Protein 1DS5 (pdb70)

Foldseek 3Di:
DDWDPPLACPCVPDDVCLAVQVPDDADADDDVQKDFDAWDAQDPFWTKTWIAGVPVGAIKIKIWGHDDPPSLVSFVVSLQVLCAVQQQAWHFDGKDFDDPVGTIITITHDADADQCVPPLVVDALVLLLQQLLSVLSRLLRSQNSQKAQQADARVQKGANVVVRGIHGHDSSQMHGRHTPDFAALPTYDLLQAALCSLLVVRNDGNLRNLSSSLQRLLCSLLVDPRQQDAPDSLRSVLSLCQAQWVVQVVVQCVVVVGDHPVVSVVSNDGHGHHQSVVSCDVVSVRNDDPQSRVLSVLSRHNDSNRHARSVRSSVGPSCPVVVVVVVD/DDWDPPLQCLPVPDDVCLAVQVPDDADADDPVQKAFDAWDDADPFWTKTWIAGPVVGAIKIKIWGHDDPPSLVSNLVSLQVLCAVQQQAWHFDGWHADPPPRTIITITHDADADQCVVVLVVDALVLLLLVLLSVLSRLLRSLNNQKAQFADARVQKGANPVVRGIHGHDSSQMHGRHTPDFAALPTHDLLQFALCSLLVVRNDGNLSVLSSSLQRLLCRLLVNPRQQDAPDSLSSVLSLCQAQWCVQVVVQCVVSVGDHPVVSVVSNDGHGHHQSVVSCDPSRVRNDDPQSRVLSVLSRHNDSNRHARSVRSSVGPSCPVVVVVVVD/DDWDPPLQCLVVPDDVCLAVQVPDDADADDDVQKAFDAWDAADPFWTKTWIAGPVPGAIKIKTQGHDDDPSLVSFQVSLQVLCAVQQQAWHFDGKHFDPPPRRIITITHDADADQCVPVLVVDALVLLLLQLLRVLSRLLSSLNNQKAQQAAARVQKGANVVVRGIHGHDSSQMHGRHTPDFAALPTYDLLQAAVCSLLVVRNDGNLSVLSSSLQRLLCSLLVDPRVQDAPDSLSSVLSLCQAQWCVQVVVLCVVSVTDHPVVSVVSNDGHGHHQSCVSCDVVSVRNDDPQSRVQSVLSRHNDSNRHARSVRSSVGPSCPVVVVVVPD/DDWDPPLACLQVPDDVCLAVQVPDDADADDPVQKAFDAWDDADPFWTWTWIAGVPVGAIKIKTFGHDDDPSLVSFLVSLLVLCAVQQQAWHFDGWHADPPVRRTITITHDADADQCVPCLVVDALVLVLLVLLSVLSRLLRSQNNQKAQQADARVQKGANVVVRGIHGHDSSQMHGQHTPDFAALPTYDLLQAAVCSLLVVGNDGSLSVLSSSLQRLLCSLLVDPRQQDAPDSLSSVLSLCQAQWVVQVVVQCVVVVTDHPVVSVVSNDGHGHHQSVVSCDPSSVRNDDPQSRVQSVQSRHNDSNRHDRSVRSSPGPSCPVVVVVVVD/DQDDDPHHRDDDDDDD/DPDDQADPHHRDDDPPDD/DQCADPHGRDDDDDDD/DQDADVHHGDDDDDPD

Organism: Zea mays (NCBI:txid4577)

Radius of gyration: 34.02 Å; Cα contacts (8 Å, |Δi|>4): 2673; chains: 8; bounding box: 99×66×101 Å

Secondary structure (DSSP, 8-state):
----SSSTTHHHHS-GGGT-GGG-------GGGEEEEEEEE--SSEEEEEEEETTT--EEEEEEE-S--HHHHHHHHHHHHHHTT-TTB--EEEEE--SSS---EEEEEP-----HHHHHHH--HHHHHHHHHHHHHHHHHHHHTTEE----SGGGEEEETTTTEEEE---SS-EE--TT----SS-S-GGG--HHHHTT--S--THHHHHHHHHHHHHHHHT-SSSS--SSHHHHHHHHHHHH-HHHHHHHHHHTT----TTHHHHH-------GGGG--TTGGGT--HHHHHHHHTT--S-GGGSPPHHHHTTSTTTHHHHHHHH-/----SSSSSTTTSS-HHHH-GGG-------GGGEEEEEEEE--SSEEEEEEEETTT--EEEEEEE-S--HHHHHHHHHHHHHHTTSTTB--EEEEE--TTT---EEEEE------HHHHHHH--HHHHHHHHHHHHHHHHHHHHTTEE----SGGGEEEEGGGTEEEE--TTS-EE--TT----SS-S-GGG--HHHHTT--S--THHHHHHHHHHHHHHHHT-SSSS--SSHHHHHHHHHHHH-HHHHHHHHHHTT--PPTTHHHHH-------GGGG--TTTTTT--HHHHHHHHHH--S-GGGSPPHHHHTTSTTTHHHHHHHH-/----SSSSSHHHHS-GGGT-GGG-----B-GGGEEEEEEEE--TTEEEEEEEETTT--EEEEEEE-S--HHHHHHHHHHHHHHTT-TTB--EEEEEE-TTT--EEEEEEP-----HHHHHHH--HHHHHHHHHHHHHHHHHHHHTTEE----SGGGEEEEGGGTEEEE---SS-EE--TT----SS-S-GGG--HHHHTT--S--THHHHHHHHHHHHHHHHT-SSSS--SSHHHHHHHHHHHH-HHHHHHHHHHTT----TTHHHHH-------GGGG--TTGGGT--HHHHHHHHHH--S-GGGSPPHHHHTTSTTTHHHHHHTT-/----SSSSSTTTTS-HHHH-GGG-------GGGEEEEEEEE--SSEEEEEEEETTT--EEEEEEE-S--HHHHHHHHHHHHHHTTSTTB--EEEEEE-TTT--EEEEEEP-----HHHHHHH--HHHHHHHHHHHHHHHHHHHHTTEE----SGGGEEEETTTTEEEE--TTS-EE--TT----SS-S-GGG--HHHHTT--S--THHHHHHHHHHHHHHHHT-SSSS--SSHHHHHHHHHHHH-HHHHHHHHHHTT----TTHHHHH---PPPPGGGG--TTTTTT--HHHHHHHHHH--S-GGGSPPHHHHTTSTTTHHHHHHHH-/---EETTEEE------/-----EETTEEE------/---EETTEEE------/---EETTEEE------

Sequence (1378 aa):
MSKARVYADVNVLRPKEYWDYEALTVQWGEQDDYEVVRKVGRGKYSEVFEGINVNNNEKCIIKILKPVKKKKIKREIKILQNLCGGPNIVKLLDIVRDQHSKTPSLIFEYVNNTDFKVLYPTLTDYDIRYYIYELLKALDYCHSQGIMHRDVKPHNVMIDHELRKLRLIDWGLAEFYHPGKEYNVRVASRYFKGPELLVDLQDYDYSLDMWSLGCMFAGMIFRKEPFFYGHDNHDQLVKIAKVLGTDGLNVYLNKYRIELDPQLEALVGRHSRKPWLKFMNADNQHLVSPEAIDFLDKLLRYDHQERLTALEAMTHPYFQQVRAAENSMSKARVYADVNVLRPKEYWDYEALTVQWGEQDDYEVVRKVGRGKYSEVFEGINVNNNEKCIIKILKPVKKKKIKREIKILQNLCGGPNIVKLLDIVRDQHSKTPSLIFEYVNNTDFKVLYPTLTDYDIRYYIYELLKALDYCHSQGIMHRDVKPHNVMIDHELRKLRLIDWGLAEFYHPGKEYNVRVASRYFKGPELLVDLQDYDYSLDMWSLGCMFAGMIFRKEPFFYGHDNHDQLVKIAKVLGTDGLNVYLNKYRIELDPQLEALVGRHSRKPWLKFMNADNQHLVSPEAIDFLDKLLRYDHQERLTALEAMTHPYFQQVRAAENSMSKARVYADVNVLRPKEYWDYEALTVQWGEQDDYEVVRKVGRGKYSEVFEGINVNNNEKCIIKILKPVKKKKIKREIKILQNLCGGPNIVKLLDIVRDQHSKTPSLIFEYVNNTDFKVLYPTLTDYDIRYYIYELLKALDYCHSQGIMHRDVKPHNVMIDHELRKLRLIDWGLAEFYHPGKEYNVRVASRYFKGPELLVDLQDYDYSLDMWSLGCMFAGMIFRKEPFFYGHDNHDQLVKIAKVLGTDGLNVYLNKYRIELDPQLEALVGRHSRKPWLKFMNADNQHLVSPEAIDFLDKLLRYDHQERLTALEAMTHPYFQQVRAAENSMSKARVYADVNVLRPKEYWDYEALTVQWGEQDDYEVVRKVGRGKYSEVFEGINVNNNEKCIIKILKPVKKKKIKREIKILQNLCGGPNIVKLLDIVRDQHSKTPSLIFEYVNNTDFKVLYPTLTDYDIRYYIYELLKALDYCHSQGIMHRDVKPHNVMIDHELRKLRLIDWGLAEFYHPGKEYNVRVASRYFKGPELLVDLQDYDYSLDMWSLGCMFAGMIFRKEPFFYGHDNHDQLVKIAKVLGTDGLNVYLNKYRIELDPQLEALVGRHSRKPWLKFMNADNQHLVSPEAIDFLDKLLRYDHQERLTALEAMTHPYFQQVRAAENSYGFKIHPMAYQLQLQARLYGFKIHPMAYQLQLQAYGFKIHPMAYQLQLQAYGFKIHPMAYQLQLQA

Solvent-accessible surface area: 58743 Å² total; per-residue (Å²): 146,13,135,2,110,44,57,10,77,20,1,87,144,69,76,127,108,23,61,28,36,70,64,29,105,23,165,70,33,100,15,95,36,9,52,0,11,71,20,103,24,130,34,169,90,8,10,32,0,12,1,45,26,66,113,79,112,114,104,5,28,0,15,3,10,83,93,26,42,133,46,42,14,52,30,6,1,27,0,0,88,23,0,55,63,8,58,20,5,7,61,18,87,35,12,0,111,12,121,144,69,108,29,22,0,0,1,12,28,56,10,76,51,43,25,20,38,15,9,11,26,36,4,69,34,66,12,3,26,42,2,0,8,15,0,0,62,0,0,19,46,0,5,24,35,0,0,0,0,12,10,1,37,5,64,3,7,42,4,10,39,113,112,81,48,2,42,0,30,56,0,6,38,0,14,0,2,39,52,46,93,98,14,57,22,188,5,12,36,82,59,11,22,0,0,0,8,18,10,73,2,67,20,1,6,12,9,1,0,3,0,1,0,0,4,7,0,0,2,8,0,4,76,91,70,38,8,3,119,1,60,52,60,60,11,0,0,6,56,0,0,89,13,20,1,8,117,26,2,79,106,5,14,114,102,3,134,19,27,26,70,42,80,5,107,62,52,5,36,222,58,87,112,77,60,7,92,146,41,84,63,94,82,0,103,86,1,17,20,112,62,0,17,57,0,0,25,62,0,4,76,15,10,4,45,101,3,25,16,1,80,72,0,30,82,11,77,0,0,114,100,5,73,54,62,72,133,110,113,16,119,7,108,48,59,11,57,22,1,90,149,69,80,127,108,21,66,27,36,73,60,29,107,24,164,80,35,97,29,96,27,13,36,0,44,97,43,81,20,135,34,171,93,11,28,35,2,8,0,30,17,58,113,81,113,108,98,4,29,0,18,6,12,85,94,27,46,122,44,38,18,51,31,6,0,28,0,0,86,24,0,54,62,8,59,20,5,8,65,16,80,34,11,0,98,10,196,163,55,152,18,27,0,0,0,14,28,54,12,34,40,16,18,14,43,3,2,10,29,30,4,67,36,67,14,3,29,43,2,1,8,14,0,0,64,0,0,20,47,0,4,20,32,0,0,0,0,12,4,0,38,3,89,13,4,46,3,11,25,138,111,84,49,1,45,0,34,44,1,4,35,0,13,0,4,37,44,47,97,89,13,56,21,186,5,11,26,82,59,12,24,0,0,0,8,17,7,73,2,67,30,1,6,12,9,1,1,3,0,0,0,0,5,8,0,0,2,7,0,5,80,88,68,38,8,3,130,1,71,51,63,62,12,0,0,7,68,0,0,93,15,21,1,7,112,26,2,79,104,6,14,114,78,0,146,24,29,20,62,34,82,4,103,64,64,7,36,222,56,87,114,74,59,7,92,145,42,85,60,98,76,0,103,93,3,17,18,116,62,0,19,53,0,0,24,62,0,4,73,16,10,5,40,104,3,24,16,1,76,75,0,31,82,11,79,1,0,115,97,2,74,48,63,92,123,125,104,16,124,8,110,44,58,15,71,23,1,89,144,66,75,125,109,22,64,29,38,70,62,30,104,24,164,82,31,98,16,94,34,10,50,0,12,45,28,76,25,111,29,168,90,5,10,28,0,22,0,40,23,58,110,81,114,109,95,5,28,0,12,4,8,79,97,24,40,122,42,39,19,50,30,6,1,27,0,1,86,24,0,58,60,8,57,20,6,8,65,17,86,36,11,0,94,15,163,149,84,116,29,25,0,0,0,11,28,55,11,86,57,46,30,15,54,10,6,12,23,66,4,69,37,67,13,4,26,44,3,1,11,12,0,0,61,0,0,18,48,0,3,21,32,0,0,0,0,12,13,0,42,5,83,13,7,41,3,10,46,93,110,83,50,1,43,0,26,47,0,9,39,0,13,0,3,39,40,45,93,94,13,58,21,189,6,13,26,80,59,11,22,0,0,0,8,18,9,74,2,68,23,1,5,12,10,1,0,3,0,0,0,0,4,6,0,0,2,8,0,4,76,90,66,34,8,2,125,0,59,53,61,62,12,0,0,6,57,0,0,93,13,20,2,6,111,26,1,81,104,6,15,114,89,0,132,21,26,25,71,39,79,4,109,61,54,7,33,218,56,86,113,82,60,6,90,144,41,84,62,94,72,0,101,45,2,18,19,114,60,0,19,54,0,0,22,63,0,4,77,14,9,5,38,103,3,25,15,0,79,74,0,33,80,12,76,1,0,116,99,3,72,58,59,83,121,142,145,16,132,2,107,46,59,12,74,33,0,87,146,65,78,124,109,21,63,31,37,77,60,29,104,22,164,102,24,124,25,125,37,13,39,0,49,85,44,85,28,122,34,168,89,8,14,31,0,14,0,30,23,59,114,82,108,109,106,5,30,0,16,4,7,83,92,28,50,131,49,35,18,51,29,5,1,29,0,1,86,23,0,55,64,8,58,20,5,6,63,17,84,30,12,0,99,5,160,137,44,118,25,24,0,1,0,11,28,47,10,55,36,8,23,16,41,8,8,10,24,42,6,67,37,66,13,4,26,42,3,0,8,14,0,0,56,0,0,18,46,0,4,18,33,0,0,0,0,12,5,0,36,4,64,6,7,44,5,11,28,101,106,79,52,2,44,0,33,42,0,6,37,0,14,0,3,41,44,50,95,94,14,56,23,190,5,12,30,82,60,13,23,0,0,0,8,19,8,71,3,68,24,0,7,12,9,1,0,4,0,1,0,0,4,7,0,0,2,6,0,5,59,91,63,38,9,3,118,1,80,52,63,63,11,0,0,7,65,0,0,93,13,19,1,6,113,26,1,80,103,6,14,113,103,3,130,18,22,23,68,34,88,4,109,66,62,6,36,219,58,87,114,78,58,8,90,144,43,85,67,93,70,0,100,33,3,19,19,117,62,0,17,55,0,0,24,65,0,4,76,15,8,5,45,100,3,24,15,1,80,73,0,33,81,11,79,0,0,113,99,3,72,59,55,88,139,116,218,34,59,105,8,99,7,1,21,9,55,119,105,136,160,148,245,191,153,46,80,65,13,83,2,0,30,4,45,109,46,74,42,124,166,54,89,95,7,73,4,0,31,15,55,120,79,96,27,93,232,47,92,131,7,66,6,2,22,9,59,125,119,142,156,132

Structure (mmCIF, N/CA/C/O backbone):
data_1DS5
#
_entry.id   1DS5
#
_cell.length_a   87.681
_cell.length_b   119.846
_cell.length_c   145.560
_cell.angle_alpha   90.00
_cell.angle_beta   90.00
_cell.angle_gamma   90.00
#
_symmetry.space_group_name_H-M   'P 21 21 21'
#
loop_
_entity.id
_entity.type
_entity.pdbx_description
1 polymer 'CASEIN KINASE, ALPHA CHAIN'
2 polymer 'CASEIN KINASE, BETA CHAIN'
3 non-polymer 'ADENOSINE MONOPHOSPHATE'
4 non-polymer 'MAGNESIUM ION'
5 water water
#
loop_
_atom_site.group_PDB
_atom_site.id
_atom_site.type_symbol
_atom_site.label_atom_id
_atom_site.label_alt_id
_atom_site.label_comp_id
_atom_site.label_asym_id
_atom_site.label_entity_id
_atom_site.label_seq_id
_atom_site.pdbx_PDB_ins_code
_atom_site.Cartn_x
_atom_site.Cartn_y
_atom_site.Cartn_z
_atom_site.occupancy
_atom_site.B_iso_or_equiv
_atom_site.auth_seq_id
_atom_site.auth_comp_id
_atom_site.auth_asym_id
_atom_site.auth_atom_id
_atom_site.pdbx_PDB_model_num
ATOM 1 N N . MET A 1 1 ? 22.858 105.922 -64.895 1.00 59.53 6 MET A N 1
ATOM 2 C CA . MET A 1 1 ? 21.967 105.690 -63.694 1.00 60.15 6 MET A CA 1
ATOM 3 C C . MET A 1 1 ? 22.711 105.066 -62.474 1.00 58.09 6 MET A C 1
ATOM 4 O O . MET A 1 1 ? 22.680 103.839 -62.292 1.00 59.11 6 MET A O 1
ATOM 9 N N . SER A 1 2 ? 23.373 105.900 -61.658 1.00 54.73 7 SER A N 1
ATOM 10 C CA . SER A 1 2 ? 24.081 105.455 -60.449 1.00 50.85 7 SER A CA 1
ATOM 11 C C . SER A 1 2 ? 23.973 106.406 -59.250 1.00 48.43 7 SER A C 1
ATOM 12 O O . SER A 1 2 ? 23.674 107.589 -59.363 1.00 50.40 7 SER A O 1
ATOM 15 N N . LYS A 1 3 ? 24.232 105.882 -58.083 1.00 44.15 8 LYS A N 1
ATOM 16 C CA . LYS A 1 3 ? 24.246 106.730 -56.950 1.00 40.77 8 LYS A CA 1
ATOM 17 C C . LYS A 1 3 ? 25.272 105.969 -56.132 1.00 38.84 8 LYS A C 1
ATOM 18 O O . LYS A 1 3 ? 25.496 104.801 -56.360 1.00 38.57 8 LYS A O 1
ATOM 24 N N . ALA A 1 4 ? 25.942 106.667 -55.236 1.00 37.41 9 ALA A N 1
ATOM 25 C CA . ALA A 1 4 ? 26.960 106.131 -54.325 1.00 34.96 9 ALA A CA 1
ATOM 26 C C . ALA A 1 4 ? 26.396 105.073 -53.387 1.00 33.58 9 ALA A C 1
ATOM 27 O O . ALA A 1 4 ? 25.230 105.108 -53.076 1.00 33.34 9 ALA A O 1
ATOM 29 N N . ARG A 1 5 ? 27.182 104.136 -52.902 1.00 31.36 10 ARG A N 1
ATOM 30 C CA . ARG A 1 5 ? 26.535 103.234 -52.003 1.00 29.17 10 ARG A CA 1
ATOM 31 C C . ARG A 1 5 ? 27.120 103.342 -50.672 1.00 27.56 10 ARG A C 1
ATOM 32 O O . ARG A 1 5 ? 27.035 102.419 -49.897 1.00 26.98 10 ARG A O 1
ATOM 40 N N . VAL A 1 6 ? 27.723 104.479 -50.397 1.00 25.68 11 VAL A N 1
ATOM 41 C CA . VAL A 1 6 ? 28.295 104.709 -49.103 1.00 24.09 11 VAL A CA 1
ATOM 42 C C . VAL A 1 6 ? 28.538 106.181 -49.103 1.00 23.90 11 VAL A C 1
ATOM 43 O O . VAL A 1 6 ? 28.912 106.734 -50.119 1.00 23.27 11 VAL A O 1
ATOM 47 N N . TYR A 1 7 ? 28.266 106.846 -47.998 1.00 22.73 12 TYR A N 1
ATOM 48 C CA . TYR A 1 7 ? 28.558 108.258 -47.983 1.00 21.89 12 TYR A CA 1
ATOM 49 C C . TYR A 1 7 ? 27.924 109.096 -49.089 1.00 22.60 12 TYR A C 1
ATOM 50 O O . TYR A 1 7 ? 28.559 109.993 -49.609 1.00 21.14 12 TYR A O 1
ATOM 59 N N . ALA A 1 8 ? 26.692 108.812 -49.456 1.00 24.09 13 ALA A N 1
ATOM 60 C CA . ALA A 1 8 ? 26.075 109.544 -50.545 1.00 25.44 13 ALA A CA 1
ATOM 61 C C . ALA A 1 8 ? 25.503 110.864 -50.140 1.00 26.06 13 ALA A C 1
ATOM 62 O O . ALA A 1 8 ? 25.639 111.856 -50.852 1.00 28.02 13 ALA A O 1
ATOM 64 N N . ASP A 1 9 ? 24.830 110.872 -49.007 1.00 22.98 14 ASP A N 1
ATOM 65 C CA . ASP A 1 9 ? 24.164 112.049 -48.589 1.00 19.22 14 ASP A CA 1
ATOM 66 C C . ASP A 1 9 ? 24.984 112.628 -47.541 1.00 17.34 14 ASP A C 1
ATOM 67 O O . ASP A 1 9 ? 24.447 112.949 -46.543 1.00 15.84 14 ASP A O 1
ATOM 72 N N . VAL A 1 10 ? 26.283 112.736 -47.683 1.00 16.50 15 VAL A N 1
ATOM 73 C CA . VAL A 1 10 ? 26.871 113.391 -46.574 1.00 18.75 15 VAL A CA 1
ATOM 74 C C . VAL A 1 10 ? 26.788 114.874 -46.910 1.00 21.28 15 VAL A C 1
ATOM 75 O O . VAL A 1 10 ? 26.279 115.669 -46.097 1.00 23.20 15 VAL A O 1
ATOM 79 N N . ASN A 1 11 ? 27.195 115.257 -48.121 1.00 21.39 16 ASN A N 1
ATOM 80 C CA . ASN A 1 11 ? 27.170 116.681 -48.473 1.00 20.91 16 ASN A CA 1
ATOM 81 C C . ASN A 1 11 ? 25.827 117.196 -48.503 1.00 22.63 16 ASN A C 1
ATOM 82 O O . ASN A 1 11 ? 25.643 118.346 -48.690 1.00 25.44 16 ASN A O 1
ATOM 87 N N . VAL A 1 12 ? 24.872 116.329 -48.366 1.00 24.53 17 VAL A N 1
ATOM 88 C CA . VAL A 1 12 ? 23.508 116.763 -48.314 1.00 27.92 17 VAL A CA 1
ATOM 89 C C . VAL A 1 12 ? 23.275 117.313 -46.904 1.00 30.68 17 VAL A C 1
ATOM 90 O O . VAL A 1 12 ? 22.771 118.414 -46.712 1.00 32.70 17 VAL A O 1
ATOM 94 N N . LEU A 1 13 ? 23.659 116.530 -45.913 1.00 32.12 18 LEU A N 1
ATOM 95 C CA . LEU A 1 13 ? 23.431 116.929 -44.558 1.00 34.87 18 LEU A CA 1
ATOM 96 C C . LEU A 1 13 ? 24.262 118.110 -44.150 1.00 37.45 18 LEU A C 1
ATOM 97 O O . LEU A 1 13 ? 23.773 118.928 -43.341 1.00 39.70 18 LEU A O 1
ATOM 102 N N . ARG A 1 14 ? 25.479 118.254 -44.686 1.00 38.06 19 ARG A N 1
ATOM 103 C CA . ARG A 1 14 ? 26.313 119.409 -44.285 1.00 38.08 19 ARG A CA 1
ATOM 104 C C . ARG A 1 14 ? 25.917 120.818 -44.781 1.00 37.39 19 ARG A C 1
ATOM 105 O O . ARG A 1 14 ? 25.288 121.004 -45.851 1.00 37.32 19 ARG A O 1
ATOM 113 N N . PRO A 1 15 ? 26.271 121.824 -43.982 1.00 35.98 20 PRO A N 1
ATOM 114 C CA . PRO A 1 15 ? 25.976 123.205 -44.270 1.00 34.85 20 PRO A CA 1
ATOM 115 C C . PRO A 1 15 ? 26.423 123.452 -45.679 1.00 34.55 20 PRO A C 1
ATOM 116 O O . PRO A 1 15 ? 27.464 122.963 -46.066 1.00 34.59 20 PRO A O 1
ATOM 120 N N . LYS A 1 16 ? 25.632 124.196 -46.446 1.00 33.44 21 LYS A N 1
ATOM 121 C CA . LYS A 1 16 ? 25.957 124.489 -47.816 1.00 32.39 21 LYS A CA 1
ATOM 122 C C . LYS A 1 16 ? 27.386 124.997 -47.985 1.00 33.07 21 LYS A C 1
ATOM 123 O O . LYS A 1 16 ? 28.034 124.555 -48.924 1.00 34.07 21 LYS A O 1
ATOM 129 N N . GLU A 1 17 ? 27.919 125.877 -47.118 1.00 33.18 22 GLU A N 1
ATOM 130 C CA . GLU A 1 17 ? 29.261 126.407 -47.366 1.00 33.43 22 GLU A CA 1
ATOM 131 C C . GLU A 1 17 ? 30.308 125.367 -47.314 1.00 32.69 22 GLU A C 1
ATOM 132 O O . GLU A 1 17 ? 31.382 125.576 -47.854 1.00 32.63 22 GLU A O 1
ATOM 138 N N . TYR A 1 18 ? 29.982 124.231 -46.698 1.00 31.93 23 TYR A N 1
ATOM 139 C CA . TYR A 1 18 ? 30.913 123.087 -46.621 1.00 30.16 23 TYR A CA 1
ATOM 140 C C . TYR A 1 18 ? 31.358 122.568 -48.003 1.00 28.47 23 TYR A C 1
ATOM 141 O O . TYR A 1 18 ? 32.496 122.171 -48.171 1.00 28.48 23 TYR A O 1
ATOM 150 N N . TRP A 1 19 ? 30.461 122.562 -48.986 1.00 25.55 24 TRP A N 1
ATOM 151 C CA . TRP A 1 19 ? 30.749 122.071 -50.307 1.00 22.22 24 TRP A CA 1
ATOM 152 C C . TRP A 1 19 ? 30.544 123.086 -51.367 1.00 23.64 24 TRP A C 1
ATOM 153 O O . TRP A 1 19 ? 30.853 122.838 -52.500 1.00 23.58 24 TRP A O 1
ATOM 164 N N . ASP A 1 20 ? 29.984 124.220 -51.005 1.00 24.76 25 ASP A N 1
ATOM 165 C CA . ASP A 1 20 ? 29.739 125.291 -51.946 1.00 25.12 25 ASP A CA 1
ATOM 166 C C . ASP A 1 20 ? 30.992 126.149 -51.965 1.00 24.93 25 ASP A C 1
ATOM 167 O O . ASP A 1 20 ? 31.081 127.257 -51.450 1.00 22.35 25 ASP A O 1
ATOM 172 N N . TYR A 1 21 ? 31.989 125.571 -52.611 1.00 25.80 26 TYR A N 1
ATOM 173 C CA . TYR A 1 21 ? 33.301 126.171 -52.707 1.00 24.45 26 TYR A CA 1
ATOM 174 C C . TYR A 1 21 ? 33.486 127.388 -53.540 1.00 24.18 26 TYR A C 1
ATOM 175 O O . TYR A 1 21 ? 34.453 128.027 -53.353 1.00 23.37 26 TYR A O 1
ATOM 184 N N . GLU A 1 22 ? 32.607 127.716 -54.470 1.00 24.54 27 GLU A N 1
ATOM 185 C CA . GLU A 1 22 ? 32.869 128.927 -55.213 1.00 25.75 27 GLU A CA 1
ATOM 186 C C . GLU A 1 22 ? 32.649 130.076 -54.250 1.00 26.15 27 GLU A C 1
ATOM 187 O O . GLU A 1 22 ? 33.196 131.185 -54.417 1.00 26.92 27 GLU A O 1
ATOM 193 N N . ALA A 1 23 ? 31.867 129.767 -53.218 1.00 25.01 28 ALA A N 1
ATOM 194 C CA . ALA A 1 23 ? 31.475 130.711 -52.179 1.00 24.48 28 ALA A CA 1
ATOM 195 C C . ALA A 1 23 ? 32.586 131.012 -51.177 1.00 24.99 28 ALA A C 1
ATOM 196 O O . ALA A 1 23 ? 32.422 131.847 -50.228 1.00 26.84 28 ALA A O 1
ATOM 198 N N . LEU A 1 24 ? 33.706 130.325 -51.379 1.00 24.14 29 LEU A N 1
ATOM 199 C CA . LEU A 1 24 ? 34.862 130.447 -50.517 1.00 23.66 29 LEU A CA 1
ATOM 200 C C . LEU A 1 24 ? 35.495 131.779 -50.730 1.00 22.87 29 LEU A C 1
ATOM 201 O O . LEU A 1 24 ? 35.383 132.372 -51.770 1.00 22.44 29 LEU A O 1
ATOM 206 N N . THR A 1 25 ? 36.145 132.266 -49.715 1.00 22.95 30 THR A N 1
ATOM 207 C CA . THR A 1 25 ? 36.829 133.507 -49.887 1.00 24.13 30 THR A CA 1
ATOM 208 C C . THR A 1 25 ? 38.174 133.307 -49.250 1.00 22.55 30 THR A C 1
ATOM 209 O O . THR A 1 25 ? 38.310 133.306 -47.999 1.00 21.04 30 THR A O 1
ATOM 213 N N . VAL A 1 26 ? 39.163 133.116 -50.129 1.00 21.74 31 VAL A N 1
ATOM 214 C CA . VAL A 1 26 ? 40.540 132.880 -49.677 1.00 22.63 31 VAL A CA 1
ATOM 215 C C . VAL A 1 26 ? 41.081 133.952 -48.755 1.00 21.97 31 VAL A C 1
ATOM 216 O O . VAL A 1 26 ? 41.104 135.133 -49.119 1.00 22.74 31 VAL A O 1
ATOM 220 N N . GLN A 1 27 ? 41.502 133.492 -47.571 1.00 21.01 32 GLN A N 1
ATOM 221 C CA . GLN A 1 27 ? 42.101 134.309 -46.541 1.00 21.03 32 GLN A CA 1
ATOM 222 C C . GLN A 1 27 ? 43.614 134.170 -46.546 1.00 20.70 32 GLN A C 1
ATOM 223 O O . GLN A 1 27 ? 44.178 133.525 -45.635 1.00 22.12 32 GLN A O 1
ATOM 229 N N . TRP A 1 28 ? 44.257 134.783 -47.547 1.00 18.42 33 TRP A N 1
ATOM 230 C CA . TRP A 1 28 ? 45.677 134.716 -47.739 1.00 18.22 33 TRP A CA 1
ATOM 231 C C . TRP A 1 28 ? 46.558 135.082 -46.557 1.00 19.62 33 TRP A C 1
ATOM 232 O O . TRP A 1 28 ? 46.333 136.089 -45.858 1.00 20.47 33 TRP A O 1
ATOM 243 N N . GLY A 1 29 ? 47.586 134.251 -46.382 1.00 20.00 34 GLY A N 1
ATOM 244 C CA . GLY A 1 29 ? 48.541 134.404 -45.308 1.00 19.66 34 GLY A CA 1
ATOM 245 C C . GLY A 1 29 ? 49.684 135.182 -45.852 1.00 19.05 34 GLY A C 1
ATOM 246 O O . GLY A 1 29 ? 49.600 135.692 -46.961 1.00 17.37 34 GLY A O 1
ATOM 247 N N . GLU A 1 30 ? 50.786 135.213 -45.120 1.00 20.29 35 GLU A N 1
ATOM 248 C CA . GLU A 1 30 ? 51.880 136.050 -45.620 1.00 23.09 35 GLU A CA 1
ATOM 249 C C . GLU A 1 30 ? 52.996 135.413 -46.449 1.00 22.29 35 GLU A C 1
ATOM 250 O O . GLU A 1 30 ? 53.731 134.578 -45.971 1.00 24.24 35 GLU A O 1
ATOM 256 N N . GLN A 1 31 ? 53.122 135.798 -47.700 1.00 20.61 36 GLN A N 1
ATOM 257 C CA . GLN A 1 31 ? 54.183 135.234 -48.488 1.00 22.56 36 GLN A CA 1
ATOM 258 C C . GLN A 1 31 ? 55.601 135.218 -47.808 1.00 24.70 36 GLN A C 1
ATOM 259 O O . GLN A 1 31 ? 56.234 134.157 -47.524 1.00 24.74 36 GLN A O 1
ATOM 265 N N . ASP A 1 32 ? 56.081 136.418 -47.525 1.00 27.84 37 ASP A N 1
ATOM 266 C CA . ASP A 1 32 ? 57.406 136.620 -46.988 1.00 29.75 37 ASP A CA 1
ATOM 267 C C . ASP A 1 32 ? 57.725 135.764 -45.810 1.00 29.21 37 ASP A C 1
ATOM 268 O O . ASP A 1 32 ? 58.834 135.747 -45.344 1.00 30.07 37 ASP A O 1
ATOM 273 N N . ASP A 1 33 ? 56.724 134.993 -45.419 1.00 27.82 38 ASP A N 1
ATOM 274 C CA . ASP A 1 33 ? 56.779 133.993 -44.382 1.00 26.40 38 ASP A CA 1
ATOM 275 C C . ASP A 1 33 ? 57.620 132.807 -45.005 1.00 25.97 38 ASP A C 1
ATOM 276 O O . ASP A 1 33 ? 58.134 131.923 -44.267 1.00 28.29 38 ASP A O 1
ATOM 281 N N . TYR A 1 34 ? 57.758 132.783 -46.343 1.00 21.95 39 TYR A N 1
ATOM 282 C CA . TYR A 1 34 ? 58.509 131.706 -46.986 1.00 18.67 39 TYR A CA 1
ATOM 283 C C . TYR A 1 34 ? 59.528 132.104 -48.018 1.00 19.00 39 TYR A C 1
ATOM 284 O O . TYR A 1 34 ? 59.453 133.141 -48.684 1.00 19.31 39 TYR A O 1
ATOM 293 N N . GLU A 1 35 ? 60.476 131.216 -48.213 1.00 17.88 40 GLU A N 1
ATOM 294 C CA . GLU A 1 35 ? 61.455 131.507 -49.188 1.00 15.84 40 GLU A CA 1
ATOM 295 C C . GLU A 1 35 ? 61.470 130.213 -50.007 1.00 14.08 40 GLU A C 1
ATOM 296 O O . GLU A 1 35 ? 61.250 129.086 -49.479 1.00 15.57 40 GLU A O 1
ATOM 302 N N . VAL A 1 36 ? 61.739 130.381 -51.292 1.00 9.60 41 VAL A N 1
ATOM 303 C CA . VAL A 1 36 ? 61.832 129.269 -52.225 1.00 8.24 41 VAL A CA 1
ATOM 304 C C . VAL A 1 36 ? 63.290 128.701 -52.268 1.00 9.60 41 VAL A C 1
ATOM 305 O O . VAL A 1 36 ? 64.204 129.486 -52.198 1.00 9.39 41 VAL A O 1
ATOM 309 N N . VAL A 1 37 ? 63.490 127.364 -52.335 1.00 11.96 42 VAL A N 1
ATOM 310 C CA . VAL A 1 37 ? 64.853 126.770 -52.443 1.00 12.11 42 VAL A CA 1
ATOM 311 C C . VAL A 1 37 ? 65.267 125.914 -53.643 1.00 13.47 42 VAL A C 1
ATOM 312 O O . VAL A 1 37 ? 66.355 126.037 -54.134 1.00 11.83 42 VAL A O 1
ATOM 316 N N . ARG A 1 38 ? 64.394 125.045 -54.118 1.00 17.02 43 ARG A N 1
ATOM 317 C CA . ARG A 1 38 ? 64.711 124.167 -55.252 1.00 19.11 43 ARG A CA 1
ATOM 318 C C . ARG A 1 38 ? 63.432 123.747 -55.969 1.00 18.50 43 ARG A C 1
ATOM 319 O O . ARG A 1 38 ? 62.428 123.518 -55.337 1.00 16.97 43 ARG A O 1
ATOM 327 N N . LYS A 1 39 ? 63.422 123.670 -57.282 1.00 17.49 44 LYS A N 1
ATOM 328 C CA . LYS A 1 39 ? 62.166 123.185 -57.827 1.00 18.83 44 LYS A CA 1
ATOM 329 C C . LYS A 1 39 ? 62.199 121.711 -57.586 1.00 21.74 44 LYS A C 1
ATOM 330 O O . LYS A 1 39 ? 63.256 121.106 -57.344 1.00 22.85 44 LYS A O 1
ATOM 336 N N . VAL A 1 40 ? 61.054 121.086 -57.672 1.00 23.40 45 VAL A N 1
ATOM 337 C CA . VAL A 1 40 ? 61.137 119.670 -57.499 1.00 25.35 45 VAL A CA 1
ATOM 338 C C . VAL A 1 40 ? 60.039 118.841 -58.220 1.00 28.01 45 VAL A C 1
ATOM 339 O O . VAL A 1 40 ? 60.079 117.587 -58.335 1.00 28.17 45 VAL A O 1
ATOM 343 N N . GLY A 1 41 ? 59.122 119.565 -58.844 1.00 30.67 46 GLY A N 1
ATOM 344 C CA . GLY A 1 41 ? 58.095 118.879 -59.605 1.00 33.99 46 GLY A CA 1
ATOM 345 C C . GLY A 1 41 ? 57.411 119.908 -60.456 1.00 36.54 46 GLY A C 1
ATOM 346 O O . GLY A 1 41 ? 57.493 121.082 -60.128 1.00 38.12 46 GLY A O 1
ATOM 347 N N . ARG A 1 42 ? 56.748 119.493 -61.526 1.00 38.58 47 ARG A N 1
ATOM 348 C CA . ARG A 1 42 ? 56.084 120.445 -62.438 1.00 41.51 47 ARG A CA 1
ATOM 349 C C . ARG A 1 42 ? 54.903 119.744 -63.075 1.00 43.29 47 ARG A C 1
ATOM 350 O O . ARG A 1 42 ? 55.066 119.159 -64.147 1.00 42.95 47 ARG A O 1
ATOM 358 N N . GLY A 1 43 ? 53.726 119.809 -62.446 1.00 45.79 48 GLY A N 1
ATOM 359 C CA . GLY A 1 43 ? 52.500 119.203 -62.976 1.00 46.89 48 GLY A CA 1
ATOM 360 C C . GLY A 1 43 ? 51.746 120.044 -64.028 1.00 48.20 48 GLY A C 1
ATOM 361 O O . GLY A 1 43 ? 52.066 121.232 -64.282 1.00 48.81 48 GLY A O 1
ATOM 362 N N . LYS A 1 44 ? 50.728 119.434 -64.647 1.00 48.55 49 LYS A N 1
ATOM 363 C CA . LYS A 1 44 ? 49.926 120.097 -65.700 1.00 48.26 49 LYS A CA 1
ATOM 364 C C . LYS A 1 44 ? 49.482 121.486 -65.299 1.00 47.86 49 LYS A C 1
ATOM 365 O O . LYS A 1 44 ? 49.725 122.448 -66.036 1.00 48.07 49 LYS A O 1
ATOM 371 N N . TYR A 1 45 ? 48.884 121.568 -64.101 1.00 46.94 50 TYR A N 1
ATOM 372 C CA . TYR A 1 45 ? 48.343 122.799 -63.542 1.00 44.75 50 TYR A CA 1
ATOM 373 C C . TYR A 1 45 ? 49.149 123.501 -62.481 1.00 41.77 50 TYR A C 1
ATOM 374 O O . TYR A 1 45 ? 48.749 124.543 -62.013 1.00 42.02 50 TYR A O 1
ATOM 383 N N . SER A 1 46 ? 50.286 122.939 -62.108 1.00 38.60 51 SER A N 1
ATOM 384 C CA . SER A 1 46 ? 51.100 123.550 -61.072 1.00 36.96 51 SER A CA 1
ATOM 385 C C . SER A 1 46 ? 52.611 123.336 -61.238 1.00 34.26 51 SER A C 1
ATOM 386 O O . SER A 1 46 ? 53.036 122.623 -62.114 1.00 35.83 51 SER A O 1
ATOM 389 N N . GLU A 1 47 ? 53.407 123.955 -60.378 1.00 30.22 52 GLU A N 1
ATOM 390 C CA . GLU A 1 47 ? 54.839 123.851 -60.420 1.00 26.77 52 GLU A CA 1
ATOM 391 C C . GLU A 1 47 ? 55.202 123.650 -58.960 1.00 24.74 52 GLU A C 1
ATOM 392 O O . GLU A 1 47 ? 54.779 124.419 -58.114 1.00 26.49 52 GLU A O 1
ATOM 398 N N . VAL A 1 48 ? 55.984 122.639 -58.633 1.00 19.86 53 VAL A N 1
ATOM 399 C CA . VAL A 1 48 ? 56.287 122.432 -57.255 1.00 15.54 53 VAL A CA 1
ATOM 400 C C . VAL A 1 48 ? 57.693 122.740 -56.824 1.00 16.06 53 VAL A C 1
ATOM 401 O O . VAL A 1 48 ? 58.664 122.300 -57.468 1.00 15.37 53 VAL A O 1
ATOM 405 N N . PHE A 1 49 ? 57.816 123.518 -55.743 1.00 15.36 54 PHE A N 1
ATOM 406 C CA . PHE A 1 49 ? 59.132 123.873 -55.214 1.00 14.06 54 PHE A CA 1
ATOM 407 C C . PHE A 1 49 ? 59.198 123.461 -53.739 1.00 14.35 54 PHE A C 1
ATOM 408 O O . PHE A 1 49 ? 58.177 123.419 -53.063 1.00 13.75 54 PHE A O 1
ATOM 416 N N . GLU A 1 50 ? 60.393 123.192 -53.240 1.00 14.91 55 GLU A N 1
ATOM 417 C CA . GLU A 1 50 ? 60.553 122.896 -51.856 1.00 18.29 55 GLU A CA 1
ATOM 418 C C . GLU A 1 50 ? 60.932 124.289 -51.382 1.00 19.58 55 GLU A C 1
ATOM 419 O O . GLU A 1 50 ? 61.731 124.927 -52.000 1.00 21.28 55 GLU A O 1
ATOM 425 N N . GLY A 1 51 ? 60.338 124.782 -50.308 1.00 20.82 56 GLY A N 1
ATOM 426 C CA . GLY A 1 51 ? 60.682 126.099 -49.823 1.00 22.09 56 GLY A CA 1
ATOM 427 C C . GLY A 1 51 ? 60.906 125.972 -48.362 1.00 23.76 56 GLY A C 1
ATOM 428 O O . GLY A 1 51 ? 61.156 124.868 -47.874 1.00 23.99 56 GLY A O 1
ATOM 429 N N . ILE A 1 52 ? 60.804 127.093 -47.664 1.00 24.96 57 ILE A N 1
ATOM 430 C CA . ILE A 1 52 ? 61.019 127.095 -46.218 1.00 26.15 57 ILE A CA 1
ATOM 431 C C . ILE A 1 52 ? 60.245 128.168 -45.466 1.00 26.64 57 ILE A C 1
ATOM 432 O O . ILE A 1 52 ? 59.893 129.211 -46.006 1.00 27.62 57 ILE A O 1
ATOM 437 N N . ASN A 1 53 ? 59.970 127.891 -44.212 1.00 27.21 58 ASN A N 1
ATOM 438 C CA . ASN A 1 53 ? 59.249 128.821 -43.385 1.00 28.65 58 ASN A CA 1
ATOM 439 C C . ASN A 1 53 ? 60.319 129.516 -42.586 1.00 30.56 58 ASN A C 1
ATOM 440 O O . ASN A 1 53 ? 61.042 128.847 -41.795 1.00 33.14 58 ASN A O 1
ATOM 445 N N . VAL A 1 54 ? 60.426 130.830 -42.752 1.00 30.31 59 VAL A N 1
ATOM 446 C CA . VAL A 1 54 ? 61.476 131.552 -42.080 1.00 30.28 59 VAL A CA 1
ATOM 447 C C . VAL A 1 54 ? 61.208 131.739 -40.639 1.00 31.69 59 VAL A C 1
ATOM 448 O O . VAL A 1 54 ? 62.167 131.929 -39.849 1.00 33.55 59 VAL A O 1
ATOM 452 N N . ASN A 1 55 ? 59.937 131.696 -40.255 1.00 31.33 60 ASN A N 1
ATOM 453 C CA . ASN A 1 55 ? 59.633 131.815 -38.840 1.00 32.27 60 ASN A CA 1
ATOM 454 C C . ASN A 1 55 ? 60.010 130.592 -38.048 1.00 33.53 60 ASN A C 1
ATOM 455 O O . ASN A 1 55 ? 60.863 130.676 -37.186 1.00 34.27 60 ASN A O 1
ATOM 460 N N . ASN A 1 56 ? 59.429 129.445 -38.382 1.00 34.24 61 ASN A N 1
ATOM 461 C CA . ASN A 1 56 ? 59.727 128.226 -37.654 1.00 33.51 61 ASN A CA 1
ATOM 462 C C . ASN A 1 56 ? 60.872 127.400 -38.149 1.00 32.36 61 ASN A C 1
ATOM 463 O O . ASN A 1 56 ? 61.280 126.483 -37.428 1.00 32.14 61 ASN A O 1
ATOM 468 N N . ASN A 1 57 ? 61.368 127.718 -39.349 1.00 30.58 62 ASN A N 1
ATOM 469 C CA . ASN A 1 57 ? 62.448 126.996 -39.994 1.00 31.49 62 ASN A CA 1
ATOM 470 C C . ASN A 1 57 ? 62.111 125.550 -40.390 1.00 32.37 62 ASN A C 1
ATOM 471 O O . ASN A 1 57 ? 62.898 124.611 -40.190 1.00 32.24 62 ASN A O 1
ATOM 476 N N . GLU A 1 58 ? 60.940 125.351 -40.942 1.00 31.93 63 GLU A N 1
ATOM 477 C CA . GLU A 1 58 ? 60.571 124.012 -41.299 1.00 32.02 63 GLU A CA 1
ATOM 478 C C . GLU A 1 58 ? 60.490 123.978 -42.805 1.00 30.70 63 GLU A C 1
ATOM 479 O O . GLU A 1 58 ? 60.093 124.960 -43.442 1.00 30.18 63 GLU A O 1
ATOM 485 N N . LYS A 1 59 ? 60.892 122.842 -43.370 1.00 29.73 64 LYS A N 1
ATOM 486 C CA . LYS A 1 59 ? 60.875 122.650 -44.816 1.00 27.20 64 LYS A CA 1
ATOM 487 C C . LYS A 1 59 ? 59.398 122.598 -45.194 1.00 24.50 64 LYS A C 1
ATOM 488 O O . LYS A 1 59 ? 58.570 122.227 -44.336 1.00 24.90 64 LYS A O 1
ATOM 494 N N . CYS A 1 60 ? 59.045 122.974 -46.428 1.00 20.40 65 CYS A N 1
ATOM 495 C CA . CYS A 1 60 ? 57.627 122.945 -46.814 1.00 18.45 65 CYS A CA 1
ATOM 496 C C . CYS A 1 60 ? 57.493 122.808 -48.300 1.00 15.25 65 CYS A C 1
ATOM 497 O O . CYS A 1 60 ? 58.430 123.040 -48.982 1.00 15.44 65 CYS A O 1
ATOM 500 N N . ILE A 1 61 ? 56.337 122.445 -48.812 1.00 12.62 66 ILE A N 1
ATOM 501 C CA . ILE A 1 61 ? 56.214 122.377 -50.233 1.00 12.50 66 ILE A CA 1
ATOM 502 C C . ILE A 1 61 ? 55.418 123.569 -50.739 1.00 11.57 66 ILE A C 1
ATOM 503 O O . ILE A 1 61 ? 54.414 123.915 -50.197 1.00 10.60 66 ILE A O 1
ATOM 508 N N . ILE A 1 62 ? 55.894 124.214 -51.771 1.00 10.89 67 ILE A N 1
ATOM 509 C CA . ILE A 1 62 ? 55.188 125.341 -52.341 1.00 12.81 67 ILE A CA 1
ATOM 510 C C . ILE A 1 62 ? 54.775 124.849 -53.696 1.00 10.94 67 ILE A C 1
ATOM 511 O O . ILE A 1 62 ? 55.634 124.493 -54.547 1.00 9.83 67 ILE A O 1
ATOM 516 N N . LYS A 1 63 ? 53.464 124.845 -53.875 1.00 10.07 68 LYS A N 1
ATOM 517 C CA . LYS A 1 63 ? 52.814 124.456 -55.114 1.00 10.97 68 LYS A CA 1
ATOM 518 C C . LYS A 1 63 ? 52.401 125.789 -55.627 1.00 10.53 68 LYS A C 1
ATOM 519 O O . LYS A 1 63 ? 51.828 126.569 -54.882 1.00 12.39 68 LYS A O 1
ATOM 525 N N . ILE A 1 64 ? 52.795 126.080 -56.849 1.00 10.29 69 ILE A N 1
ATOM 526 C CA . ILE A 1 64 ? 52.424 127.302 -57.480 1.00 13.40 69 ILE A CA 1
ATOM 527 C C . ILE A 1 64 ? 51.405 126.988 -58.611 1.00 13.61 69 ILE A C 1
ATOM 528 O O . ILE A 1 64 ? 51.753 126.555 -59.668 1.00 12.25 69 ILE A O 1
ATOM 533 N N . LEU A 1 65 ? 50.119 127.223 -58.368 1.00 16.22 70 LEU A N 1
ATOM 534 C CA . LEU A 1 65 ? 49.033 126.999 -59.333 1.00 17.23 70 LEU A CA 1
ATOM 535 C C . LEU A 1 65 ? 49.121 127.827 -60.577 1.00 19.41 70 LEU A C 1
ATOM 536 O O . LEU A 1 65 ? 49.028 129.066 -60.582 1.00 20.57 70 LEU A O 1
ATOM 541 N N . LYS A 1 66 ? 49.322 127.100 -61.654 1.00 22.38 71 LYS A N 1
ATOM 542 C CA . LYS A 1 66 ? 49.392 127.657 -62.993 1.00 25.05 71 LYS A CA 1
ATOM 543 C C . LYS A 1 66 ? 47.979 128.189 -63.327 1.00 25.30 71 LYS A C 1
ATOM 544 O O . LYS A 1 66 ? 46.998 127.857 -62.646 1.00 24.38 71 LYS A O 1
ATOM 550 N N . PRO A 1 67 ? 47.878 129.036 -64.381 1.00 25.97 72 PRO A N 1
ATOM 551 C CA . PRO A 1 67 ? 46.655 129.655 -64.889 1.00 26.28 72 PRO A CA 1
ATOM 552 C C . PRO A 1 67 ? 45.472 128.680 -64.950 1.00 25.63 72 PRO A C 1
ATOM 553 O O . PRO A 1 67 ? 45.506 127.703 -65.707 1.00 25.60 72 PRO A O 1
ATOM 557 N N . VAL A 1 68 ? 44.439 128.953 -64.146 1.00 25.41 73 VAL A N 1
ATOM 558 C CA . VAL A 1 68 ? 43.210 128.158 -64.121 1.00 25.47 73 VAL A CA 1
ATOM 559 C C . VAL A 1 68 ? 42.044 128.900 -63.452 1.00 26.35 73 VAL A C 1
ATOM 560 O O . VAL A 1 68 ? 42.216 129.797 -62.622 1.00 27.71 73 VAL A O 1
ATOM 564 N N . LYS A 1 69 ? 40.831 128.546 -63.820 1.00 25.99 74 LYS A N 1
ATOM 565 C CA . LYS A 1 69 ? 39.702 129.226 -63.234 1.00 26.60 74 LYS A CA 1
ATOM 566 C C . LYS A 1 69 ? 39.781 129.403 -61.740 1.00 27.25 74 LYS A C 1
ATOM 567 O O . LYS A 1 69 ? 39.980 128.477 -61.004 1.00 28.17 74 LYS A O 1
ATOM 573 N N . LYS A 1 70 ? 39.635 130.616 -61.274 1.00 29.08 75 LYS A N 1
ATOM 574 C CA . LYS A 1 70 ? 39.646 130.807 -59.840 1.00 30.94 75 LYS A CA 1
ATOM 575 C C . LYS A 1 70 ? 38.775 129.752 -59.112 1.00 30.70 75 LYS A C 1
ATOM 576 O O . LYS A 1 70 ? 39.144 129.208 -58.083 1.00 30.01 75 LYS A O 1
ATOM 582 N N . LYS A 1 71 ? 37.630 129.423 -59.676 1.00 30.26 76 LYS A N 1
ATOM 583 C CA . LYS A 1 71 ? 36.765 128.463 -59.022 1.00 29.45 76 LYS A CA 1
ATOM 584 C C . LYS A 1 71 ? 37.393 127.088 -58.958 1.00 27.59 76 LYS A C 1
ATOM 585 O O . LYS A 1 71 ? 37.001 126.277 -58.173 1.00 27.00 76 LYS A O 1
ATOM 591 N N . LYS A 1 72 ? 38.383 126.816 -59.773 1.00 26.14 77 LYS A N 1
ATOM 592 C CA . LYS A 1 72 ? 38.954 125.503 -59.746 1.00 24.97 77 LYS A CA 1
ATOM 593 C C . LYS A 1 72 ? 40.042 125.537 -58.715 1.00 23.69 77 LYS A C 1
ATOM 594 O O . LYS A 1 72 ? 40.715 124.557 -58.459 1.00 26.02 77 LYS A O 1
ATOM 600 N N . ILE A 1 73 ? 40.234 126.679 -58.092 1.00 20.35 78 ILE A N 1
ATOM 601 C CA . ILE A 1 73 ? 41.258 126.769 -57.073 1.00 15.06 78 ILE A CA 1
ATOM 602 C C . ILE A 1 73 ? 40.555 126.796 -55.715 1.00 14.65 78 ILE A C 1
ATOM 603 O O . ILE A 1 73 ? 40.988 126.226 -54.710 1.00 11.01 78 ILE A O 1
ATOM 608 N N . LYS A 1 74 ? 39.436 127.499 -55.695 1.00 16.83 79 LYS A N 1
ATOM 609 C CA . LYS A 1 74 ? 38.699 127.603 -54.479 1.00 19.18 79 LYS A CA 1
ATOM 610 C C . LYS A 1 74 ? 38.320 126.167 -54.193 1.00 20.46 79 LYS A C 1
ATOM 611 O O . LYS A 1 74 ? 38.141 125.777 -53.069 1.00 22.20 79 LYS A O 1
ATOM 617 N N . ARG A 1 75 ? 38.253 125.333 -55.215 1.00 20.83 80 ARG A N 1
ATOM 618 C CA . ARG A 1 75 ? 37.858 123.933 -54.985 1.00 18.47 80 ARG A CA 1
ATOM 619 C C . ARG A 1 75 ? 38.849 123.175 -54.173 1.00 15.67 80 ARG A C 1
ATOM 620 O O . ARG A 1 75 ? 38.557 122.719 -53.088 1.00 14.22 80 ARG A O 1
ATOM 628 N N . GLU A 1 76 ? 40.023 122.998 -54.748 1.00 12.08 81 GLU A N 1
ATOM 629 C CA . GLU A 1 76 ? 41.027 122.307 -54.049 1.00 12.77 81 GLU A CA 1
ATOM 630 C C . GLU A 1 76 ? 41.194 123.004 -52.686 1.00 14.22 81 GLU A C 1
ATOM 631 O O . GLU A 1 76 ? 41.088 122.374 -51.619 1.00 15.30 81 GLU A O 1
ATOM 637 N N . ILE A 1 77 ? 41.399 124.318 -52.669 1.00 16.71 82 ILE A N 1
ATOM 638 C CA . ILE A 1 77 ? 41.556 124.989 -51.365 1.00 15.80 82 ILE A CA 1
ATOM 639 C C . ILE A 1 77 ? 40.556 124.477 -50.345 1.00 15.12 82 ILE A C 1
ATOM 640 O O . ILE A 1 77 ? 40.880 123.923 -49.320 1.00 13.74 82 ILE A O 1
ATOM 645 N N . LYS A 1 78 ? 39.303 124.661 -50.666 1.00 14.77 83 LYS A N 1
ATOM 646 C CA . LYS A 1 78 ? 38.228 124.168 -49.812 1.00 14.68 83 LYS A CA 1
ATOM 647 C C . LYS A 1 78 ? 38.389 122.682 -49.493 1.00 14.46 83 LYS A C 1
ATOM 648 O O . LYS A 1 78 ? 38.422 122.345 -48.327 1.00 14.31 83 LYS A O 1
ATOM 654 N N . ILE A 1 79 ? 38.453 121.821 -50.513 1.00 13.08 84 ILE A N 1
ATOM 655 C CA . ILE A 1 79 ? 38.601 120.395 -50.311 1.00 11.10 84 ILE A CA 1
ATOM 656 C C . ILE A 1 79 ? 39.721 120.128 -49.287 1.00 12.58 84 ILE A C 1
ATOM 657 O O . ILE A 1 79 ? 39.580 119.341 -48.355 1.00 12.37 84 ILE A O 1
ATOM 662 N N . LEU A 1 80 ? 40.848 120.799 -49.484 1.00 13.34 85 LEU A N 1
ATOM 663 C CA . LEU A 1 80 ? 42.007 120.617 -48.607 1.00 13.93 85 LEU A CA 1
ATOM 664 C C . LEU A 1 80 ? 41.676 121.076 -47.222 1.00 14.76 85 LEU A C 1
ATOM 665 O O . LEU A 1 80 ? 41.965 120.359 -46.281 1.00 14.16 85 LEU A O 1
ATOM 670 N N . GLN A 1 81 ? 41.078 122.270 -47.078 1.00 16.16 86 GLN A N 1
ATOM 671 C CA . GLN A 1 81 ? 40.727 122.741 -45.749 1.00 16.25 86 GLN A CA 1
ATOM 672 C C . GLN A 1 81 ? 39.775 121.697 -45.107 1.00 15.65 86 GLN A C 1
ATOM 673 O O . GLN A 1 81 ? 39.900 121.333 -43.948 1.00 13.73 86 GLN A O 1
ATOM 679 N N . ASN A 1 82 ? 38.807 121.230 -45.880 1.00 14.98 87 ASN A N 1
ATOM 680 C CA . ASN A 1 82 ? 37.875 120.222 -45.422 1.00 14.90 87 ASN A CA 1
ATOM 681 C C . ASN A 1 82 ? 38.552 118.924 -44.935 1.00 15.69 87 ASN A C 1
ATOM 682 O O . ASN A 1 82 ? 38.150 118.314 -43.959 1.00 15.50 87 ASN A O 1
ATOM 687 N N . LEU A 1 83 ? 39.554 118.459 -45.662 1.00 14.71 88 LEU A N 1
ATOM 688 C CA . LEU A 1 83 ? 40.252 117.252 -45.273 1.00 12.92 88 LEU A CA 1
ATOM 689 C C . LEU A 1 83 ? 41.301 117.438 -44.134 1.00 14.78 88 LEU A C 1
ATOM 690 O O . LEU A 1 83 ? 41.389 116.594 -43.248 1.00 14.58 88 LEU A O 1
ATOM 695 N N . CYS A 1 84 ? 42.046 118.550 -44.168 1.00 17.99 89 CYS A N 1
ATOM 696 C CA . CYS A 1 84 ? 43.093 118.870 -43.187 1.00 21.00 89 CYS A CA 1
ATOM 697 C C . CYS A 1 84 ? 42.857 118.150 -41.885 1.00 22.34 89 CYS A C 1
ATOM 698 O O . CYS A 1 84 ? 41.795 118.250 -41.275 1.00 22.37 89 CYS A O 1
ATOM 701 N N . GLY A 1 85 ? 43.871 117.419 -41.451 1.00 23.27 90 GLY A N 1
ATOM 702 C CA . GLY A 1 85 ? 43.702 116.664 -40.238 1.00 24.41 90 GLY A CA 1
ATOM 703 C C . GLY A 1 85 ? 43.353 115.246 -40.614 1.00 24.59 90 GLY A C 1
ATOM 704 O O . GLY A 1 85 ? 43.619 114.346 -39.852 1.00 24.93 90 GLY A O 1
ATOM 705 N N . GLY A 1 86 ? 42.730 115.035 -41.773 1.00 24.81 91 GLY A N 1
ATOM 706 C CA . GLY A 1 86 ? 42.420 113.676 -42.169 1.00 22.75 91 GLY A CA 1
ATOM 707 C C . GLY A 1 86 ? 43.667 112.762 -42.210 1.00 22.37 91 GLY A C 1
ATOM 708 O O . GLY A 1 86 ? 44.809 113.161 -42.603 1.00 22.72 91 GLY A O 1
ATOM 709 N N . PRO A 1 87 ? 43.482 111.516 -41.785 1.00 19.20 92 PRO A N 1
ATOM 710 C CA . PRO A 1 87 ? 44.538 110.523 -41.774 1.00 17.13 92 PRO A CA 1
ATOM 711 C C . PRO A 1 87 ? 45.206 110.401 -43.114 1.00 17.03 92 PRO A C 1
ATOM 712 O O . PRO A 1 87 ? 44.570 110.189 -44.116 1.00 16.57 92 PRO A O 1
ATOM 716 N N . ASN A 1 88 ? 46.503 110.524 -43.139 1.00 17.30 93 ASN A N 1
ATOM 717 C CA . ASN A 1 88 ? 47.242 110.423 -44.393 1.00 17.74 93 ASN A CA 1
ATOM 718 C C . ASN A 1 88 ? 46.843 111.417 -45.478 1.00 16.97 93 ASN A C 1
ATOM 719 O O . ASN A 1 88 ? 47.142 111.239 -46.657 1.00 15.91 93 ASN A O 1
ATOM 724 N N . ILE A 1 89 ? 46.214 112.509 -45.068 1.00 16.38 94 ILE A N 1
ATOM 725 C CA . ILE A 1 89 ? 45.826 113.519 -46.031 1.00 14.10 94 ILE A CA 1
ATOM 726 C C . ILE A 1 89 ? 46.894 114.575 -46.124 1.00 12.73 94 ILE A C 1
ATOM 727 O O . ILE A 1 89 ? 47.342 115.009 -45.095 1.00 11.68 94 ILE A O 1
ATOM 732 N N . VAL A 1 90 ? 47.305 114.997 -47.317 1.00 11.72 95 VAL A N 1
ATOM 733 C CA . VAL A 1 90 ? 48.373 115.990 -47.360 1.00 10.71 95 VAL A CA 1
ATOM 734 C C . VAL A 1 90 ? 47.761 117.112 -46.689 1.00 12.69 95 VAL A C 1
ATOM 735 O O . VAL A 1 90 ? 46.562 117.270 -46.786 1.00 13.02 95 VAL A O 1
ATOM 739 N N . LYS A 1 91 ? 48.578 117.890 -46.003 1.00 14.06 96 LYS A N 1
ATOM 740 C CA . LYS A 1 91 ? 48.084 118.987 -45.230 1.00 14.35 96 LYS A CA 1
ATOM 741 C C . LYS A 1 91 ? 48.438 120.362 -45.709 1.00 15.27 96 LYS A C 1
ATOM 742 O O . LYS A 1 91 ? 49.580 120.742 -45.707 1.00 16.99 96 LYS A O 1
ATOM 748 N N . LEU A 1 92 ? 47.440 121.124 -46.111 1.00 15.33 97 LEU A N 1
ATOM 749 C CA . LEU A 1 92 ? 47.629 122.502 -46.548 1.00 14.44 97 LEU A CA 1
ATOM 750 C C . LEU A 1 92 ? 48.069 123.368 -45.399 1.00 13.90 97 LEU A C 1
ATOM 751 O O . LEU A 1 92 ? 47.454 123.444 -44.380 1.00 12.73 97 LEU A O 1
ATOM 756 N N . LEU A 1 93 ? 49.140 124.068 -45.542 1.00 15.39 98 LEU A N 1
ATOM 757 C CA . LEU A 1 93 ? 49.566 124.835 -44.393 1.00 19.84 98 LEU A CA 1
ATOM 758 C C . LEU A 1 93 ? 49.248 126.306 -44.468 1.00 21.89 98 LEU A C 1
ATOM 759 O O . LEU A 1 93 ? 49.274 127.027 -43.469 1.00 22.18 98 LEU A O 1
ATOM 764 N N . ASP A 1 94 ? 48.973 126.790 -45.650 1.00 22.06 99 ASP A N 1
ATOM 765 C CA . ASP A 1 94 ? 48.729 128.179 -45.730 1.00 21.24 99 ASP A CA 1
ATOM 766 C C . ASP A 1 94 ? 48.489 128.416 -47.167 1.00 20.21 99 ASP A C 1
ATOM 767 O O . ASP A 1 94 ? 49.018 127.711 -47.933 1.00 21.36 99 ASP A O 1
ATOM 772 N N . ILE A 1 95 ? 47.664 129.351 -47.570 1.00 18.51 100 ILE A N 1
ATOM 773 C CA . ILE A 1 95 ? 47.577 129.551 -48.979 1.00 17.27 100 ILE A CA 1
ATOM 774 C C . ILE A 1 95 ? 48.084 131.045 -49.287 1.00 17.78 100 ILE A C 1
ATOM 775 O O . ILE A 1 95 ? 48.039 131.904 -48.393 1.00 17.08 100 ILE A O 1
ATOM 780 N N . VAL A 1 96 ? 48.538 131.318 -50.548 1.00 16.62 101 VAL A N 1
ATOM 781 C CA . VAL A 1 96 ? 49.085 132.628 -51.077 1.00 13.93 101 VAL A CA 1
ATOM 782 C C . VAL A 1 96 ? 49.062 133.155 -52.568 1.00 16.54 101 VAL A C 1
ATOM 783 O O . VAL A 1 96 ? 49.350 132.485 -53.585 1.00 15.53 101 VAL A O 1
ATOM 787 N N . ARG A 1 97 ? 48.771 134.442 -52.622 1.00 19.51 102 ARG A N 1
ATOM 788 C CA . ARG A 1 97 ? 48.667 135.211 -53.825 1.00 21.75 102 ARG A CA 1
ATOM 789 C C . ARG A 1 97 ? 50.003 135.762 -53.838 1.00 23.17 102 ARG A C 1
ATOM 790 O O . ARG A 1 97 ? 50.763 135.622 -52.896 1.00 22.00 102 ARG A O 1
ATOM 798 N N . ASP A 1 98 ? 50.239 136.475 -54.907 1.00 26.85 103 ASP A N 1
ATOM 799 C CA . ASP A 1 98 ? 51.477 137.162 -55.153 1.00 30.47 103 ASP A CA 1
ATOM 800 C C . ASP A 1 98 ? 51.225 138.663 -55.363 1.00 33.33 103 ASP A C 1
ATOM 801 O O . ASP A 1 98 ? 50.229 139.044 -55.982 1.00 34.17 103 ASP A O 1
ATOM 806 N N . GLN A 1 99 ? 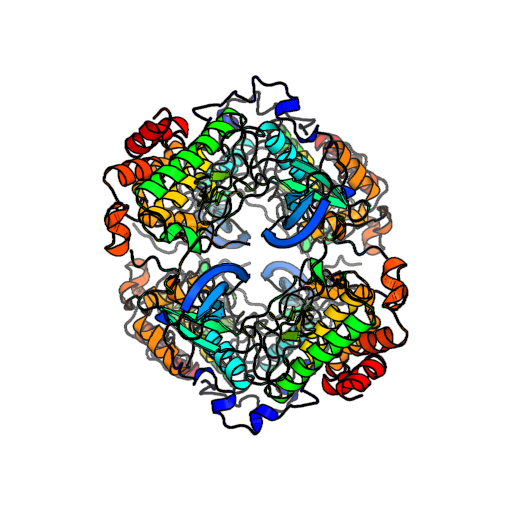52.146 139.506 -54.907 1.00 35.24 104 GLN A N 1
ATOM 807 C CA . GLN A 1 99 ? 51.983 140.956 -55.032 1.00 36.30 104 GLN A CA 1
ATOM 808 C C . GLN A 1 99 ? 51.417 141.421 -56.375 1.00 35.68 104 GLN A C 1
ATOM 809 O O . GLN A 1 99 ? 50.294 141.924 -56.375 1.00 35.96 104 GLN A O 1
ATOM 815 N N . HIS A 1 100 ? 52.142 141.273 -57.501 1.00 34.93 105 HIS A N 1
ATOM 816 C CA . HIS A 1 100 ? 51.589 141.698 -58.810 1.00 35.28 105 HIS A CA 1
ATOM 817 C C . HIS A 1 100 ? 50.915 140.630 -59.661 1.00 33.33 105 HIS A C 1
ATOM 818 O O . HIS A 1 100 ? 49.711 140.614 -59.731 1.00 34.30 105 HIS A O 1
ATOM 825 N N . SER A 1 101 ? 51.683 139.767 -60.313 1.00 30.97 106 SER A N 1
ATOM 826 C CA . SER A 1 101 ? 51.172 138.731 -61.197 1.00 28.62 106 SER A CA 1
ATOM 827 C C . SER A 1 101 ? 49.781 138.353 -60.749 1.00 27.77 106 SER A C 1
ATOM 828 O O . SER A 1 101 ? 48.800 138.295 -61.520 1.00 26.25 106 SER A O 1
ATOM 831 N N . LYS A 1 102 ? 49.739 138.050 -59.459 1.00 27.42 107 LYS A N 1
ATOM 832 C CA . LYS A 1 102 ? 48.523 137.663 -58.725 1.00 27.47 107 LYS A CA 1
ATOM 833 C C . LYS A 1 102 ? 48.130 136.157 -58.738 1.00 26.69 107 LYS A C 1
ATOM 834 O O . LYS A 1 102 ? 46.976 135.789 -58.463 1.00 25.29 107 LYS A O 1
ATOM 840 N N . THR A 1 103 ? 49.180 135.346 -58.971 1.00 24.85 108 THR A N 1
ATOM 841 C CA . THR A 1 103 ? 49.212 133.898 -58.989 1.00 21.63 108 THR A CA 1
ATOM 842 C C . THR A 1 103 ? 49.195 133.310 -57.544 1.00 20.09 108 THR A C 1
ATOM 843 O O . THR A 1 103 ? 50.060 133.656 -56.678 1.00 19.08 108 THR A O 1
ATOM 847 N N . PRO A 1 104 ? 48.273 132.340 -57.295 1.00 17.56 109 PRO A N 1
ATOM 848 C CA . PRO A 1 104 ? 48.116 131.683 -55.990 1.00 16.01 109 PRO A CA 1
ATOM 849 C C . PRO A 1 104 ? 49.158 130.475 -55.741 1.00 16.42 109 PRO A C 1
ATOM 850 O O . PRO A 1 104 ? 49.575 129.791 -56.687 1.00 16.03 109 PRO A O 1
ATOM 854 N N . SER A 1 105 ? 49.605 130.206 -54.518 1.00 14.74 110 SER A N 1
ATOM 855 C CA . SER A 1 105 ? 50.505 129.081 -54.360 1.00 12.76 110 SER A CA 1
ATOM 856 C C . SER A 1 105 ? 50.026 128.426 -53.120 1.00 13.23 110 SER A C 1
ATOM 857 O O . SER A 1 105 ? 49.601 129.108 -52.243 1.00 12.59 110 SER A O 1
ATOM 860 N N . LEU A 1 106 ? 50.013 127.102 -53.061 1.00 15.29 111 LEU A N 1
ATOM 861 C CA . LEU A 1 106 ? 49.555 126.369 -51.863 1.00 16.35 111 LEU A CA 1
ATOM 862 C C . LEU A 1 106 ? 50.816 125.914 -51.229 1.00 17.52 111 LEU A C 1
ATOM 863 O O . LEU A 1 106 ? 51.644 125.388 -51.907 1.00 20.11 111 LEU A O 1
ATOM 868 N N . ILE A 1 107 ? 50.994 126.168 -49.941 1.00 17.60 112 ILE A N 1
ATOM 869 C CA . ILE A 1 107 ? 52.208 125.812 -49.205 1.00 18.78 112 ILE A CA 1
ATOM 870 C C . ILE A 1 107 ? 51.889 124.637 -48.335 1.00 19.25 112 ILE A C 1
ATOM 871 O O . ILE A 1 107 ? 51.344 124.835 -47.233 1.00 20.56 112 ILE A O 1
ATOM 876 N N . PHE A 1 108 ? 52.242 123.424 -48.770 1.00 17.48 113 PHE A N 1
ATOM 877 C CA . PHE A 1 108 ? 51.927 122.214 -47.984 1.00 13.08 113 PHE A CA 1
ATOM 878 C C . PHE A 1 108 ? 53.007 121.820 -47.028 1.00 13.52 113 PHE A C 1
ATOM 879 O O . PHE A 1 108 ? 54.118 122.321 -47.059 1.00 13.17 113 PHE A O 1
ATOM 887 N N . GLU A 1 109 ? 52.655 120.861 -46.193 1.00 14.51 114 GLU A N 1
ATOM 888 C CA . GLU A 1 109 ? 53.580 120.233 -45.245 1.00 15.88 114 GLU A CA 1
ATOM 889 C C . GLU A 1 109 ? 54.629 119.501 -46.108 1.00 15.47 114 GLU A C 1
ATOM 890 O O . GLU A 1 109 ? 54.382 119.111 -47.218 1.00 16.43 114 GLU A O 1
ATOM 896 N N . TYR A 1 110 ? 55.807 119.280 -45.623 1.00 15.15 115 TYR A N 1
ATOM 897 C CA . TYR A 1 110 ? 56.752 118.594 -46.479 1.00 16.78 115 TYR A CA 1
ATOM 898 C C . TYR A 1 110 ? 56.764 117.045 -46.299 1.00 19.97 115 TYR A C 1
ATOM 899 O O . TYR A 1 110 ? 56.484 116.500 -45.193 1.00 20.44 115 TYR A O 1
ATOM 908 N N . VAL A 1 111 ? 56.981 116.300 -47.388 1.00 20.11 116 VAL A N 1
ATOM 909 C CA . VAL A 1 111 ? 57.135 114.878 -47.160 1.00 19.26 116 VAL A CA 1
ATOM 910 C C . VAL A 1 111 ? 58.406 114.544 -47.817 1.00 19.14 116 VAL A C 1
ATOM 911 O O . VAL A 1 111 ? 58.684 115.021 -48.940 1.00 16.32 116 VAL A O 1
ATOM 915 N N . ASN A 1 112 ? 59.241 113.782 -47.108 1.00 20.17 117 ASN A N 1
ATOM 916 C CA . ASN A 1 112 ? 60.432 113.396 -47.821 1.00 21.19 117 ASN A CA 1
ATOM 917 C C . ASN A 1 112 ? 59.843 112.204 -48.597 1.00 22.64 117 ASN A C 1
ATOM 918 O O . ASN A 1 112 ? 59.053 111.390 -48.001 1.00 23.84 117 ASN A O 1
ATOM 923 N N . ASN A 1 113 ? 60.142 112.135 -49.906 1.00 21.26 118 ASN A N 1
ATOM 924 C CA . ASN A 1 113 ? 59.544 111.064 -50.699 1.00 21.48 118 ASN A CA 1
ATOM 925 C C . ASN A 1 113 ? 60.494 110.419 -51.715 1.00 23.19 118 ASN A C 1
ATOM 926 O O . ASN A 1 113 ? 61.511 111.034 -52.098 1.00 25.98 118 ASN A O 1
ATOM 931 N N . THR A 1 114 ? 60.202 109.183 -52.132 1.00 21.27 119 THR A N 1
ATOM 932 C CA . THR A 1 114 ? 61.050 108.554 -53.098 1.00 17.64 119 THR A CA 1
ATOM 933 C C . THR A 1 114 ? 60.137 108.124 -54.214 1.00 15.33 119 THR A C 1
ATOM 934 O O . THR A 1 114 ? 59.165 107.432 -53.962 1.00 12.11 119 THR A O 1
ATOM 938 N N . ASP A 1 115 ? 60.450 108.582 -55.432 1.00 13.96 120 ASP A N 1
ATOM 939 C CA . ASP A 1 115 ? 59.617 108.314 -56.569 1.00 14.82 120 ASP A CA 1
ATOM 940 C C . ASP A 1 115 ? 59.267 106.847 -56.534 1.00 18.42 120 ASP A C 1
ATOM 941 O O . ASP A 1 115 ? 60.140 106.016 -56.262 1.00 19.73 120 ASP A O 1
ATOM 946 N N . PHE A 1 116 ? 57.989 106.486 -56.762 1.00 19.75 121 PHE A N 1
ATOM 947 C CA . PHE A 1 116 ? 57.674 105.037 -56.723 1.00 18.57 121 PHE A CA 1
ATOM 948 C C . PHE A 1 116 ? 58.616 104.280 -57.642 1.00 17.18 121 PHE A C 1
ATOM 949 O O . PHE A 1 116 ? 59.194 103.289 -57.270 1.00 15.97 121 PHE A O 1
ATOM 957 N N . LYS A 1 117 ? 58.824 104.763 -58.846 1.00 16.47 122 LYS A N 1
ATOM 958 C CA . LYS A 1 117 ? 59.660 103.958 -59.693 1.00 16.10 122 LYS A CA 1
ATOM 959 C C . LYS A 1 117 ? 60.898 103.564 -58.923 1.00 14.80 122 LYS A C 1
ATOM 960 O O . LYS A 1 117 ? 61.405 102.478 -59.140 1.00 17.18 122 LYS A O 1
ATOM 966 N N . VAL A 1 118 ? 61.395 104.380 -58.010 1.00 10.35 123 VAL A N 1
ATOM 967 C CA . VAL A 1 118 ? 62.618 103.948 -57.339 1.00 7.74 123 VAL A CA 1
ATOM 968 C C . VAL A 1 118 ? 62.258 103.253 -56.089 1.00 10.11 123 VAL A C 1
ATOM 969 O O . VAL A 1 118 ? 62.872 102.322 -55.710 1.00 11.32 123 VAL A O 1
ATOM 973 N N . LEU A 1 119 ? 61.249 103.721 -55.402 1.00 10.58 124 LEU A N 1
ATOM 974 C CA . LEU A 1 119 ? 60.940 103.090 -54.134 1.00 9.16 124 LEU A CA 1
ATOM 975 C C . LEU A 1 119 ? 60.267 101.743 -54.155 1.00 10.25 124 LEU A C 1
ATOM 976 O O . LEU A 1 119 ? 60.757 100.799 -53.570 1.00 11.75 124 LEU A O 1
ATOM 981 N N . TYR A 1 120 ? 59.117 101.671 -54.807 1.00 10.99 125 TYR A N 1
ATOM 982 C CA . TYR A 1 120 ? 58.312 100.448 -54.845 1.00 11.33 125 TYR A CA 1
ATOM 983 C C . TYR A 1 120 ? 59.114 99.152 -55.033 1.00 11.74 125 TYR A C 1
ATOM 984 O O . TYR A 1 120 ? 58.978 98.163 -54.226 1.00 12.31 125 TYR A O 1
ATOM 993 N N . PRO A 1 121 ? 59.944 99.127 -56.086 1.00 11.10 126 PRO A N 1
ATOM 994 C CA . PRO A 1 121 ? 60.676 97.893 -56.238 1.00 12.05 126 PRO A CA 1
ATOM 995 C C . PRO A 1 121 ? 61.085 97.440 -54.815 1.00 10.81 126 PRO A C 1
ATOM 996 O O . PRO A 1 121 ? 60.634 96.383 -54.318 1.00 14.08 126 PRO A O 1
ATOM 1000 N N . THR A 1 122 ? 61.857 98.309 -54.154 1.00 9.00 127 THR A N 1
ATOM 1001 C CA . THR A 1 122 ? 62.365 98.112 -52.811 1.00 7.04 127 THR A CA 1
ATOM 1002 C C . THR A 1 122 ? 61.470 97.556 -51.772 1.00 7.88 127 THR A C 1
ATOM 1003 O O . THR A 1 122 ? 61.982 96.930 -50.887 1.00 8.62 127 THR A O 1
ATOM 1007 N N . LEU A 1 123 ? 60.143 97.779 -51.832 1.00 9.77 128 LEU A N 1
ATOM 1008 C CA . LEU A 1 123 ? 59.222 97.202 -50.793 1.00 13.02 128 LEU A CA 1
ATOM 1009 C C . LEU A 1 123 ? 58.983 95.675 -50.737 1.00 12.60 128 LEU A C 1
ATOM 1010 O O . LEU A 1 123 ? 59.066 94.925 -51.747 1.00 14.82 128 LEU A O 1
ATOM 1015 N N . THR A 1 124 ? 58.599 95.241 -49.551 1.00 11.00 129 THR A N 1
ATOM 1016 C CA . THR A 1 124 ? 58.347 93.824 -49.277 1.00 10.70 129 THR A CA 1
ATOM 1017 C C . THR A 1 124 ? 56.872 93.547 -49.255 1.00 11.73 129 THR A C 1
ATOM 1018 O O . THR A 1 124 ? 56.080 94.450 -48.936 1.00 11.18 129 THR A O 1
ATOM 1022 N N . ASP A 1 125 ? 56.504 92.299 -49.521 1.00 13.03 130 ASP A N 1
ATOM 1023 C CA . ASP A 1 125 ? 55.089 91.968 -49.442 1.00 14.55 130 ASP A CA 1
ATOM 1024 C C . ASP A 1 125 ? 54.356 92.741 -48.301 1.00 14.62 130 ASP A C 1
ATOM 1025 O O . ASP A 1 125 ? 53.299 93.371 -48.510 1.00 13.41 130 ASP A O 1
ATOM 1030 N N . TYR A 1 126 ? 54.892 92.687 -47.090 1.00 13.99 131 TYR A N 1
ATOM 1031 C CA . TYR A 1 126 ? 54.249 93.429 -46.029 1.00 13.81 131 TYR A CA 1
ATOM 1032 C C . TYR A 1 126 ? 54.343 94.920 -46.341 1.00 14.52 131 TYR A C 1
ATOM 1033 O O . TYR A 1 126 ? 53.353 95.602 -46.282 1.00 15.10 131 TYR A O 1
ATOM 1042 N N . ASP A 1 127 ? 55.521 95.440 -46.684 1.00 13.56 132 ASP A N 1
ATOM 1043 C CA . ASP A 1 127 ? 55.638 96.869 -46.965 1.00 11.69 132 ASP A CA 1
ATOM 1044 C C . ASP A 1 127 ? 54.416 97.291 -47.729 1.00 11.94 132 ASP A C 1
ATOM 1045 O O . ASP A 1 127 ? 53.693 98.187 -47.282 1.00 12.73 132 ASP A O 1
ATOM 1050 N N . ILE A 1 128 ? 54.130 96.613 -48.848 1.00 10.05 133 ILE A N 1
ATOM 1051 C CA . ILE A 1 128 ? 52.979 96.962 -49.682 1.00 7.75 133 ILE A CA 1
ATOM 1052 C C . ILE A 1 128 ? 51.670 96.925 -48.970 1.00 10.65 133 ILE A C 1
ATOM 1053 O O . ILE A 1 128 ? 50.947 97.875 -48.914 1.00 9.07 133 ILE A O 1
ATOM 1058 N N . ARG A 1 129 ? 51.345 95.780 -48.442 1.00 16.82 134 ARG A N 1
ATOM 1059 C CA . ARG A 1 129 ? 50.105 95.683 -47.683 1.00 21.20 134 ARG A CA 1
ATOM 1060 C C . ARG A 1 129 ? 49.959 96.900 -46.718 1.00 21.17 134 ARG A C 1
ATOM 1061 O O . ARG A 1 129 ? 48.903 97.512 -46.625 1.00 21.05 134 ARG A O 1
ATOM 1069 N N . TYR A 1 130 ? 51.020 97.255 -46.009 1.00 19.82 135 TYR A N 1
ATOM 1070 C CA . TYR A 1 130 ? 50.940 98.372 -45.108 1.00 18.12 135 TYR A CA 1
ATOM 1071 C C . TYR A 1 130 ? 50.564 99.656 -45.829 1.00 17.24 135 TYR A C 1
ATOM 1072 O O . TYR A 1 130 ? 49.498 100.212 -45.567 1.00 15.60 135 TYR A O 1
ATOM 1081 N N . TYR A 1 131 ? 51.438 100.092 -46.753 1.00 14.32 136 TYR A N 1
ATOM 1082 C CA . TYR A 1 131 ? 51.222 101.302 -47.518 1.00 10.94 136 TYR A CA 1
ATOM 1083 C C . TYR A 1 131 ? 49.851 101.416 -48.148 1.00 12.12 136 TYR A C 1
ATOM 1084 O O . TYR A 1 131 ? 49.248 102.507 -48.218 1.00 13.98 136 TYR A O 1
ATOM 1093 N N . ILE A 1 132 ? 49.323 100.293 -48.585 1.00 11.35 137 ILE A N 1
ATOM 1094 C CA . ILE A 1 132 ? 47.993 100.327 -49.158 1.00 11.71 137 ILE A CA 1
ATOM 1095 C C . ILE A 1 132 ? 46.963 100.528 -48.071 1.00 12.87 137 ILE A C 1
ATOM 1096 O O . ILE A 1 132 ? 45.990 101.285 -48.236 1.00 12.56 137 ILE A O 1
ATOM 1101 N N . TYR A 1 133 ? 47.180 99.833 -46.961 1.00 14.53 138 TYR A N 1
ATOM 1102 C CA . TYR A 1 133 ? 46.260 99.994 -45.835 1.00 16.63 138 TYR A CA 1
ATOM 1103 C C . TYR A 1 133 ? 46.318 101.542 -45.433 1.00 18.54 138 TYR A C 1
ATOM 1104 O O . TYR A 1 133 ? 45.332 102.175 -45.065 1.00 17.28 138 TYR A O 1
ATOM 1113 N N . GLU A 1 134 ? 47.496 102.138 -45.563 1.00 19.29 139 GLU A N 1
ATOM 1114 C CA . GLU A 1 134 ? 47.651 103.506 -45.183 1.00 17.90 139 GLU A CA 1
ATOM 1115 C C . GLU A 1 134 ? 46.953 104.309 -46.179 1.00 17.78 139 GLU A C 1
ATOM 1116 O O . GLU A 1 134 ? 46.196 105.172 -45.807 1.00 18.05 139 GLU A O 1
ATOM 1122 N N . LEU A 1 135 ? 47.182 103.983 -47.454 1.00 15.96 140 LEU A N 1
ATOM 1123 C CA . LEU A 1 135 ? 46.538 104.712 -48.549 1.00 15.30 140 LEU A CA 1
ATOM 1124 C C . LEU A 1 135 ? 45.031 104.617 -48.459 1.00 15.57 140 LEU A C 1
ATOM 1125 O O . LEU A 1 135 ? 44.343 105.517 -48.901 1.00 17.50 140 LEU A O 1
ATOM 1130 N N . LEU A 1 136 ? 44.546 103.524 -47.880 1.00 15.06 141 LEU A N 1
ATOM 1131 C CA . LEU A 1 136 ? 43.124 103.293 -47.711 1.00 15.20 141 LEU A CA 1
ATOM 1132 C C . LEU A 1 136 ? 42.516 104.200 -46.660 1.00 16.39 141 LEU A C 1
ATOM 1133 O O . LEU A 1 136 ? 41.422 104.709 -46.851 1.00 17.04 141 LEU A O 1
ATOM 1138 N N . LYS A 1 137 ? 43.188 104.396 -45.522 1.00 16.70 142 LYS A N 1
ATOM 1139 C CA . LYS A 1 137 ? 42.661 105.294 -44.471 1.00 15.76 142 LYS A CA 1
ATOM 1140 C C . LYS A 1 137 ? 42.437 106.656 -45.125 1.00 15.51 142 LYS A C 1
ATOM 1141 O O . LYS A 1 137 ? 41.455 107.335 -44.804 1.00 15.64 142 LYS A O 1
ATOM 1147 N N . ALA A 1 138 ? 43.341 107.050 -46.033 1.00 13.13 143 ALA A N 1
ATOM 1148 C CA . ALA A 1 138 ? 43.215 108.306 -46.681 1.00 10.47 143 ALA A CA 1
ATOM 1149 C C . ALA A 1 138 ? 41.929 108.227 -47.424 1.00 11.14 143 ALA A C 1
ATOM 1150 O O . ALA A 1 138 ? 40.975 108.875 -47.060 1.00 13.93 143 ALA A O 1
ATOM 1152 N N . LEU A 1 139 ? 41.842 107.417 -48.452 1.00 11.10 144 LEU A N 1
ATOM 1153 C CA . LEU A 1 139 ? 40.608 107.365 -49.199 1.00 12.31 144 LEU A CA 1
ATOM 1154 C C . LEU A 1 139 ? 39.313 107.187 -48.377 1.00 14.31 144 LEU A C 1
ATOM 1155 O O . LEU A 1 139 ? 38.313 107.894 -48.651 1.00 13.61 144 LEU A O 1
ATOM 1160 N N . ASP A 1 140 ? 39.267 106.274 -47.390 1.00 16.85 145 ASP A N 1
ATOM 1161 C CA . ASP A 1 140 ? 38.005 106.159 -46.642 1.00 18.90 145 ASP A CA 1
ATOM 1162 C C . ASP A 1 140 ? 37.649 107.414 -45.890 1.00 20.52 145 ASP A C 1
ATOM 1163 O O . ASP A 1 140 ? 36.466 107.723 -45.741 1.00 20.21 145 ASP A O 1
ATOM 1168 N N . TYR A 1 141 ? 38.679 108.084 -45.357 1.00 21.42 146 TYR A N 1
ATOM 1169 C CA . TYR A 1 141 ? 38.457 109.279 -44.643 1.00 20.46 146 TYR A CA 1
ATOM 1170 C C . TYR A 1 141 ? 37.803 110.169 -45.663 1.00 20.02 146 TYR A C 1
ATOM 1171 O O . TYR A 1 141 ? 36.577 110.283 -45.708 1.00 20.74 146 TYR A O 1
ATOM 1180 N N . CYS A 1 142 ? 38.599 110.749 -46.550 1.00 17.64 147 CYS A N 1
ATOM 1181 C CA . CYS A 1 142 ? 38.076 111.708 -47.515 1.00 15.31 147 CYS A CA 1
ATOM 1182 C C . CYS A 1 142 ? 36.749 111.411 -48.219 1.00 13.97 147 CYS A C 1
ATOM 1183 O O . CYS A 1 142 ? 35.979 112.337 -48.509 1.00 14.86 147 CYS A O 1
ATOM 1186 N N . HIS A 1 143 ? 36.465 110.143 -48.498 1.00 14.07 148 HIS A N 1
ATOM 1187 C CA . HIS A 1 143 ? 35.164 109.783 -49.108 1.00 14.47 148 HIS A CA 1
ATOM 1188 C C . HIS A 1 143 ? 34.052 110.154 -48.099 1.00 13.55 148 HIS A C 1
ATOM 1189 O O . HIS A 1 143 ? 33.051 110.772 -48.419 1.00 12.67 148 HIS A O 1
ATOM 1196 N N . SER A 1 144 ? 34.280 109.743 -46.866 1.00 11.80 149 SER A N 1
ATOM 1197 C CA . SER A 1 144 ? 33.385 109.932 -45.784 1.00 12.69 149 SER A CA 1
ATOM 1198 C C . SER A 1 144 ? 33.123 111.363 -45.586 1.00 14.64 149 SER A C 1
ATOM 1199 O O . SER A 1 144 ? 32.221 111.733 -44.815 1.00 14.07 149 SER A O 1
ATOM 1202 N N . GLN A 1 145 ? 33.923 112.188 -46.252 1.00 15.62 150 GLN A N 1
ATOM 1203 C CA . GLN A 1 145 ? 33.755 113.595 -46.053 1.00 14.79 150 GLN A CA 1
ATOM 1204 C C . GLN A 1 145 ? 33.201 114.159 -47.276 1.00 14.78 150 GLN A C 1
ATOM 1205 O O . GLN A 1 145 ? 33.331 115.331 -47.512 1.00 21.46 150 GLN A O 1
ATOM 1211 N N . GLY A 1 146 ? 32.606 113.328 -48.092 1.00 11.94 151 GLY A N 1
ATOM 1212 C CA . GLY A 1 146 ? 31.912 113.858 -49.242 1.00 8.23 151 GLY A CA 1
ATOM 1213 C C . GLY A 1 146 ? 32.774 114.089 -50.453 1.00 8.04 151 GLY A C 1
ATOM 1214 O O . GLY A 1 146 ? 32.293 114.489 -51.552 1.00 5.85 151 GLY A O 1
ATOM 1215 N N . ILE A 1 147 ? 34.052 113.786 -50.291 1.00 6.15 152 ILE A N 1
ATOM 1216 C CA . ILE A 1 147 ? 34.926 114.008 -51.398 1.00 7.31 152 ILE A CA 1
ATOM 1217 C C . ILE A 1 147 ? 35.489 112.791 -52.115 1.00 6.34 152 ILE A C 1
ATOM 1218 O O . ILE A 1 147 ? 35.687 111.762 -51.523 1.00 8.16 152 ILE A O 1
ATOM 1223 N N . MET A 1 148 ? 35.726 112.952 -53.416 1.00 4.12 153 MET A N 1
ATOM 1224 C CA . MET A 1 148 ? 36.270 111.948 -54.363 1.00 2.48 153 MET A CA 1
ATOM 1225 C C . MET A 1 148 ? 37.597 112.451 -54.718 1.00 3.03 153 MET A C 1
ATOM 1226 O O . MET A 1 148 ? 37.718 113.571 -55.232 1.00 8.73 153 MET A O 1
ATOM 1231 N N . HIS A 1 149 ? 38.627 111.685 -54.545 1.00 0.58 154 HIS A N 1
ATOM 1232 C CA . HIS A 1 149 ? 39.900 112.259 -54.948 1.00 0.80 154 HIS A CA 1
ATOM 1233 C C . HIS A 1 149 ? 40.141 112.299 -56.426 1.00 1.04 154 HIS A C 1
ATOM 1234 O O . HIS A 1 149 ? 41.155 112.800 -56.844 1.00 2.93 154 HIS A O 1
ATOM 1241 N N . ARG A 1 150 ? 39.241 111.747 -57.231 1.00 1.08 155 ARG A N 1
ATOM 1242 C CA . ARG A 1 150 ? 39.405 111.660 -58.696 1.00 0.58 155 ARG A CA 1
ATOM 1243 C C . ARG A 1 150 ? 40.815 111.713 -59.396 1.00 0.58 155 ARG A C 1
ATOM 1244 O O . ARG A 1 150 ? 40.868 112.013 -60.569 1.00 0.58 155 ARG A O 1
ATOM 1252 N N . ASP A 1 151 ? 41.946 111.462 -58.692 1.00 1.02 156 ASP A N 1
ATOM 1253 C CA . ASP A 1 151 ? 43.285 111.395 -59.293 1.00 3.16 156 ASP A CA 1
ATOM 1254 C C . ASP A 1 151 ? 44.190 110.349 -58.686 1.00 3.64 156 ASP A C 1
ATOM 1255 O O . ASP A 1 151 ? 45.381 110.515 -58.725 1.00 1.93 156 ASP A O 1
ATOM 1260 N N . VAL A 1 152 ? 43.669 109.251 -58.165 1.00 4.86 157 VAL A N 1
ATOM 1261 C CA . VAL A 1 152 ? 44.571 108.319 -57.484 1.00 5.33 157 VAL A CA 1
ATOM 1262 C C . VAL A 1 152 ? 45.491 107.558 -58.374 1.00 5.69 157 VAL A C 1
ATOM 1263 O O . VAL A 1 152 ? 45.003 106.952 -59.313 1.00 4.09 157 VAL A O 1
ATOM 1267 N N . LYS A 1 153 ? 46.796 107.565 -58.050 1.00 6.91 158 LYS A N 1
ATOM 1268 C CA . LYS A 1 153 ? 47.867 106.886 -58.820 1.00 11.06 158 LYS A CA 1
ATOM 1269 C C . LYS A 1 153 ? 49.139 107.049 -57.988 1.00 12.81 158 LYS A C 1
ATOM 1270 O O . LYS A 1 153 ? 49.139 107.830 -57.064 1.00 11.06 158 LYS A O 1
ATOM 1276 N N . PRO A 1 154 ? 50.242 106.329 -58.284 1.00 16.05 159 PRO A N 1
ATOM 1277 C CA . PRO A 1 154 ? 51.471 106.484 -57.470 1.00 18.54 159 PRO A CA 1
ATOM 1278 C C . PRO A 1 154 ? 51.999 107.888 -57.259 1.00 20.04 159 PRO A C 1
ATOM 1279 O O . PRO A 1 154 ? 52.160 108.351 -56.149 1.00 19.60 159 PRO A O 1
ATOM 1283 N N . HIS A 1 155 ? 52.258 108.573 -58.349 1.00 21.14 160 HIS A N 1
ATOM 1284 C CA . HIS A 1 155 ? 52.810 109.899 -58.276 1.00 22.17 160 HIS A CA 1
ATOM 1285 C C . HIS A 1 155 ? 52.063 110.866 -57.322 1.00 21.57 160 HIS A C 1
ATOM 1286 O O . HIS A 1 155 ? 52.635 111.897 -56.878 1.00 24.62 160 HIS A O 1
ATOM 1293 N N . ASN A 1 156 ? 50.824 110.559 -56.939 1.00 18.38 161 ASN A N 1
ATOM 1294 C CA . ASN A 1 156 ? 50.134 111.484 -56.058 1.00 14.83 161 ASN A CA 1
ATOM 1295 C C . ASN A 1 156 ? 50.097 110.935 -54.635 1.00 13.69 161 ASN A C 1
ATOM 1296 O O . ASN A 1 156 ? 49.344 111.376 -53.755 1.00 14.26 161 ASN A O 1
ATOM 1301 N N . VAL A 1 157 ? 50.907 109.928 -54.398 1.00 11.52 162 VAL A N 1
ATOM 1302 C CA . VAL A 1 157 ? 51.026 109.477 -53.026 1.00 10.47 162 VAL A CA 1
ATOM 1303 C C . VAL A 1 157 ? 52.546 109.478 -52.594 1.00 11.13 162 VAL A C 1
ATOM 1304 O O . VAL A 1 157 ? 53.421 108.783 -53.157 1.00 12.06 162 VAL A O 1
ATOM 1308 N N . MET A 1 158 ? 52.834 110.365 -51.637 1.00 10.70 163 MET A N 1
ATOM 1309 C CA . MET A 1 158 ? 54.155 110.593 -51.092 1.00 11.63 163 MET A CA 1
ATOM 1310 C C . MET A 1 158 ? 54.475 109.538 -50.032 1.00 13.62 163 MET A C 1
ATOM 1311 O O . MET A 1 158 ? 53.699 109.377 -49.100 1.00 13.25 163 MET A O 1
ATOM 1316 N N . ILE A 1 159 ? 55.601 108.841 -50.114 1.00 14.93 164 ILE A N 1
ATOM 1317 C CA . ILE A 1 159 ? 55.879 107.897 -49.031 1.00 17.49 164 ILE A CA 1
ATOM 1318 C C . ILE A 1 159 ? 57.258 108.252 -48.463 1.00 20.01 164 ILE A C 1
ATOM 1319 O O . ILE A 1 159 ? 58.196 108.498 -49.221 1.00 19.52 164 ILE A O 1
ATOM 1324 N N . ASP A 1 160 ? 57.361 108.360 -47.143 1.00 22.08 165 ASP A N 1
ATOM 1325 C CA . ASP A 1 160 ? 58.651 108.631 -46.505 1.00 25.66 165 ASP A CA 1
ATOM 1326 C C . ASP A 1 160 ? 58.903 107.221 -45.925 1.00 28.06 165 ASP A C 1
ATOM 1327 O O . ASP A 1 160 ? 58.586 106.982 -44.759 1.00 30.66 165 ASP A O 1
ATOM 1332 N N . HIS A 1 161 ? 59.465 106.286 -46.706 1.00 26.76 166 HIS A N 1
ATOM 1333 C CA . HIS A 1 161 ? 59.640 104.916 -46.252 1.00 24.26 166 HIS A CA 1
ATOM 1334 C C . HIS A 1 161 ? 60.482 104.835 -45.043 1.00 22.81 166 HIS A C 1
ATOM 1335 O O . HIS A 1 161 ? 60.537 103.820 -44.405 1.00 22.52 166 HIS A O 1
ATOM 1342 N N . GLU A 1 162 ? 61.142 105.935 -44.727 1.00 22.16 167 GLU A N 1
ATOM 1343 C CA . GLU A 1 162 ? 62.045 106.021 -43.574 1.00 22.23 167 GLU A CA 1
ATOM 1344 C C . GLU A 1 162 ? 61.231 106.041 -42.324 1.00 19.89 167 GLU A C 1
ATOM 1345 O O . GLU A 1 162 ? 61.578 105.451 -41.339 1.00 18.79 167 GLU A O 1
ATOM 1351 N N . LEU A 1 163 ? 60.128 106.735 -42.389 1.00 19.95 168 LEU A N 1
ATOM 1352 C CA . LEU A 1 163 ? 59.254 106.808 -41.236 1.00 21.59 168 LEU A CA 1
ATOM 1353 C C . LEU A 1 163 ? 57.923 106.074 -41.497 1.00 21.62 168 LEU A C 1
ATOM 1354 O O . LEU A 1 163 ? 56.936 106.281 -40.781 1.00 19.89 168 LEU A O 1
ATOM 1359 N N . ARG A 1 164 ? 57.904 105.201 -42.494 1.00 21.97 169 ARG A N 1
ATOM 1360 C CA . ARG A 1 164 ? 56.678 104.543 -42.904 1.00 21.98 169 ARG A CA 1
ATOM 1361 C C . ARG A 1 164 ? 55.465 105.516 -42.863 1.00 21.47 169 ARG A C 1
ATOM 1362 O O . ARG A 1 164 ? 54.375 105.133 -42.473 1.00 22.23 169 ARG A O 1
ATOM 1370 N N . LYS A 1 165 ? 55.651 106.757 -43.304 1.00 20.36 170 LYS A N 1
ATOM 1371 C CA . LYS A 1 165 ? 54.587 107.771 -43.336 1.00 20.23 170 LYS A CA 1
ATOM 1372 C C . LYS A 1 165 ? 53.995 107.937 -44.713 1.00 18.43 170 LYS A C 1
ATOM 1373 O O . LYS A 1 165 ? 54.738 107.879 -45.709 1.00 18.99 170 LYS A O 1
ATOM 1379 N N . LEU A 1 166 ? 52.690 108.201 -44.817 1.00 15.21 171 LEU A N 1
ATOM 1380 C CA . LEU A 1 166 ? 52.130 108.321 -46.174 1.00 14.22 171 LEU A CA 1
ATOM 1381 C C . LEU A 1 166 ? 51.148 109.422 -46.351 1.00 12.81 171 LEU A C 1
ATOM 1382 O O . LEU A 1 166 ? 50.339 109.601 -45.499 1.00 11.08 171 LEU A O 1
ATOM 1387 N N . ARG A 1 167 ? 51.222 110.147 -47.463 1.00 11.83 172 ARG A N 1
ATOM 1388 C CA . ARG A 1 167 ? 50.298 111.231 -47.717 1.00 11.41 172 ARG A CA 1
ATOM 1389 C C . ARG A 1 167 ? 49.724 111.158 -49.092 1.00 10.13 172 ARG A C 1
ATOM 1390 O O . ARG A 1 167 ? 50.472 110.848 -50.048 1.00 9.11 172 ARG A O 1
ATOM 1398 N N . LEU A 1 168 ? 48.411 111.438 -49.201 1.00 7.97 173 LEU A N 1
ATOM 1399 C CA . LEU A 1 168 ? 47.741 111.425 -50.512 1.00 8.29 173 LEU A CA 1
ATOM 1400 C C . LEU A 1 168 ? 47.751 112.897 -50.880 1.00 10.42 173 LEU A C 1
ATOM 1401 O O . LEU A 1 168 ? 47.416 113.710 -50.036 1.00 12.90 173 LEU A O 1
ATOM 1406 N N . ILE A 1 169 ? 48.119 113.246 -52.116 1.00 9.64 174 ILE A N 1
ATOM 1407 C CA . ILE A 1 169 ? 48.287 114.639 -52.491 1.00 6.76 174 ILE A CA 1
ATOM 1408 C C . ILE A 1 169 ? 47.602 115.056 -53.765 1.00 10.00 174 ILE A C 1
ATOM 1409 O O . ILE A 1 169 ? 46.913 114.267 -54.388 1.00 10.27 174 ILE A O 1
ATOM 1414 N N . ASP A 1 170 ? 47.791 116.318 -54.135 1.00 13.62 175 ASP A N 1
ATOM 1415 C CA . ASP A 1 170 ? 47.191 116.850 -55.388 1.00 15.84 175 ASP A CA 1
ATOM 1416 C C . ASP A 1 170 ? 45.666 116.674 -55.232 1.00 15.22 175 ASP A C 1
ATOM 1417 O O . ASP A 1 170 ? 45.142 115.586 -55.450 1.00 17.44 175 ASP A O 1
ATOM 1422 N N . TRP A 1 171 ? 44.936 117.667 -54.781 1.00 13.30 176 TRP A N 1
ATOM 1423 C CA . TRP A 1 171 ? 43.517 117.425 -54.746 1.00 11.86 176 TRP A CA 1
ATOM 1424 C C . TRP A 1 171 ? 42.917 118.299 -55.814 1.00 10.85 176 TRP A C 1
ATOM 1425 O O . TRP A 1 171 ? 41.732 118.661 -55.798 1.00 9.26 176 TRP A O 1
ATOM 1436 N N . GLY A 1 172 ? 43.766 118.633 -56.768 1.00 9.92 177 GLY A N 1
ATOM 1437 C CA . GLY A 1 172 ? 43.292 119.453 -57.867 1.00 12.29 177 GLY A CA 1
ATOM 1438 C C . GLY A 1 172 ? 42.236 118.782 -58.752 1.00 12.42 177 GLY A C 1
ATOM 1439 O O . GLY A 1 172 ? 41.615 119.444 -59.624 1.00 11.39 177 GLY A O 1
ATOM 1440 N N . LEU A 1 173 ? 42.086 117.465 -58.560 1.00 13.05 178 LEU A N 1
ATOM 1441 C CA . LEU A 1 173 ? 41.088 116.780 -59.304 1.00 10.91 178 LEU A CA 1
ATOM 1442 C C . LEU A 1 173 ? 39.984 116.262 -58.414 1.00 10.39 178 LEU A C 1
ATOM 1443 O O . LEU A 1 173 ? 38.908 115.883 -58.910 1.00 10.31 178 LEU A O 1
ATOM 1448 N N . ALA A 1 174 ? 40.229 116.251 -57.096 1.00 9.48 179 ALA A N 1
ATOM 1449 C CA . ALA A 1 174 ? 39.202 115.827 -56.114 1.00 9.42 179 ALA A CA 1
ATOM 1450 C C . ALA A 1 174 ? 38.036 116.815 -56.279 1.00 11.99 179 ALA A C 1
ATOM 1451 O O . ALA A 1 174 ? 38.251 118.047 -56.605 1.00 16.75 179 ALA A O 1
ATOM 1453 N N . GLU A 1 175 ? 36.832 116.282 -56.047 1.00 11.47 180 GLU A N 1
ATOM 1454 C CA . GLU A 1 175 ? 35.575 117.003 -56.209 1.00 12.13 180 GLU A CA 1
ATOM 1455 C C . GLU A 1 175 ? 34.572 116.510 -55.156 1.00 11.97 180 GLU A C 1
ATOM 1456 O O . GLU A 1 175 ? 34.773 115.438 -54.632 1.00 13.91 180 GLU A O 1
ATOM 1462 N N . PHE A 1 176 ? 33.523 117.266 -54.827 1.00 12.28 181 PHE A N 1
ATOM 1463 C CA . PHE A 1 176 ? 32.569 116.896 -53.780 1.00 12.51 181 PHE A CA 1
ATOM 1464 C C . PHE A 1 176 ? 31.599 115.954 -54.367 1.00 13.59 181 PHE A C 1
ATOM 1465 O O . PHE A 1 176 ? 31.225 116.190 -55.487 1.00 15.55 181 PHE A O 1
ATOM 1473 N N . TYR A 1 177 ? 31.178 114.891 -53.657 1.00 12.71 182 TYR A N 1
ATOM 1474 C CA . TYR A 1 177 ? 30.202 113.946 -54.222 1.00 10.73 182 TYR A CA 1
ATOM 1475 C C . TYR A 1 177 ? 28.792 114.360 -53.828 1.00 10.72 182 TYR A C 1
ATOM 1476 O O . TYR A 1 177 ? 28.541 114.637 -52.680 1.00 11.24 182 TYR A O 1
ATOM 1485 N N . HIS A 1 178 ? 27.880 114.447 -54.792 1.00 10.39 183 HIS A N 1
ATOM 1486 C CA . HIS A 1 178 ? 26.451 114.786 -54.553 1.00 13.61 183 HIS A CA 1
ATOM 1487 C C . HIS A 1 178 ? 25.680 113.692 -55.298 1.00 14.32 183 HIS A C 1
ATOM 1488 O O . HIS A 1 178 ? 25.855 113.440 -56.469 1.00 14.14 183 HIS A O 1
ATOM 1495 N N . PRO A 1 179 ? 24.767 113.054 -54.624 1.00 14.48 184 PRO A N 1
ATOM 1496 C CA . PRO A 1 179 ? 24.043 111.996 -55.265 1.00 14.24 184 PRO A CA 1
ATOM 1497 C C . PRO A 1 179 ? 23.426 112.407 -56.536 1.00 15.04 184 PRO A C 1
ATOM 1498 O O . PRO A 1 179 ? 22.883 113.492 -56.650 1.00 15.27 184 PRO A O 1
ATOM 1502 N N . GL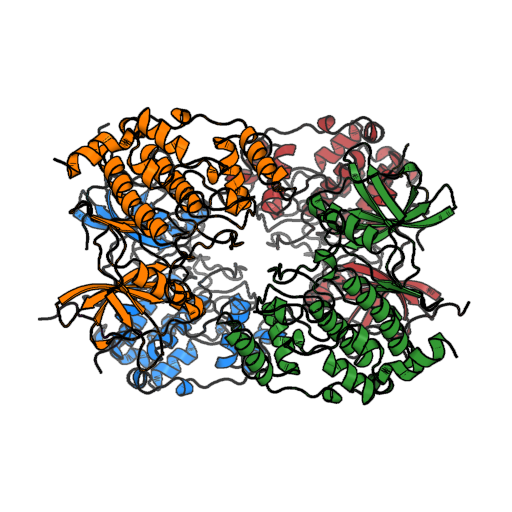Y A 1 180 ? 23.515 111.490 -57.480 1.00 17.09 185 GLY A N 1
ATOM 1503 C CA . GLY A 1 180 ? 22.965 111.671 -58.804 1.00 18.20 185 GLY A CA 1
ATOM 1504 C C . GLY A 1 180 ? 23.619 112.711 -59.686 1.00 18.40 185 GLY A C 1
ATOM 1505 O O . GLY A 1 180 ? 23.223 112.876 -60.811 1.00 17.88 185 GLY A O 1
ATOM 1506 N N . LYS A 1 181 ? 24.627 113.407 -59.216 1.00 19.68 186 LYS A N 1
ATOM 1507 C CA . LYS A 1 181 ? 25.209 114.421 -60.075 1.00 22.77 186 LYS A CA 1
ATOM 1508 C C . LYS A 1 181 ? 25.947 113.737 -61.207 1.00 22.06 186 LYS A C 1
ATOM 1509 O O . LYS A 1 181 ? 26.548 112.674 -61.020 1.00 21.38 186 LYS A O 1
ATOM 1515 N N . GLU A 1 182 ? 25.847 114.361 -62.380 1.00 21.50 187 GLU A N 1
ATOM 1516 C CA . GLU A 1 182 ? 26.510 113.922 -63.603 1.00 22.18 187 GLU A CA 1
ATOM 1517 C C . GLU A 1 182 ? 27.827 114.718 -63.617 1.00 20.48 187 GLU A C 1
ATOM 1518 O O . GLU A 1 182 ? 27.811 115.914 -63.764 1.00 21.49 187 GLU A O 1
ATOM 1524 N N . TYR A 1 183 ? 28.950 114.036 -63.441 1.00 19.14 188 TYR A N 1
ATOM 1525 C CA . TYR A 1 183 ? 30.252 114.666 -63.381 1.00 17.00 188 TYR A CA 1
ATOM 1526 C C . TYR A 1 183 ? 30.926 114.591 -64.689 1.00 17.70 188 TYR A C 1
ATOM 1527 O O . TYR A 1 183 ? 30.349 114.179 -65.677 1.00 17.02 188 TYR A O 1
ATOM 1536 N N . ASN A 1 184 ? 32.186 114.986 -64.678 1.00 19.64 189 ASN A N 1
ATOM 1537 C CA . ASN A 1 184 ? 33.021 114.998 -65.900 1.00 21.50 189 ASN A CA 1
ATOM 1538 C C . ASN A 1 184 ? 33.997 113.810 -66.024 1.00 22.30 189 ASN A C 1
ATOM 1539 O O . ASN A 1 184 ? 34.779 113.575 -65.096 1.00 22.50 189 ASN A O 1
ATOM 1544 N N . VAL A 1 185 ? 34.006 113.100 -67.154 1.00 22.11 190 VAL A N 1
ATOM 1545 C CA . VAL A 1 185 ? 34.911 111.984 -67.219 1.00 21.30 190 VAL A CA 1
ATOM 1546 C C . VAL A 1 185 ? 36.318 112.230 -67.655 1.00 24.26 190 VAL A C 1
ATOM 1547 O O . VAL A 1 185 ? 37.073 111.262 -67.848 1.00 24.48 190 VAL A O 1
ATOM 1551 N N . ARG A 1 186 ? 36.678 113.502 -67.832 1.00 27.00 191 ARG A N 1
ATOM 1552 C CA . ARG A 1 186 ? 38.032 113.866 -68.221 1.00 29.44 191 ARG A CA 1
ATOM 1553 C C . ARG A 1 186 ? 38.756 114.085 -66.902 1.00 29.89 191 ARG A C 1
ATOM 1554 O O . ARG A 1 186 ? 39.112 115.195 -66.547 1.00 30.05 191 ARG A O 1
ATOM 1562 N N . VAL A 1 187 ? 38.988 113.008 -66.171 1.00 30.03 192 VAL A N 1
ATOM 1563 C CA . VAL A 1 187 ? 39.635 113.068 -64.858 1.00 27.94 192 VAL A CA 1
ATOM 1564 C C . VAL A 1 187 ? 40.658 111.943 -64.731 1.00 26.82 192 VAL A C 1
ATOM 1565 O O . VAL A 1 187 ? 40.966 111.244 -65.685 1.00 23.79 192 VAL A O 1
ATOM 1569 N N . ALA A 1 188 ? 41.151 111.783 -63.515 1.00 25.73 193 ALA A N 1
ATOM 1570 C CA . ALA A 1 188 ? 42.157 110.796 -63.192 1.00 26.25 193 ALA A CA 1
ATOM 1571 C C . ALA A 1 188 ? 43.240 110.919 -64.222 1.00 26.36 193 ALA A C 1
ATOM 1572 O O . ALA A 1 188 ? 43.317 111.926 -64.926 1.00 26.59 193 ALA A O 1
ATOM 1574 N N . SER A 1 189 ? 44.088 109.903 -64.315 1.00 25.51 194 SER A N 1
ATOM 1575 C CA . SER A 1 189 ? 45.135 109.920 -65.316 1.00 25.60 194 SER A CA 1
ATOM 1576 C C . SER A 1 189 ? 44.910 108.707 -66.179 1.00 25.63 194 SER A C 1
ATOM 1577 O O . SER A 1 189 ? 44.579 107.667 -65.657 1.00 27.79 194 SER A O 1
ATOM 1580 N N . ARG A 1 190 ? 45.008 108.839 -67.507 1.00 25.39 195 ARG A N 1
ATOM 1581 C CA . ARG A 1 190 ? 44.715 107.690 -68.429 1.00 24.36 195 ARG A CA 1
ATOM 1582 C C . ARG A 1 190 ? 44.746 106.340 -67.737 1.00 22.56 195 ARG A C 1
ATOM 1583 O O . ARG A 1 190 ? 43.725 105.831 -67.312 1.00 22.20 195 ARG A O 1
ATOM 1591 N N . TYR A 1 191 ? 45.966 105.803 -67.617 1.00 19.02 196 TYR A N 1
ATOM 1592 C CA . TYR A 1 191 ? 46.252 104.537 -66.985 1.00 13.81 196 TYR A CA 1
ATOM 1593 C C . TYR A 1 191 ? 45.330 104.185 -65.841 1.00 12.65 196 TYR A C 1
ATOM 1594 O O . TYR A 1 191 ? 44.969 102.992 -65.684 1.00 16.83 196 TYR A O 1
ATOM 1603 N N . PHE A 1 192 ? 44.917 105.156 -65.056 1.00 6.71 197 PHE A N 1
ATOM 1604 C CA . PHE A 1 192 ? 44.057 104.793 -63.931 1.00 3.79 197 PHE A CA 1
ATOM 1605 C C . PHE A 1 192 ? 42.576 105.233 -63.956 1.00 4.21 197 PHE A C 1
ATOM 1606 O O . PHE A 1 192 ? 41.921 105.281 -62.911 1.00 2.95 197 PHE A O 1
ATOM 1614 N N . LYS A 1 193 ? 42.049 105.549 -65.130 1.00 4.81 198 LYS A N 1
ATOM 1615 C CA . LYS A 1 193 ? 40.687 105.978 -65.221 1.00 7.56 198 LYS A CA 1
ATOM 1616 C C . LYS A 1 193 ? 40.000 104.716 -65.169 1.00 7.68 198 LYS A C 1
ATOM 1617 O O . LYS A 1 193 ? 40.476 103.745 -65.704 1.00 9.66 198 LYS A O 1
ATOM 1623 N N . GLY A 1 194 ? 38.879 104.708 -64.507 1.00 8.98 199 GLY A N 1
ATOM 1624 C CA . GLY A 1 194 ? 38.107 103.477 -64.414 1.00 13.47 199 GLY A CA 1
ATOM 1625 C C . GLY A 1 194 ? 37.167 103.297 -65.610 1.00 16.87 199 GLY A C 1
ATOM 1626 O O . GLY A 1 194 ? 36.961 104.230 -66.423 1.00 18.90 199 GLY A O 1
ATOM 1627 N N . PRO A 1 195 ? 36.546 102.129 -65.747 1.00 16.98 200 PRO A N 1
ATOM 1628 C CA . PRO A 1 195 ? 35.673 101.965 -66.879 1.00 16.01 200 PRO A CA 1
ATOM 1629 C C . PRO A 1 195 ? 34.652 103.061 -67.079 1.00 15.66 200 PRO A C 1
ATOM 1630 O O . PRO A 1 195 ? 34.462 103.582 -68.165 1.00 15.41 200 PRO A O 1
ATOM 1634 N N . GLU A 1 196 ? 34.001 103.434 -65.998 1.00 15.21 201 GLU A N 1
ATOM 1635 C CA . GLU A 1 196 ? 32.965 104.432 -66.056 1.00 14.18 201 GLU A CA 1
ATOM 1636 C C . GLU A 1 196 ? 33.447 105.698 -66.782 1.00 14.90 201 GLU A C 1
ATOM 1637 O O . GLU A 1 196 ? 32.719 106.346 -67.547 1.00 14.95 201 GLU A O 1
ATOM 1643 N N . LEU A 1 197 ? 34.690 106.078 -66.618 1.00 13.80 202 LEU A N 1
ATOM 1644 C CA . LEU A 1 197 ? 35.058 107.288 -67.311 1.00 12.22 202 LEU A CA 1
ATOM 1645 C C . LEU A 1 197 ? 35.311 106.931 -68.737 1.00 14.06 202 LEU A C 1
ATOM 1646 O O . LEU A 1 197 ? 35.246 107.774 -69.594 1.00 15.82 202 LEU A O 1
ATOM 1651 N N . LEU A 1 198 ? 35.655 105.684 -68.993 1.00 15.89 203 LEU A N 1
ATOM 1652 C CA . LEU A 1 198 ? 35.946 105.303 -70.344 1.00 16.95 203 LEU A CA 1
ATOM 1653 C C . LEU A 1 198 ? 34.786 104.946 -71.205 1.00 18.49 203 LEU A C 1
ATOM 1654 O O . LEU A 1 198 ? 34.996 104.717 -72.382 1.00 18.26 203 LEU A O 1
ATOM 1659 N N . VAL A 1 199 ? 33.578 104.877 -70.644 1.00 19.48 204 VAL A N 1
ATOM 1660 C CA . VAL A 1 199 ? 32.348 104.558 -71.401 1.00 20.57 204 VAL A CA 1
ATOM 1661 C C . VAL A 1 199 ? 31.276 105.625 -71.146 1.00 21.70 204 VAL A C 1
ATOM 1662 O O . VAL A 1 199 ? 30.063 105.416 -71.324 1.00 20.55 204 VAL A O 1
ATOM 1666 N N . ASP A 1 200 ? 31.768 106.762 -70.670 1.00 22.41 205 ASP A N 1
ATOM 1667 C CA . ASP A 1 200 ? 30.962 107.913 -70.320 1.00 21.43 205 ASP A CA 1
ATOM 1668 C C . ASP A 1 200 ? 29.855 107.743 -69.383 1.00 18.81 205 ASP A C 1
ATOM 1669 O O . ASP A 1 200 ? 28.785 108.118 -69.718 1.00 17.92 205 ASP A O 1
ATOM 1674 N N . LEU A 1 201 ? 30.095 107.211 -68.202 1.00 17.32 206 LEU A N 1
ATOM 1675 C CA . LEU A 1 201 ? 29.005 107.033 -67.273 1.00 19.08 206 LEU A CA 1
ATOM 1676 C C . LEU A 1 201 ? 29.248 108.140 -66.302 1.00 19.93 206 LEU A C 1
ATOM 1677 O O . LEU A 1 201 ? 29.809 107.977 -65.289 1.00 20.82 206 LEU A O 1
ATOM 1682 N N . GLN A 1 202 ? 28.789 109.310 -66.634 1.00 20.23 207 GLN A N 1
ATOM 1683 C CA . GLN A 1 202 ? 28.994 110.470 -65.818 1.00 18.27 207 GLN A CA 1
ATOM 1684 C C . GLN A 1 202 ? 28.534 110.586 -64.366 1.00 15.70 207 GLN A C 1
ATOM 1685 O O . GLN A 1 202 ? 29.126 111.308 -63.606 1.00 15.50 207 GLN A O 1
ATOM 1691 N N . ASP A 1 203 ? 27.464 109.941 -63.959 1.00 13.35 208 ASP A N 1
ATOM 1692 C CA . ASP A 1 203 ? 27.110 110.043 -62.572 1.00 13.42 208 ASP A CA 1
ATOM 1693 C C . ASP A 1 203 ? 27.920 109.044 -61.799 1.00 11.87 208 ASP A C 1
ATOM 1694 O O . ASP A 1 203 ? 27.399 108.119 -61.263 1.00 11.00 208 ASP A O 1
ATOM 1699 N N . TYR A 1 204 ? 29.215 109.248 -61.731 1.00 10.83 209 TYR A N 1
ATOM 1700 C CA . TYR A 1 204 ? 30.049 108.325 -61.006 1.00 10.10 209 TYR A CA 1
ATOM 1701 C C . TYR A 1 204 ? 30.148 108.689 -59.517 1.00 8.50 209 TYR A C 1
ATOM 1702 O O . TYR A 1 204 ? 29.504 109.617 -59.047 1.00 10.91 209 TYR A O 1
ATOM 1711 N N . ASP A 1 205 ? 30.913 107.950 -58.742 1.00 5.79 210 ASP A N 1
ATOM 1712 C CA . ASP A 1 205 ? 31.010 108.263 -57.311 1.00 4.72 210 ASP A CA 1
ATOM 1713 C C . ASP A 1 205 ? 32.399 108.011 -56.742 1.00 2.27 210 ASP A C 1
ATOM 1714 O O . ASP A 1 205 ? 33.368 108.116 -57.451 1.00 0.58 210 ASP A O 1
ATOM 1719 N N . TYR A 1 206 ? 32.508 107.731 -55.457 1.00 2.06 211 TYR A N 1
ATOM 1720 C CA . TYR A 1 206 ? 33.820 107.417 -54.848 1.00 6.62 211 TYR A CA 1
ATOM 1721 C C . TYR A 1 206 ? 34.395 106.164 -55.549 1.00 6.70 211 TYR A C 1
ATOM 1722 O O . TYR A 1 206 ? 35.571 106.040 -55.813 1.00 6.30 211 TYR A O 1
ATOM 1731 N N . SER A 1 207 ? 33.531 105.236 -55.861 1.00 6.15 212 SER A N 1
ATOM 1732 C CA . SER A 1 207 ? 33.948 104.034 -56.519 1.00 7.20 212 SER A CA 1
ATOM 1733 C C . SER A 1 207 ? 35.167 104.245 -57.473 1.00 9.26 212 SER A C 1
ATOM 1734 O O . SER A 1 207 ? 36.045 103.366 -57.627 1.00 12.25 212 SER A O 1
ATOM 1737 N N . LEU A 1 208 ? 35.226 105.421 -58.103 1.00 8.98 213 LEU A N 1
ATOM 1738 C CA . LEU A 1 208 ? 36.278 105.745 -59.091 1.00 6.56 213 LEU A CA 1
ATOM 1739 C C . LEU A 1 208 ? 37.577 105.587 -58.457 1.00 4.04 213 LEU A C 1
ATOM 1740 O O . LEU A 1 208 ? 38.465 105.019 -59.027 1.00 0.95 213 LEU A O 1
ATOM 1745 N N . ASP A 1 209 ? 37.689 106.078 -57.245 1.00 4.01 214 ASP A N 1
ATOM 1746 C CA . ASP A 1 209 ? 38.994 105.987 -56.679 1.00 6.31 214 ASP A CA 1
ATOM 1747 C C . ASP A 1 209 ? 39.346 104.597 -56.456 1.00 7.22 214 ASP A C 1
ATOM 1748 O O . ASP A 1 209 ? 40.513 104.266 -56.559 1.00 8.46 214 ASP A O 1
ATOM 1753 N N . MET A 1 210 ? 38.358 103.742 -56.235 1.00 8.34 215 MET A N 1
ATOM 1754 C CA . MET A 1 210 ? 38.660 102.348 -55.971 1.00 6.67 215 MET A CA 1
ATOM 1755 C C . MET A 1 210 ? 39.307 101.724 -57.135 1.00 6.87 215 MET A C 1
ATOM 1756 O O . MET A 1 210 ? 40.257 101.002 -56.963 1.00 8.47 215 MET A O 1
ATOM 1761 N N . TRP A 1 211 ? 38.825 101.988 -58.331 1.00 6.30 216 TRP A N 1
ATOM 1762 C CA . TRP A 1 211 ? 39.498 101.414 -59.486 1.00 8.35 216 TRP A CA 1
ATOM 1763 C C . TRP A 1 211 ? 40.968 101.933 -59.596 1.00 10.41 216 TRP A C 1
ATOM 1764 O O . TRP A 1 211 ? 41.889 101.158 -59.915 1.00 13.10 216 TRP A O 1
ATOM 1775 N N . SER A 1 212 ? 41.227 103.202 -59.315 1.00 11.41 217 SER A N 1
ATOM 1776 C CA . SER A 1 212 ? 42.593 103.654 -59.432 1.00 11.32 217 SER A CA 1
ATOM 1777 C C . SER A 1 212 ? 43.342 102.906 -58.379 1.00 9.18 217 SER A C 1
ATOM 1778 O O . SER A 1 212 ? 44.364 102.363 -58.691 1.00 8.49 217 SER A O 1
ATOM 1781 N N . LEU A 1 213 ? 42.854 102.830 -57.154 1.00 6.54 218 LEU A N 1
ATOM 1782 C CA . LEU A 1 213 ? 43.570 102.044 -56.182 1.00 7.05 218 LEU A CA 1
ATOM 1783 C C . LEU A 1 213 ? 43.799 100.657 -56.803 1.00 8.69 218 LEU A C 1
ATOM 1784 O O . LEU A 1 213 ? 44.888 100.044 -56.676 1.00 9.97 218 LEU A O 1
ATOM 1789 N N . GLY A 1 214 ? 42.759 100.155 -57.459 1.00 6.95 219 GLY A N 1
ATOM 1790 C CA . GLY A 1 214 ? 42.884 98.902 -58.171 1.00 6.01 219 GLY A CA 1
ATOM 1791 C C . GLY A 1 214 ? 44.152 98.879 -59.062 1.00 6.13 219 GLY A C 1
ATOM 1792 O O . GLY A 1 214 ? 45.107 98.195 -58.742 1.00 6.11 219 GLY A O 1
ATOM 1793 N N . CYS A 1 215 ? 44.187 99.619 -60.167 1.00 6.55 220 CYS A N 1
ATOM 1794 C CA . CYS A 1 215 ? 45.380 99.632 -61.003 1.00 10.09 220 CYS A CA 1
ATOM 1795 C C . CYS A 1 215 ? 46.698 99.794 -60.210 1.00 11.39 220 CYS A C 1
ATOM 1796 O O . CYS A 1 215 ? 47.622 98.987 -60.315 1.00 11.17 220 CYS A O 1
ATOM 1799 N N . MET A 1 216 ? 46.788 100.871 -59.449 1.00 13.80 221 MET A N 1
ATOM 1800 C CA . MET A 1 216 ? 47.957 101.146 -58.643 1.00 15.27 221 MET A CA 1
ATOM 1801 C C . MET A 1 216 ? 48.447 99.853 -57.949 1.00 16.03 221 MET A C 1
ATOM 1802 O O . MET A 1 216 ? 49.599 99.427 -58.135 1.00 16.10 221 MET A O 1
ATOM 1807 N N . PHE A 1 217 ? 47.559 99.229 -57.167 1.00 15.93 222 PHE A N 1
ATOM 1808 C CA . PHE A 1 217 ? 47.874 97.968 -56.442 1.00 15.70 222 PHE A CA 1
ATOM 1809 C C . PHE A 1 217 ? 48.285 96.815 -57.388 1.00 12.31 222 PHE A C 1
ATOM 1810 O O . PHE A 1 217 ? 49.346 96.205 -57.284 1.00 10.04 222 PHE A O 1
ATOM 1818 N N . ALA A 1 218 ? 47.414 96.553 -58.329 1.00 9.46 223 ALA A N 1
ATOM 1819 C CA . ALA A 1 218 ? 47.650 95.529 -59.282 1.00 6.95 223 ALA A CA 1
ATOM 1820 C C . ALA A 1 218 ? 49.031 95.708 -59.780 1.00 6.26 223 ALA A C 1
ATOM 1821 O O . ALA A 1 218 ? 49.800 94.777 -59.807 1.00 8.54 223 ALA A O 1
ATOM 1823 N N . GLY A 1 219 ? 49.393 96.916 -60.142 1.00 3.51 224 GLY A N 1
ATOM 1824 C CA . GLY A 1 219 ? 50.713 97.043 -60.675 1.00 2.04 224 GLY A CA 1
ATOM 1825 C C . GLY A 1 219 ? 51.843 96.874 -59.686 1.00 2.18 224 GLY A C 1
ATOM 1826 O O . GLY A 1 219 ? 53.053 96.606 -60.021 1.00 0.58 224 GLY A O 1
ATOM 1827 N N . MET A 1 220 ? 51.491 97.047 -58.433 1.00 3.39 225 MET A N 1
ATOM 1828 C CA . MET A 1 220 ? 52.565 96.939 -57.505 1.00 7.27 225 MET A CA 1
ATOM 1829 C C . MET A 1 220 ? 52.918 95.518 -57.271 1.00 8.11 225 MET A C 1
ATOM 1830 O O . MET A 1 220 ? 54.110 95.187 -57.253 1.00 9.02 225 MET A O 1
ATOM 1835 N N . ILE A 1 221 ? 51.899 94.683 -57.096 1.00 8.10 226 ILE A N 1
ATOM 1836 C CA . ILE A 1 221 ? 52.157 93.293 -56.790 1.00 6.90 226 ILE A CA 1
ATOM 1837 C C . ILE A 1 221 ? 52.643 92.555 -58.024 1.00 9.07 226 ILE A C 1
ATOM 1838 O O . ILE A 1 221 ? 53.390 91.617 -57.971 1.00 9.54 226 ILE A O 1
ATOM 1843 N N . PHE A 1 222 ? 52.210 92.970 -59.179 1.00 10.31 227 PHE A N 1
ATOM 1844 C CA . PHE A 1 222 ? 52.660 92.261 -60.346 1.00 12.11 227 PHE A CA 1
ATOM 1845 C C . PHE A 1 222 ? 53.934 92.806 -60.963 1.00 13.83 227 PHE A C 1
ATOM 1846 O O . PHE A 1 222 ? 54.604 92.162 -61.734 1.00 15.96 227 PHE A O 1
ATOM 1854 N N . ARG A 1 223 ? 54.292 94.003 -60.576 1.00 16.70 228 ARG A N 1
ATOM 1855 C CA . ARG A 1 223 ? 55.476 94.633 -61.099 1.00 19.71 228 ARG A CA 1
ATOM 1856 C C . ARG A 1 223 ? 55.263 94.794 -62.556 1.00 21.36 228 ARG A C 1
ATOM 1857 O O . ARG A 1 223 ? 55.920 94.119 -63.355 1.00 20.68 228 ARG A O 1
ATOM 1865 N N . LYS A 1 224 ? 54.357 95.712 -62.885 1.00 23.84 229 LYS A N 1
ATOM 1866 C CA . LYS A 1 224 ? 54.011 95.966 -64.252 1.00 26.50 229 LYS A CA 1
ATOM 1867 C C . LYS A 1 224 ? 53.303 97.317 -64.436 1.00 28.48 229 LYS A C 1
ATOM 1868 O O . LYS A 1 224 ? 52.238 97.367 -65.005 1.00 29.56 229 LYS A O 1
ATOM 1874 N N . GLU A 1 225 ? 53.879 98.407 -63.944 1.00 30.12 230 GLU A N 1
ATOM 1875 C CA . GLU A 1 225 ? 53.258 99.731 -64.103 1.00 30.26 230 GLU A CA 1
ATOM 1876 C C . GLU A 1 225 ? 53.578 100.318 -65.450 1.00 29.47 230 GLU A C 1
ATOM 1877 O O . GLU A 1 225 ? 54.656 100.180 -65.986 1.00 30.34 230 GLU A O 1
ATOM 1883 N N . PRO A 1 226 ? 52.592 100.867 -66.078 1.00 28.91 231 PRO A N 1
ATOM 1884 C CA . PRO A 1 226 ? 51.207 100.952 -65.662 1.00 30.13 231 PRO A CA 1
ATOM 1885 C C . PRO A 1 226 ? 50.625 99.559 -65.939 1.00 31.66 231 PRO A C 1
ATOM 1886 O O . PRO A 1 226 ? 51.105 98.841 -66.845 1.00 33.40 231 PRO A O 1
ATOM 1890 N N . PHE A 1 227 ? 49.608 99.135 -65.200 1.00 30.50 232 PHE A N 1
ATOM 1891 C CA . PHE A 1 227 ? 49.062 97.811 -65.445 1.00 29.36 232 PHE A CA 1
ATOM 1892 C C . PHE A 1 227 ? 48.348 97.855 -66.761 1.00 28.83 232 PHE A C 1
ATOM 1893 O O . PHE A 1 227 ? 48.668 97.131 -67.669 1.00 30.07 232 PHE A O 1
ATOM 1901 N N . PHE A 1 228 ? 47.367 98.715 -66.867 1.00 28.41 233 PHE A N 1
ATOM 1902 C CA . PHE A 1 228 ? 46.669 98.882 -68.100 1.00 29.54 233 PHE A CA 1
ATOM 1903 C C . PHE A 1 228 ? 47.333 100.079 -68.704 1.00 31.13 233 PHE A C 1
ATOM 1904 O O . PHE A 1 228 ? 47.269 101.160 -68.157 1.00 32.63 233 PHE A O 1
ATOM 1912 N N . TYR A 1 229 ? 47.983 99.861 -69.840 1.00 32.46 234 TYR A N 1
ATOM 1913 C CA . TYR A 1 229 ? 48.773 100.857 -70.611 1.00 32.31 234 TYR A CA 1
ATOM 1914 C C . TYR A 1 229 ? 48.103 101.334 -71.920 1.00 32.27 234 TYR A C 1
ATOM 1915 O O . TYR A 1 229 ? 48.452 100.897 -73.013 1.00 31.15 234 TYR A O 1
ATOM 1924 N N . GLY A 1 230 ? 47.137 102.228 -71.800 1.00 33.26 235 GLY A N 1
ATOM 1925 C CA . GLY A 1 230 ? 46.479 102.726 -72.974 1.00 34.24 235 GLY A CA 1
ATOM 1926 C C . GLY A 1 230 ? 47.326 103.816 -73.580 1.00 34.92 235 GLY A C 1
ATOM 1927 O O . GLY A 1 230 ? 48.041 104.498 -72.896 1.00 34.40 235 GLY A O 1
ATOM 1928 N N . HIS A 1 231 ? 47.291 103.965 -74.887 1.00 36.41 236 HIS A N 1
ATOM 1929 C CA . HIS A 1 231 ? 48.013 105.058 -75.479 1.00 37.80 236 HIS A CA 1
ATOM 1930 C C . HIS A 1 231 ? 46.983 106.176 -75.575 1.00 37.06 236 HIS A C 1
ATOM 1931 O O . HIS A 1 231 ? 47.331 107.348 -75.690 1.00 37.00 236 HIS A O 1
ATOM 1938 N N . ASP A 1 232 ? 45.719 105.787 -75.436 1.00 35.02 237 ASP A N 1
ATOM 1939 C CA . ASP A 1 232 ? 44.619 106.683 -75.562 1.00 34.02 237 ASP A CA 1
ATOM 1940 C C . ASP A 1 232 ? 43.370 106.158 -74.843 1.00 32.80 237 ASP A C 1
ATOM 1941 O O . ASP A 1 232 ? 43.147 104.960 -74.714 1.00 33.28 237 ASP A O 1
ATOM 1946 N N . ASN A 1 233 ? 42.545 107.076 -74.369 1.00 31.88 238 ASN A N 1
ATOM 1947 C CA . ASN A 1 233 ? 41.359 106.733 -73.638 1.00 29.92 238 ASN A CA 1
ATOM 1948 C C . ASN A 1 233 ? 40.643 105.569 -74.224 1.00 28.97 238 ASN A C 1
ATOM 1949 O O . ASN A 1 233 ? 40.360 104.662 -73.494 1.00 29.16 238 ASN A O 1
ATOM 1954 N N . HIS A 1 234 ? 40.358 105.570 -75.526 1.00 27.49 239 HIS A N 1
ATOM 1955 C CA . HIS A 1 234 ? 39.719 104.421 -76.181 1.00 25.30 239 HIS A CA 1
ATOM 1956 C C . HIS A 1 234 ? 40.584 103.182 -75.878 1.00 24.21 239 HIS A C 1
ATOM 1957 O O . HIS A 1 234 ? 40.153 102.185 -75.269 1.00 24.25 239 HIS A O 1
ATOM 1964 N N . ASP A 1 235 ? 41.835 103.265 -76.284 1.00 22.41 240 ASP A N 1
ATOM 1965 C CA . ASP A 1 235 ? 42.745 102.162 -76.038 1.00 21.86 240 ASP A CA 1
ATOM 1966 C C . ASP A 1 235 ? 42.766 101.680 -74.608 1.00 21.56 240 ASP A C 1
ATOM 1967 O O . ASP A 1 235 ? 42.936 100.521 -74.331 1.00 23.33 240 ASP A O 1
ATOM 1972 N N . GLN A 1 236 ? 42.614 102.589 -73.685 1.00 20.85 241 GLN A N 1
ATOM 1973 C CA . GLN A 1 236 ? 42.633 102.184 -72.305 1.00 18.91 241 GLN A CA 1
ATOM 1974 C C . GLN A 1 236 ? 41.530 101.135 -72.032 1.00 17.68 241 GLN A C 1
ATOM 1975 O O . GLN A 1 236 ? 41.778 100.083 -71.480 1.00 18.56 241 GLN A O 1
ATOM 1981 N N . LEU A 1 237 ? 40.314 101.423 -72.426 1.00 15.81 242 LEU A N 1
ATOM 1982 C CA . LEU A 1 237 ? 39.240 100.509 -72.161 1.00 14.29 242 LEU A CA 1
ATOM 1983 C C . LEU A 1 237 ? 39.608 99.211 -72.783 1.00 14.43 242 LEU A C 1
ATOM 1984 O O . LEU A 1 237 ? 39.449 98.139 -72.196 1.00 13.96 242 LEU A O 1
ATOM 1989 N N . VAL A 1 238 ? 40.104 99.317 -74.002 1.00 12.58 243 VAL A N 1
ATOM 1990 C CA . VAL A 1 238 ? 40.510 98.118 -74.713 1.00 10.45 243 VAL A CA 1
ATOM 1991 C C . VAL A 1 238 ? 41.463 97.298 -73.892 1.00 9.98 243 VAL A C 1
ATOM 1992 O O . VAL A 1 238 ? 41.235 96.166 -73.635 1.00 12.08 243 VAL A O 1
ATOM 1996 N N . LYS A 1 239 ? 42.553 97.906 -73.514 1.00 10.17 244 LYS A N 1
ATOM 1997 C CA . LYS A 1 239 ? 43.530 97.245 -72.751 1.00 11.07 244 LYS A CA 1
ATOM 1998 C C . LYS A 1 239 ? 42.883 96.695 -71.498 1.00 12.91 244 LYS A C 1
ATOM 1999 O O . LYS A 1 239 ? 43.408 95.708 -70.984 1.00 13.46 244 LYS A O 1
ATOM 2005 N N . ILE A 1 240 ? 41.785 97.287 -70.993 1.00 14.32 245 ILE A N 1
ATOM 2006 C CA . ILE A 1 240 ? 41.174 96.759 -69.785 1.00 16.66 245 ILE A CA 1
ATOM 2007 C C . ILE A 1 240 ? 40.476 95.488 -70.148 1.00 17.92 245 ILE A C 1
ATOM 2008 O O . ILE A 1 240 ? 40.557 94.468 -69.474 1.00 19.15 245 ILE A O 1
ATOM 2013 N N . ALA A 1 241 ? 39.824 95.545 -71.284 1.00 19.27 246 ALA A N 1
ATOM 2014 C CA . ALA A 1 241 ? 39.045 94.415 -71.794 1.00 19.95 246 ALA A CA 1
ATOM 2015 C C . ALA A 1 241 ? 39.835 93.195 -71.929 1.00 19.69 246 ALA A C 1
ATOM 2016 O O . ALA A 1 241 ? 39.415 92.113 -71.577 1.00 22.86 246 ALA A O 1
ATOM 2018 N N . LYS A 1 242 ? 40.999 93.358 -72.476 1.00 17.83 247 LYS A N 1
ATOM 2019 C CA . LYS A 1 242 ? 41.820 92.206 -72.694 1.00 17.83 247 LYS A CA 1
ATOM 2020 C C . LYS A 1 242 ? 42.303 91.569 -71.379 1.00 17.20 247 LYS A C 1
ATOM 2021 O O . LYS A 1 242 ? 43.070 90.617 -71.377 1.00 17.25 247 LYS A O 1
ATOM 2027 N N . VAL A 1 243 ? 41.863 92.107 -70.261 1.00 15.40 248 VAL A N 1
ATOM 2028 C CA . VAL A 1 243 ? 42.278 91.496 -69.022 1.00 15.62 248 VAL A CA 1
ATOM 2029 C C . VAL A 1 243 ? 41.016 91.094 -68.252 1.00 16.53 248 VAL A C 1
ATOM 2030 O O . VAL A 1 243 ? 40.920 89.985 -67.784 1.00 18.87 248 VAL A O 1
ATOM 2034 N N . LEU A 1 244 ? 40.034 91.971 -68.129 1.00 16.51 249 LEU A N 1
ATOM 2035 C CA . LEU A 1 244 ? 38.830 91.565 -67.444 1.00 15.54 249 LEU A CA 1
ATOM 2036 C C . LEU A 1 244 ? 37.908 90.854 -68.421 1.00 15.25 249 LEU A C 1
ATOM 2037 O O . LEU A 1 244 ? 36.901 90.322 -68.031 1.00 15.21 249 LEU A O 1
ATOM 2042 N N . GLY A 1 245 ? 38.245 90.860 -69.696 1.00 14.90 250 GLY A N 1
ATOM 2043 C CA . GLY A 1 245 ? 37.411 90.201 -70.681 1.00 18.81 250 GLY A CA 1
ATOM 2044 C C . GLY A 1 245 ? 36.091 90.882 -70.977 1.00 20.43 250 GLY A C 1
ATOM 2045 O O . GLY A 1 245 ? 35.426 91.323 -70.082 1.00 20.20 250 GLY A O 1
ATOM 2046 N N . THR A 1 246 ? 35.697 90.904 -72.247 1.00 23.28 251 THR A N 1
ATOM 2047 C CA . THR A 1 246 ? 34.496 91.606 -72.720 1.00 25.12 251 THR A CA 1
ATOM 2048 C C . THR A 1 246 ? 33.122 91.124 -72.229 1.00 27.07 251 THR A C 1
ATOM 2049 O O . THR A 1 246 ? 32.197 91.899 -72.125 1.00 27.48 251 THR A O 1
ATOM 2053 N N . ASP A 1 247 ? 33.003 89.850 -71.905 1.00 30.53 252 ASP A N 1
ATOM 2054 C CA . ASP A 1 247 ? 31.749 89.268 -71.387 1.00 33.62 252 ASP A CA 1
ATOM 2055 C C . ASP A 1 247 ? 31.298 89.951 -70.102 1.00 33.63 252 ASP A C 1
ATOM 2056 O O . ASP A 1 247 ? 30.205 89.771 -69.631 1.00 33.39 252 ASP A O 1
ATOM 2061 N N . GLY A 1 248 ? 32.174 90.712 -69.510 1.00 34.31 253 GLY A N 1
ATOM 2062 C CA . GLY A 1 248 ? 31.785 91.415 -68.330 1.00 35.40 253 GLY A CA 1
ATOM 2063 C C . GLY A 1 248 ? 31.515 92.864 -68.756 1.00 36.64 253 GLY A C 1
ATOM 2064 O O . GLY A 1 248 ? 30.580 93.514 -68.256 1.00 36.25 253 GLY A O 1
ATOM 2065 N N . LEU A 1 249 ? 32.339 93.392 -69.675 1.00 36.84 254 LEU A N 1
ATOM 2066 C CA . LEU A 1 249 ? 32.177 94.771 -70.160 1.00 35.69 254 LEU A CA 1
ATOM 2067 C C . LEU A 1 249 ? 30.769 94.935 -70.649 1.00 35.57 254 LEU A C 1
ATOM 2068 O O . LEU A 1 249 ? 30.186 95.988 -70.537 1.00 35.75 254 LEU A O 1
ATOM 2073 N N . ASN A 1 250 ? 30.218 93.858 -71.172 1.00 36.02 255 ASN A N 1
ATOM 2074 C CA . ASN A 1 250 ? 28.866 93.904 -71.688 1.00 37.58 255 ASN A CA 1
ATOM 2075 C C . ASN A 1 250 ? 27.774 93.813 -70.653 1.00 37.68 255 ASN A C 1
ATOM 2076 O O . ASN A 1 250 ? 26.800 94.560 -70.705 1.00 38.73 255 ASN A O 1
ATOM 2081 N N . VAL A 1 251 ? 27.900 92.880 -69.737 1.00 37.76 256 VAL A N 1
ATOM 2082 C CA . VAL A 1 251 ? 26.914 92.777 -68.694 1.00 37.80 256 VAL A CA 1
ATOM 2083 C C . VAL A 1 251 ? 26.790 94.173 -68.007 1.00 36.75 256 VAL A C 1
ATOM 2084 O O . VAL A 1 251 ? 25.701 94.643 -67.691 1.00 36.59 256 VAL A O 1
ATOM 2088 N N . TYR A 1 252 ? 27.941 94.807 -67.798 1.00 35.84 257 TYR A N 1
ATOM 2089 C CA . TYR A 1 252 ? 28.088 96.142 -67.199 1.00 33.98 257 TYR A CA 1
ATOM 2090 C C . TYR A 1 252 ? 27.285 97.166 -67.965 1.00 32.54 257 TYR A C 1
ATOM 2091 O O . TYR A 1 252 ? 26.420 97.840 -67.422 1.00 30.41 257 TYR A O 1
ATOM 2100 N N . LEU A 1 253 ? 27.609 97.261 -69.252 1.00 31.31 258 LEU A N 1
ATOM 2101 C CA . LEU A 1 253 ? 26.949 98.178 -70.173 1.00 30.43 258 LEU A CA 1
ATOM 2102 C C . LEU A 1 253 ? 25.448 98.050 -70.148 1.00 30.49 258 LEU A C 1
ATOM 2103 O O . LEU A 1 253 ? 24.720 99.026 -70.056 1.00 31.37 258 LEU A O 1
ATOM 2108 N N . ASN A 1 254 ? 24.959 96.845 -70.215 1.00 30.51 259 ASN A N 1
ATOM 2109 C CA . ASN A 1 254 ? 23.558 96.741 -70.183 1.00 31.28 259 ASN A CA 1
ATOM 2110 C C . ASN A 1 254 ? 23.033 97.201 -68.836 1.00 29.74 259 ASN A C 1
ATOM 2111 O O . ASN A 1 254 ? 22.164 98.028 -68.762 1.00 28.83 259 ASN A O 1
ATOM 2116 N N . LYS A 1 255 ? 23.603 96.742 -67.760 1.00 29.50 260 LYS A N 1
ATOM 2117 C CA . LYS A 1 255 ? 23.099 97.171 -66.477 1.00 30.43 260 LYS A CA 1
ATOM 2118 C C . LYS A 1 255 ? 22.915 98.641 -66.408 1.00 32.13 260 LYS A C 1
ATOM 2119 O O . LYS A 1 255 ? 21.966 99.116 -65.871 1.00 32.85 260 LYS A O 1
ATOM 2125 N N . TYR A 1 256 ? 23.829 99.408 -66.945 1.00 34.12 261 TYR A N 1
ATOM 2126 C CA . TYR A 1 256 ? 23.642 100.851 -66.842 1.00 34.55 261 TYR A CA 1
ATOM 2127 C C . TYR A 1 256 ? 23.133 101.500 -68.108 1.00 36.49 261 TYR A C 1
ATOM 2128 O O . TYR A 1 256 ? 23.261 102.692 -68.302 1.00 37.04 261 TYR A O 1
ATOM 2137 N N . ARG A 1 257 ? 22.539 100.687 -68.965 1.00 39.49 262 ARG A N 1
ATOM 2138 C CA . ARG A 1 257 ? 22.006 101.140 -70.239 1.00 41.27 262 ARG A CA 1
ATOM 2139 C C . ARG A 1 257 ? 23.006 102.005 -71.031 1.00 39.80 262 ARG A C 1
ATOM 2140 O O . ARG A 1 257 ? 22.604 102.864 -71.809 1.00 38.91 262 ARG A O 1
ATOM 2148 N N . ILE A 1 258 ? 24.301 101.765 -70.857 1.00 39.47 263 ILE A N 1
ATOM 2149 C CA . ILE A 1 258 ? 25.323 102.544 -71.573 1.00 38.89 263 ILE A CA 1
ATOM 2150 C C . ILE A 1 258 ? 25.611 101.959 -72.952 1.00 38.46 263 ILE A C 1
ATOM 2151 O O . ILE A 1 258 ? 25.538 100.744 -73.162 1.00 37.87 263 ILE A O 1
ATOM 2156 N N . GLU A 1 259 ? 25.920 102.827 -73.910 1.00 38.44 264 GLU A N 1
ATOM 2157 C CA . GLU A 1 259 ? 26.147 102.377 -75.305 1.00 38.68 264 GLU A CA 1
ATOM 2158 C C . GLU A 1 259 ? 27.477 102.739 -75.882 1.00 37.89 264 GLU A C 1
ATOM 2159 O O . GLU A 1 259 ? 27.779 103.884 -76.070 1.00 39.29 264 GLU A O 1
ATOM 2165 N N . LEU A 1 260 ? 28.262 101.764 -76.254 1.00 37.92 265 LEU A N 1
ATOM 2166 C CA . LEU A 1 260 ? 29.585 102.112 -76.748 1.00 37.19 265 LEU A CA 1
ATOM 2167 C C . LEU A 1 260 ? 29.518 102.809 -78.109 1.00 37.03 265 LEU A C 1
ATOM 2168 O O . LEU A 1 260 ? 28.748 102.438 -78.929 1.00 35.13 265 LEU A O 1
ATOM 2173 N N . ASP A 1 261 ? 30.301 103.851 -78.322 1.00 39.07 266 ASP A N 1
ATOM 2174 C CA . ASP A 1 261 ? 30.264 104.501 -79.596 1.00 41.22 266 ASP A CA 1
ATOM 2175 C C . ASP A 1 261 ? 30.632 103.347 -80.376 1.00 40.83 266 ASP A C 1
ATOM 2176 O O . ASP A 1 261 ? 31.467 102.583 -79.944 1.00 40.41 266 ASP A O 1
ATOM 2181 N N . PRO A 1 262 ? 30.038 103.177 -81.537 1.00 41.24 267 PRO A N 1
ATOM 2182 C CA . PRO A 1 262 ? 30.483 102.014 -82.286 1.00 43.07 267 PRO A CA 1
ATOM 2183 C C . PRO A 1 262 ? 31.921 102.439 -82.424 1.00 44.19 267 PRO A C 1
ATOM 2184 O O . PRO A 1 262 ? 32.272 103.549 -82.017 1.00 46.38 267 PRO A O 1
ATOM 2188 N N . GLN A 1 263 ? 32.755 101.616 -83.018 1.00 44.94 268 GLN A N 1
ATOM 2189 C CA . GLN A 1 263 ? 34.168 101.989 -83.182 1.00 45.63 268 GLN A CA 1
ATOM 2190 C C . GLN A 1 263 ? 34.859 101.666 -81.913 1.00 45.17 268 GLN A C 1
ATOM 2191 O O . GLN A 1 263 ? 35.809 100.847 -81.928 1.00 47.30 268 GLN A O 1
ATOM 2197 N N . LEU A 1 264 ? 34.418 102.270 -80.805 1.00 42.47 269 LEU A N 1
ATOM 2198 C CA . LEU A 1 264 ? 35.058 101.882 -79.567 1.00 40.71 269 LEU A CA 1
ATOM 2199 C C . LEU A 1 264 ? 34.682 100.403 -79.426 1.00 41.31 269 LEU A C 1
ATOM 2200 O O . LEU A 1 264 ? 35.488 99.545 -79.039 1.00 41.43 269 LEU A O 1
ATOM 2205 N N . GLU A 1 265 ? 33.443 100.113 -79.803 1.00 40.33 270 GLU A N 1
ATOM 2206 C CA . GLU A 1 265 ? 32.940 98.766 -79.770 1.00 37.74 270 GLU A CA 1
ATOM 2207 C C . GLU A 1 265 ? 33.921 98.002 -80.546 1.00 36.36 270 GLU A C 1
ATOM 2208 O O . GLU A 1 265 ? 34.465 97.028 -80.066 1.00 37.60 270 GLU A O 1
ATOM 2214 N N . ALA A 1 266 ? 34.141 98.464 -81.764 1.00 34.63 271 ALA A N 1
ATOM 2215 C CA . ALA A 1 266 ? 35.074 97.828 -82.679 1.00 34.43 271 ALA A CA 1
ATOM 2216 C C . ALA A 1 266 ? 36.391 97.561 -82.008 1.00 34.42 271 ALA A C 1
ATOM 2217 O O . ALA A 1 266 ? 36.716 96.402 -81.659 1.00 35.90 271 ALA A O 1
ATOM 2219 N N . LEU A 1 267 ? 37.160 98.626 -81.831 1.00 32.92 272 LEU A N 1
ATOM 2220 C CA . LEU A 1 267 ? 38.459 98.497 -81.221 1.00 31.84 272 LEU A CA 1
ATOM 2221 C C . LEU A 1 267 ? 38.552 97.503 -80.072 1.00 31.84 272 LEU A C 1
ATOM 2222 O O . LEU A 1 267 ? 39.542 96.783 -79.972 1.00 32.00 272 LEU A O 1
ATOM 2227 N N . VAL A 1 268 ? 37.548 97.504 -79.190 1.00 31.50 273 VAL A N 1
ATOM 2228 C CA . VAL A 1 268 ? 37.480 96.620 -78.045 1.00 31.13 273 VAL A CA 1
ATOM 2229 C C . VAL A 1 268 ? 37.376 95.216 -78.600 1.00 32.63 273 VAL A C 1
ATOM 2230 O O . VAL A 1 268 ? 38.294 94.452 -78.512 1.00 31.47 273 VAL A O 1
ATOM 2234 N N . GLY A 1 269 ? 36.261 94.854 -79.189 1.00 35.46 274 GLY A N 1
ATOM 2235 C CA . GLY A 1 269 ? 36.212 93.526 -79.763 1.00 39.21 274 GLY A CA 1
ATOM 2236 C C . GLY A 1 269 ? 35.861 92.461 -78.768 1.00 41.93 274 GLY A C 1
ATOM 2237 O O . GLY A 1 269 ? 35.481 92.769 -77.652 1.00 42.88 274 GLY A O 1
ATOM 2238 N N . ARG A 1 270 ? 35.955 91.200 -79.167 1.00 43.23 275 ARG A N 1
ATOM 2239 C CA . ARG A 1 270 ? 35.625 90.110 -78.261 1.00 43.73 275 ARG A CA 1
ATOM 2240 C C . ARG A 1 270 ? 36.956 89.675 -77.613 1.00 43.47 275 ARG A C 1
ATOM 2241 O O . ARG A 1 270 ? 37.999 89.584 -78.301 1.00 43.53 275 ARG A O 1
ATOM 2249 N N . HIS A 1 271 ? 36.926 89.438 -76.301 1.00 42.05 276 HIS A N 1
ATOM 2250 C CA . HIS A 1 271 ? 38.102 89.038 -75.550 1.00 41.24 276 HIS A CA 1
ATOM 2251 C C . HIS A 1 271 ? 37.698 88.289 -74.310 1.00 40.72 276 HIS A C 1
ATOM 2252 O O . HIS A 1 271 ? 36.725 88.662 -73.661 1.00 40.15 276 HIS A O 1
ATOM 2259 N N . SER A 1 272 ? 38.453 87.259 -73.941 1.00 39.90 277 SER A N 1
ATOM 2260 C CA . SER A 1 272 ? 38.094 86.477 -72.758 1.00 38.20 277 SER A CA 1
ATOM 2261 C C . SER A 1 272 ? 38.854 87.084 -71.656 1.00 35.60 277 SER A C 1
ATOM 2262 O O . SER A 1 272 ? 39.801 87.791 -71.902 1.00 34.48 277 SER A O 1
ATOM 2265 N N . ARG A 1 273 ? 38.434 86.817 -70.431 1.00 34.28 278 ARG A N 1
ATOM 2266 C CA . ARG A 1 273 ? 39.089 87.394 -69.274 1.00 33.55 278 ARG A CA 1
ATOM 2267 C C . ARG A 1 273 ? 40.322 86.617 -68.990 1.00 33.85 278 ARG A C 1
ATOM 2268 O O . ARG A 1 273 ? 40.343 85.422 -69.172 1.00 35.76 278 ARG A O 1
ATOM 2276 N N . LYS A 1 274 ? 41.369 87.313 -68.592 1.00 34.35 279 LYS A N 1
ATOM 2277 C CA . LYS A 1 274 ? 42.647 86.725 -68.258 1.00 35.51 279 LYS A CA 1
ATOM 2278 C C . LYS A 1 274 ? 42.727 86.650 -66.736 1.00 35.93 279 LYS A C 1
ATOM 2279 O O . LYS A 1 274 ? 42.779 87.677 -66.113 1.00 37.64 279 LYS A O 1
ATOM 2285 N N . PRO A 1 275 ? 42.751 85.451 -66.114 1.00 35.59 280 PRO A N 1
ATOM 2286 C CA . PRO A 1 275 ? 42.811 85.321 -64.650 1.00 34.76 280 PRO A CA 1
ATOM 2287 C C . PRO A 1 275 ? 44.095 85.847 -63.993 1.00 33.19 280 PRO A C 1
ATOM 2288 O O . PRO A 1 275 ? 45.182 85.613 -64.470 1.00 31.83 280 PRO A O 1
ATOM 2292 N N . TRP A 1 276 ? 43.940 86.561 -62.886 1.00 32.16 281 TRP A N 1
ATOM 2293 C CA . TRP A 1 276 ? 45.046 87.199 -62.252 1.00 31.47 281 TRP A CA 1
ATOM 2294 C C . TRP A 1 276 ? 46.304 86.393 -62.144 1.00 33.20 281 TRP A C 1
ATOM 2295 O O . TRP A 1 276 ? 47.395 86.964 -62.252 1.00 36.56 281 TRP A O 1
ATOM 2306 N N . LEU A 1 277 ? 46.211 85.081 -61.979 1.00 32.32 282 LEU A N 1
ATOM 2307 C CA . LEU A 1 277 ? 47.441 84.310 -61.849 1.00 30.36 282 LEU A CA 1
ATOM 2308 C C . LEU A 1 277 ? 48.376 84.372 -63.019 1.00 28.72 282 LEU A C 1
ATOM 2309 O O . LEU A 1 277 ? 49.537 84.041 -62.894 1.00 27.21 282 LEU A O 1
ATOM 2314 N N . LYS A 1 278 ? 47.851 84.786 -64.169 1.00 28.44 283 LYS A N 1
ATOM 2315 C CA . LYS A 1 278 ? 48.630 84.865 -65.411 1.00 29.06 283 LYS A CA 1
ATOM 2316 C C . LYS A 1 278 ? 49.503 86.056 -65.483 1.00 27.36 283 LYS A C 1
ATOM 2317 O O . LYS A 1 278 ? 49.944 86.424 -66.529 1.00 24.92 283 LYS A O 1
ATOM 2323 N N . PHE A 1 279 ? 49.722 86.649 -64.330 1.00 27.20 284 PHE A N 1
ATOM 2324 C CA . PHE A 1 279 ? 50.579 87.798 -64.186 1.00 26.60 284 PHE A CA 1
ATOM 2325 C C . PHE A 1 279 ? 51.599 87.518 -63.112 1.00 29.26 284 PHE A C 1
ATOM 2326 O O . PHE A 1 279 ? 52.441 88.380 -62.838 1.00 31.23 284 PHE A O 1
ATOM 2334 N N . MET A 1 280 ? 51.517 86.338 -62.499 1.00 30.50 285 MET A N 1
ATOM 2335 C CA . MET A 1 280 ? 52.450 85.976 -61.448 1.00 31.65 285 MET A CA 1
ATOM 2336 C C . MET A 1 280 ? 53.604 85.458 -62.190 1.00 32.20 285 MET A C 1
ATOM 2337 O O . MET A 1 280 ? 53.516 84.445 -62.825 1.00 32.55 285 MET A O 1
ATOM 2342 N N . ASN A 1 281 ? 54.680 86.219 -62.130 1.00 34.13 286 ASN A N 1
ATOM 2343 C CA . ASN A 1 281 ? 55.917 85.875 -62.787 1.00 35.86 286 ASN A CA 1
ATOM 2344 C C . ASN A 1 281 ? 56.843 85.473 -61.659 1.00 36.03 286 ASN A C 1
ATOM 2345 O O . ASN A 1 281 ? 56.464 85.527 -60.500 1.00 33.76 286 ASN A O 1
ATOM 2350 N N . ALA A 1 282 ? 58.069 85.106 -62.002 1.00 37.72 287 ALA A N 1
ATOM 2351 C CA . ALA A 1 282 ? 59.015 84.683 -60.987 1.00 39.97 287 ALA A CA 1
ATOM 2352 C C . ALA A 1 282 ? 59.477 85.787 -60.072 1.00 41.23 287 ALA A C 1
ATOM 2353 O O . ALA A 1 282 ? 59.457 85.585 -58.853 1.00 43.03 287 ALA A O 1
ATOM 2355 N N . ASP A 1 283 ? 59.888 86.954 -60.601 1.00 40.78 288 ASP A N 1
ATOM 2356 C CA . ASP A 1 283 ? 60.366 87.958 -59.663 1.00 38.81 288 ASP A CA 1
ATOM 2357 C C . ASP A 1 283 ? 59.192 88.385 -58.800 1.00 37.51 288 ASP A C 1
ATOM 2358 O O . ASP A 1 283 ? 59.278 88.370 -57.575 1.00 36.57 288 ASP A O 1
ATOM 2363 N N . ASN A 1 284 ? 58.042 88.622 -59.390 1.00 35.69 289 ASN A N 1
ATOM 2364 C CA . ASN A 1 284 ? 56.994 89.142 -58.563 1.00 35.26 289 ASN A CA 1
ATOM 2365 C C . ASN A 1 284 ? 56.308 88.221 -57.605 1.00 35.68 289 ASN A C 1
ATOM 2366 O O . ASN A 1 284 ? 55.630 88.665 -56.711 1.00 35.29 289 ASN A O 1
ATOM 2371 N N . GLN A 1 285 ? 56.486 86.927 -57.803 1.00 37.24 290 GLN A N 1
ATOM 2372 C CA . GLN A 1 285 ? 55.866 85.880 -56.960 1.00 37.54 290 GLN A CA 1
ATOM 2373 C C . GLN A 1 285 ? 55.855 86.115 -55.406 1.00 37.33 290 GLN A C 1
ATOM 2374 O O . GLN A 1 285 ? 54.941 85.669 -54.678 1.00 37.07 290 GLN A O 1
ATOM 2380 N N . HIS A 1 286 ? 56.836 86.834 -54.876 1.00 35.64 291 HIS A N 1
ATOM 2381 C CA . HIS A 1 286 ? 56.804 87.010 -53.445 1.00 34.14 291 HIS A CA 1
ATOM 2382 C C . HIS A 1 286 ? 55.712 87.896 -52.913 1.00 33.14 291 HIS A C 1
ATOM 2383 O O . HIS A 1 286 ? 55.439 87.847 -51.721 1.00 32.60 291 HIS A O 1
ATOM 2390 N N . LEU A 1 287 ? 55.094 88.714 -53.769 1.00 32.07 292 LEU A N 1
ATOM 2391 C CA . LEU A 1 287 ? 54.052 89.662 -53.331 1.00 28.62 292 LEU A CA 1
ATOM 2392 C C . LEU A 1 287 ? 52.592 89.181 -53.619 1.00 28.92 292 LEU A C 1
ATOM 2393 O O . LEU A 1 287 ? 51.610 89.616 -52.958 1.00 28.35 292 LEU A O 1
ATOM 2398 N N . VAL A 1 288 ? 52.473 88.276 -54.601 1.00 28.80 293 VAL A N 1
ATOM 2399 C CA . VAL A 1 288 ? 51.205 87.676 -55.066 1.00 27.73 293 VAL A CA 1
ATOM 2400 C C . VAL A 1 288 ? 50.756 86.565 -54.107 1.00 27.18 293 VAL A C 1
ATOM 2401 O O . VAL A 1 288 ? 51.497 85.639 -53.822 1.00 28.00 293 VAL A O 1
ATOM 2405 N N . SER A 1 289 ? 49.541 86.683 -53.613 1.00 25.78 294 SER A N 1
ATOM 2406 C CA . SER A 1 289 ? 49.039 85.769 -52.645 1.00 26.64 294 SER A CA 1
ATOM 2407 C C . SER A 1 289 ? 47.578 85.594 -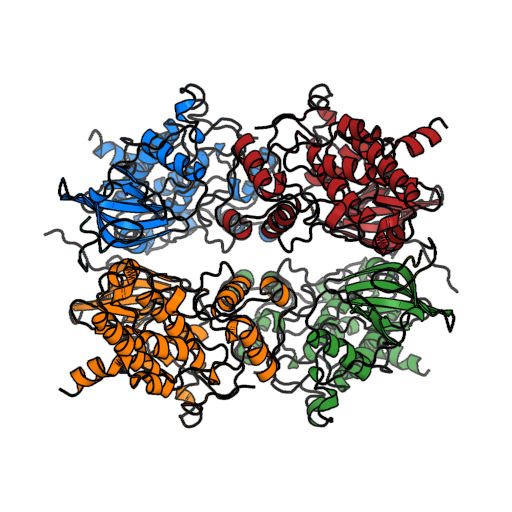52.842 1.00 27.76 294 SER A C 1
ATOM 2408 O O . SER A 1 289 ? 46.872 86.517 -53.165 1.00 28.58 294 SER A O 1
ATOM 2411 N N . PRO A 1 290 ? 47.076 84.408 -52.543 1.00 29.27 295 PRO A N 1
ATOM 2412 C CA . PRO A 1 290 ? 45.667 84.219 -52.749 1.00 29.32 295 PRO A CA 1
ATOM 2413 C C . PRO A 1 290 ? 44.881 85.447 -52.321 1.00 29.55 295 PRO A C 1
ATOM 2414 O O . PRO A 1 290 ? 43.910 85.802 -52.992 1.00 29.56 295 PRO A O 1
ATOM 2418 N N . GLU A 1 291 ? 45.292 86.098 -51.225 1.00 29.31 296 GLU A N 1
ATOM 2419 C CA . GLU A 1 291 ? 44.555 87.251 -50.739 1.00 28.31 296 GLU A CA 1
ATOM 2420 C C . GLU A 1 291 ? 44.802 88.425 -51.630 1.00 27.42 296 GLU A C 1
ATOM 2421 O O . GLU A 1 291 ? 43.842 89.055 -52.118 1.00 27.28 296 GLU A O 1
ATOM 2427 N N . ALA A 1 292 ? 46.073 88.746 -51.848 1.00 24.55 297 ALA A N 1
ATOM 2428 C CA . ALA A 1 292 ? 46.358 89.880 -52.675 1.00 22.36 297 ALA A CA 1
ATOM 2429 C C . ALA A 1 292 ? 45.430 89.759 -53.899 1.00 21.94 297 ALA A C 1
ATOM 2430 O O . ALA A 1 292 ? 44.794 90.688 -54.319 1.00 22.74 297 ALA A O 1
ATOM 2432 N N . ILE A 1 293 ? 45.276 88.580 -54.435 1.00 21.52 298 ILE A N 1
ATOM 2433 C CA . ILE A 1 293 ? 44.418 88.449 -55.580 1.00 20.67 298 ILE A CA 1
ATOM 2434 C C . ILE A 1 293 ? 42.945 88.701 -55.290 1.00 20.46 298 ILE A C 1
ATOM 2435 O O . ILE A 1 293 ? 42.252 89.327 -56.077 1.00 18.70 298 ILE A O 1
ATOM 2440 N N . ASP A 1 294 ? 42.439 88.177 -54.186 1.00 22.32 299 ASP A N 1
ATOM 2441 C CA . ASP A 1 294 ? 41.028 88.364 -53.916 1.00 25.07 299 ASP A CA 1
ATOM 2442 C C . ASP A 1 294 ? 40.786 89.850 -53.853 1.00 27.06 299 ASP A C 1
ATOM 2443 O O . ASP A 1 294 ? 39.897 90.386 -54.543 1.00 27.92 299 ASP A O 1
ATOM 2448 N N . PHE A 1 295 ? 41.607 90.513 -53.023 1.00 27.44 300 PHE A N 1
ATOM 2449 C CA . PHE A 1 295 ? 41.524 91.958 -52.811 1.00 23.98 300 PHE A CA 1
ATOM 2450 C C . PHE A 1 295 ? 41.583 92.644 -54.145 1.00 21.39 300 PHE A C 1
ATOM 2451 O O . PHE A 1 295 ? 40.635 93.287 -54.495 1.00 21.40 300 PHE A O 1
ATOM 2459 N N . LEU A 1 296 ? 42.659 92.486 -54.917 1.00 18.93 301 LEU A N 1
ATOM 2460 C CA . LEU A 1 296 ? 42.724 93.132 -56.235 1.00 17.18 301 LEU A CA 1
ATOM 2461 C C . LEU A 1 296 ? 41.459 92.891 -56.946 1.00 17.23 301 LEU A C 1
ATOM 2462 O O . LEU A 1 296 ? 40.775 93.827 -57.269 1.00 19.62 301 LEU A O 1
ATOM 2467 N N . ASP A 1 297 ? 41.139 91.628 -57.145 1.00 17.67 302 ASP A N 1
ATOM 2468 C CA . ASP A 1 297 ? 39.938 91.268 -57.834 1.00 17.33 302 ASP A CA 1
ATOM 2469 C C . ASP A 1 297 ? 38.715 92.000 -57.419 1.00 16.72 302 ASP A C 1
ATOM 2470 O O . ASP A 1 297 ? 37.902 92.267 -58.271 1.00 16.67 302 ASP A O 1
ATOM 2475 N N . LYS A 1 298 ? 38.557 92.291 -56.134 1.00 16.00 303 LYS A N 1
ATOM 2476 C CA . LYS A 1 298 ? 37.395 93.030 -55.643 1.00 17.43 303 LYS A CA 1
ATOM 2477 C C . LYS A 1 298 ? 37.495 94.560 -55.778 1.00 17.11 303 LYS A C 1
ATOM 2478 O O . LYS A 1 298 ? 36.597 95.252 -55.349 1.00 18.66 303 LYS A O 1
ATOM 2484 N N . LEU A 1 299 ? 38.595 95.061 -56.345 1.00 15.17 304 LEU A N 1
ATOM 2485 C CA . LEU A 1 299 ? 38.844 96.459 -56.593 1.00 12.11 304 LEU A CA 1
ATOM 2486 C C . LEU A 1 299 ? 38.567 96.713 -58.053 1.00 13.07 304 LEU A C 1
ATOM 2487 O O . LEU A 1 299 ? 37.937 97.683 -58.430 1.00 15.19 304 LEU A O 1
ATOM 2492 N N . LEU A 1 300 ? 39.062 95.826 -58.888 1.00 13.04 305 LEU A N 1
ATOM 2493 C CA . LEU A 1 300 ? 38.917 95.998 -60.295 1.00 13.99 305 LEU A CA 1
ATOM 2494 C C . LEU A 1 300 ? 37.711 95.427 -60.926 1.00 16.73 305 LEU A C 1
ATOM 2495 O O . LEU A 1 300 ? 37.839 94.453 -61.658 1.00 20.18 305 LEU A O 1
ATOM 2500 N N . ARG A 1 301 ? 36.533 95.990 -60.696 1.00 18.36 306 ARG A N 1
ATOM 2501 C CA . ARG A 1 301 ? 35.351 95.462 -61.390 1.00 21.61 306 ARG A CA 1
ATOM 2502 C C . ARG A 1 301 ? 34.816 96.503 -62.330 1.00 22.50 306 ARG A C 1
ATOM 2503 O O . ARG A 1 301 ? 34.906 97.684 -62.062 1.00 24.39 306 ARG A O 1
ATOM 2511 N N . TYR A 1 302 ? 34.245 96.087 -63.437 1.00 22.84 307 TYR A N 1
ATOM 2512 C CA . TYR A 1 302 ? 33.720 97.089 -64.347 1.00 23.21 307 TYR A CA 1
ATOM 2513 C C . TYR A 1 302 ? 32.665 97.929 -63.620 1.00 24.11 307 TYR A C 1
ATOM 2514 O O . TYR A 1 302 ? 32.615 99.152 -63.745 1.00 26.16 307 TYR A O 1
ATOM 2523 N N . ASP A 1 303 ? 31.844 97.259 -62.819 1.00 22.92 308 ASP A N 1
ATOM 2524 C CA . ASP A 1 303 ? 30.779 97.887 -62.075 1.00 21.33 308 ASP A CA 1
ATOM 2525 C C . ASP A 1 303 ? 31.227 98.508 -60.806 1.00 22.90 308 ASP A C 1
ATOM 2526 O O . ASP A 1 303 ? 31.433 97.811 -59.845 1.00 22.92 308 ASP A O 1
ATOM 2531 N N . HIS A 1 304 ? 31.317 99.831 -60.815 1.00 24.25 309 HIS A N 1
ATOM 2532 C CA . HIS A 1 304 ? 31.750 100.595 -59.673 1.00 24.03 309 HIS A CA 1
ATOM 2533 C C . HIS A 1 304 ? 30.974 100.276 -58.431 1.00 24.26 309 HIS A C 1
ATOM 2534 O O . HIS A 1 304 ? 31.461 100.443 -57.305 1.00 22.64 309 HIS A O 1
ATOM 2541 N N . GLN A 1 305 ? 29.746 99.828 -58.659 1.00 25.52 310 GLN A N 1
ATOM 2542 C CA . GLN A 1 305 ? 28.829 99.502 -57.588 1.00 26.70 310 GLN A CA 1
ATOM 2543 C C . GLN A 1 305 ? 29.448 98.332 -56.884 1.00 27.97 310 GLN A C 1
ATOM 2544 O O . GLN A 1 305 ? 29.556 98.339 -55.658 1.00 28.58 310 GLN A O 1
ATOM 2550 N N . GLU A 1 306 ? 29.930 97.357 -57.651 1.00 28.69 311 GLU A N 1
ATOM 2551 C CA . GLU A 1 306 ? 30.523 96.160 -57.049 1.00 27.85 311 GLU A CA 1
ATOM 2552 C C . GLU A 1 306 ? 31.923 96.204 -56.516 1.00 25.79 311 GLU A C 1
ATOM 2553 O O . GLU A 1 306 ? 32.420 95.190 -56.099 1.00 26.31 311 GLU A O 1
ATOM 2559 N N . ARG A 1 307 ? 32.555 97.373 -56.498 1.00 23.40 312 ARG A N 1
ATOM 2560 C CA . ARG A 1 307 ? 33.913 97.472 -56.029 1.00 20.07 312 ARG A CA 1
ATOM 2561 C C . ARG A 1 307 ? 33.888 97.572 -54.534 1.00 18.93 312 ARG A C 1
ATOM 2562 O O . ARG A 1 307 ? 32.849 97.850 -54.010 1.00 18.54 312 ARG A O 1
ATOM 2570 N N . LEU A 1 308 ? 35.003 97.344 -53.839 1.00 19.41 313 LEU A N 1
ATOM 2571 C CA . LEU A 1 308 ? 34.980 97.447 -52.398 1.00 20.82 313 LEU A CA 1
ATOM 2572 C C . LEU A 1 308 ? 34.936 98.886 -52.052 1.00 20.69 313 LEU A C 1
ATOM 2573 O O . LEU A 1 308 ? 35.280 99.738 -52.842 1.00 20.68 313 LEU A O 1
ATOM 2578 N N . THR A 1 309 ? 34.422 99.125 -50.868 1.00 20.64 314 THR A N 1
ATOM 2579 C CA . THR A 1 309 ? 34.328 100.414 -50.321 1.00 21.35 314 THR A CA 1
ATOM 2580 C C . THR A 1 309 ? 35.717 100.543 -49.835 1.00 23.92 314 THR A C 1
ATOM 2581 O O . THR A 1 309 ? 36.483 99.604 -49.904 1.00 24.01 314 THR A O 1
ATOM 2585 N N . ALA A 1 310 ? 36.075 101.724 -49.361 1.00 26.54 315 ALA A N 1
ATOM 2586 C CA . ALA A 1 310 ? 37.410 101.890 -48.799 1.00 27.01 315 ALA A CA 1
ATOM 2587 C C . ALA A 1 310 ? 37.383 101.031 -47.538 1.00 25.74 315 ALA A C 1
ATOM 2588 O O . ALA A 1 310 ? 38.158 100.106 -47.355 1.00 26.16 315 ALA A O 1
ATOM 2590 N N . LEU A 1 311 ? 36.425 101.366 -46.699 1.00 24.18 316 LEU A N 1
ATOM 2591 C CA . LEU A 1 311 ? 36.210 100.705 -45.427 1.00 23.19 316 LEU A CA 1
ATOM 2592 C C . LEU A 1 311 ? 36.222 99.177 -45.557 1.00 23.36 316 LEU A C 1
ATOM 2593 O O . LEU A 1 311 ? 36.899 98.480 -44.809 1.00 23.59 316 LEU A O 1
ATOM 2598 N N . GLU A 1 312 ? 35.425 98.674 -46.486 1.00 21.52 317 GLU A N 1
ATOM 2599 C CA . GLU A 1 312 ? 35.331 97.276 -46.676 1.00 19.22 317 GLU A CA 1
ATOM 2600 C C . GLU A 1 312 ? 36.668 96.712 -46.984 1.00 20.23 317 GLU A C 1
ATOM 2601 O O . GLU A 1 312 ? 36.962 95.630 -46.536 1.00 22.92 317 GLU A O 1
ATOM 2607 N N . ALA A 1 313 ? 37.486 97.430 -47.740 1.00 19.30 318 ALA A N 1
ATOM 2608 C CA . ALA A 1 313 ? 38.791 96.925 -48.119 1.00 19.91 318 ALA A CA 1
ATOM 2609 C C . ALA A 1 313 ? 39.767 96.950 -46.972 1.00 21.62 318 ALA A C 1
ATOM 2610 O O . ALA A 1 313 ? 40.754 96.224 -46.939 1.00 21.53 318 ALA A O 1
ATOM 2612 N N . MET A 1 314 ? 39.486 97.803 -46.003 1.00 24.60 319 MET A N 1
ATOM 2613 C CA . MET A 1 314 ? 40.378 97.910 -44.862 1.00 26.35 319 MET A CA 1
ATOM 2614 C C . MET A 1 314 ? 40.073 96.768 -43.955 1.00 27.17 319 MET A C 1
ATOM 2615 O O . MET A 1 314 ? 40.359 96.892 -42.794 1.00 29.25 319 MET A O 1
ATOM 2620 N N . THR A 1 315 ? 39.460 95.685 -44.418 1.00 27.20 320 THR A N 1
ATOM 2621 C CA . THR A 1 315 ? 39.127 94.575 -43.514 1.00 27.06 320 THR A CA 1
ATOM 2622 C C . THR A 1 315 ? 39.434 93.293 -44.211 1.00 27.96 320 THR A C 1
ATOM 2623 O O . THR A 1 315 ? 39.259 92.205 -43.683 1.00 28.02 320 THR A O 1
ATOM 2627 N N . HIS A 1 316 ? 39.894 93.428 -45.436 1.00 29.48 321 HIS A N 1
ATOM 2628 C CA . HIS A 1 316 ? 40.162 92.286 -46.242 1.00 29.35 321 HIS A CA 1
ATOM 2629 C C . HIS A 1 316 ? 41.306 91.506 -45.727 1.00 30.16 321 HIS A C 1
ATOM 2630 O O . HIS A 1 316 ? 42.286 92.054 -45.284 1.00 30.21 321 HIS A O 1
ATOM 2637 N N . PRO A 1 317 ? 41.197 90.196 -45.769 1.00 31.19 322 PRO A N 1
ATOM 2638 C CA . PRO A 1 317 ? 42.237 89.286 -45.298 1.00 32.64 322 PRO A CA 1
ATOM 2639 C C . PRO A 1 317 ? 43.680 89.672 -45.629 1.00 33.70 322 PRO A C 1
ATOM 2640 O O . PRO A 1 317 ? 44.598 89.222 -44.970 1.00 35.96 322 PRO A O 1
ATOM 2644 N N . TYR A 1 318 ? 43.886 90.512 -46.632 1.00 33.05 323 TYR A N 1
ATOM 2645 C CA . TYR A 1 318 ? 45.209 90.938 -47.003 1.00 31.87 323 TYR A CA 1
ATOM 2646 C C . TYR A 1 318 ? 45.783 91.746 -45.860 1.00 31.97 323 TYR A C 1
ATOM 2647 O O . TYR A 1 318 ? 46.932 91.580 -45.471 1.00 31.70 323 TYR A O 1
ATOM 2656 N N . PHE A 1 319 ? 44.953 92.603 -45.296 1.00 33.16 324 PHE A N 1
ATOM 2657 C CA . PHE A 1 319 ? 45.389 93.519 -44.264 1.00 34.17 324 PHE A CA 1
ATOM 2658 C C . PHE A 1 319 ? 45.378 93.029 -42.867 1.00 37.48 324 PHE A C 1
ATOM 2659 O O . PHE A 1 319 ? 45.842 93.730 -41.961 1.00 39.39 324 PHE A O 1
ATOM 2667 N N . GLN A 1 320 ? 44.878 91.826 -42.663 1.00 40.59 325 GLN A N 1
ATOM 2668 C CA . GLN A 1 320 ? 44.816 91.330 -41.303 1.00 43.95 325 GLN A CA 1
ATOM 2669 C C . GLN A 1 320 ? 46.108 91.561 -40.547 1.00 43.78 325 GLN A C 1
ATOM 2670 O O . GLN A 1 320 ? 46.132 92.098 -39.468 1.00 42.50 325 GLN A O 1
ATOM 2676 N N . GLN A 1 321 ? 47.209 91.179 -41.140 1.00 45.35 326 GLN A N 1
ATOM 2677 C CA . GLN A 1 321 ? 48.437 91.348 -40.436 1.00 46.95 326 GLN A CA 1
ATOM 2678 C C . GLN A 1 321 ? 48.608 92.773 -40.041 1.00 46.28 326 GLN A C 1
ATOM 2679 O O . GLN A 1 321 ? 48.721 93.051 -38.864 1.00 46.88 326 GLN A O 1
ATOM 2685 N N . VAL A 1 322 ? 48.598 93.681 -41.007 1.00 45.63 327 VAL A N 1
ATOM 2686 C CA . VAL A 1 322 ? 48.786 95.096 -40.708 1.00 44.72 327 VAL A CA 1
ATOM 2687 C C . VAL A 1 322 ? 47.865 95.609 -39.666 1.00 45.18 327 VAL A C 1
ATOM 2688 O O . VAL A 1 322 ? 48.288 96.202 -38.648 1.00 44.28 327 VAL A O 1
ATOM 2692 N N . ARG A 1 323 ? 46.586 95.385 -39.934 1.00 45.95 328 ARG A N 1
ATOM 2693 C CA . ARG A 1 323 ? 45.546 95.830 -39.027 1.00 47.75 328 ARG A CA 1
ATOM 2694 C C . ARG A 1 323 ? 45.889 95.416 -37.586 1.00 49.30 328 ARG A C 1
ATOM 2695 O O . ARG A 1 323 ? 45.567 96.133 -36.642 1.00 50.01 328 ARG A O 1
ATOM 2703 N N . ALA A 1 324 ? 46.580 94.277 -37.429 1.00 51.40 329 ALA A N 1
ATOM 2704 C CA . ALA A 1 324 ? 46.984 93.730 -36.116 1.00 51.68 329 ALA A CA 1
ATOM 2705 C C . ALA A 1 324 ? 47.932 94.718 -35.519 1.00 52.17 329 ALA A C 1
ATOM 2706 O O . ALA A 1 324 ? 47.642 95.340 -34.494 1.00 52.39 329 ALA A O 1
ATOM 2708 N N . ALA A 1 325 ? 49.052 94.865 -36.213 1.00 52.58 330 ALA A N 1
ATOM 2709 C CA . ALA A 1 325 ? 50.120 95.746 -35.822 1.00 53.39 330 ALA A CA 1
ATOM 2710 C C . ALA A 1 325 ? 49.625 97.098 -35.358 1.00 53.66 330 ALA A C 1
ATOM 2711 O O . ALA A 1 325 ? 50.340 97.796 -34.601 1.00 52.85 330 ALA A O 1
ATOM 2713 N N . GLU A 1 326 ? 48.391 97.417 -35.795 1.00 53.90 331 GLU A N 1
ATOM 2714 C CA . GLU A 1 326 ? 47.742 98.705 -35.498 1.00 54.13 331 GLU A CA 1
ATOM 2715 C C . GLU A 1 326 ? 47.336 98.873 -34.058 1.00 56.24 331 GLU A C 1
ATOM 2716 O O . GLU A 1 326 ? 48.169 99.239 -33.242 1.00 57.34 331 GLU A O 1
ATOM 2722 N N . ASN A 1 327 ? 46.090 98.627 -33.692 1.00 58.71 332 ASN A N 1
ATOM 2723 C CA . ASN A 1 327 ? 45.779 98.817 -32.292 1.00 61.14 332 ASN A CA 1
ATOM 2724 C C . ASN A 1 327 ? 46.772 97.861 -31.614 1.00 63.16 332 ASN A C 1
ATOM 2725 O O . ASN A 1 327 ? 46.811 97.774 -30.390 1.00 63.69 332 ASN A O 1
ATOM 2730 N N . SER A 1 328 ? 47.531 97.121 -32.432 1.00 65.42 333 SER A N 1
ATOM 2731 C CA . SER A 1 328 ? 48.546 96.144 -31.974 1.00 67.84 333 SER A CA 1
ATOM 2732 C C . SER A 1 328 ? 47.920 95.004 -31.115 1.00 68.36 333 SER A C 1
ATOM 2733 O O . SER A 1 328 ? 47.342 94.025 -31.687 1.00 67.99 333 SER A O 1
ATOM 2736 N N . MET B 1 1 ? 65.710 128.345 -99.924 1.00 66.10 6 MET B N 1
ATOM 2737 C CA . MET B 1 1 ? 66.741 129.143 -100.696 1.00 65.56 6 MET B CA 1
ATOM 2738 C C . MET B 1 1 ? 67.877 129.320 -99.671 1.00 63.30 6 MET B C 1
ATOM 2739 O O . MET B 1 1 ? 68.465 130.410 -99.478 1.00 62.24 6 MET B O 1
ATOM 2744 N N . SER B 1 2 ? 68.160 128.196 -99.018 1.00 60.56 7 SER B N 1
ATOM 2745 C CA . SER B 1 2 ? 69.170 128.166 -97.997 1.00 58.31 7 SER B CA 1
ATOM 2746 C C . SER B 1 2 ? 70.130 127.030 -98.089 1.00 55.84 7 SER B C 1
ATOM 2747 O O . SER B 1 2 ? 69.851 125.978 -98.656 1.00 56.27 7 SER B O 1
ATOM 2750 N N . LYS B 1 3 ? 71.284 127.330 -97.515 1.00 53.03 8 LYS B N 1
ATOM 2751 C CA . LYS B 1 3 ? 72.440 126.480 -97.362 1.00 50.19 8 LYS B CA 1
ATOM 2752 C C . LYS B 1 3 ? 73.142 127.217 -96.159 1.00 49.23 8 LYS B C 1
ATOM 2753 O O . LYS B 1 3 ? 72.985 128.486 -95.994 1.00 50.14 8 LYS B O 1
ATOM 2759 N N . ALA B 1 4 ? 73.848 126.426 -95.310 1.00 45.29 9 ALA B N 1
ATOM 2760 C CA . ALA B 1 4 ? 74.602 126.879 -94.122 1.00 40.27 9 ALA B CA 1
ATOM 2761 C C . ALA B 1 4 ? 75.684 127.845 -94.525 1.00 38.53 9 ALA B C 1
ATOM 2762 O O . ALA B 1 4 ? 76.265 127.713 -95.586 1.00 37.13 9 ALA B O 1
ATOM 2764 N N . ARG B 1 5 ? 76.002 128.822 -93.703 1.00 37.08 10 ARG B N 1
ATOM 2765 C CA . ARG B 1 5 ? 77.055 129.709 -94.152 1.00 34.48 10 ARG B CA 1
ATOM 2766 C C . ARG B 1 5 ? 78.293 129.515 -93.336 1.00 33.22 10 ARG B C 1
ATOM 2767 O O . ARG B 1 5 ? 79.116 130.403 -93.276 1.00 34.44 10 ARG B O 1
ATOM 2775 N N . VAL B 1 6 ? 78.430 128.363 -92.698 1.00 31.34 11 VAL B N 1
ATOM 2776 C CA . VAL B 1 6 ? 79.577 128.084 -91.853 1.00 28.88 11 VAL B CA 1
ATOM 2777 C C . VAL B 1 6 ? 79.460 126.592 -91.579 1.00 27.78 11 VAL B C 1
ATOM 2778 O O . VAL B 1 6 ? 78.382 126.083 -91.260 1.00 24.76 11 VAL B O 1
ATOM 2782 N N . TYR B 1 7 ? 80.562 125.872 -91.730 1.00 26.50 12 TYR B N 1
ATOM 2783 C CA . TYR B 1 7 ? 80.534 124.456 -91.425 1.00 24.21 12 TYR B CA 1
ATOM 2784 C C . TYR B 1 7 ? 79.535 123.738 -92.261 1.00 25.23 12 TYR B C 1
ATOM 2785 O O . TYR B 1 7 ? 78.869 122.898 -91.760 1.00 25.04 12 TYR B O 1
ATOM 2794 N N . ALA B 1 8 ? 79.397 124.051 -93.535 1.00 27.87 13 ALA B N 1
ATOM 2795 C CA . ALA B 1 8 ? 78.369 123.380 -94.337 1.00 30.67 13 ALA B CA 1
ATOM 2796 C C . ALA B 1 8 ? 78.814 121.998 -94.728 1.00 33.22 13 ALA B C 1
ATOM 2797 O O . ALA B 1 8 ? 78.034 121.073 -94.947 1.00 33.84 13 ALA B O 1
ATOM 2799 N N . ASP B 1 9 ? 80.105 121.814 -94.683 1.00 36.23 14 ASP B N 1
ATOM 2800 C CA . ASP B 1 9 ? 80.575 120.567 -95.132 1.00 38.50 14 ASP B CA 1
ATOM 2801 C C . ASP B 1 9 ? 81.009 119.665 -94.033 1.00 39.24 14 ASP B C 1
ATOM 2802 O O . ASP B 1 9 ? 81.251 118.462 -94.248 1.00 40.81 14 ASP B O 1
ATOM 2807 N N . VAL B 1 10 ? 80.963 120.197 -92.830 1.00 37.99 15 VAL B N 1
ATOM 2808 C CA . VAL B 1 10 ? 81.463 119.406 -91.762 1.00 38.10 15 VAL B CA 1
ATOM 2809 C C . VAL B 1 10 ? 81.146 117.894 -91.858 1.00 38.44 15 VAL B C 1
ATOM 2810 O O . VAL B 1 10 ? 81.833 117.116 -91.201 1.00 38.66 15 VAL B O 1
ATOM 2814 N N . ASN B 1 11 ? 80.175 117.452 -92.674 1.00 38.24 16 ASN B N 1
ATOM 2815 C CA . ASN B 1 11 ? 79.923 115.999 -92.776 1.00 37.48 16 ASN B CA 1
ATOM 2816 C C . ASN B 1 11 ? 80.307 115.464 -94.091 1.00 37.58 16 ASN B C 1
ATOM 2817 O O . ASN B 1 11 ? 80.579 114.269 -94.196 1.00 37.91 16 ASN B O 1
ATOM 2822 N N . VAL B 1 12 ? 80.302 116.345 -95.098 1.00 36.42 17 VAL B N 1
ATOM 2823 C CA . VAL B 1 12 ? 80.668 115.974 -96.457 1.00 36.46 17 VAL B CA 1
ATOM 2824 C C . VAL B 1 12 ? 82.061 115.345 -96.469 1.00 37.38 17 VAL B C 1
ATOM 2825 O O . VAL B 1 12 ? 82.258 114.220 -96.957 1.00 37.58 17 VAL B O 1
ATOM 2829 N N . LEU B 1 13 ? 83.021 116.080 -95.907 1.00 38.15 18 LEU B N 1
ATOM 2830 C CA . LEU B 1 13 ? 84.419 115.632 -95.866 1.00 39.15 18 LEU B CA 1
ATOM 2831 C C . LEU B 1 13 ? 84.650 114.446 -95.013 1.00 38.72 18 LEU B C 1
ATOM 2832 O O . LEU B 1 13 ? 85.489 113.652 -95.332 1.00 38.86 18 LEU B O 1
ATOM 2837 N N . ARG B 1 14 ? 83.888 114.305 -93.941 1.00 39.43 19 ARG B N 1
ATOM 2838 C CA . ARG B 1 14 ? 84.091 113.193 -93.036 1.00 40.14 19 ARG B CA 1
ATOM 2839 C C . ARG B 1 14 ? 83.622 111.832 -93.532 1.00 40.55 19 ARG B C 1
ATOM 2840 O O . ARG B 1 14 ? 82.681 111.703 -94.364 1.00 40.57 19 ARG B O 1
ATOM 2848 N N . PRO B 1 15 ? 84.319 110.782 -93.032 1.00 39.50 20 PRO B N 1
ATOM 2849 C CA . PRO B 1 15 ? 84.009 109.397 -93.382 1.00 38.16 20 PRO B CA 1
ATOM 2850 C C . PRO B 1 15 ? 82.502 109.230 -93.189 1.00 37.68 20 PRO B C 1
ATOM 2851 O O . PRO B 1 15 ? 81.889 109.798 -92.254 1.00 37.88 20 PRO B O 1
ATOM 2855 N N . LYS B 1 16 ? 81.880 108.467 -94.056 1.00 36.34 21 LYS B N 1
ATOM 2856 C CA . LYS B 1 16 ? 80.446 108.284 -93.931 1.00 35.86 21 LYS B CA 1
ATOM 2857 C C . LYS B 1 16 ? 79.998 107.784 -92.537 1.00 36.27 21 LYS B C 1
ATOM 2858 O O . LYS B 1 16 ? 79.022 108.289 -91.976 1.00 36.53 21 LYS B O 1
ATOM 2864 N N . GLU B 1 17 ? 80.688 106.826 -91.939 1.00 36.99 22 GLU B N 1
ATOM 2865 C CA . GLU B 1 17 ? 80.190 106.360 -90.652 1.00 38.58 22 GLU B CA 1
ATOM 2866 C C . GLU B 1 17 ? 80.089 107.459 -89.603 1.00 37.68 22 GLU B C 1
ATOM 2867 O O . GLU B 1 17 ? 79.299 107.288 -88.639 1.00 38.30 22 GLU B O 1
ATOM 2873 N N . TYR B 1 18 ? 80.847 108.562 -89.788 1.00 35.49 23 TYR B N 1
ATOM 2874 C CA . TYR B 1 18 ? 80.826 109.684 -88.859 1.00 32.87 23 TYR B CA 1
ATOM 2875 C C . TYR B 1 18 ? 79.428 110.233 -88.714 1.00 30.46 23 TYR B C 1
ATOM 2876 O O . TYR B 1 18 ? 79.055 110.611 -87.628 1.00 29.39 23 TYR B O 1
ATOM 2885 N N . TRP B 1 19 ? 78.671 110.309 -89.802 1.00 27.50 24 TRP B N 1
ATOM 2886 C CA . TRP B 1 19 ? 77.321 110.835 -89.725 1.00 27.03 24 TRP B CA 1
ATOM 2887 C C . TRP B 1 19 ? 76.231 109.858 -90.091 1.00 27.20 24 TRP B C 1
ATOM 2888 O O . TRP B 1 19 ? 75.058 110.152 -89.911 1.00 26.50 24 TRP B O 1
ATOM 2899 N N . ASP B 1 20 ? 76.613 108.717 -90.632 1.00 27.38 25 ASP B N 1
ATOM 2900 C CA . ASP B 1 20 ? 75.657 107.664 -90.979 1.00 27.01 25 ASP B CA 1
ATOM 2901 C C . ASP B 1 20 ? 75.342 106.805 -89.723 1.00 25.93 25 ASP B C 1
ATOM 2902 O O . ASP B 1 20 ? 75.734 105.655 -89.585 1.00 22.88 25 ASP B O 1
ATOM 2907 N N . TYR B 1 21 ? 74.578 107.411 -88.831 1.00 26.33 26 TYR B N 1
ATOM 2908 C CA . TYR B 1 21 ? 74.256 106.831 -87.568 1.00 25.85 26 TYR B CA 1
ATOM 2909 C C . TYR B 1 21 ? 73.345 105.669 -87.554 1.00 26.48 26 TYR B C 1
ATOM 2910 O O . TYR B 1 21 ? 73.249 105.017 -86.547 1.00 26.88 26 TYR B O 1
ATOM 2919 N N . GLU B 1 22 ? 72.632 105.358 -88.609 1.00 26.90 27 GLU B N 1
ATOM 2920 C CA . GLU B 1 22 ? 71.810 104.148 -88.435 1.00 27.49 27 GLU B CA 1
ATOM 2921 C C . GLU B 1 22 ? 72.750 102.975 -88.530 1.00 26.32 27 GLU B C 1
ATOM 2922 O O . GLU B 1 22 ? 72.512 101.883 -88.061 1.00 27.48 27 GLU B O 1
ATOM 2928 N N . ALA B 1 23 ? 73.865 103.242 -89.136 1.00 24.60 28 ALA B N 1
ATOM 2929 C CA . ALA B 1 23 ? 74.870 102.249 -89.308 1.00 24.02 28 ALA B CA 1
ATOM 2930 C C . ALA B 1 23 ? 75.616 101.935 -88.003 1.00 23.95 28 ALA B C 1
ATOM 2931 O O . ALA B 1 23 ? 76.462 101.030 -87.963 1.00 25.67 28 ALA B O 1
ATOM 2933 N N . LEU B 1 24 ? 75.337 102.707 -86.954 1.00 22.63 29 LEU B N 1
ATOM 2934 C CA . LEU B 1 24 ? 75.979 102.552 -85.640 1.00 20.81 29 LEU B CA 1
ATOM 2935 C C . LEU B 1 24 ? 75.626 101.208 -85.071 1.00 22.14 29 LEU B C 1
ATOM 2936 O O . LEU B 1 24 ? 74.555 100.631 -85.406 1.00 22.65 29 LEU B O 1
ATOM 2941 N N . THR B 1 25 ? 76.527 100.675 -84.253 1.00 22.00 30 THR B N 1
ATOM 2942 C CA . THR B 1 25 ? 76.203 99.411 -83.599 1.00 21.52 30 THR B CA 1
ATOM 2943 C C . THR B 1 25 ? 76.572 99.636 -82.122 1.00 21.49 30 THR B C 1
ATOM 2944 O O . THR B 1 25 ? 77.790 99.653 -81.741 1.00 20.31 30 THR B O 1
ATOM 2948 N N . VAL B 1 26 ? 75.522 99.868 -81.308 1.00 20.69 31 VAL B N 1
ATOM 2949 C CA . VAL B 1 26 ? 75.765 100.130 -79.893 1.00 22.17 31 VAL B CA 1
ATOM 2950 C C . VAL B 1 26 ? 76.566 99.004 -79.196 1.00 23.84 31 VAL B C 1
ATOM 2951 O O . VAL B 1 26 ? 76.204 97.802 -79.242 1.00 25.31 31 VAL B O 1
ATOM 2955 N N . GLN B 1 27 ? 77.662 99.415 -78.562 1.00 23.24 32 GLN B N 1
ATOM 2956 C CA . GLN B 1 27 ? 78.543 98.525 -77.821 1.00 22.94 32 GLN B CA 1
ATOM 2957 C C . GLN B 1 27 ? 78.287 98.655 -76.338 1.00 22.41 32 GLN B C 1
ATOM 2958 O O . GLN B 1 27 ? 79.064 99.363 -75.611 1.00 20.63 32 GLN B O 1
ATOM 2964 N N . TRP B 1 28 ? 77.243 97.925 -75.887 1.00 21.39 33 TRP B N 1
ATOM 2965 C CA . TRP B 1 28 ? 76.774 98.019 -74.491 1.00 21.51 33 TRP B CA 1
ATOM 2966 C C . TRP B 1 28 ? 77.744 97.691 -73.418 1.00 20.65 33 TRP B C 1
ATOM 2967 O O . TRP B 1 28 ? 78.451 96.702 -73.474 1.00 21.56 33 TRP B O 1
ATOM 2978 N N . GLY B 1 29 ? 77.762 98.576 -72.435 1.00 20.50 34 GLY B N 1
ATOM 2979 C CA . GLY B 1 29 ? 78.605 98.408 -71.277 1.00 19.38 34 GLY B CA 1
ATOM 2980 C C . GLY B 1 29 ? 77.841 97.647 -70.218 1.00 19.18 34 GLY B C 1
ATOM 2981 O O . GLY B 1 29 ? 76.779 97.039 -70.484 1.00 18.04 34 GLY B O 1
ATOM 2982 N N . GLU B 1 30 ? 78.357 97.730 -69.002 1.00 19.00 35 GLU B N 1
ATOM 2983 C CA . GLU B 1 30 ? 77.796 97.007 -67.885 1.00 21.03 35 GLU B CA 1
ATOM 2984 C C . GLU B 1 30 ? 76.677 97.644 -67.049 1.00 21.46 35 GLU B C 1
ATOM 2985 O O . GLU B 1 30 ? 76.967 98.479 -66.241 1.00 20.85 35 GLU B O 1
ATOM 2991 N N . GLN B 1 31 ? 75.425 97.276 -67.189 1.00 22.64 36 GLN B N 1
ATOM 2992 C CA . GLN B 1 31 ? 74.455 97.833 -66.265 1.00 25.08 36 GLN B CA 1
ATOM 2993 C C . GLN B 1 31 ? 75.031 97.776 -64.804 1.00 26.52 36 GLN B C 1
ATOM 2994 O O . GLN B 1 31 ? 75.329 98.805 -64.196 1.00 26.72 36 GLN B O 1
ATOM 3000 N N . ASP B 1 32 ? 75.131 96.553 -64.254 1.00 28.74 37 ASP B N 1
ATOM 3001 C CA . ASP B 1 32 ? 75.597 96.210 -62.881 1.00 29.31 37 ASP B CA 1
ATOM 3002 C C . ASP B 1 32 ? 76.566 97.226 -62.287 1.00 29.05 37 ASP B C 1
ATOM 3003 O O . ASP B 1 32 ? 76.839 97.306 -61.069 1.00 26.97 37 ASP B O 1
ATOM 3008 N N . ASP B 1 33 ? 77.137 97.943 -63.231 1.00 28.74 38 ASP B N 1
ATOM 3009 C CA . ASP B 1 33 ? 78.086 98.999 -62.973 1.00 28.83 38 ASP B CA 1
ATOM 3010 C C . ASP B 1 33 ? 77.470 100.168 -62.297 1.00 27.40 38 ASP B C 1
ATOM 3011 O O . ASP B 1 33 ? 78.201 100.998 -61.759 1.00 26.77 38 ASP B O 1
ATOM 3016 N N . TYR B 1 34 ? 76.148 100.281 -62.390 1.00 25.04 39 TYR B N 1
ATOM 3017 C CA . TYR B 1 34 ? 75.482 101.401 -61.747 1.00 22.78 39 TYR B CA 1
ATOM 3018 C C . TYR B 1 34 ? 74.245 101.042 -60.941 1.00 23.09 39 TYR B C 1
ATOM 3019 O O . TYR B 1 34 ? 73.624 99.972 -61.110 1.00 25.74 39 TYR B O 1
ATOM 3028 N N . GLU B 1 35 ? 73.920 101.935 -60.025 1.00 20.81 40 GLU B N 1
ATOM 3029 C CA . GLU B 1 35 ? 72.761 101.712 -59.211 1.00 20.14 40 GLU B CA 1
ATOM 3030 C C . GLU B 1 35 ? 71.887 102.996 -59.305 1.00 18.87 40 GLU B C 1
ATOM 3031 O O . GLU B 1 35 ? 72.413 104.085 -59.502 1.00 19.77 40 GLU B O 1
ATOM 3037 N N . VAL B 1 36 ? 70.569 102.896 -59.256 1.00 15.76 41 VAL B N 1
ATOM 3038 C CA . VAL B 1 36 ? 69.870 104.138 -59.284 1.00 14.61 41 VAL B CA 1
ATOM 3039 C C . VAL B 1 36 ? 69.661 104.676 -57.885 1.00 15.00 41 VAL B C 1
ATOM 3040 O O . VAL B 1 36 ? 69.637 103.875 -56.932 1.00 15.37 41 VAL B O 1
ATOM 3044 N N . VAL B 1 37 ? 69.543 106.015 -57.740 1.00 14.43 42 VAL B N 1
ATOM 3045 C CA . VAL B 1 37 ? 69.289 106.643 -56.389 1.00 11.89 42 VAL B CA 1
ATOM 3046 C C . VAL B 1 37 ? 68.033 107.487 -56.230 1.00 14.64 42 VAL B C 1
ATOM 3047 O O . VAL B 1 37 ? 67.347 107.362 -55.209 1.00 14.17 42 VAL B O 1
ATOM 3051 N N . ARG B 1 38 ? 67.730 108.357 -57.198 1.00 18.02 43 ARG B N 1
ATOM 3052 C CA . ARG B 1 38 ? 66.508 109.150 -57.075 1.00 21.61 43 ARG B CA 1
ATOM 3053 C C . ARG B 1 38 ? 65.957 109.595 -58.456 1.00 22.06 43 ARG B C 1
ATOM 3054 O O . ARG B 1 38 ? 66.726 109.797 -59.371 1.00 21.48 43 ARG B O 1
ATOM 3062 N N . LYS B 1 39 ? 64.655 109.707 -58.654 1.00 22.50 44 LYS B N 1
ATOM 3063 C CA . LYS B 1 39 ? 64.314 110.204 -59.945 1.00 24.61 44 LYS B CA 1
ATOM 3064 C C . LYS B 1 39 ? 64.657 111.715 -59.869 1.00 25.41 44 LYS B C 1
ATOM 3065 O O . LYS B 1 39 ? 64.645 112.333 -58.812 1.00 23.27 44 LYS B O 1
ATOM 3071 N N . VAL B 1 40 ? 64.966 112.302 -61.014 1.00 28.00 45 VAL B N 1
ATOM 3072 C CA . VAL B 1 40 ? 65.306 113.714 -61.066 1.00 30.00 45 VAL B CA 1
ATOM 3073 C C . VAL B 1 40 ? 64.587 114.503 -62.199 1.00 31.91 45 VAL B C 1
ATOM 3074 O O . VAL B 1 40 ? 64.543 115.756 -62.159 1.00 33.31 45 VAL B O 1
ATOM 3078 N N . GLY B 1 41 ? 64.050 113.809 -63.196 1.00 32.82 46 GLY B N 1
ATOM 3079 C CA . GLY B 1 41 ? 63.398 114.539 -64.255 1.00 36.95 46 GLY B CA 1
ATOM 3080 C C . GLY B 1 41 ? 62.689 113.555 -65.144 1.00 39.84 46 GLY B C 1
ATOM 3081 O O . GLY B 1 41 ? 62.880 112.362 -65.008 1.00 41.08 46 GLY B O 1
ATOM 3082 N N . ARG B 1 42 ? 61.844 114.025 -66.041 1.00 41.88 47 ARG B N 1
ATOM 3083 C CA . ARG B 1 42 ? 61.205 113.075 -66.908 1.00 44.01 47 ARG B CA 1
ATOM 3084 C C . ARG B 1 42 ? 60.705 113.817 -68.108 1.00 45.35 47 ARG B C 1
ATOM 3085 O O . ARG B 1 42 ? 59.666 114.530 -68.042 1.00 46.50 47 ARG B O 1
ATOM 3093 N N . GLY B 1 43 ? 61.514 113.683 -69.174 1.00 46.17 48 GLY B N 1
ATOM 3094 C CA . GLY B 1 43 ? 61.229 114.277 -70.481 1.00 47.55 48 GLY B CA 1
ATOM 3095 C C . GLY B 1 43 ? 60.261 113.476 -71.408 1.00 48.27 48 GLY B C 1
ATOM 3096 O O . GLY B 1 43 ? 59.921 112.284 -71.137 1.00 47.06 48 GLY B O 1
ATOM 3097 N N . LYS B 1 44 ? 59.815 114.135 -72.505 1.00 49.06 49 LYS B N 1
ATOM 3098 C CA . LYS B 1 44 ? 58.867 113.546 -73.468 1.00 48.87 49 LYS B CA 1
ATOM 3099 C C . LYS B 1 44 ? 59.293 112.123 -73.812 1.00 48.71 49 LYS B C 1
ATOM 3100 O O . LYS B 1 44 ? 58.490 111.162 -73.625 1.00 49.03 49 LYS B O 1
ATOM 3106 N N . TYR B 1 45 ? 60.558 111.998 -74.259 1.00 47.86 50 TYR B N 1
ATOM 3107 C CA . TYR B 1 45 ? 61.139 110.712 -74.687 1.00 47.08 50 TYR B CA 1
ATOM 3108 C C . TYR B 1 45 ? 61.998 109.953 -73.697 1.00 44.44 50 TYR B C 1
ATOM 3109 O O . TYR B 1 45 ? 62.484 108.882 -74.046 1.00 43.80 50 TYR B O 1
ATOM 3118 N N . SER B 1 46 ? 62.173 110.501 -72.490 1.00 41.58 51 SER B N 1
ATOM 3119 C CA . SER B 1 46 ? 63.013 109.872 -71.480 1.00 39.25 51 SER B CA 1
ATOM 3120 C C . SER B 1 46 ? 62.579 110.107 -70.033 1.00 37.29 51 SER B C 1
ATOM 3121 O O . SER B 1 46 ? 61.694 110.935 -69.745 1.00 38.62 51 SER B O 1
ATOM 3124 N N . GLU B 1 47 ? 63.267 109.391 -69.138 1.00 34.17 52 GLU B N 1
ATOM 3125 C CA . GLU B 1 47 ? 63.072 109.454 -67.698 1.00 31.60 52 GLU B CA 1
ATOM 3126 C C . GLU B 1 47 ? 64.454 109.582 -67.022 1.00 28.70 52 GLU B C 1
ATOM 3127 O O . GLU B 1 47 ? 65.263 108.698 -67.126 1.00 28.96 52 GLU B O 1
ATOM 3133 N N . VAL B 1 48 ? 64.723 110.652 -66.302 1.00 23.89 53 VAL B N 1
ATOM 3134 C CA . VAL B 1 48 ? 66.043 110.804 -65.730 1.00 17.87 53 VAL B CA 1
ATOM 3135 C C . VAL B 1 48 ? 66.207 110.548 -64.249 1.00 15.65 53 VAL B C 1
ATOM 3136 O O . VAL B 1 48 ? 65.508 111.080 -63.405 1.00 15.14 53 VAL B O 1
ATOM 3140 N N . PHE B 1 49 ? 67.169 109.717 -63.936 1.00 12.40 54 PHE B N 1
ATOM 3141 C CA . PHE B 1 49 ? 67.454 109.405 -62.549 1.00 11.37 54 PHE B CA 1
ATOM 3142 C C . PHE B 1 49 ? 68.926 109.709 -62.322 1.00 12.60 54 PHE B C 1
ATOM 3143 O O . PHE B 1 49 ? 69.738 109.651 -63.237 1.00 10.75 54 PHE B O 1
ATOM 3151 N N . GLU B 1 50 ? 69.242 110.053 -61.091 1.00 15.43 55 GLU B N 1
ATOM 3152 C CA . GLU B 1 50 ? 70.573 110.290 -60.667 1.00 18.63 55 GLU B CA 1
ATOM 3153 C C . GLU B 1 50 ? 70.870 108.892 -60.219 1.00 22.20 55 GLU B C 1
ATOM 3154 O O . GLU B 1 50 ? 70.020 108.201 -59.559 1.00 24.39 55 GLU B O 1
ATOM 3160 N N . GLY B 1 51 ? 72.067 108.447 -60.582 1.00 23.69 56 GLY B N 1
ATOM 3161 C CA . GLY B 1 51 ? 72.501 107.106 -60.218 1.00 25.00 56 GLY B CA 1
ATOM 3162 C C . GLY B 1 51 ? 73.918 107.187 -59.654 1.00 24.88 56 GLY B C 1
ATOM 3163 O O . GLY B 1 51 ? 74.405 108.218 -59.219 1.00 24.36 56 GLY B O 1
ATOM 3164 N N . ILE B 1 52 ? 74.595 106.068 -59.674 1.00 26.16 57 ILE B N 1
ATOM 3165 C CA . ILE B 1 52 ? 75.917 106.029 -59.145 1.00 25.96 57 ILE B CA 1
ATOM 3166 C C . ILE B 1 52 ? 76.681 104.862 -59.726 1.00 27.46 57 ILE B C 1
ATOM 3167 O O . ILE B 1 52 ? 76.130 103.799 -60.143 1.00 27.26 57 ILE B O 1
ATOM 3172 N N . ASN B 1 53 ? 77.978 105.112 -59.747 1.00 28.14 58 ASN B N 1
ATOM 3173 C CA . ASN B 1 53 ? 78.967 104.184 -60.244 1.00 30.12 58 ASN B CA 1
ATOM 3174 C C . ASN B 1 53 ? 79.534 103.387 -59.053 1.00 31.85 58 ASN B C 1
ATOM 3175 O O . ASN B 1 53 ? 80.301 103.884 -58.239 1.00 29.90 58 ASN B O 1
ATOM 3180 N N . VAL B 1 54 ? 79.165 102.122 -58.957 1.00 34.74 59 VAL B N 1
ATOM 3181 C CA . VAL B 1 54 ? 79.641 101.354 -57.841 1.00 36.69 59 VAL B CA 1
ATOM 3182 C C . VAL B 1 54 ? 81.138 101.184 -57.875 1.00 37.62 59 VAL B C 1
ATOM 3183 O O . VAL B 1 54 ? 81.749 101.122 -56.795 1.00 38.01 59 VAL B O 1
ATOM 3187 N N . ASN B 1 55 ? 81.734 101.093 -59.078 1.00 37.73 60 ASN B N 1
ATOM 3188 C CA . ASN B 1 55 ? 83.183 100.905 -59.187 1.00 37.64 60 ASN B CA 1
ATOM 3189 C C . ASN B 1 55 ? 83.952 102.104 -58.674 1.00 36.68 60 ASN B C 1
ATOM 3190 O O . ASN B 1 55 ? 84.645 102.029 -57.693 1.00 36.26 60 ASN B O 1
ATOM 3195 N N . ASN B 1 56 ? 83.798 103.236 -59.318 1.00 37.56 61 ASN B N 1
ATOM 3196 C CA . ASN B 1 56 ? 84.514 104.485 -58.915 1.00 37.26 61 ASN B CA 1
ATOM 3197 C C . ASN B 1 56 ? 83.806 105.379 -57.876 1.00 36.20 61 ASN B C 1
ATOM 3198 O O . ASN B 1 56 ? 84.385 106.341 -57.413 1.00 34.20 61 ASN B O 1
ATOM 3203 N N . ASN B 1 57 ? 82.557 105.071 -57.540 1.00 37.01 62 ASN B N 1
ATOM 3204 C CA . ASN B 1 57 ? 81.789 105.882 -56.588 1.00 38.65 62 ASN B CA 1
ATOM 3205 C C . ASN B 1 57 ? 81.504 107.319 -56.998 1.00 37.57 62 ASN B C 1
ATOM 3206 O O . ASN B 1 57 ? 81.486 108.210 -56.184 1.00 37.89 62 ASN B O 1
ATOM 3211 N N . GLU B 1 58 ? 81.242 107.542 -58.268 1.00 37.11 63 GLU B N 1
ATOM 3212 C CA . GLU B 1 58 ? 80.915 108.863 -58.773 1.00 36.30 63 GLU B CA 1
ATOM 3213 C C . GLU B 1 58 ? 79.456 108.997 -59.148 1.00 34.74 63 GLU B C 1
ATOM 3214 O O . GLU B 1 58 ? 78.860 108.043 -59.750 1.00 36.37 63 GLU B O 1
ATOM 3220 N N . LYS B 1 59 ? 78.887 110.177 -58.846 1.00 31.21 64 LYS B N 1
ATOM 3221 C CA . LYS B 1 59 ? 77.472 110.394 -59.103 1.00 27.60 64 LYS B CA 1
ATOM 3222 C C . LYS B 1 59 ? 77.281 110.399 -60.602 1.00 23.73 64 LYS B C 1
ATOM 3223 O O . LYS B 1 59 ? 78.205 110.672 -61.277 1.00 23.69 64 LYS B O 1
ATOM 3229 N N . CYS B 1 60 ? 76.129 110.036 -61.140 1.00 19.60 65 CYS B N 1
ATOM 3230 C CA . CYS B 1 60 ? 75.992 110.096 -62.570 1.00 18.11 65 CYS B CA 1
ATOM 3231 C C . CYS B 1 60 ? 74.513 110.274 -62.887 1.00 16.37 65 CYS B C 1
ATOM 3232 O O . CYS B 1 60 ? 73.680 110.147 -61.991 1.00 15.56 65 CYS B O 1
ATOM 3235 N N . ILE B 1 61 ? 74.169 110.608 -64.130 1.00 14.05 66 ILE B N 1
ATOM 3236 C CA . ILE B 1 61 ? 72.753 110.724 -64.518 1.00 11.80 66 ILE B CA 1
ATOM 3237 C C . ILE B 1 61 ? 72.379 109.537 -65.418 1.00 13.86 66 ILE B C 1
ATOM 3238 O O . ILE B 1 61 ? 73.113 109.217 -66.397 1.00 13.07 66 ILE B O 1
ATOM 3243 N N . ILE B 1 62 ? 71.282 108.860 -65.064 1.00 11.87 67 ILE B N 1
ATOM 3244 C CA . ILE B 1 62 ? 70.824 107.719 -65.848 1.00 13.72 67 ILE B CA 1
ATOM 3245 C C . ILE B 1 62 ? 69.618 108.247 -66.546 1.00 15.54 67 ILE B C 1
ATOM 3246 O O . ILE B 1 62 ? 68.676 108.751 -65.865 1.00 16.76 67 ILE B O 1
ATOM 3251 N N . LYS B 1 63 ? 69.630 108.133 -67.877 1.00 14.96 68 LYS B N 1
ATOM 3252 C CA . LYS B 1 63 ? 68.534 108.602 -68.670 1.00 16.21 68 LYS B CA 1
ATOM 3253 C C . LYS B 1 63 ? 68.127 107.321 -69.237 1.00 16.81 68 LYS B C 1
ATOM 3254 O O . LYS B 1 63 ? 68.913 106.663 -69.860 1.00 17.90 68 LYS B O 1
ATOM 3260 N N . ILE B 1 64 ? 66.877 106.992 -69.006 1.00 16.80 69 ILE B N 1
ATOM 3261 C CA . ILE B 1 64 ? 66.273 105.814 -69.542 1.00 17.36 69 ILE B CA 1
ATOM 3262 C C . ILE B 1 64 ? 65.367 106.213 -70.723 1.00 18.66 69 ILE B C 1
ATOM 3263 O O . ILE B 1 64 ? 64.264 106.755 -70.519 1.00 18.77 69 ILE B O 1
ATOM 3268 N N . LEU B 1 65 ? 65.829 105.937 -71.949 1.00 20.11 70 LEU B N 1
ATOM 3269 C CA . LEU B 1 65 ? 65.079 106.292 -73.147 1.00 23.88 70 LEU B CA 1
ATOM 3270 C C . LEU B 1 65 ? 63.738 105.573 -73.259 1.00 26.30 70 LEU B C 1
ATOM 3271 O O . LEU B 1 65 ? 63.718 104.339 -73.289 1.00 28.83 70 LEU B O 1
ATOM 3276 N N . LYS B 1 66 ? 62.641 106.340 -73.305 1.00 28.26 71 LYS B N 1
ATOM 3277 C CA . LYS B 1 66 ? 61.289 105.812 -73.453 1.00 29.26 71 LYS B CA 1
ATOM 3278 C C . LYS B 1 66 ? 61.267 105.253 -74.895 1.00 29.91 71 LYS B C 1
ATOM 3279 O O . LYS B 1 66 ? 62.187 105.546 -75.720 1.00 28.86 71 LYS B O 1
ATOM 3285 N N . PRO B 1 67 ? 60.227 104.450 -75.217 1.00 30.81 72 PRO B N 1
ATOM 3286 C CA . PRO B 1 67 ? 59.938 103.794 -76.529 1.00 31.05 72 PRO B CA 1
ATOM 3287 C C . PRO B 1 67 ? 60.070 104.739 -77.791 1.00 30.56 72 PRO B C 1
ATOM 3288 O O . PRO B 1 67 ? 59.280 105.719 -77.982 1.00 30.04 72 PRO B O 1
ATOM 3292 N N . VAL B 1 68 ? 61.039 104.438 -78.648 1.00 29.56 73 VAL B N 1
ATOM 3293 C CA . VAL B 1 68 ? 61.217 105.274 -79.823 1.00 29.80 73 VAL B CA 1
ATOM 3294 C C . VAL B 1 68 ? 62.064 104.519 -80.803 1.00 29.24 73 VAL B C 1
ATOM 3295 O O . VAL B 1 68 ? 62.826 103.653 -80.401 1.00 27.80 73 VAL B O 1
ATOM 3299 N N . LYS B 1 69 ? 61.928 104.865 -82.079 1.00 28.84 74 LYS B N 1
ATOM 3300 C CA . LYS B 1 69 ? 62.660 104.201 -83.118 1.00 28.78 74 LYS B CA 1
ATOM 3301 C C . LYS B 1 69 ? 64.132 103.998 -82.782 1.00 29.90 74 LYS B C 1
ATOM 3302 O O . LYS B 1 69 ? 64.879 104.948 -82.434 1.00 31.28 74 LYS B O 1
ATOM 3308 N N . LYS B 1 70 ? 64.573 102.765 -82.897 1.00 30.14 75 LYS B N 1
ATOM 3309 C CA . LYS B 1 70 ? 65.951 102.516 -82.645 1.00 31.26 75 LYS B CA 1
ATOM 3310 C C . LYS B 1 70 ? 66.832 103.525 -83.360 1.00 30.54 75 LYS B C 1
ATOM 3311 O O . LYS B 1 70 ? 67.802 104.007 -82.786 1.00 31.77 75 LYS B O 1
ATOM 3317 N N . LYS B 1 71 ? 66.478 103.901 -84.587 1.00 28.61 76 LYS B N 1
ATOM 3318 C CA . LYS B 1 71 ? 67.303 104.845 -85.330 1.00 27.20 76 LYS B CA 1
ATOM 3319 C C . LYS B 1 71 ? 67.356 106.195 -84.745 1.00 26.65 76 LYS B C 1
ATOM 3320 O O . LYS B 1 71 ? 68.258 106.957 -85.061 1.00 26.25 76 LYS B O 1
ATOM 3326 N N . LYS B 1 72 ? 66.407 106.488 -83.864 1.00 27.04 77 LYS B N 1
ATOM 3327 C CA . LYS B 1 72 ? 66.352 107.802 -83.225 1.00 28.03 77 LYS B CA 1
ATOM 3328 C C . LYS B 1 72 ? 67.178 107.762 -81.946 1.00 26.66 77 LYS B C 1
ATOM 3329 O O . LYS B 1 72 ? 67.338 108.765 -81.226 1.00 28.63 77 LYS B O 1
ATOM 3335 N N . ILE B 1 73 ? 67.716 106.593 -81.661 1.00 23.33 78 ILE B N 1
ATOM 3336 C CA . ILE B 1 73 ? 68.554 106.464 -80.500 1.00 19.87 78 ILE B CA 1
ATOM 3337 C C . ILE B 1 73 ? 69.970 106.403 -80.976 1.00 19.90 78 ILE B C 1
ATOM 3338 O O . ILE B 1 73 ? 70.853 106.980 -80.374 1.00 18.97 78 ILE B O 1
ATOM 3343 N N . LYS B 1 74 ? 70.180 105.678 -82.067 1.00 20.82 79 LYS B N 1
ATOM 3344 C CA . LYS B 1 74 ? 71.517 105.529 -82.557 1.00 22.41 79 LYS B CA 1
ATOM 3345 C C . LYS B 1 74 ? 71.916 106.963 -82.911 1.00 23.01 79 LYS B C 1
ATOM 3346 O O . LYS B 1 74 ? 73.099 107.324 -82.928 1.00 23.67 79 LYS B O 1
ATOM 3352 N N . ARG B 1 75 ? 70.934 107.818 -83.152 1.00 22.47 80 ARG B N 1
ATOM 3353 C CA . ARG B 1 75 ? 71.336 109.193 -83.480 1.00 21.92 80 ARG B CA 1
ATOM 3354 C C . ARG B 1 75 ? 71.944 109.917 -82.265 1.00 19.42 80 ARG B C 1
ATOM 3355 O O . ARG B 1 75 ? 73.113 110.394 -82.302 1.00 17.60 80 ARG B O 1
ATOM 3363 N N . GLU B 1 76 ? 71.129 109.956 -81.194 1.00 17.70 81 GLU B N 1
ATOM 3364 C CA . GLU B 1 76 ? 71.509 110.593 -79.952 1.00 17.68 81 GLU B CA 1
ATOM 3365 C C . GLU B 1 76 ? 72.905 110.144 -79.681 1.00 17.60 81 GLU B C 1
ATOM 3366 O O . GLU B 1 76 ? 73.855 110.928 -79.777 1.00 17.87 81 GLU B O 1
ATOM 3372 N N . ILE B 1 77 ? 72.984 108.845 -79.407 1.00 18.28 82 ILE B N 1
ATOM 3373 C CA . ILE B 1 77 ? 74.210 108.121 -79.096 1.00 18.38 82 ILE B CA 1
ATOM 3374 C C . ILE B 1 77 ? 75.383 108.577 -79.988 1.00 18.53 82 ILE B C 1
ATOM 3375 O O . ILE B 1 77 ? 76.414 109.058 -79.452 1.00 18.08 82 ILE B O 1
ATOM 3380 N N . LYS B 1 78 ? 75.237 108.433 -81.319 1.00 17.86 83 LYS B N 1
ATOM 3381 C CA . LYS B 1 78 ? 76.300 108.811 -82.236 1.00 17.87 83 LYS B CA 1
ATOM 3382 C C . LYS B 1 78 ? 76.683 110.263 -82.037 1.00 17.40 83 LYS B C 1
ATOM 3383 O O . LYS B 1 78 ? 77.835 110.561 -81.791 1.00 17.43 83 LYS B O 1
ATOM 3389 N N . ILE B 1 79 ? 75.703 111.146 -82.116 1.00 15.87 84 ILE B N 1
ATOM 3390 C CA . ILE B 1 79 ? 75.939 112.558 -81.964 1.00 13.85 84 ILE B CA 1
ATOM 3391 C C . ILE B 1 79 ? 76.788 112.761 -80.741 1.00 14.59 84 ILE B C 1
ATOM 3392 O O . ILE B 1 79 ? 77.796 113.532 -80.782 1.00 14.81 84 ILE B O 1
ATOM 3397 N N . LEU B 1 80 ? 76.352 112.090 -79.647 1.00 14.13 85 LEU B N 1
ATOM 3398 C CA . LEU B 1 80 ? 76.978 112.204 -78.309 1.00 13.64 85 LEU B CA 1
ATOM 3399 C C . LEU B 1 80 ? 78.401 111.698 -78.316 1.00 14.46 85 LEU B C 1
ATOM 3400 O O . LEU B 1 80 ? 79.308 112.391 -77.806 1.00 14.45 85 LEU B O 1
ATOM 3405 N N . GLN B 1 81 ? 78.610 110.529 -78.917 1.00 14.84 86 GLN B N 1
ATOM 3406 C CA . GLN B 1 81 ? 79.937 110.048 -78.995 1.00 15.90 86 GLN B CA 1
ATOM 3407 C C . GLN B 1 81 ? 80.736 111.073 -79.836 1.00 16.87 86 GLN B C 1
ATOM 3408 O O . GLN B 1 81 ? 81.856 111.450 -79.460 1.00 18.10 86 GLN B O 1
ATOM 3414 N N . ASN B 1 82 ? 80.174 111.574 -80.942 1.00 16.59 87 ASN B N 1
ATOM 3415 C CA . ASN B 1 82 ? 80.856 112.563 -81.788 1.00 15.95 87 ASN B CA 1
ATOM 3416 C C . ASN B 1 82 ? 81.247 113.811 -81.049 1.00 15.84 87 ASN B C 1
ATOM 3417 O O . ASN B 1 82 ? 82.304 114.348 -81.249 1.00 15.57 87 ASN B O 1
ATOM 3422 N N . LEU B 1 83 ? 80.386 114.302 -80.194 1.00 15.47 88 LEU B N 1
ATOM 3423 C CA . LEU B 1 83 ? 80.730 115.469 -79.439 1.00 16.80 88 LEU B CA 1
ATOM 3424 C C . LEU B 1 83 ? 81.681 115.238 -78.216 1.00 19.52 88 LEU B C 1
ATOM 3425 O O . LEU B 1 83 ? 82.578 116.042 -77.924 1.00 19.92 88 LEU B O 1
ATOM 3430 N N . CYS B 1 84 ? 81.476 114.131 -77.502 1.00 22.91 89 CYS B N 1
ATOM 3431 C CA . CYS B 1 84 ? 82.239 113.802 -76.284 1.00 24.22 89 CYS B CA 1
ATOM 3432 C C . CYS B 1 84 ? 83.540 114.518 -76.281 1.00 23.69 89 CYS B C 1
ATOM 3433 O O . CYS B 1 84 ? 84.276 114.439 -77.242 1.00 22.95 89 CYS B O 1
ATOM 3436 N N . GLY B 1 85 ? 83.793 115.232 -75.200 1.00 23.84 90 GLY B N 1
ATOM 3437 C CA . GLY B 1 85 ? 85.047 115.944 -75.089 1.00 26.80 90 GLY B CA 1
ATOM 3438 C C . GLY B 1 85 ? 84.854 117.404 -75.489 1.00 27.55 90 GLY B C 1
ATOM 3439 O O . GLY B 1 85 ? 85.589 118.340 -75.031 1.00 26.60 90 GLY B O 1
ATOM 3440 N N . GLY B 1 86 ? 83.854 117.622 -76.343 1.00 27.29 91 GLY B N 1
ATOM 3441 C CA . GLY B 1 86 ? 83.633 118.979 -76.765 1.00 25.40 91 GLY B CA 1
ATOM 3442 C C . GLY B 1 86 ? 83.399 119.846 -75.541 1.00 25.63 91 GLY B C 1
ATOM 3443 O O . GLY B 1 86 ? 82.767 119.385 -74.539 1.00 25.75 91 GLY B O 1
ATOM 3444 N N . PRO B 1 87 ? 83.926 121.083 -75.570 1.00 23.11 92 PRO B N 1
ATOM 3445 C CA . PRO B 1 87 ? 83.795 122.080 -74.516 1.00 21.18 92 PRO B CA 1
ATOM 3446 C C . PRO B 1 87 ? 82.296 122.295 -74.155 1.00 19.30 92 PRO B C 1
ATOM 3447 O O . PRO B 1 87 ? 81.406 122.501 -75.036 1.00 17.97 92 PRO B O 1
ATOM 3451 N N . ASN B 1 88 ? 82.030 122.240 -72.855 1.00 18.26 93 ASN B N 1
ATOM 3452 C CA . ASN B 1 88 ? 80.671 122.384 -72.364 1.00 19.49 93 ASN B CA 1
ATOM 3453 C C . ASN B 1 88 ? 79.650 121.401 -73.000 1.00 18.90 93 ASN B C 1
ATOM 3454 O O . ASN B 1 88 ? 78.466 121.652 -73.022 1.00 19.50 93 ASN B O 1
ATOM 3459 N N . ILE B 1 89 ? 80.089 120.283 -73.537 1.00 17.98 94 ILE B N 1
ATOM 3460 C CA . ILE B 1 89 ? 79.133 119.357 -74.078 1.00 17.12 94 ILE B CA 1
ATOM 3461 C C . ILE B 1 89 ? 78.815 118.312 -73.022 1.00 17.04 94 ILE B C 1
ATOM 3462 O O . ILE B 1 89 ? 79.728 117.810 -72.404 1.00 17.14 94 ILE B O 1
ATOM 3467 N N . VAL B 1 90 ? 77.543 117.962 -72.797 1.00 16.34 95 VAL B N 1
ATOM 3468 C CA . VAL B 1 90 ? 77.296 116.975 -71.752 1.00 14.91 95 VAL B CA 1
ATOM 3469 C C . VAL B 1 90 ? 78.043 115.768 -72.185 1.00 15.06 95 VAL B C 1
ATOM 3470 O O . VAL B 1 90 ? 78.183 115.518 -73.360 1.00 15.37 95 VAL B O 1
ATOM 3474 N N . LYS B 1 91 ? 78.493 115.003 -71.225 1.00 16.56 96 LYS B N 1
ATOM 3475 C CA . LYS B 1 91 ? 79.263 113.844 -71.552 1.00 18.71 96 LYS B CA 1
ATOM 3476 C C . LYS B 1 91 ? 78.677 112.483 -71.354 1.00 17.58 96 LYS B C 1
ATOM 3477 O O . LYS B 1 91 ? 78.417 112.136 -70.207 1.00 15.93 96 LYS B O 1
ATOM 3483 N N . LEU B 1 92 ? 78.500 111.734 -72.456 1.00 16.97 97 LEU B N 1
ATOM 3484 C CA . LEU B 1 92 ? 77.963 110.363 -72.403 1.00 16.86 97 LEU B CA 1
ATOM 3485 C C . LEU B 1 92 ? 79.011 109.414 -71.859 1.00 17.70 97 LEU B C 1
ATOM 3486 O O . LEU B 1 92 ? 80.026 109.209 -72.430 1.00 16.67 97 LEU B O 1
ATOM 3491 N N . LEU B 1 93 ? 78.747 108.787 -70.756 1.00 19.76 98 LEU B N 1
ATOM 3492 C CA . LEU B 1 93 ? 79.757 107.963 -70.157 1.00 22.62 98 LEU B CA 1
ATOM 3493 C C . LEU B 1 93 ? 79.684 106.509 -70.500 1.00 24.31 98 LEU B C 1
ATOM 3494 O O . LEU B 1 93 ? 80.643 105.754 -70.270 1.00 24.74 98 LEU B O 1
ATOM 3499 N N . ASP B 1 94 ? 78.565 106.072 -71.032 1.00 23.53 99 ASP B N 1
ATOM 3500 C CA . ASP B 1 94 ? 78.499 104.679 -71.281 1.00 22.10 99 ASP B CA 1
ATOM 3501 C C . ASP B 1 94 ? 77.069 104.556 -71.690 1.00 21.83 99 ASP B C 1
ATOM 3502 O O . ASP B 1 94 ? 76.256 105.376 -71.282 1.00 23.32 99 ASP B O 1
ATOM 3507 N N . ILE B 1 95 ? 76.725 103.585 -72.521 1.00 21.59 100 ILE B N 1
ATOM 3508 C CA . ILE B 1 95 ? 75.306 103.395 -72.852 1.00 21.18 100 ILE B CA 1
ATOM 3509 C C . ILE B 1 95 ? 74.999 101.924 -72.373 1.00 19.45 100 ILE B C 1
ATOM 3510 O O . ILE B 1 95 ? 75.829 101.077 -72.535 1.00 18.12 100 ILE B O 1
ATOM 3515 N N . VAL B 1 96 ? 73.883 101.631 -71.708 1.00 19.17 101 VAL B N 1
ATOM 3516 C CA . VAL B 1 96 ? 73.596 100.253 -71.240 1.00 20.04 101 VAL B CA 1
ATOM 3517 C C . VAL B 1 96 ? 72.215 99.743 -71.620 1.00 23.71 101 VAL B C 1
ATOM 3518 O O . VAL B 1 96 ? 71.230 100.494 -71.712 1.00 24.04 101 VAL B O 1
ATOM 3522 N N . ARG B 1 97 ? 72.149 98.440 -71.841 1.00 28.11 102 ARG B N 1
ATOM 3523 C CA . ARG B 1 97 ? 70.914 97.776 -72.239 1.00 31.49 102 ARG B CA 1
ATOM 3524 C C . ARG B 1 97 ? 70.582 97.127 -70.946 1.00 32.06 102 ARG B C 1
ATOM 3525 O O . ARG B 1 97 ? 70.989 97.587 -69.909 1.00 31.78 102 ARG B O 1
ATOM 3533 N N . ASP B 1 98 ? 69.865 96.034 -71.025 1.00 34.50 103 ASP B N 1
ATOM 3534 C CA . ASP B 1 98 ? 69.487 95.306 -69.848 1.00 36.89 103 ASP B CA 1
ATOM 3535 C C . ASP B 1 98 ? 69.151 93.812 -70.122 1.00 38.73 103 ASP B C 1
ATOM 3536 O O . ASP B 1 98 ? 68.107 93.515 -70.713 1.00 39.67 103 ASP B O 1
ATOM 3541 N N . GLN B 1 99 ? 70.031 92.887 -69.712 1.00 39.48 104 GLN B N 1
ATOM 3542 C CA . GLN B 1 99 ? 69.809 91.442 -69.955 1.00 39.95 104 GLN B CA 1
ATOM 3543 C C . GLN B 1 99 ? 68.298 91.094 -70.171 1.00 39.38 104 GLN B C 1
ATOM 3544 O O . GLN B 1 99 ? 67.931 90.466 -71.154 1.00 37.67 104 GLN B O 1
ATOM 3550 N N . HIS B 1 100 ? 67.399 91.531 -69.295 1.00 39.92 105 HIS B N 1
ATOM 3551 C CA . HIS B 1 100 ? 65.990 91.179 -69.512 1.00 40.51 105 HIS B CA 1
ATOM 3552 C C . HIS B 1 100 ? 65.209 91.995 -70.542 1.00 39.77 105 HIS B C 1
ATOM 3553 O O . HIS B 1 100 ? 65.160 91.611 -71.717 1.00 40.00 105 HIS B O 1
ATOM 3560 N N . SER B 1 101 ? 64.587 93.086 -70.065 1.00 38.64 106 SER B N 1
ATOM 3561 C CA . SER B 1 101 ? 63.753 93.991 -70.864 1.00 36.49 106 SER B CA 1
ATOM 3562 C C . SER B 1 101 ? 64.342 94.619 -72.146 1.00 34.53 106 SER B C 1
ATOM 3563 O O . SER B 1 101 ? 63.596 95.235 -72.911 1.00 31.37 106 SER B O 1
ATOM 3566 N N . LYS B 1 102 ? 65.640 94.419 -72.411 1.00 34.38 107 LYS B N 1
ATOM 3567 C CA . LYS B 1 102 ? 66.279 94.992 -73.610 1.00 35.35 107 LYS B CA 1
ATOM 3568 C C . LYS B 1 102 ? 65.740 96.414 -73.552 1.00 35.62 107 LYS B C 1
ATOM 3569 O O . LYS B 1 102 ? 64.685 96.690 -74.157 1.00 35.50 107 LYS B O 1
ATOM 3575 N N . THR B 1 103 ? 66.452 97.280 -72.801 1.00 34.32 108 THR B N 1
ATOM 3576 C CA . THR B 1 103 ? 66.069 98.677 -72.528 1.00 30.30 108 THR B CA 1
ATOM 3577 C C . THR B 1 103 ? 67.229 99.600 -72.340 1.00 28.49 108 THR B C 1
ATOM 3578 O O . THR B 1 103 ? 67.704 99.769 -71.206 1.00 27.30 108 THR B O 1
ATOM 3582 N N . PRO B 1 104 ? 67.619 100.296 -73.410 1.00 27.11 109 PRO B N 1
ATOM 3583 C CA . PRO B 1 104 ? 68.733 101.226 -73.449 1.00 26.00 109 PRO B CA 1
ATOM 3584 C C . PRO B 1 104 ? 68.579 102.426 -72.556 1.00 26.04 109 PRO B C 1
ATOM 3585 O O . PRO B 1 104 ? 67.487 103.011 -72.425 1.00 28.24 109 PRO B O 1
ATOM 3589 N N . SER B 1 105 ? 69.706 102.801 -71.982 1.00 24.15 110 SER B N 1
ATOM 3590 C CA . SER B 1 105 ? 69.807 103.921 -71.098 1.00 23.46 110 SER B CA 1
ATOM 3591 C C . SER B 1 105 ? 71.028 104.700 -71.405 1.00 23.78 110 SER B C 1
ATOM 3592 O O . SER B 1 105 ? 71.974 104.142 -71.864 1.00 25.88 110 SER B O 1
ATOM 3595 N N . LEU B 1 106 ? 71.033 106.001 -71.202 1.00 22.61 111 LEU B N 1
ATOM 3596 C CA . LEU B 1 106 ? 72.270 106.727 -71.452 1.00 21.55 111 LEU B CA 1
ATOM 3597 C C . LEU B 1 106 ? 72.738 107.177 -70.094 1.00 21.47 111 LEU B C 1
ATOM 3598 O O . LEU B 1 106 ? 71.976 107.760 -69.347 1.00 23.41 111 LEU B O 1
ATOM 3603 N N . ILE B 1 107 ? 73.970 106.861 -69.741 1.00 20.33 112 ILE B N 1
ATOM 3604 C CA . ILE B 1 107 ? 74.458 107.215 -68.417 1.00 20.32 112 ILE B CA 1
ATOM 3605 C C . ILE B 1 107 ? 75.403 108.340 -68.556 1.00 18.78 112 ILE B C 1
ATOM 3606 O O . ILE B 1 107 ? 76.559 108.083 -68.844 1.00 18.22 112 ILE B O 1
ATOM 3611 N N . PHE B 1 108 ? 74.941 109.561 -68.312 1.00 16.06 113 PHE B N 1
ATOM 3612 C CA . PHE B 1 108 ? 75.812 110.724 -68.439 1.00 13.36 113 PHE B CA 1
ATOM 3613 C C . PHE B 1 108 ? 76.609 111.089 -67.226 1.00 13.13 113 PHE B C 1
ATOM 3614 O O . PHE B 1 108 ? 76.472 110.470 -66.179 1.00 13.01 113 PHE B O 1
ATOM 3622 N N . GLU B 1 109 ? 77.434 112.119 -67.411 1.00 12.93 114 GLU B N 1
ATOM 3623 C CA . GLU B 1 109 ? 78.242 112.671 -66.357 1.00 13.63 114 GLU B CA 1
ATOM 3624 C C . GLU B 1 109 ? 77.214 113.462 -65.525 1.00 13.07 114 GLU B C 1
ATOM 3625 O O . GLU B 1 109 ? 76.214 113.911 -66.031 1.00 10.53 114 GLU B O 1
ATOM 3631 N N . TYR B 1 110 ? 77.449 113.636 -64.244 1.00 13.84 115 TYR B N 1
ATOM 3632 C CA . TYR B 1 110 ? 76.503 114.353 -63.441 1.00 14.46 115 TYR B CA 1
ATOM 3633 C C . TYR B 1 110 ? 76.792 115.862 -63.414 1.00 17.05 115 TYR B C 1
ATOM 3634 O O . TYR B 1 110 ? 77.939 116.311 -63.505 1.00 18.91 115 TYR B O 1
ATOM 3643 N N . VAL B 1 111 ? 75.761 116.676 -63.378 1.00 16.67 116 VAL B N 1
ATOM 3644 C CA . VAL B 1 111 ? 76.001 118.101 -63.188 1.00 15.95 116 VAL B CA 1
ATOM 3645 C C . VAL B 1 111 ? 75.152 118.522 -61.960 1.00 16.78 116 VAL B C 1
ATOM 3646 O O . VAL B 1 111 ? 73.972 118.146 -61.802 1.00 14.96 116 VAL B O 1
ATOM 3650 N N . ASN B 1 112 ? 75.725 119.271 -61.035 1.00 17.10 117 ASN B N 1
ATOM 3651 C CA . ASN B 1 112 ? 74.783 119.649 -60.040 1.00 16.23 117 ASN B CA 1
ATOM 3652 C C . ASN B 1 112 ? 74.256 120.858 -60.696 1.00 17.94 117 ASN B C 1
ATOM 3653 O O . ASN B 1 112 ? 75.070 121.688 -61.180 1.00 19.40 117 ASN B O 1
ATOM 3658 N N . ASN B 1 113 ? 72.917 120.971 -60.760 1.00 18.18 118 ASN B N 1
ATOM 3659 C CA . ASN B 1 113 ? 72.321 122.175 -61.368 1.00 16.53 118 ASN B CA 1
ATOM 3660 C C . ASN B 1 113 ? 71.137 122.752 -60.620 1.00 17.39 118 ASN B C 1
ATOM 3661 O O . ASN B 1 113 ? 70.547 122.106 -59.724 1.00 18.23 118 ASN B O 1
ATOM 3666 N N . THR B 1 114 ? 70.872 124.028 -60.907 1.00 18.47 119 THR B N 1
ATOM 3667 C CA . THR B 1 114 ? 69.718 124.733 -60.295 1.00 17.98 119 THR B CA 1
ATOM 3668 C C . THR B 1 114 ? 68.786 125.140 -61.457 1.00 16.96 119 THR B C 1
ATOM 3669 O O . THR B 1 114 ? 69.225 125.760 -62.480 1.00 14.60 119 THR B O 1
ATOM 3673 N N . ASP B 1 115 ? 67.516 124.753 -61.328 1.00 16.57 120 ASP B N 1
ATOM 3674 C CA . ASP B 1 115 ? 66.541 125.009 -62.381 1.00 17.09 120 ASP B CA 1
ATOM 3675 C C . ASP B 1 115 ? 66.705 126.430 -62.765 1.00 19.04 120 ASP B C 1
ATOM 3676 O O . ASP B 1 115 ? 66.847 127.258 -61.871 1.00 22.54 120 ASP B O 1
ATOM 3681 N N . PHE B 1 116 ? 66.701 126.772 -64.053 1.00 18.99 121 PHE B N 1
ATOM 3682 C CA . PHE B 1 116 ? 66.837 128.223 -64.369 1.00 17.51 121 PHE B CA 1
ATOM 3683 C C . PHE B 1 116 ? 65.884 129.078 -63.596 1.00 14.79 121 PHE B C 1
ATOM 3684 O O . PHE B 1 116 ? 66.259 130.095 -63.018 1.00 15.38 121 PHE B O 1
ATOM 3692 N N . LYS B 1 117 ? 64.642 128.656 -63.560 1.00 10.82 122 LYS B N 1
ATOM 3693 C CA . LYS B 1 117 ? 63.717 129.480 -62.894 1.00 9.89 122 LYS B CA 1
ATOM 3694 C C . LYS B 1 117 ? 64.134 129.880 -61.509 1.00 8.47 122 LYS B C 1
ATOM 3695 O O . LYS B 1 117 ? 63.737 130.937 -61.060 1.00 10.38 122 LYS B O 1
ATOM 3701 N N . VAL B 1 118 ? 64.962 129.105 -60.842 1.00 4.80 123 VAL B N 1
ATOM 3702 C CA . VAL B 1 118 ? 65.357 129.592 -59.577 1.00 5.05 123 VAL B CA 1
ATOM 3703 C C . VAL B 1 118 ? 66.756 130.131 -59.694 1.00 6.76 123 VAL B C 1
ATOM 3704 O O . VAL B 1 118 ? 67.104 131.018 -58.976 1.00 8.96 123 VAL B O 1
ATOM 3708 N N . LEU B 1 119 ? 67.559 129.645 -60.625 1.00 7.41 124 LEU B N 1
ATOM 3709 C CA . LEU B 1 119 ? 68.930 130.087 -60.728 1.00 8.96 124 LEU B CA 1
ATOM 3710 C C . LEU B 1 119 ? 69.138 131.499 -61.408 1.00 11.79 124 LEU B C 1
ATOM 3711 O O . LEU B 1 119 ? 69.755 132.451 -60.891 1.00 12.64 124 LEU B O 1
ATOM 3716 N N . TYR B 1 120 ? 68.620 131.612 -62.596 1.00 12.56 125 TYR B N 1
ATOM 3717 C CA . TYR B 1 120 ? 68.777 132.809 -63.352 1.00 13.38 125 TYR B CA 1
ATOM 3718 C C . TYR B 1 120 ? 68.563 134.083 -62.634 1.00 14.19 125 TYR B C 1
ATOM 3719 O O . TYR B 1 120 ? 69.468 134.928 -62.582 1.00 17.61 125 TYR B O 1
ATOM 3728 N N . PRO B 1 121 ? 67.381 134.284 -62.094 1.00 13.51 126 PRO B N 1
ATOM 3729 C CA . PRO B 1 121 ? 67.235 135.563 -61.432 1.00 12.46 126 PRO B CA 1
ATOM 3730 C C . PRO B 1 121 ? 68.563 135.829 -60.664 1.00 14.61 126 PRO B C 1
ATOM 3731 O O . PRO B 1 121 ? 69.279 136.823 -61.006 1.00 18.43 126 PRO B O 1
ATOM 3735 N N . THR B 1 122 ? 68.938 134.928 -59.737 1.00 11.63 127 THR B N 1
ATOM 3736 C CA . THR B 1 122 ? 70.183 135.013 -59.009 1.00 10.83 127 THR B CA 1
ATOM 3737 C C . THR B 1 122 ? 71.360 135.603 -59.766 1.00 9.41 127 THR B C 1
ATOM 3738 O O . THR B 1 122 ? 72.205 136.186 -59.140 1.00 11.04 127 THR B O 1
ATOM 3742 N N . LEU B 1 123 ? 71.424 135.504 -61.077 1.00 8.30 128 LEU B N 1
ATOM 3743 C CA . LEU B 1 123 ? 72.597 135.961 -61.738 1.00 11.84 128 LEU B CA 1
ATOM 3744 C C . LEU B 1 123 ? 72.800 137.485 -61.953 1.00 14.03 128 LEU B C 1
ATOM 3745 O O . LEU B 1 123 ? 71.817 138.295 -61.958 1.00 15.69 128 LEU B O 1
ATOM 3750 N N . THR B 1 124 ? 74.088 137.869 -62.130 1.00 12.48 129 THR B N 1
ATOM 3751 C CA . THR B 1 124 ? 74.527 139.246 -62.351 1.00 10.68 129 THR B CA 1
ATOM 3752 C C . THR B 1 124 ? 74.861 139.489 -63.796 1.00 11.19 129 THR B C 1
ATOM 3753 O O . THR B 1 124 ? 75.298 138.612 -64.490 1.00 11.12 129 THR B O 1
ATOM 3757 N N . ASP B 1 125 ? 74.734 140.724 -64.224 1.00 13.11 130 ASP B N 1
ATOM 3758 C CA . ASP B 1 125 ? 75.036 141.050 -65.570 1.00 12.97 130 ASP B CA 1
ATOM 3759 C C . ASP B 1 125 ? 76.182 140.181 -66.056 1.00 13.31 130 ASP B C 1
ATOM 3760 O O . ASP B 1 125 ? 76.085 139.477 -67.100 1.00 10.74 130 ASP B O 1
ATOM 3765 N N . TYR B 1 126 ? 77.262 140.184 -65.275 1.00 14.40 131 TYR B N 1
ATOM 3766 C CA . TYR B 1 126 ? 78.453 139.390 -65.629 1.00 16.69 131 TYR B CA 1
ATOM 3767 C C . TYR B 1 126 ? 78.111 137.909 -65.727 1.00 15.47 131 TYR B C 1
ATOM 3768 O O . TYR B 1 126 ? 78.332 137.264 -66.756 1.00 13.92 131 TYR B O 1
ATOM 3777 N N . ASP B 1 127 ? 77.601 137.386 -64.621 1.00 13.81 132 ASP B N 1
ATOM 3778 C CA . ASP B 1 127 ? 77.223 135.987 -64.570 1.00 11.22 132 ASP B CA 1
ATOM 3779 C C . ASP B 1 127 ? 76.609 135.595 -65.934 1.00 12.13 132 ASP B C 1
ATOM 3780 O O . ASP B 1 127 ? 77.115 134.646 -66.600 1.00 13.14 132 ASP B O 1
ATOM 3785 N N . ILE B 1 128 ? 75.566 136.325 -66.388 1.00 11.45 133 ILE B N 1
ATOM 3786 C CA . ILE B 1 128 ? 74.933 135.985 -67.652 1.00 10.43 133 ILE B CA 1
ATOM 3787 C C . ILE B 1 128 ? 75.956 136.028 -68.789 1.00 14.37 133 ILE B C 1
ATOM 3788 O O . ILE B 1 128 ? 76.223 135.010 -69.466 1.00 11.96 133 ILE B O 1
ATOM 3793 N N . ARG B 1 129 ? 76.565 137.199 -68.984 1.00 19.69 134 ARG B N 1
ATOM 3794 C CA . ARG B 1 129 ? 77.549 137.277 -70.054 1.00 23.20 134 ARG B CA 1
ATOM 3795 C C . ARG B 1 129 ? 78.392 136.017 -70.043 1.00 22.22 134 ARG B C 1
ATOM 3796 O O . ARG B 1 129 ? 78.565 135.370 -71.062 1.00 22.77 134 ARG B O 1
ATOM 3804 N N . TYR B 1 130 ? 78.876 135.650 -68.881 1.00 20.28 135 TYR B N 1
ATOM 3805 C CA . TYR B 1 130 ? 79.683 134.468 -68.825 1.00 20.93 135 TYR B CA 1
ATOM 3806 C C . TYR B 1 130 ? 78.995 133.164 -69.368 1.00 19.45 135 TYR B C 1
ATOM 3807 O O . TYR B 1 130 ? 79.436 132.537 -70.365 1.00 17.76 135 TYR B O 1
ATOM 3816 N N . TYR B 1 131 ? 77.907 132.765 -68.710 1.00 16.79 136 TYR B N 1
ATOM 3817 C CA . TYR B 1 131 ? 77.214 131.525 -69.062 1.00 12.82 136 TYR B CA 1
ATOM 3818 C C . TYR B 1 131 ? 76.808 131.428 -70.496 1.00 13.43 136 TYR B C 1
ATOM 3819 O O . TYR B 1 131 ? 76.731 130.347 -71.044 1.00 15.44 136 TYR B O 1
ATOM 3828 N N . ILE B 1 132 ? 76.526 132.554 -71.134 1.00 13.15 137 ILE B N 1
ATOM 3829 C CA . ILE B 1 132 ? 76.180 132.519 -72.557 1.00 11.75 137 ILE B CA 1
ATOM 3830 C C . ILE B 1 132 ? 77.451 132.370 -73.374 1.00 13.73 137 ILE B C 1
ATOM 3831 O O . ILE B 1 132 ? 77.445 131.726 -74.416 1.00 11.44 137 ILE B O 1
ATOM 3836 N N . TYR B 1 133 ? 78.528 133.037 -72.937 1.00 16.80 138 TYR B N 1
ATOM 3837 C CA . TYR B 1 133 ? 79.808 132.872 -73.598 1.00 21.37 138 TYR B CA 1
ATOM 3838 C C . TYR B 1 133 ? 80.140 131.330 -73.449 1.00 24.55 138 TYR B C 1
ATOM 3839 O O . TYR B 1 133 ? 80.683 130.686 -74.374 1.00 26.97 138 TYR B O 1
ATOM 3848 N N . GLU B 1 134 ? 79.807 130.727 -72.298 1.00 24.86 139 GLU B N 1
ATOM 3849 C CA . GLU B 1 134 ? 80.080 129.298 -72.085 1.00 22.26 139 GLU B CA 1
ATOM 3850 C C . GLU B 1 134 ? 79.177 128.499 -72.999 1.00 20.08 139 GLU B C 1
ATOM 3851 O O . GLU B 1 134 ? 79.655 127.661 -73.772 1.00 20.40 139 GLU B O 1
ATOM 3857 N N . LEU B 1 135 ? 77.880 128.814 -72.933 1.00 16.61 140 LEU B N 1
ATOM 3858 C CA . LEU B 1 135 ? 76.916 128.148 -73.766 1.00 16.05 140 LEU B CA 1
ATOM 3859 C C . LEU B 1 135 ? 77.294 128.245 -75.243 1.00 16.53 140 LEU B C 1
ATOM 3860 O O . LEU B 1 135 ? 76.954 127.392 -76.004 1.00 18.57 140 LEU B O 1
ATOM 3865 N N . LEU B 1 136 ? 77.995 129.312 -75.622 1.00 17.27 141 LEU B N 1
ATOM 3866 C CA . LEU B 1 136 ? 78.410 129.588 -76.974 1.00 16.68 141 LEU B CA 1
ATOM 3867 C C . LEU B 1 136 ? 79.481 128.607 -77.401 1.00 17.30 141 LEU B C 1
ATOM 3868 O O . LEU B 1 136 ? 79.425 128.112 -78.530 1.00 15.93 141 LEU B O 1
ATOM 3873 N N . LYS B 1 137 ? 80.447 128.340 -76.517 1.00 17.07 142 LYS B N 1
ATOM 3874 C CA . LYS B 1 137 ? 81.539 127.444 -76.848 1.00 18.08 142 LYS B CA 1
ATOM 3875 C C . LYS B 1 137 ? 80.927 126.106 -77.171 1.00 17.67 142 LYS B C 1
ATOM 3876 O O . LYS B 1 137 ? 81.433 125.370 -78.014 1.00 17.25 142 LYS B O 1
ATOM 3882 N N . ALA B 1 138 ? 79.869 125.757 -76.453 1.00 15.66 143 ALA B N 1
ATOM 3883 C CA . ALA B 1 138 ? 79.228 124.493 -76.749 1.00 13.51 143 ALA B CA 1
ATOM 3884 C C . ALA B 1 138 ? 78.685 124.588 -78.179 1.00 13.41 143 ALA B C 1
ATOM 3885 O O . ALA B 1 138 ? 79.133 123.840 -79.059 1.00 15.21 143 ALA B O 1
ATOM 3887 N N . LEU B 1 139 ? 77.750 125.493 -78.464 1.00 12.40 144 LEU B N 1
ATOM 3888 C CA . LEU B 1 139 ? 77.213 125.525 -79.812 1.00 12.72 144 LEU B CA 1
ATOM 3889 C C . LEU B 1 139 ? 78.251 125.620 -80.932 1.00 14.46 144 LEU B C 1
ATOM 3890 O O . LEU B 1 139 ? 78.128 124.933 -81.952 1.00 11.23 144 LEU B O 1
ATOM 3895 N N . ASP B 1 140 ? 79.280 126.463 -80.771 1.00 18.01 145 ASP B N 1
ATOM 3896 C CA . ASP B 1 140 ? 80.237 126.600 -81.892 1.00 20.05 145 ASP B CA 1
ATOM 3897 C C . ASP B 1 140 ? 80.944 125.319 -82.101 1.00 20.77 145 ASP B C 1
ATOM 3898 O O . ASP B 1 140 ? 81.191 124.941 -83.224 1.00 21.28 145 ASP B O 1
ATOM 3903 N N . TYR B 1 141 ? 81.285 124.670 -81.007 1.00 21.30 146 TYR B N 1
ATOM 3904 C CA . TYR B 1 141 ? 81.971 123.428 -81.134 1.00 22.37 146 TYR B CA 1
ATOM 3905 C C . TYR B 1 141 ? 81.037 122.565 -81.944 1.00 21.72 146 TYR B C 1
ATOM 3906 O O . TYR B 1 141 ? 81.192 122.411 -83.170 1.00 21.88 146 TYR B O 1
ATOM 3915 N N . CYS B 1 142 ? 80.012 122.052 -81.294 1.00 18.83 147 CYS B N 1
ATOM 3916 C CA . CYS B 1 142 ? 79.139 121.144 -81.981 1.00 17.57 147 CYS B CA 1
ATOM 3917 C C . CYS B 1 142 ? 78.699 121.476 -83.418 1.00 16.95 147 CYS B C 1
ATOM 3918 O O . CYS B 1 142 ? 78.498 120.591 -84.207 1.00 17.17 147 CYS B O 1
ATOM 3921 N N . HIS B 1 143 ? 78.555 122.741 -83.769 1.00 17.49 148 HIS B N 1
ATOM 3922 C CA . HIS B 1 143 ? 78.145 123.088 -85.096 1.00 17.94 148 HIS B CA 1
ATOM 3923 C C . HIS B 1 143 ? 79.290 122.681 -85.957 1.00 17.72 148 HIS B C 1
ATOM 3924 O O . HIS B 1 143 ? 79.114 122.090 -87.030 1.00 19.57 148 HIS B O 1
ATOM 3931 N N . SER B 1 144 ? 80.482 123.011 -85.489 1.00 15.24 149 SER B N 1
ATOM 3932 C CA . SER B 1 144 ? 81.728 122.750 -86.218 1.00 14.96 149 SER B CA 1
ATOM 3933 C C . SER B 1 144 ? 81.889 121.329 -86.470 1.00 14.80 149 SER B C 1
ATOM 3934 O O . SER B 1 144 ? 82.690 120.927 -87.234 1.00 14.51 149 SER B O 1
ATOM 3937 N N . GLN B 1 145 ? 81.144 120.544 -85.751 1.00 16.12 150 GLN B N 1
ATOM 3938 C CA . GLN B 1 145 ? 81.243 119.110 -85.908 1.00 17.49 150 GLN B CA 1
ATOM 3939 C C . GLN B 1 145 ? 80.092 118.554 -86.754 1.00 17.57 150 GLN B C 1
ATOM 3940 O O . GLN B 1 145 ? 79.801 117.380 -86.754 1.00 18.92 150 GLN B O 1
ATOM 3946 N N . GLY B 1 146 ? 79.454 119.451 -87.495 1.00 16.79 151 GLY B N 1
ATOM 3947 C CA . GLY B 1 146 ? 78.426 119.051 -88.421 1.00 14.57 151 GLY B CA 1
ATOM 3948 C C . GLY B 1 146 ? 77.094 118.856 -87.787 1.00 15.10 151 GLY B C 1
ATOM 3949 O O . GLY B 1 146 ? 76.128 118.424 -88.474 1.00 13.95 151 GLY B O 1
ATOM 3950 N N . ILE B 1 147 ? 77.015 119.195 -86.497 1.00 13.57 152 ILE B N 1
ATOM 3951 C CA . ILE B 1 147 ? 75.771 118.988 -85.782 1.00 14.33 152 ILE B CA 1
ATOM 3952 C C . ILE B 1 147 ? 75.022 120.247 -85.384 1.00 12.63 152 ILE B C 1
ATOM 3953 O O . ILE B 1 147 ? 75.635 121.299 -85.125 1.00 14.04 152 ILE B O 1
ATOM 3958 N N . MET B 1 148 ? 73.683 120.074 -85.354 1.00 9.76 153 MET B N 1
ATOM 3959 C CA . MET B 1 148 ? 72.632 121.055 -84.986 1.00 6.26 153 MET B CA 1
ATOM 3960 C C . MET B 1 148 ? 72.007 120.561 -83.740 1.00 4.00 153 MET B C 1
ATOM 3961 O O . MET B 1 148 ? 71.475 119.486 -83.746 1.00 7.46 153 MET B O 1
ATOM 3966 N N . HIS B 1 149 ? 71.985 121.328 -82.685 1.00 2.04 154 HIS B N 1
ATOM 3967 C CA . HIS B 1 149 ? 71.376 120.804 -81.492 1.00 0.58 154 HIS B CA 1
ATOM 3968 C C . HIS B 1 149 ? 69.920 120.870 -81.545 1.00 0.58 154 HIS B C 1
ATOM 3969 O O . HIS B 1 149 ? 69.267 120.327 -80.697 1.00 3.85 154 HIS B O 1
ATOM 3976 N N . ARG B 1 150 ? 69.373 121.525 -82.526 1.00 1.39 155 ARG B N 1
ATOM 3977 C CA . ARG B 1 150 ? 67.922 121.676 -82.589 1.00 2.61 155 ARG B CA 1
ATOM 3978 C C . ARG B 1 150 ? 66.938 121.710 -81.362 1.00 2.30 155 ARG B C 1
ATOM 3979 O O . ARG B 1 150 ? 65.789 121.433 -81.532 1.00 1.87 155 ARG B O 1
ATOM 3987 N N . ASP B 1 151 ? 67.333 122.047 -80.140 1.00 3.79 156 ASP B N 1
ATOM 3988 C CA . ASP B 1 151 ? 66.358 122.199 -79.021 1.00 7.37 156 ASP B CA 1
ATOM 3989 C C . ASP B 1 151 ? 67.024 122.806 -77.777 1.00 9.45 156 ASP B C 1
ATOM 3990 O O . ASP B 1 151 ? 67.155 122.171 -76.712 1.00 7.22 156 ASP B O 1
ATOM 3995 N N . VAL B 1 152 ? 67.439 124.064 -77.984 1.00 12.70 157 VAL B N 1
ATOM 3996 C CA . VAL B 1 152 ? 68.127 124.907 -77.014 1.00 12.22 157 VAL B CA 1
ATOM 3997 C C . VAL B 1 152 ? 67.071 125.628 -76.257 1.00 12.88 157 VAL B C 1
ATOM 3998 O O . VAL B 1 152 ? 66.196 126.178 -76.861 1.00 13.68 157 VAL B O 1
ATOM 4002 N N . LYS B 1 153 ? 67.125 125.613 -74.936 1.00 13.53 158 LYS B N 1
ATOM 4003 C CA . LYS B 1 153 ? 66.165 126.354 -74.109 1.00 15.99 158 LYS B CA 1
ATOM 4004 C C . LYS B 1 153 ? 66.676 126.064 -72.711 1.00 17.48 158 LYS B C 1
ATOM 4005 O O . LYS B 1 153 ? 67.113 124.984 -72.446 1.00 19.49 158 LYS B O 1
ATOM 4011 N N . PRO B 1 154 ? 66.653 127.035 -71.819 1.00 18.87 159 PRO B N 1
ATOM 4012 C CA . PRO B 1 154 ? 67.133 126.831 -70.474 1.00 20.41 159 PRO B CA 1
ATOM 4013 C C . PRO B 1 154 ? 67.213 125.434 -69.920 1.00 21.59 159 PRO B C 1
ATOM 4014 O O . PRO B 1 154 ? 68.304 124.966 -69.550 1.00 22.31 159 PRO B O 1
ATOM 4018 N N . HIS B 1 155 ? 66.061 124.766 -69.849 1.00 22.65 160 HIS B N 1
ATOM 4019 C CA . HIS B 1 155 ? 65.948 123.397 -69.271 1.00 21.23 160 HIS B CA 1
ATOM 4020 C C . HIS B 1 155 ? 66.882 122.389 -69.857 1.00 19.62 160 HIS B C 1
ATOM 4021 O O . HIS B 1 155 ? 67.086 121.366 -69.256 1.00 21.66 160 HIS B O 1
ATOM 4028 N N . ASN B 1 156 ? 67.428 122.648 -71.035 1.00 16.83 161 ASN B N 1
ATOM 4029 C CA . ASN B 1 156 ? 68.410 121.741 -71.551 1.00 14.48 161 ASN B CA 1
ATOM 4030 C C . ASN B 1 156 ? 69.870 122.174 -71.286 1.00 13.50 161 ASN B C 1
ATOM 4031 O O . ASN B 1 156 ? 70.769 121.531 -71.758 1.00 15.57 161 ASN B O 1
ATOM 4036 N N . VAL B 1 157 ? 70.110 123.241 -70.544 1.00 11.47 162 VAL B N 1
ATOM 4037 C CA . VAL B 1 157 ? 71.451 123.626 -70.193 1.00 10.41 162 VAL B CA 1
ATOM 4038 C C . VAL B 1 157 ? 71.612 123.639 -68.621 1.00 11.01 162 VAL B C 1
ATOM 4039 O O . VAL B 1 157 ? 70.923 124.401 -67.874 1.00 9.86 162 VAL B O 1
ATOM 4043 N N . MET B 1 158 ? 72.487 122.731 -68.161 1.00 11.23 163 MET B N 1
ATOM 4044 C CA . MET B 1 158 ? 72.797 122.536 -66.767 1.00 12.82 163 MET B CA 1
ATOM 4045 C C . MET B 1 158 ? 73.865 123.558 -66.320 1.00 15.49 163 MET B C 1
ATOM 4046 O O . MET B 1 158 ? 74.881 123.771 -67.045 1.00 15.94 163 MET B O 1
ATOM 4051 N N . ILE B 1 159 ? 73.673 124.175 -65.143 1.00 16.38 164 ILE B N 1
ATOM 4052 C CA . ILE B 1 159 ? 74.686 125.082 -64.645 1.00 18.24 164 ILE B CA 1
ATOM 4053 C C . ILE B 1 159 ? 74.982 124.759 -63.208 1.00 19.94 164 ILE B C 1
ATOM 4054 O O . ILE B 1 159 ? 74.052 124.670 -62.383 1.00 19.31 164 ILE B O 1
ATOM 4059 N N . ASP B 1 160 ? 76.258 124.505 -62.926 1.00 22.60 165 ASP B N 1
ATOM 4060 C CA . ASP B 1 160 ? 76.679 124.235 -61.570 1.00 26.42 165 ASP B CA 1
ATOM 4061 C C . ASP B 1 160 ? 77.223 125.581 -61.221 1.00 28.41 165 ASP B C 1
ATOM 4062 O O . ASP B 1 160 ? 78.406 125.861 -61.426 1.00 30.58 165 ASP B O 1
ATOM 4067 N N . HIS B 1 161 ? 76.353 126.427 -60.715 1.00 27.96 166 HIS B N 1
ATOM 4068 C CA . HIS B 1 161 ? 76.813 127.729 -60.349 1.00 28.43 166 HIS B CA 1
ATOM 4069 C C . HIS B 1 161 ? 77.978 127.740 -59.321 1.00 28.15 166 HIS B C 1
ATOM 4070 O O . HIS B 1 161 ? 78.866 128.606 -59.379 1.00 28.87 166 HIS B O 1
ATOM 4077 N N . GLU B 1 162 ? 77.966 126.771 -58.397 1.00 28.40 167 GLU B N 1
ATOM 4078 C CA . GLU B 1 162 ? 78.981 126.637 -57.351 1.00 28.41 167 GLU B CA 1
ATOM 4079 C C . GLU B 1 162 ? 80.311 126.467 -58.051 1.00 26.71 167 GLU B C 1
ATOM 4080 O O . GLU B 1 162 ? 81.285 126.813 -57.459 1.00 27.65 167 GLU B O 1
ATOM 4086 N N . LEU B 1 163 ? 80.367 126.012 -59.303 1.00 23.84 168 LEU B N 1
ATOM 4087 C CA . LEU B 1 163 ? 81.627 125.844 -60.025 1.00 23.34 168 LEU B CA 1
ATOM 4088 C C . LEU B 1 163 ? 81.656 126.587 -61.343 1.00 23.08 168 LEU B C 1
ATOM 4089 O O . LEU B 1 163 ? 82.479 126.276 -62.176 1.00 23.20 168 LEU B O 1
ATOM 4094 N N . ARG B 1 164 ? 80.764 127.553 -61.549 1.00 23.55 169 ARG B N 1
ATOM 4095 C CA . ARG B 1 164 ? 80.651 128.257 -62.834 1.00 23.77 169 ARG B CA 1
ATOM 4096 C C . ARG B 1 164 ? 80.886 127.289 -64.056 1.00 24.29 169 ARG B C 1
ATOM 4097 O O . ARG B 1 164 ? 81.523 127.674 -65.067 1.00 24.14 169 ARG B O 1
ATOM 4105 N N . LYS B 1 165 ? 80.366 126.047 -63.937 1.00 23.86 170 LYS B N 1
ATOM 4106 C CA . LYS B 1 165 ? 80.472 124.954 -64.954 1.00 22.98 170 LYS B CA 1
ATOM 4107 C C . LYS B 1 165 ? 79.204 124.798 -65.747 1.00 20.92 170 LYS B C 1
ATOM 4108 O O . LYS B 1 165 ? 78.133 124.829 -65.197 1.00 21.79 170 LYS B O 1
ATOM 4114 N N . LEU B 1 166 ? 79.281 124.540 -67.031 1.00 18.61 171 LEU B N 1
ATOM 4115 C CA . LEU B 1 166 ? 78.029 124.481 -67.772 1.00 17.72 171 LEU B CA 1
ATOM 4116 C C . LEU B 1 166 ? 78.036 123.401 -68.819 1.00 17.14 171 LEU B C 1
ATOM 4117 O O . LEU B 1 166 ? 79.037 123.112 -69.478 1.00 15.71 171 LEU B O 1
ATOM 4122 N N . ARG B 1 167 ? 76.892 122.780 -68.972 1.00 16.38 172 ARG B N 1
ATOM 4123 C CA . ARG B 1 167 ? 76.792 121.696 -69.924 1.00 17.47 172 ARG B CA 1
ATOM 4124 C C . ARG B 1 167 ? 75.536 121.878 -70.737 1.00 16.99 172 ARG B C 1
ATOM 4125 O O . ARG B 1 167 ? 74.525 122.281 -70.160 1.00 16.69 172 ARG B O 1
ATOM 4133 N N . LEU B 1 168 ? 75.605 121.595 -72.046 1.00 14.79 173 LEU B N 1
ATOM 4134 C CA . LEU B 1 168 ? 74.476 121.669 -72.932 1.00 14.13 173 LEU B CA 1
ATOM 4135 C C . LEU B 1 168 ? 74.085 120.162 -72.937 1.00 15.47 173 LEU B C 1
ATOM 4136 O O . LEU B 1 168 ? 74.989 119.278 -73.031 1.00 17.19 173 LEU B O 1
ATOM 4141 N N . ILE B 1 169 ? 72.774 119.850 -72.815 1.00 14.43 174 ILE B N 1
ATOM 4142 C CA . ILE B 1 169 ? 72.263 118.437 -72.752 1.00 12.41 174 ILE B CA 1
ATOM 4143 C C . ILE B 1 169 ? 71.056 118.089 -73.731 1.00 15.70 174 ILE B C 1
ATOM 4144 O O . ILE B 1 169 ? 70.665 118.952 -74.492 1.00 17.02 174 ILE B O 1
ATOM 4149 N N . ASP B 1 170 ? 70.453 116.870 -73.692 1.00 19.58 175 ASP B N 1
ATOM 4150 C CA . ASP B 1 170 ? 69.298 116.367 -74.554 1.00 21.08 175 ASP B CA 1
ATOM 4151 C C . ASP B 1 170 ? 69.580 116.444 -76.040 1.00 19.58 175 ASP B C 1
ATOM 4152 O O . ASP B 1 170 ? 68.973 117.244 -76.797 1.00 20.29 175 ASP B O 1
ATOM 4157 N N . TRP B 1 171 ? 70.499 115.606 -76.487 1.00 16.78 176 TRP B N 1
ATOM 4158 C CA . TRP B 1 171 ? 70.820 115.712 -77.892 1.00 14.88 176 TRP B CA 1
ATOM 4159 C C . TRP B 1 171 ? 69.845 114.895 -78.663 1.00 12.90 176 TRP B C 1
ATOM 4160 O O . TRP B 1 171 ? 70.047 114.565 -79.844 1.00 10.65 176 TRP B O 1
ATOM 4171 N N . GLY B 1 172 ? 68.743 114.614 -77.966 1.00 11.84 177 GLY B N 1
ATOM 4172 C CA . GLY B 1 172 ? 67.668 113.858 -78.586 1.00 13.57 177 GLY B CA 1
ATOM 4173 C C . GLY B 1 172 ? 67.052 114.573 -79.791 1.00 13.52 177 GLY B C 1
ATOM 4174 O O . GLY B 1 172 ? 66.284 113.952 -80.530 1.00 12.08 177 GLY B O 1
ATOM 4175 N N . LEU B 1 173 ? 67.364 115.859 -79.984 1.00 12.72 178 LEU B N 1
ATOM 4176 C CA . LEU B 1 173 ? 66.799 116.504 -81.118 1.00 9.18 178 LEU B CA 1
ATOM 4177 C C . LEU B 1 173 ? 67.906 116.915 -82.040 1.00 8.26 178 LEU B C 1
ATOM 4178 O O . LEU B 1 173 ? 67.679 117.180 -83.252 1.00 6.54 178 LEU B O 1
ATOM 4183 N N . ALA B 1 174 ? 69.119 116.941 -81.491 1.00 7.70 179 ALA B N 1
ATOM 4184 C CA . ALA B 1 174 ? 70.266 117.266 -82.335 1.00 11.36 179 ALA B CA 1
ATOM 4185 C C . ALA B 1 174 ? 70.230 116.341 -83.550 1.00 15.34 179 ALA B C 1
ATOM 4186 O O . ALA B 1 174 ? 69.721 115.199 -83.480 1.00 19.93 179 ALA B O 1
ATOM 4188 N N . GLU B 1 175 ? 70.795 116.834 -84.662 1.00 17.47 180 GLU B N 1
ATOM 4189 C CA . GLU B 1 175 ? 70.829 116.122 -85.954 1.00 17.93 180 GLU B CA 1
ATOM 4190 C C . GLU B 1 175 ? 72.018 116.637 -86.743 1.00 17.71 180 GLU B C 1
ATOM 4191 O O . GLU B 1 175 ? 72.493 117.733 -86.462 1.00 17.97 180 GLU B O 1
ATOM 4197 N N . PHE B 1 176 ? 72.499 115.831 -87.700 1.00 18.19 181 PHE B N 1
ATOM 4198 C CA . PHE B 1 176 ? 73.695 116.141 -88.519 1.00 18.24 181 PHE B CA 1
ATOM 4199 C C . PHE B 1 176 ? 73.312 117.138 -89.565 1.00 17.58 181 PHE B C 1
ATOM 4200 O O . PHE B 1 176 ? 72.254 117.004 -90.132 1.00 18.21 181 PHE B O 1
ATOM 4208 N N . TYR B 1 177 ? 74.143 118.129 -89.853 1.00 15.33 182 TYR B N 1
ATOM 4209 C CA . TYR B 1 177 ? 73.778 119.062 -90.903 1.00 13.62 182 TYR B CA 1
ATOM 4210 C C . TYR B 1 177 ? 74.438 118.606 -92.199 1.00 13.46 182 TYR B C 1
ATOM 4211 O O . TYR B 1 177 ? 75.632 118.218 -92.242 1.00 12.88 182 TYR B O 1
ATOM 4220 N N . HIS B 1 178 ? 73.636 118.576 -93.251 1.00 13.72 183 HIS B N 1
ATOM 4221 C CA . HIS B 1 178 ? 74.115 118.242 -94.612 1.00 16.88 183 HIS B CA 1
ATOM 4222 C C . HIS B 1 178 ? 73.601 119.381 -95.514 1.00 17.95 183 HIS B C 1
ATOM 4223 O O . HIS B 1 178 ? 72.409 119.696 -95.580 1.00 18.51 183 HIS B O 1
ATOM 4230 N N . PRO B 1 179 ? 74.482 119.987 -96.256 1.00 18.34 184 PRO B N 1
ATOM 4231 C CA . PRO B 1 179 ? 74.018 121.069 -97.094 1.00 19.39 184 PRO B CA 1
ATOM 4232 C C . PRO B 1 179 ? 72.820 120.713 -97.955 1.00 20.88 184 PRO B C 1
ATOM 4233 O O . PRO B 1 179 ? 72.774 119.626 -98.546 1.00 21.70 184 PRO B O 1
ATOM 4237 N N . GLY B 1 180 ? 71.869 121.650 -97.994 1.00 22.05 185 GLY B N 1
ATOM 4238 C CA . GLY B 1 180 ? 70.672 121.520 -98.780 1.00 21.88 185 GLY B CA 1
ATOM 4239 C C . GLY B 1 180 ? 69.662 120.521 -98.313 1.00 21.72 185 GLY B C 1
ATOM 4240 O O . GLY B 1 180 ? 68.603 120.377 -98.923 1.00 22.91 185 GLY B O 1
ATOM 4241 N N . LYS B 1 181 ? 69.935 119.818 -97.241 1.00 21.75 186 LYS B N 1
ATOM 4242 C CA . LYS B 1 181 ? 68.912 118.839 -96.827 1.00 25.28 186 LYS B CA 1
ATOM 4243 C C . LYS B 1 181 ? 67.630 119.547 -96.339 1.00 23.83 186 LYS B C 1
ATOM 4244 O O . LYS B 1 181 ? 67.698 120.637 -95.742 1.00 24.77 186 LYS B O 1
ATOM 4250 N N . GLU B 1 182 ? 66.471 118.953 -96.638 1.00 21.89 187 GLU B N 1
ATOM 4251 C CA . GLU B 1 182 ? 65.188 119.473 -96.148 1.00 21.40 187 GLU B CA 1
ATOM 4252 C C . GLU B 1 182 ? 64.880 118.703 -94.873 1.00 19.92 187 GLU B C 1
ATOM 4253 O O . GLU B 1 182 ? 64.594 117.522 -94.898 1.00 20.95 187 GLU B O 1
ATOM 4259 N N . TYR B 1 183 ? 64.974 119.388 -93.752 1.00 18.55 188 TYR B N 1
ATOM 4260 C CA . TYR B 1 183 ? 64.757 118.779 -92.467 1.00 17.49 188 TYR B CA 1
ATOM 4261 C C . TYR B 1 183 ? 63.347 118.931 -91.972 1.00 19.24 188 TYR B C 1
ATOM 4262 O O . TYR B 1 183 ? 62.464 119.438 -92.692 1.00 18.67 188 TYR B O 1
ATOM 4271 N N . ASN B 1 184 ? 63.134 118.531 -90.720 1.00 20.62 189 ASN B N 1
ATOM 4272 C CA . ASN B 1 184 ? 61.798 118.560 -90.154 1.00 21.82 189 ASN B CA 1
ATOM 4273 C C . ASN B 1 184 ? 61.587 119.760 -89.242 1.00 23.11 189 ASN B C 1
ATOM 4274 O O . ASN B 1 184 ? 62.414 120.028 -88.359 1.00 23.69 189 ASN B O 1
ATOM 4279 N N . VAL B 1 185 ? 60.474 120.469 -89.385 1.00 24.08 190 VAL B N 1
ATOM 4280 C CA . VAL B 1 185 ? 60.295 121.635 -88.534 1.00 23.49 190 VAL B CA 1
ATOM 4281 C C . VAL B 1 185 ? 59.629 121.417 -87.221 1.00 26.70 190 VAL B C 1
ATOM 4282 O O . VAL B 1 185 ? 59.422 122.384 -86.472 1.00 27.35 190 VAL B O 1
ATOM 4286 N N . ARG B 1 186 ? 59.249 120.173 -86.932 1.00 30.51 191 ARG B N 1
ATOM 4287 C CA . ARG B 1 186 ? 58.642 119.845 -85.629 1.00 33.83 191 ARG B CA 1
ATOM 4288 C C . ARG B 1 186 ? 59.832 119.536 -84.713 1.00 33.98 191 ARG B C 1
ATOM 4289 O O . ARG B 1 186 ? 60.109 118.361 -84.394 1.00 33.99 191 ARG B O 1
ATOM 4297 N N . VAL B 1 187 ? 60.527 120.600 -84.307 1.00 33.27 192 VAL B N 1
ATOM 4298 C CA . VAL B 1 187 ? 61.723 120.486 -83.475 1.00 31.74 192 VAL B CA 1
ATOM 4299 C C . VAL B 1 187 ? 61.752 121.627 -82.465 1.00 30.02 192 VAL B C 1
ATOM 4300 O O . VAL B 1 187 ? 60.793 122.410 -82.384 1.00 28.31 192 VAL B O 1
ATOM 4304 N N . ALA B 1 188 ? 62.877 121.720 -81.738 1.00 28.92 193 ALA B N 1
ATOM 4305 C CA . ALA B 1 188 ? 63.094 122.713 -80.687 1.00 29.19 193 ALA B CA 1
ATOM 4306 C C . ALA B 1 188 ? 61.858 122.656 -79.816 1.00 29.23 193 ALA B C 1
ATOM 4307 O O . ALA B 1 188 ? 61.095 121.683 -79.873 1.00 30.60 193 ALA B O 1
ATOM 4309 N N . SER B 1 189 ? 61.649 123.670 -78.995 1.00 28.22 194 SER B N 1
ATOM 4310 C CA . SER B 1 189 ? 60.455 123.651 -78.169 1.00 27.37 194 SER B CA 1
ATOM 4311 C C . SER B 1 189 ? 59.693 124.924 -78.519 1.00 26.63 194 SER B C 1
ATOM 4312 O O . SER B 1 189 ? 60.316 125.958 -78.785 1.00 28.77 194 SER B O 1
ATOM 4315 N N . ARG B 1 190 ? 58.368 124.848 -78.569 1.00 24.41 195 ARG B N 1
ATOM 4316 C CA . ARG B 1 190 ? 57.566 126.012 -78.972 1.00 23.37 195 ARG B CA 1
ATOM 4317 C C . ARG B 1 190 ? 58.262 127.338 -78.896 1.00 20.77 195 ARG B C 1
ATOM 4318 O O . ARG B 1 190 ? 58.872 127.806 -79.815 1.00 20.58 195 ARG B O 1
ATOM 4326 N N . TYR B 1 191 ? 58.121 127.936 -77.745 1.00 18.55 196 TYR B N 1
ATOM 4327 C CA . TYR B 1 191 ? 58.755 129.183 -77.397 1.00 14.77 196 TYR B CA 1
ATOM 4328 C C . TYR B 1 191 ? 60.088 129.452 -78.143 1.00 13.84 196 TYR B C 1
ATOM 4329 O O . TYR B 1 191 ? 60.349 130.581 -78.552 1.00 16.27 196 TYR B O 1
ATOM 4338 N N . PHE B 1 192 ? 60.923 128.428 -78.320 1.00 9.17 197 PHE B N 1
ATOM 4339 C CA . PHE B 1 192 ? 62.210 128.664 -78.896 1.00 6.24 197 PHE B CA 1
ATOM 4340 C C . PHE B 1 192 ? 62.461 128.211 -80.328 1.00 7.85 197 PHE B C 1
ATOM 4341 O O . PHE B 1 192 ? 63.667 128.033 -80.745 1.00 4.78 197 PHE B O 1
ATOM 4349 N N . LYS B 1 193 ? 61.359 128.025 -81.080 1.00 10.20 198 LYS B N 1
ATOM 4350 C CA . LYS B 1 193 ? 61.439 127.611 -82.482 1.00 13.49 198 LYS B CA 1
ATOM 4351 C C . LYS B 1 193 ? 61.722 128.908 -83.166 1.00 12.83 198 LYS B C 1
ATOM 4352 O O . LYS B 1 193 ? 61.265 129.961 -82.736 1.00 13.09 198 LYS B O 1
ATOM 4358 N N . GLY B 1 194 ? 62.515 128.817 -84.216 1.00 13.65 199 GLY B N 1
ATOM 4359 C CA . GLY B 1 194 ? 62.868 129.985 -84.979 1.00 16.76 199 GLY B CA 1
ATOM 4360 C C . GLY B 1 194 ? 61.857 130.153 -86.050 1.00 19.23 199 GLY B C 1
ATOM 4361 O O . GLY B 1 194 ? 61.080 129.258 -86.354 1.00 18.35 199 GLY B O 1
ATOM 4362 N N . PRO B 1 195 ? 61.857 131.326 -86.650 1.00 22.29 200 PRO B N 1
ATOM 4363 C CA . PRO B 1 195 ? 60.874 131.564 -87.712 1.00 22.07 200 PRO B CA 1
ATOM 4364 C C . PRO B 1 195 ? 60.877 130.496 -88.793 1.00 20.84 200 PRO B C 1
ATOM 4365 O O . PRO B 1 195 ? 59.849 130.008 -89.232 1.00 20.47 200 PRO B O 1
ATOM 4369 N N . GLU B 1 196 ? 62.049 130.104 -89.212 1.00 19.25 201 GLU B N 1
ATOM 4370 C CA . GLU B 1 196 ? 62.091 129.118 -90.232 1.00 18.34 201 GLU B CA 1
ATOM 4371 C C . GLU B 1 196 ? 61.239 127.916 -89.895 1.00 18.03 201 GLU B C 1
ATOM 4372 O O . GLU B 1 196 ? 60.525 127.435 -90.755 1.00 19.17 201 GLU B O 1
ATOM 4378 N N . LEU B 1 197 ? 61.266 127.412 -88.666 1.00 16.30 202 LEU B N 1
ATOM 4379 C CA . LEU B 1 197 ? 60.416 126.254 -88.392 1.00 14.51 202 LEU B CA 1
ATOM 4380 C C . LEU B 1 197 ? 58.947 126.665 -88.426 1.00 16.57 202 LEU B C 1
ATOM 4381 O O . LEU B 1 197 ? 58.079 125.846 -88.719 1.00 17.37 202 LEU B O 1
ATOM 4386 N N . LEU B 1 198 ? 58.639 127.936 -88.123 1.00 19.35 203 LEU B N 1
ATOM 4387 C CA . LEU B 1 198 ? 57.225 128.378 -88.082 1.00 19.01 203 LEU B CA 1
ATOM 4388 C C . LEU B 1 198 ? 56.594 128.744 -89.382 1.00 19.13 203 LEU B C 1
ATOM 4389 O O . LEU B 1 198 ? 55.409 128.918 -89.423 1.00 16.82 203 LEU B O 1
ATOM 4394 N N . VAL B 1 199 ? 57.390 128.854 -90.437 1.00 20.80 204 VAL B N 1
ATOM 4395 C CA . VAL B 1 199 ? 56.889 129.189 -91.776 1.00 23.27 204 VAL B CA 1
ATOM 4396 C C . VAL B 1 199 ? 57.280 128.057 -92.749 1.00 25.19 204 VAL B C 1
ATOM 4397 O O . VAL B 1 199 ? 57.266 128.173 -93.985 1.00 25.42 204 VAL B O 1
ATOM 4401 N N . ASP B 1 200 ? 57.691 126.954 -92.161 1.00 25.52 205 ASP B N 1
ATOM 4402 C CA . ASP B 1 200 ? 58.072 125.827 -92.954 1.00 25.47 205 ASP B CA 1
ATOM 4403 C C . ASP B 1 200 ? 59.215 125.962 -93.921 1.00 23.44 205 ASP B C 1
ATOM 4404 O O . ASP B 1 200 ? 59.059 125.614 -95.071 1.00 23.43 205 ASP B O 1
ATOM 4409 N N . LEU B 1 201 ? 60.371 126.422 -93.482 1.00 22.11 206 LEU B N 1
ATOM 4410 C CA . LEU B 1 201 ? 61.457 126.553 -94.423 1.00 23.38 206 LEU B CA 1
ATOM 4411 C C . LEU B 1 201 ? 62.315 125.396 -94.025 1.00 23.62 206 LEU B C 1
ATOM 4412 O O . LEU B 1 201 ? 63.214 125.540 -93.242 1.00 25.25 206 LEU B O 1
ATOM 4417 N N . GLN B 1 202 ? 62.044 124.225 -94.580 1.00 23.45 207 GLN B N 1
ATOM 4418 C CA . GLN B 1 202 ? 62.767 123.019 -94.184 1.00 21.62 207 GLN B CA 1
ATOM 4419 C C . GLN B 1 202 ? 64.246 122.838 -94.371 1.00 19.61 207 GLN B C 1
ATOM 4420 O O . GLN B 1 202 ? 64.848 122.092 -93.646 1.00 20.58 207 GLN B O 1
ATOM 4426 N N . ASP B 1 203 ? 64.874 123.462 -95.333 1.00 18.53 208 ASP B N 1
ATOM 4427 C CA . ASP B 1 203 ? 66.319 123.272 -95.415 1.00 20.16 208 ASP B CA 1
ATOM 4428 C C . ASP B 1 203 ? 66.987 124.285 -94.483 1.00 19.09 208 ASP B C 1
ATOM 4429 O O . ASP B 1 203 ? 67.653 125.235 -94.934 1.00 17.39 208 ASP B O 1
ATOM 4434 N N . TYR B 1 204 ? 66.818 124.094 -93.177 1.00 17.64 209 TYR B N 1
ATOM 4435 C CA . TYR B 1 204 ? 67.393 125.031 -92.231 1.00 15.41 209 TYR B CA 1
ATOM 4436 C C . TYR B 1 204 ? 68.813 124.587 -91.888 1.00 13.06 209 TYR B C 1
ATOM 4437 O O . TYR B 1 204 ? 69.301 123.607 -92.488 1.00 14.01 209 TYR B O 1
ATOM 4446 N N . ASP B 1 205 ? 69.493 125.331 -91.004 1.00 10.46 210 ASP B N 1
ATOM 4447 C CA . ASP B 1 205 ? 70.869 124.976 -90.634 1.00 10.50 210 ASP B CA 1
ATOM 4448 C C . ASP B 1 205 ? 71.189 125.246 -89.156 1.00 8.68 210 ASP B C 1
ATOM 4449 O O . ASP B 1 205 ? 70.307 125.349 -88.360 1.00 6.45 210 ASP B O 1
ATOM 4454 N N . TYR B 1 206 ? 72.450 125.305 -88.780 1.00 8.49 211 TYR B N 1
ATOM 4455 C CA . TYR B 1 206 ? 72.841 125.653 -87.402 1.00 11.06 211 TYR B CA 1
ATOM 4456 C C . TYR B 1 206 ? 72.097 126.947 -86.977 1.00 11.22 211 TYR B C 1
ATOM 4457 O O . TYR B 1 206 ? 71.687 127.120 -85.845 1.00 12.41 211 TYR B O 1
ATOM 4466 N N . SER B 1 207 ? 71.971 127.891 -87.875 1.00 9.75 212 SER B N 1
ATOM 4467 C CA . SER B 1 207 ? 71.244 129.117 -87.594 1.00 9.81 212 SER B CA 1
ATOM 4468 C C . SER B 1 207 ? 70.073 128.974 -86.533 1.00 10.65 212 SER B C 1
ATOM 4469 O O . SER B 1 207 ? 69.815 129.859 -85.673 1.00 11.53 212 SER B O 1
ATOM 4472 N N . LEU B 1 208 ? 69.343 127.863 -86.644 1.00 10.28 213 LEU B N 1
ATOM 4473 C CA . LEU B 1 208 ? 68.216 127.583 -85.788 1.00 8.86 213 LEU B CA 1
ATOM 4474 C C . LEU B 1 208 ? 68.672 127.685 -84.390 1.00 7.01 213 LEU B C 1
ATOM 4475 O O . LEU B 1 208 ? 68.034 128.330 -83.605 1.00 6.55 213 LEU B O 1
ATOM 4480 N N . ASP B 1 209 ? 69.786 127.075 -84.051 1.00 6.14 214 ASP B N 1
ATOM 4481 C CA . ASP B 1 209 ? 70.140 127.165 -82.691 1.00 8.68 214 ASP B CA 1
ATOM 4482 C C . ASP B 1 209 ? 70.343 128.591 -82.277 1.00 9.42 214 ASP B C 1
ATOM 4483 O O . ASP B 1 209 ? 70.038 128.936 -81.142 1.00 7.96 214 ASP B O 1
ATOM 4488 N N . MET B 1 210 ? 70.796 129.449 -83.200 1.00 11.41 215 MET B N 1
ATOM 4489 C CA . MET B 1 210 ? 71.075 130.847 -82.837 1.00 9.16 215 MET B CA 1
ATOM 4490 C C . MET B 1 210 ? 69.881 131.534 -82.394 1.00 10.06 215 MET B C 1
ATOM 4491 O O . MET B 1 210 ? 69.949 132.253 -81.428 1.00 10.27 215 MET B O 1
ATOM 4496 N N . TRP B 1 211 ? 68.771 131.322 -83.086 1.00 9.77 216 TRP B N 1
ATOM 4497 C CA . TRP B 1 211 ? 67.550 131.942 -82.631 1.00 10.80 216 TRP B CA 1
ATOM 4498 C C . TRP B 1 211 ? 67.178 131.399 -81.204 1.00 12.24 216 TRP B C 1
ATOM 4499 O O . TRP B 1 211 ? 66.765 132.177 -80.320 1.00 14.13 216 TRP B O 1
ATOM 4510 N N . SER B 1 212 ? 67.327 130.099 -80.950 1.00 12.78 217 SER B N 1
ATOM 4511 C CA . SER B 1 212 ? 66.956 129.655 -79.632 1.00 13.76 217 SER B CA 1
ATOM 4512 C C . SER B 1 212 ? 67.800 130.441 -78.711 1.00 11.78 217 SER B C 1
ATOM 4513 O O . SER B 1 212 ? 67.283 131.078 -77.833 1.00 10.63 217 SER B O 1
ATOM 4516 N N . LEU B 1 213 ? 69.101 130.478 -78.932 1.00 10.48 218 LEU B N 1
ATOM 4517 C CA . LEU B 1 213 ? 69.961 131.265 -78.027 1.00 9.73 218 LEU B CA 1
ATOM 4518 C C . LEU B 1 213 ? 69.364 132.627 -77.956 1.00 9.25 218 LEU B C 1
ATOM 4519 O O . LEU B 1 213 ? 69.341 133.242 -76.942 1.00 9.56 218 LEU B O 1
ATOM 4524 N N . GLY B 1 214 ? 68.868 133.082 -79.080 1.00 8.39 219 GLY B N 1
ATOM 4525 C CA . GLY B 1 214 ? 68.256 134.375 -79.120 1.00 7.65 219 GLY B CA 1
ATOM 4526 C C . GLY B 1 214 ? 67.215 134.475 -78.053 1.00 7.51 219 GLY B C 1
ATOM 4527 O O . GLY B 1 214 ? 67.408 135.238 -77.142 1.00 8.68 219 GLY B O 1
ATOM 4528 N N . CYS B 1 215 ? 66.114 133.731 -78.142 1.00 7.21 220 CYS B N 1
ATOM 4529 C CA . CYS B 1 215 ? 65.057 133.798 -77.101 1.00 9.46 220 CYS B CA 1
ATOM 4530 C C . CYS B 1 215 ? 65.644 133.625 -75.711 1.00 9.61 220 CYS B C 1
ATOM 4531 O O . CYS B 1 215 ? 65.496 134.459 -74.849 1.00 7.94 220 CYS B O 1
ATOM 4534 N N . MET B 1 216 ? 66.349 132.526 -75.499 1.00 13.53 221 MET B N 1
ATOM 4535 C CA . MET B 1 216 ? 66.946 132.225 -74.183 1.00 15.94 221 MET B CA 1
ATOM 4536 C C . MET B 1 216 ? 67.601 133.443 -73.560 1.00 16.59 221 MET B C 1
ATOM 4537 O O . MET B 1 216 ? 67.252 133.801 -72.444 1.00 18.08 221 MET B O 1
ATOM 4542 N N . PHE B 1 217 ? 68.549 134.058 -74.266 1.00 16.55 222 PHE B N 1
ATOM 4543 C CA . PHE B 1 217 ? 69.275 135.264 -73.816 1.00 15.28 222 PHE B CA 1
ATOM 4544 C C . PHE B 1 217 ? 68.314 136.499 -73.672 1.00 15.00 222 PHE B C 1
ATOM 4545 O O . PHE B 1 217 ? 68.302 137.232 -72.622 1.00 14.61 222 PHE B O 1
ATOM 4553 N N . ALA B 1 218 ? 67.496 136.734 -74.711 1.00 11.05 223 ALA B N 1
ATOM 4554 C CA . ALA B 1 218 ? 66.539 137.814 -74.672 1.00 6.50 223 ALA B CA 1
ATOM 4555 C C . ALA B 1 218 ? 65.812 137.668 -73.352 1.00 5.50 223 ALA B C 1
ATOM 4556 O O . ALA B 1 218 ? 65.855 138.557 -72.572 1.00 8.33 223 ALA B O 1
ATOM 4558 N N . GLY B 1 219 ? 65.220 136.522 -73.057 1.00 3.75 224 GLY B N 1
ATOM 4559 C CA . GLY B 1 219 ? 64.482 136.421 -71.819 1.00 3.15 224 GLY B CA 1
ATOM 4560 C C . GLY B 1 219 ? 65.295 136.567 -70.549 1.00 3.44 224 GLY B C 1
ATOM 4561 O O . GLY B 1 219 ? 64.789 136.945 -69.460 1.00 1.73 224 GLY B O 1
ATOM 4562 N N . MET B 1 220 ? 66.571 136.289 -70.631 1.00 4.68 225 MET B N 1
ATOM 4563 C CA . MET B 1 220 ? 67.277 136.360 -69.394 1.00 10.01 225 MET B CA 1
ATOM 4564 C C . MET B 1 220 ? 67.566 137.802 -68.967 1.00 12.77 225 MET B C 1
ATOM 4565 O O . MET B 1 220 ? 67.384 138.144 -67.799 1.00 14.07 225 MET B O 1
ATOM 4570 N N . ILE B 1 221 ? 68.003 138.639 -69.902 1.00 14.06 226 ILE B N 1
ATOM 4571 C CA . ILE B 1 221 ? 68.312 140.037 -69.580 1.00 12.93 226 ILE B CA 1
ATOM 4572 C C . ILE B 1 221 ? 67.019 140.801 -69.296 1.00 12.85 226 ILE B C 1
ATOM 4573 O O . ILE B 1 221 ? 66.991 141.679 -68.474 1.00 14.05 226 ILE B O 1
ATOM 4578 N N . PHE B 1 222 ? 65.940 140.468 -69.965 1.00 11.68 227 PHE B N 1
ATOM 4579 C CA . PHE B 1 222 ? 64.745 141.195 -69.761 1.00 12.64 227 PHE B CA 1
ATOM 4580 C C . PHE B 1 222 ? 63.884 140.640 -68.691 1.00 13.80 227 PHE B C 1
ATOM 4581 O O . PHE B 1 222 ? 62.939 141.248 -68.261 1.00 13.66 227 PHE B O 1
ATOM 4589 N N . ARG B 1 223 ? 64.223 139.451 -68.247 1.00 17.63 228 ARG B N 1
ATOM 4590 C CA . ARG B 1 223 ? 63.443 138.784 -67.194 1.00 20.85 228 ARG B CA 1
ATOM 4591 C C . ARG B 1 223 ? 62.048 138.673 -67.615 1.00 22.01 228 ARG B C 1
ATOM 4592 O O . ARG B 1 223 ? 61.201 139.294 -67.059 1.00 20.97 228 ARG B O 1
ATOM 4600 N N . LYS B 1 224 ? 61.846 137.853 -68.620 1.00 25.47 229 LYS B N 1
ATOM 4601 C CA . LYS B 1 224 ? 60.538 137.631 -69.214 1.00 29.29 229 LYS B CA 1
ATOM 4602 C C . LYS B 1 224 ? 60.423 136.248 -69.947 1.00 32.42 229 LYS B C 1
ATOM 4603 O O . LYS B 1 224 ? 60.081 136.213 -71.135 1.00 34.21 229 LYS B O 1
ATOM 4609 N N . GLU B 1 225 ? 60.725 135.128 -69.267 1.00 33.09 230 GLU B N 1
ATOM 4610 C CA . GLU B 1 225 ? 60.627 133.829 -69.901 1.00 32.16 230 GLU B CA 1
ATOM 4611 C C . GLU B 1 225 ? 59.202 133.374 -69.803 1.00 31.35 230 GLU B C 1
ATOM 4612 O O . GLU B 1 225 ? 58.540 133.609 -68.809 1.00 31.40 230 GLU B O 1
ATOM 4618 N N . PRO B 1 226 ? 58.652 132.859 -70.894 1.00 31.06 231 PRO B N 1
ATOM 4619 C CA . PRO B 1 226 ? 59.308 132.711 -72.183 1.00 31.32 231 PRO B CA 1
ATOM 4620 C C . PRO B 1 226 ? 59.211 134.119 -72.828 1.00 31.60 231 PRO B C 1
ATOM 4621 O O . PRO B 1 226 ? 58.251 134.850 -72.570 1.00 30.62 231 PRO B O 1
ATOM 4625 N N . PHE B 1 227 ? 60.186 134.512 -73.645 1.00 30.48 232 PHE B N 1
ATOM 4626 C CA . PHE B 1 227 ? 60.116 135.821 -74.245 1.00 30.02 232 PHE B CA 1
ATOM 4627 C C . PHE B 1 227 ? 58.940 135.842 -75.170 1.00 30.52 232 PHE B C 1
ATOM 4628 O O . PHE B 1 227 ? 58.024 136.635 -74.970 1.00 31.46 232 PHE B O 1
ATOM 4636 N N . PHE B 1 228 ? 58.970 134.980 -76.188 1.00 31.04 233 PHE B N 1
ATOM 4637 C CA . PHE B 1 228 ? 57.861 134.850 -77.120 1.00 31.66 233 PHE B CA 1
ATOM 4638 C C . PHE B 1 228 ? 57.116 133.667 -76.568 1.00 32.93 233 PHE B C 1
ATOM 4639 O O . PHE B 1 228 ? 57.656 132.556 -76.564 1.00 34.72 233 PHE B O 1
ATOM 4647 N N . TYR B 1 229 ? 55.884 133.921 -76.113 1.00 33.38 234 TYR B N 1
ATOM 4648 C CA . TYR B 1 229 ? 54.975 132.957 -75.474 1.00 33.63 234 TYR B CA 1
ATOM 4649 C C . TYR B 1 229 ? 53.817 132.557 -76.379 1.00 34.36 234 TYR B C 1
ATOM 4650 O O . TYR B 1 229 ? 52.722 133.094 -76.273 1.00 33.96 234 TYR B O 1
ATOM 4659 N N . GLY B 1 230 ? 54.059 131.598 -77.265 1.00 35.72 235 GLY B N 1
ATOM 4660 C CA . GLY B 1 230 ? 52.999 131.151 -78.137 1.00 35.99 235 GLY B CA 1
ATOM 4661 C C . GLY B 1 230 ? 52.195 130.116 -77.406 1.00 37.12 235 GLY B C 1
ATOM 4662 O O . GLY B 1 230 ? 52.687 129.428 -76.500 1.00 36.14 235 GLY B O 1
ATOM 4663 N N . HIS B 1 231 ? 50.923 130.038 -77.745 1.00 39.12 236 HIS B N 1
ATOM 4664 C CA . HIS B 1 231 ? 50.129 128.990 -77.132 1.00 41.64 236 HIS B CA 1
ATOM 4665 C C . HIS B 1 231 ? 50.178 127.889 -78.168 1.00 41.30 236 HIS B C 1
ATOM 4666 O O . HIS B 1 231 ? 49.964 126.698 -77.862 1.00 43.67 236 HIS B O 1
ATOM 4673 N N . ASP B 1 232 ? 50.545 128.284 -79.377 1.00 39.18 237 ASP B N 1
ATOM 4674 C CA . ASP B 1 232 ? 50.606 127.329 -80.429 1.00 39.01 237 ASP B CA 1
ATOM 4675 C C . ASP B 1 232 ? 51.514 127.780 -81.560 1.00 37.23 237 ASP B C 1
ATOM 4676 O O . ASP B 1 232 ? 51.693 128.980 -81.789 1.00 36.47 237 ASP B O 1
ATOM 4681 N N . ASN B 1 233 ? 52.042 126.803 -82.292 1.00 35.53 238 ASN B N 1
ATOM 4682 C CA . ASN B 1 233 ? 52.951 127.094 -83.346 1.00 34.55 238 ASN B CA 1
ATOM 4683 C C . ASN B 1 233 ? 52.584 128.303 -84.135 1.00 33.92 238 ASN B C 1
ATOM 4684 O O . ASN B 1 233 ? 53.364 129.226 -84.257 1.00 35.23 238 ASN B O 1
ATOM 4689 N N . HIS B 1 234 ? 51.390 128.347 -84.665 1.00 33.34 239 HIS B N 1
ATOM 4690 C CA . HIS B 1 234 ? 50.997 129.556 -85.405 1.00 32.97 239 HIS B CA 1
ATOM 4691 C C . HIS B 1 234 ? 51.218 130.813 -84.505 1.00 30.94 239 HIS B C 1
ATOM 4692 O O . HIS B 1 234 ? 51.913 131.788 -84.900 1.00 28.54 239 HIS B O 1
ATOM 4699 N N . ASP B 1 235 ? 50.609 130.754 -83.309 1.00 29.37 240 ASP B N 1
ATOM 4700 C CA . ASP B 1 235 ? 50.668 131.861 -82.352 1.00 28.33 240 ASP B CA 1
ATOM 4701 C C . ASP B 1 235 ? 52.091 132.298 -82.117 1.00 26.52 240 ASP B C 1
ATOM 4702 O O . ASP B 1 235 ? 52.382 133.499 -81.988 1.00 26.47 240 ASP B O 1
ATOM 4707 N N . GLN B 1 236 ? 52.986 131.318 -82.065 1.00 24.46 241 GLN B N 1
ATOM 4708 C CA . GLN B 1 236 ? 54.355 131.664 -81.793 1.00 22.13 241 GLN B CA 1
ATOM 4709 C C . GLN B 1 236 ? 54.822 132.710 -82.795 1.00 22.03 241 GLN B C 1
ATOM 4710 O O . GLN B 1 236 ? 55.255 133.816 -82.405 1.00 21.23 241 GLN B O 1
ATOM 4716 N N . LEU B 1 237 ? 54.688 132.388 -84.086 1.00 21.40 242 LEU B N 1
ATOM 4717 C CA . LEU B 1 237 ? 55.134 133.311 -85.143 1.00 19.77 242 LEU B CA 1
ATOM 4718 C C . LEU B 1 237 ? 54.471 134.614 -84.897 1.00 19.16 242 LEU B C 1
ATOM 4719 O O . LEU B 1 237 ? 55.061 135.670 -85.012 1.00 19.95 242 LEU B O 1
ATOM 4724 N N . VAL B 1 238 ? 53.204 134.530 -84.573 1.00 16.95 243 VAL B N 1
ATOM 4725 C CA . VAL B 1 238 ? 52.523 135.756 -84.346 1.00 16.45 243 VAL B CA 1
ATOM 4726 C C . VAL B 1 238 ? 53.252 136.565 -83.264 1.00 16.07 243 VAL B C 1
ATOM 4727 O O . VAL B 1 238 ? 53.676 137.716 -83.507 1.00 15.58 243 VAL B O 1
ATOM 4731 N N . LYS B 1 239 ? 53.382 135.947 -82.085 1.00 14.84 244 LYS B N 1
ATOM 4732 C CA . LYS B 1 239 ? 53.955 136.638 -80.980 1.00 14.04 244 LYS B CA 1
ATOM 4733 C C . LYS B 1 239 ? 55.305 137.127 -81.407 1.00 14.27 244 LYS B C 1
ATOM 4734 O O . LYS B 1 239 ? 55.735 138.118 -80.900 1.00 13.96 244 LYS B O 1
ATOM 4740 N N . ILE B 1 240 ? 55.973 136.467 -82.339 1.00 15.98 245 ILE B N 1
ATOM 4741 C CA . ILE B 1 240 ? 57.298 136.970 -82.767 1.00 20.43 245 ILE B CA 1
ATOM 4742 C C . ILE B 1 240 ? 57.146 138.228 -83.635 1.00 21.40 245 ILE B C 1
ATOM 4743 O O . ILE B 1 240 ? 57.955 139.171 -83.597 1.00 22.67 245 ILE B O 1
ATOM 4748 N N . ALA B 1 241 ? 56.108 138.216 -84.445 1.00 22.33 246 ALA B N 1
ATOM 4749 C CA . ALA B 1 241 ? 55.834 139.333 -85.328 1.00 24.20 246 ALA B CA 1
ATOM 4750 C C . ALA B 1 241 ? 55.591 140.666 -84.518 1.00 24.38 246 ALA B C 1
ATOM 4751 O O . ALA B 1 241 ? 56.113 141.766 -84.839 1.00 23.51 246 ALA B O 1
ATOM 4753 N N . LYS B 1 242 ? 54.788 140.549 -83.460 1.00 22.62 247 LYS B N 1
ATOM 4754 C CA . LYS B 1 242 ? 54.467 141.697 -82.662 1.00 21.12 247 LYS B CA 1
ATOM 4755 C C . LYS B 1 242 ? 55.723 142.287 -81.969 1.00 21.49 247 LYS B C 1
ATOM 4756 O O . LYS B 1 242 ? 55.635 143.269 -81.163 1.00 23.69 247 LYS B O 1
ATOM 4762 N N . VAL B 1 243 ? 56.895 141.748 -82.279 1.00 18.60 248 VAL B N 1
ATOM 4763 C CA . VAL B 1 243 ? 58.056 142.264 -81.603 1.00 18.36 248 VAL B CA 1
ATOM 4764 C C . VAL B 1 243 ? 59.050 142.603 -82.675 1.00 18.72 248 VAL B C 1
ATOM 4765 O O . VAL B 1 243 ? 59.668 143.648 -82.637 1.00 19.80 248 VAL B O 1
ATOM 4769 N N . LEU B 1 244 ? 59.250 141.720 -83.633 1.00 19.77 249 LEU B N 1
ATOM 4770 C CA . LEU B 1 244 ? 60.196 142.060 -84.705 1.00 19.80 249 LEU B CA 1
ATOM 4771 C C . LEU B 1 244 ? 59.463 142.830 -85.821 1.00 19.23 249 LEU B C 1
ATOM 4772 O O . LEU B 1 244 ? 60.103 143.330 -86.769 1.00 16.80 249 LEU B O 1
ATOM 4777 N N . GLY B 1 245 ? 58.124 142.904 -85.708 1.00 20.23 250 GLY B N 1
ATOM 4778 C CA . GLY B 1 245 ? 57.318 143.643 -86.691 1.00 23.45 250 GLY B CA 1
ATOM 4779 C C . GLY B 1 245 ? 57.231 142.954 -88.043 1.00 25.65 250 GLY B C 1
ATOM 4780 O O . GLY B 1 245 ? 58.257 142.523 -88.598 1.00 25.35 250 GLY B O 1
ATOM 4781 N N . THR B 1 246 ? 56.020 142.909 -88.599 1.00 27.12 251 THR B N 1
ATOM 4782 C CA . THR B 1 246 ? 55.754 142.214 -89.851 1.00 30.03 251 THR B CA 1
ATOM 4783 C C . THR B 1 246 ? 56.548 142.655 -91.120 1.00 31.32 251 THR B C 1
ATOM 4784 O O . THR B 1 246 ? 56.846 141.831 -92.022 1.00 31.41 251 THR B O 1
ATOM 4788 N N . ASP B 1 247 ? 56.915 143.937 -91.185 1.00 34.00 252 ASP B N 1
ATOM 4789 C CA . ASP B 1 247 ? 57.682 144.476 -92.344 1.00 35.58 252 ASP B CA 1
ATOM 4790 C C . ASP B 1 247 ? 58.997 143.731 -92.587 1.00 34.40 252 ASP B C 1
ATOM 4791 O O . ASP B 1 247 ? 59.643 143.884 -93.599 1.00 32.61 252 ASP B O 1
ATOM 4796 N N . GLY B 1 248 ? 59.383 142.926 -91.621 1.00 34.71 253 GLY B N 1
ATOM 4797 C CA . GLY B 1 248 ? 60.571 142.133 -91.777 1.00 34.65 253 GLY B CA 1
ATOM 4798 C C . GLY B 1 248 ? 60.137 140.722 -92.114 1.00 33.90 253 GLY B C 1
ATOM 4799 O O . GLY B 1 248 ? 60.739 140.049 -92.943 1.00 32.15 253 GLY B O 1
ATOM 4800 N N . LEU B 1 249 ? 59.084 140.262 -91.457 1.00 34.35 254 LEU B N 1
ATOM 4801 C CA . LEU B 1 249 ? 58.592 138.927 -91.728 1.00 36.03 254 LEU B CA 1
ATOM 4802 C C . LEU B 1 249 ? 58.353 138.792 -93.256 1.00 36.99 254 LEU B C 1
ATOM 4803 O O . LEU B 1 249 ? 58.554 137.714 -93.875 1.00 37.95 254 LEU B O 1
ATOM 4808 N N . ASN B 1 250 ? 57.970 139.906 -93.880 1.00 36.84 255 ASN B N 1
ATOM 4809 C CA . ASN B 1 250 ? 57.679 139.861 -95.285 1.00 36.81 255 ASN B CA 1
ATOM 4810 C C . ASN B 1 250 ? 58.842 139.841 -96.150 1.00 36.96 255 ASN B C 1
ATOM 4811 O O . ASN B 1 250 ? 58.917 139.051 -97.054 1.00 38.08 255 ASN B O 1
ATOM 4816 N N . VAL B 1 251 ? 59.761 140.728 -95.879 1.00 37.75 256 VAL B N 1
ATOM 4817 C CA . VAL B 1 251 ? 60.993 140.790 -96.646 1.00 37.96 256 VAL B CA 1
ATOM 4818 C C . VAL B 1 251 ? 61.610 139.411 -96.671 1.00 37.04 256 VAL B C 1
ATOM 4819 O O . VAL B 1 251 ? 62.120 138.980 -97.708 1.00 36.21 256 VAL B O 1
ATOM 4823 N N . TYR B 1 252 ? 61.543 138.752 -95.506 1.00 36.49 257 TYR B N 1
ATOM 4824 C CA . TYR B 1 252 ? 62.090 137.398 -95.250 1.00 35.46 257 TYR B CA 1
ATOM 4825 C C . TYR B 1 252 ? 61.441 136.404 -96.169 1.00 33.31 257 TYR B C 1
ATOM 4826 O O . TYR B 1 252 ? 62.083 135.686 -96.922 1.00 30.69 257 TYR B O 1
ATOM 4835 N N . LEU B 1 253 ? 60.128 136.410 -96.077 1.00 31.66 258 LEU B N 1
ATOM 4836 C CA . LEU B 1 253 ? 59.330 135.519 -96.860 1.00 31.64 258 LEU B CA 1
ATOM 4837 C C . LEU B 1 253 ? 59.592 135.601 -98.336 1.00 32.20 258 LEU B C 1
ATOM 4838 O O . LEU B 1 253 ? 59.672 134.606 -99.025 1.00 33.60 258 LEU B O 1
ATOM 4843 N N . ASN B 1 254 ? 59.721 136.795 -98.847 1.00 33.51 259 ASN B N 1
ATOM 4844 C CA . ASN B 1 254 ? 59.978 136.890 -100.268 1.00 35.01 259 ASN B CA 1
ATOM 4845 C C . ASN B 1 254 ? 61.377 136.388 -100.560 1.00 34.40 259 ASN B C 1
ATOM 4846 O O . ASN B 1 254 ? 61.586 135.586 -101.437 1.00 34.15 259 ASN B O 1
ATOM 4851 N N . LYS B 1 255 ? 62.344 136.823 -99.802 1.00 34.11 260 LYS B N 1
ATOM 4852 C CA . LYS B 1 255 ? 63.682 136.336 -100.045 1.00 35.15 260 LYS B CA 1
ATOM 4853 C C . LYS B 1 255 ? 63.718 134.829 -100.226 1.00 36.52 260 LYS B C 1
ATOM 4854 O O . LYS B 1 255 ? 64.426 134.337 -101.080 1.00 37.68 260 LYS B O 1
ATOM 4860 N N . TYR B 1 256 ? 62.985 134.070 -99.427 1.00 37.00 261 TYR B N 1
ATOM 4861 C CA . TYR B 1 256 ? 63.096 132.636 -99.576 1.00 36.88 261 TYR B CA 1
ATOM 4862 C C . TYR B 1 256 ? 61.944 132.023 -100.341 1.00 39.09 261 TYR B C 1
ATOM 4863 O O . TYR B 1 256 ? 61.749 130.802 -100.368 1.00 40.19 261 TYR B O 1
ATOM 4872 N N . ARG B 1 257 ? 61.185 132.883 -101.007 1.00 41.71 262 ARG B N 1
ATOM 4873 C CA . ARG B 1 257 ? 59.998 132.477 -101.788 1.00 43.10 262 ARG B CA 1
ATOM 4874 C C . ARG B 1 257 ? 59.001 131.686 -100.914 1.00 41.43 262 ARG B C 1
ATOM 4875 O O . ARG B 1 257 ? 58.247 130.898 -101.438 1.00 41.68 262 ARG B O 1
ATOM 4883 N N . ILE B 1 258 ? 58.987 131.904 -99.598 1.00 40.33 263 ILE B N 1
ATOM 4884 C CA . ILE B 1 258 ? 58.085 131.160 -98.712 1.00 40.25 263 ILE B CA 1
ATOM 4885 C C . ILE B 1 258 ? 56.661 131.784 -98.685 1.00 40.41 263 ILE B C 1
ATOM 4886 O O . ILE B 1 258 ? 56.494 133.003 -98.801 1.00 40.29 263 ILE B O 1
ATOM 4891 N N . GLU B 1 259 ? 55.641 130.949 -98.537 1.00 39.99 264 GLU B N 1
ATOM 4892 C CA . GLU B 1 259 ? 54.300 131.468 -98.545 1.00 40.62 264 GLU B CA 1
ATOM 4893 C C . GLU B 1 259 ? 53.507 131.126 -97.306 1.00 40.95 264 GLU B C 1
ATOM 4894 O O . GLU B 1 259 ? 53.287 129.935 -97.025 1.00 42.68 264 GLU B O 1
ATOM 4900 N N . LEU B 1 260 ? 53.010 132.139 -96.588 1.00 40.24 265 LEU B N 1
ATOM 4901 C CA . LEU B 1 260 ? 52.250 131.873 -95.365 1.00 39.17 265 LEU B CA 1
ATOM 4902 C C . LEU B 1 260 ? 50.913 131.206 -95.664 1.00 40.16 265 LEU B C 1
ATOM 4903 O O . LEU B 1 260 ? 50.226 131.622 -96.589 1.00 39.96 265 LEU B O 1
ATOM 4908 N N . ASP B 1 261 ? 50.532 130.166 -94.926 1.00 42.38 266 ASP B N 1
ATOM 4909 C CA . ASP B 1 261 ? 49.227 129.563 -95.216 1.00 46.10 266 ASP B CA 1
ATOM 4910 C C . ASP B 1 261 ? 48.430 130.755 -94.995 1.00 46.23 266 ASP B C 1
ATOM 4911 O O . ASP B 1 261 ? 48.728 131.493 -94.083 1.00 46.10 266 ASP B O 1
ATOM 4916 N N . PRO B 1 262 ? 47.399 130.992 -95.800 1.00 47.43 267 PRO B N 1
ATOM 4917 C CA . PRO B 1 262 ? 46.639 132.203 -95.493 1.00 47.76 267 PRO B CA 1
ATOM 4918 C C . PRO B 1 262 ? 46.213 131.767 -94.131 1.00 47.95 267 PRO B C 1
ATOM 4919 O O . PRO B 1 262 ? 46.432 130.587 -93.754 1.00 48.86 267 PRO B O 1
ATOM 4923 N N . GLN B 1 263 ? 45.584 132.663 -93.410 1.00 47.72 268 GLN B N 1
ATOM 4924 C CA . GLN B 1 263 ? 45.113 132.330 -92.078 1.00 48.74 268 GLN B CA 1
ATOM 4925 C C . GLN B 1 263 ? 46.267 132.568 -91.178 1.00 47.61 268 GLN B C 1
ATOM 4926 O O . GLN B 1 263 ? 46.150 133.358 -90.251 1.00 48.24 268 GLN B O 1
ATOM 4932 N N . LEU B 1 264 ? 47.392 131.897 -91.413 1.00 46.43 269 LEU B N 1
ATOM 4933 C CA . LEU B 1 264 ? 48.495 132.191 -90.529 1.00 45.91 269 LEU B CA 1
ATOM 4934 C C . LEU B 1 264 ? 48.725 133.652 -90.894 1.00 45.65 269 LEU B C 1
ATOM 4935 O O . LEU B 1 264 ? 48.917 134.511 -90.029 1.00 45.24 269 LEU B O 1
ATOM 4940 N N . GLU B 1 265 ? 48.629 133.940 -92.185 1.00 44.36 270 GLU B N 1
ATOM 4941 C CA . GLU B 1 265 ? 48.813 135.312 -92.625 1.00 42.32 270 GLU B CA 1
ATOM 4942 C C . GLU B 1 265 ? 47.870 136.122 -91.796 1.00 40.05 270 GLU B C 1
ATOM 4943 O O . GLU B 1 265 ? 48.236 137.081 -91.133 1.00 38.53 270 GLU B O 1
ATOM 4949 N N . ALA B 1 266 ? 46.631 135.703 -91.856 1.00 37.57 271 ALA B N 1
ATOM 4950 C CA . ALA B 1 266 ? 45.630 136.402 -91.133 1.00 37.30 271 ALA B CA 1
ATOM 4951 C C . ALA B 1 266 ? 46.127 136.670 -89.734 1.00 38.10 271 ALA B C 1
ATOM 4952 O O . ALA B 1 266 ? 46.561 137.820 -89.450 1.00 38.69 271 ALA B O 1
ATOM 4954 N N . LEU B 1 267 ? 46.076 135.619 -88.874 1.00 38.32 272 LEU B N 1
ATOM 4955 C CA . LEU B 1 267 ? 46.436 135.691 -87.432 1.00 36.84 272 LEU B CA 1
ATOM 4956 C C . LEU B 1 267 ? 47.604 136.618 -87.106 1.00 36.65 272 LEU B C 1
ATOM 4957 O O . LEU B 1 267 ? 47.595 137.299 -86.090 1.00 35.78 272 LEU B O 1
ATOM 4962 N N . VAL B 1 268 ? 48.613 136.614 -87.974 1.00 36.98 273 VAL B N 1
ATOM 4963 C CA . VAL B 1 268 ? 49.788 137.453 -87.812 1.00 37.61 273 VAL B CA 1
ATOM 4964 C C . VAL B 1 268 ? 49.253 138.880 -88.027 1.00 38.43 273 VAL B C 1
ATOM 4965 O O . VAL B 1 268 ? 49.094 139.647 -87.076 1.00 37.37 273 VAL B O 1
ATOM 4969 N N . GLY B 1 269 ? 48.924 139.233 -89.257 1.00 39.68 274 GLY B N 1
ATOM 4970 C CA . GLY B 1 269 ? 48.435 140.575 -89.454 1.00 41.78 274 GLY B CA 1
ATOM 4971 C C . GLY B 1 269 ? 49.566 141.570 -89.644 1.00 43.41 274 GLY B C 1
ATOM 4972 O O . GLY B 1 269 ? 50.734 141.208 -89.862 1.00 42.65 274 GLY B O 1
ATOM 4973 N N . ARG B 1 270 ? 49.207 142.845 -89.587 1.00 45.16 275 ARG B N 1
ATOM 4974 C CA . ARG B 1 270 ? 50.208 143.900 -89.749 1.00 46.68 275 ARG B CA 1
ATOM 4975 C C . ARG B 1 270 ? 50.627 144.357 -88.357 1.00 45.83 275 ARG B C 1
ATOM 4976 O O . ARG B 1 270 ? 49.749 144.548 -87.492 1.00 46.93 275 ARG B O 1
ATOM 4984 N N . HIS B 1 271 ? 51.937 144.513 -88.133 1.00 43.47 276 HIS B N 1
ATOM 4985 C CA . HIS B 1 271 ? 52.477 144.905 -86.829 1.00 42.15 276 HIS B CA 1
ATOM 4986 C C . HIS B 1 271 ? 53.793 145.594 -87.057 1.00 41.31 276 HIS B C 1
ATOM 4987 O O . HIS B 1 271 ? 54.611 145.203 -87.915 1.00 39.60 276 HIS B O 1
ATOM 4994 N N . SER B 1 272 ? 54.022 146.623 -86.269 1.00 41.19 277 SER B N 1
ATOM 4995 C CA . SER B 1 272 ? 55.269 147.342 -86.421 1.00 41.10 277 SER B CA 1
ATOM 4996 C C . SER B 1 272 ? 56.234 146.690 -85.478 1.00 40.34 277 SER B C 1
ATOM 4997 O O . SER B 1 272 ? 55.805 146.057 -84.487 1.00 39.95 277 SER B O 1
ATOM 5000 N N . ARG B 1 273 ? 57.523 146.856 -85.747 1.00 39.25 278 ARG B N 1
ATOM 5001 C CA . ARG B 1 273 ? 58.526 146.313 -84.846 1.00 40.31 278 ARG B CA 1
ATOM 5002 C C . ARG B 1 273 ? 58.657 147.079 -83.512 1.00 39.55 278 ARG B C 1
ATOM 5003 O O . ARG B 1 273 ? 58.605 148.287 -83.486 1.00 40.33 278 ARG B O 1
ATOM 5011 N N . LYS B 1 274 ? 58.852 146.353 -82.416 1.00 40.09 279 LYS B N 1
ATOM 5012 C CA . LYS B 1 274 ? 59.010 146.948 -81.089 1.00 40.23 279 LYS B CA 1
ATOM 5013 C C . LYS B 1 274 ? 60.470 146.924 -80.778 1.00 39.54 279 LYS B C 1
ATOM 5014 O O . LYS B 1 274 ? 61.025 145.865 -80.661 1.00 39.66 279 LYS B O 1
ATOM 5020 N N . PRO B 1 275 ? 61.120 148.082 -80.649 1.00 39.12 280 PRO B N 1
ATOM 5021 C CA . PRO B 1 275 ? 62.546 148.172 -80.332 1.00 38.14 280 PRO B CA 1
ATOM 5022 C C . PRO B 1 275 ? 62.881 147.683 -78.892 1.00 37.15 280 PRO B C 1
ATOM 5023 O O . PRO B 1 275 ? 62.212 147.998 -77.876 1.00 35.10 280 PRO B O 1
ATOM 5027 N N . TRP B 1 276 ? 63.975 146.928 -78.843 1.00 36.96 281 TRP B N 1
ATOM 5028 C CA . TRP B 1 276 ? 64.435 146.286 -77.618 1.00 37.05 281 TRP B CA 1
ATOM 5029 C C . TRP B 1 276 ? 64.348 147.081 -76.363 1.00 36.68 281 TRP B C 1
ATOM 5030 O O . TRP B 1 276 ? 63.974 146.520 -75.322 1.00 38.62 281 TRP B O 1
ATOM 5041 N N . LEU B 1 277 ? 64.640 148.366 -76.434 1.00 34.65 282 LEU B N 1
ATOM 5042 C CA . LEU B 1 277 ? 64.537 149.147 -75.230 1.00 33.45 282 LEU B CA 1
ATOM 5043 C C . LEU B 1 277 ? 63.173 149.160 -74.582 1.00 32.76 282 LEU B C 1
ATOM 5044 O O . LEU B 1 277 ? 63.066 149.490 -73.401 1.00 31.35 282 LEU B O 1
ATOM 5049 N N . LYS B 1 278 ? 62.124 148.827 -75.331 1.00 32.51 283 LYS B N 1
ATOM 5050 C CA . LYS B 1 278 ? 60.789 148.817 -74.691 1.00 34.64 283 LYS B CA 1
ATOM 5051 C C . LYS B 1 278 ? 60.533 147.598 -73.819 1.00 34.45 283 LYS B C 1
ATOM 5052 O O . LYS B 1 278 ? 59.356 147.250 -73.532 1.00 34.37 283 LYS B O 1
ATOM 5058 N N . PHE B 1 279 ? 61.631 146.950 -73.423 1.00 34.08 284 PHE B N 1
ATOM 5059 C CA . PHE B 1 279 ? 61.569 145.785 -72.547 1.00 33.79 284 PHE B CA 1
ATOM 5060 C C . PHE B 1 279 ? 62.450 146.040 -71.340 1.00 34.22 284 PHE B C 1
ATOM 5061 O O . PHE B 1 279 ? 62.508 145.203 -70.398 1.00 35.15 284 PHE B O 1
ATOM 5069 N N . MET B 1 280 ? 63.168 147.174 -71.367 1.00 33.95 285 MET B N 1
ATOM 5070 C CA . MET B 1 280 ? 64.033 147.505 -70.245 1.00 33.38 285 MET B CA 1
ATOM 5071 C C . MET B 1 280 ? 63.120 148.096 -69.210 1.00 34.14 285 MET B C 1
ATOM 5072 O O . MET B 1 280 ? 62.610 149.168 -69.386 1.00 34.43 285 MET B O 1
ATOM 5077 N N . ASN B 1 281 ? 62.848 147.308 -68.174 1.00 36.37 286 ASN B N 1
ATOM 5078 C CA . ASN B 1 281 ? 62.004 147.682 -67.062 1.00 37.83 286 ASN B CA 1
ATOM 5079 C C . ASN B 1 281 ? 62.995 148.051 -65.967 1.00 38.64 286 ASN B C 1
ATOM 5080 O O . ASN B 1 281 ? 64.216 147.983 -66.164 1.00 37.23 286 ASN B O 1
ATOM 5085 N N . ALA B 1 282 ? 62.468 148.426 -64.807 1.00 40.41 287 ALA B N 1
ATOM 5086 C CA . ALA B 1 282 ? 63.310 148.860 -63.679 1.00 42.08 287 ALA B CA 1
ATOM 5087 C C . ALA B 1 282 ? 64.061 147.683 -63.086 1.00 42.41 287 ALA B C 1
ATOM 5088 O O . ALA B 1 282 ? 65.274 147.774 -62.818 1.00 43.15 287 ALA B O 1
ATOM 5090 N N . ASP B 1 283 ? 63.308 146.598 -62.885 1.00 42.34 288 ASP B N 1
ATOM 5091 C CA . ASP B 1 283 ? 63.808 145.373 -62.301 1.00 42.07 288 ASP B CA 1
ATOM 5092 C C . ASP B 1 283 ? 64.871 144.679 -63.136 1.00 40.32 288 ASP B C 1
ATOM 5093 O O . ASP B 1 283 ? 65.677 143.906 -62.593 1.00 39.60 288 ASP B O 1
ATOM 5098 N N . ASN B 1 284 ? 64.882 144.939 -64.430 1.00 37.43 289 ASN B N 1
ATOM 5099 C CA . ASN B 1 284 ? 65.853 144.277 -65.257 1.00 37.18 289 ASN B CA 1
ATOM 5100 C C . ASN B 1 284 ? 66.996 145.140 -65.771 1.00 36.64 289 ASN B C 1
ATOM 5101 O O . ASN B 1 284 ? 67.984 144.668 -66.330 1.00 36.25 289 ASN B O 1
ATOM 5106 N N . GLN B 1 285 ? 66.844 146.420 -65.554 1.00 36.92 290 GLN B N 1
ATOM 5107 C CA . GLN B 1 285 ? 67.795 147.415 -66.018 1.00 37.00 290 GLN B CA 1
ATOM 5108 C C . GLN B 1 285 ? 69.287 147.164 -65.784 1.00 35.52 290 GLN B C 1
ATOM 5109 O O . GLN B 1 285 ? 70.162 147.584 -66.528 1.00 35.03 290 GLN B O 1
ATOM 5115 N N . HIS B 1 286 ? 69.597 146.456 -64.750 1.00 33.70 291 HIS B N 1
ATOM 5116 C CA . HIS B 1 286 ? 70.995 146.227 -64.534 1.00 33.89 291 HIS B CA 1
ATOM 5117 C C . HIS B 1 286 ? 71.654 145.267 -65.517 1.00 32.93 291 HIS B C 1
ATOM 5118 O O . HIS B 1 286 ? 72.867 145.163 -65.505 1.00 32.05 291 HIS B O 1
ATOM 5125 N N . LEU B 1 287 ? 70.869 144.553 -66.331 1.00 32.79 292 LEU B N 1
ATOM 5126 C CA . LEU B 1 287 ? 71.391 143.522 -67.254 1.00 32.39 292 LEU B CA 1
ATOM 5127 C C . LEU B 1 287 ? 71.437 143.961 -68.704 1.00 32.46 292 LEU B C 1
ATOM 5128 O O . LEU B 1 287 ? 72.227 143.424 -69.539 1.00 32.72 292 LEU B O 1
ATOM 5133 N N . VAL B 1 288 ? 70.580 144.946 -68.973 1.00 31.75 293 VAL B N 1
ATOM 5134 C CA . VAL B 1 288 ? 70.401 145.541 -70.278 1.00 30.97 293 VAL B CA 1
ATOM 5135 C C . VAL B 1 288 ? 71.502 146.586 -70.586 1.00 30.26 293 VAL B C 1
ATOM 5136 O O . VAL B 1 288 ? 71.751 147.511 -69.818 1.00 31.56 293 VAL B O 1
ATOM 5140 N N . SER B 1 289 ? 72.147 146.439 -71.727 1.00 28.16 294 SER B N 1
ATOM 5141 C CA . SER B 1 289 ? 73.200 147.311 -72.051 1.00 27.70 294 SER B CA 1
ATOM 5142 C C . SER B 1 289 ? 73.280 147.486 -73.522 1.00 28.82 294 SER B C 1
ATOM 5143 O O . SER B 1 289 ? 73.018 146.584 -74.270 1.00 26.65 294 SER B O 1
ATOM 5146 N N . PRO B 1 290 ? 73.700 148.659 -73.964 1.00 31.54 295 PRO B N 1
ATOM 5147 C CA . PRO B 1 290 ? 73.797 148.886 -75.400 1.00 32.12 295 PRO B CA 1
ATOM 5148 C C . PRO B 1 290 ? 74.346 147.688 -76.140 1.00 31.95 295 PRO B C 1
ATOM 5149 O O . PRO B 1 290 ? 73.916 147.478 -77.252 1.00 31.29 295 PRO B O 1
ATOM 5153 N N . GLU B 1 291 ? 75.302 146.957 -75.543 1.00 31.87 296 GLU B N 1
ATOM 5154 C CA . GLU B 1 291 ? 75.873 145.732 -76.155 1.00 32.30 296 GLU B CA 1
ATOM 5155 C C . GLU B 1 291 ? 74.906 144.522 -76.096 1.00 31.29 296 GLU B C 1
ATOM 5156 O O . GLU B 1 291 ? 74.641 143.845 -77.108 1.00 29.81 296 GLU B O 1
ATOM 5162 N N . ALA B 1 292 ? 74.400 144.232 -74.896 1.00 29.63 297 ALA B N 1
ATOM 5163 C CA . ALA B 1 292 ? 73.489 143.113 -74.723 1.00 26.67 297 ALA B CA 1
ATOM 5164 C C . ALA B 1 292 ? 72.473 143.283 -75.822 1.00 26.08 297 ALA B C 1
ATOM 5165 O O . ALA B 1 292 ? 72.151 142.313 -76.501 1.00 26.78 297 ALA B O 1
ATOM 5167 N N . ILE B 1 293 ? 72.015 144.523 -76.050 1.00 24.91 298 ILE B N 1
ATOM 5168 C CA . ILE B 1 293 ? 71.018 144.765 -77.108 1.00 22.52 298 ILE B CA 1
ATOM 5169 C C . ILE B 1 293 ? 71.555 144.482 -78.549 1.00 23.06 298 ILE B C 1
ATOM 5170 O O . ILE B 1 293 ? 70.867 143.864 -79.334 1.00 22.59 298 ILE B O 1
ATOM 5175 N N . ASP B 1 294 ? 72.775 144.909 -78.883 1.00 24.00 299 ASP B N 1
ATOM 5176 C CA . ASP B 1 294 ? 73.307 144.698 -80.212 1.00 25.66 299 ASP B CA 1
ATOM 5177 C C . ASP B 1 294 ? 73.395 143.236 -80.442 1.00 28.11 299 ASP B C 1
ATOM 5178 O O . ASP B 1 294 ? 72.930 142.727 -81.465 1.00 29.23 299 ASP B O 1
ATOM 5183 N N . PHE B 1 295 ? 74.029 142.563 -79.490 1.00 28.99 300 PHE B N 1
ATOM 5184 C CA . PHE B 1 295 ? 74.175 141.123 -79.531 1.00 27.05 300 PHE B CA 1
ATOM 5185 C C . PHE B 1 295 ? 72.780 140.492 -79.640 1.00 24.23 300 PHE B C 1
ATOM 5186 O O . PHE B 1 295 ? 72.547 139.798 -80.600 1.00 24.28 300 PHE B O 1
ATOM 5194 N N . LEU B 1 296 ? 71.844 140.720 -78.708 1.00 20.62 301 LEU B N 1
ATOM 5195 C CA . LEU B 1 296 ? 70.537 140.070 -78.852 1.00 20.01 301 LEU B CA 1
ATOM 5196 C C . LEU B 1 296 ? 70.057 140.290 -80.259 1.00 21.83 301 LEU B C 1
ATOM 5197 O O . LEU B 1 296 ? 69.883 139.354 -81.019 1.00 22.98 301 LEU B O 1
ATOM 5202 N N . ASP B 1 297 ? 69.898 141.556 -80.628 1.00 24.91 302 ASP B N 1
ATOM 5203 C CA . ASP B 1 297 ? 69.443 141.947 -81.963 1.00 24.46 302 ASP B CA 1
ATOM 5204 C C . ASP B 1 297 ? 70.098 141.196 -83.097 1.00 22.88 302 ASP B C 1
ATOM 5205 O O . ASP B 1 297 ? 69.448 140.928 -84.060 1.00 22.60 302 ASP B O 1
ATOM 5210 N N . LYS B 1 298 ? 71.368 140.877 -83.001 1.00 21.12 303 LYS B N 1
ATOM 5211 C CA . LYS B 1 298 ? 72.018 140.117 -84.045 1.00 22.42 303 LYS B CA 1
ATOM 5212 C C . LYS B 1 298 ? 71.784 138.574 -83.997 1.00 22.15 303 LYS B C 1
ATOM 5213 O O . LYS B 1 298 ? 72.284 137.834 -84.863 1.00 22.87 303 LYS B O 1
ATOM 5219 N N . LEU B 1 299 ? 71.042 138.102 -82.979 1.00 20.30 304 LEU B N 1
ATOM 5220 C CA . LEU B 1 299 ? 70.672 136.689 -82.796 1.00 17.15 304 LEU B CA 1
ATOM 5221 C C . LEU B 1 299 ? 69.254 136.557 -83.332 1.00 18.06 304 LEU B C 1
ATOM 5222 O O . LEU B 1 299 ? 68.937 135.680 -84.112 1.00 20.29 304 LEU B O 1
ATOM 5227 N N . LEU B 1 300 ? 68.396 137.471 -82.931 1.00 17.54 305 LEU B N 1
ATOM 5228 C CA . LEU B 1 300 ? 67.027 137.406 -83.325 1.00 18.21 305 LEU B CA 1
ATOM 5229 C C . LEU B 1 300 ? 66.608 137.995 -84.693 1.00 20.24 305 LEU B C 1
ATOM 5230 O O . LEU B 1 300 ? 65.849 138.983 -84.747 1.00 19.67 305 LEU B O 1
ATOM 5235 N N . ARG B 1 301 ? 67.044 137.388 -85.798 1.00 21.98 306 ARG B N 1
ATOM 5236 C CA . ARG B 1 301 ? 66.620 137.892 -87.125 1.00 24.84 306 ARG B CA 1
ATOM 5237 C C . ARG B 1 301 ? 65.765 136.862 -87.838 1.00 25.36 306 ARG B C 1
ATOM 5238 O O . ARG B 1 301 ? 65.995 135.667 -87.717 1.00 26.64 306 ARG B O 1
ATOM 5246 N N . TYR B 1 302 ? 64.794 137.315 -88.616 1.00 26.06 307 TYR B N 1
ATOM 5247 C CA . TYR B 1 302 ? 63.904 136.358 -89.247 1.00 25.97 307 TYR B CA 1
ATOM 5248 C C . TYR B 1 302 ? 64.747 135.517 -90.110 1.00 26.67 307 TYR B C 1
ATOM 5249 O O . TYR B 1 302 ? 64.618 134.334 -90.143 1.00 30.00 307 TYR B O 1
ATOM 5258 N N . ASP B 1 303 ? 65.708 136.137 -90.735 1.00 27.55 308 ASP B N 1
ATOM 5259 C CA . ASP B 1 303 ? 66.580 135.449 -91.668 1.00 28.53 308 ASP B CA 1
ATOM 5260 C C . ASP B 1 303 ? 67.739 134.755 -90.975 1.00 30.18 308 ASP B C 1
ATOM 5261 O O . ASP B 1 303 ? 68.707 135.418 -90.548 1.00 31.94 308 ASP B O 1
ATOM 5266 N N . HIS B 1 304 ? 67.661 133.428 -90.880 1.00 30.75 309 HIS B N 1
ATOM 5267 C CA . HIS B 1 304 ? 68.731 132.603 -90.270 1.00 30.06 309 HIS B CA 1
ATOM 5268 C C . HIS B 1 304 ? 70.146 132.896 -90.863 1.00 29.37 309 HIS B C 1
ATOM 5269 O O . HIS B 1 304 ? 71.149 132.723 -90.180 1.00 27.69 309 HIS B O 1
ATOM 5276 N N . GLN B 1 305 ? 70.184 133.325 -92.133 1.00 28.68 310 GLN B N 1
ATOM 5277 C CA . GLN B 1 305 ? 71.388 133.651 -92.833 1.00 29.87 310 GLN B CA 1
ATOM 5278 C C . GLN B 1 305 ? 71.969 134.860 -92.114 1.00 31.72 310 GLN B C 1
ATOM 5279 O O . GLN B 1 305 ? 73.147 134.938 -91.789 1.00 32.23 310 GLN B O 1
ATOM 5285 N N . GLU B 1 306 ? 71.158 135.839 -91.828 1.00 32.27 311 GLU B N 1
ATOM 5286 C CA . GLU B 1 306 ? 71.743 136.958 -91.142 1.00 33.10 311 GLU B CA 1
ATOM 5287 C C . GLU B 1 306 ? 71.987 136.854 -89.616 1.00 32.05 311 GLU B C 1
ATOM 5288 O O . GLU B 1 306 ? 72.381 137.892 -88.972 1.00 33.96 311 GLU B O 1
ATOM 5294 N N . ARG B 1 307 ? 71.750 135.680 -89.000 1.00 28.22 312 ARG B N 1
ATOM 5295 C CA . ARG B 1 307 ? 72.018 135.613 -87.549 1.00 26.03 312 ARG B CA 1
ATOM 5296 C C . ARG B 1 307 ? 73.547 135.499 -87.268 1.00 24.73 312 ARG B C 1
ATOM 5297 O O . ARG B 1 307 ? 74.331 135.271 -88.212 1.00 25.29 312 ARG B O 1
ATOM 5305 N N . LEU B 1 308 ? 74.003 135.690 -86.030 1.00 22.99 313 LEU B N 1
ATOM 5306 C CA . LEU B 1 308 ? 75.429 135.587 -85.831 1.00 22.84 313 LEU B CA 1
ATOM 5307 C C . LEU B 1 308 ? 75.745 134.146 -85.866 1.00 23.72 313 LEU B C 1
ATOM 5308 O O . LEU B 1 308 ? 74.893 133.330 -85.700 1.00 24.56 313 LEU B O 1
ATOM 5313 N N . THR B 1 309 ? 76.991 133.837 -86.128 1.00 25.06 314 THR B N 1
ATOM 5314 C CA . THR B 1 309 ? 77.467 132.461 -86.137 1.00 27.07 314 THR B CA 1
ATOM 5315 C C . THR B 1 309 ? 77.731 132.346 -84.650 1.00 28.22 314 THR B C 1
ATOM 5316 O O . THR B 1 309 ? 77.673 133.337 -83.930 1.00 28.90 314 THR B O 1
ATOM 5320 N N . ALA B 1 310 ? 78.024 131.144 -84.181 1.00 29.37 315 ALA B N 1
ATOM 5321 C CA . ALA B 1 310 ? 78.350 130.961 -82.786 1.00 28.93 315 ALA B CA 1
ATOM 5322 C C . ALA B 1 310 ? 79.625 131.799 -82.608 1.00 28.66 315 ALA B C 1
ATOM 5323 O O . ALA B 1 310 ? 79.682 132.761 -81.797 1.00 29.11 315 ALA B O 1
ATOM 5325 N N . LEU B 1 311 ? 80.626 131.421 -83.404 1.00 27.34 316 LEU B N 1
ATOM 5326 C CA . LEU B 1 311 ? 81.955 132.027 -83.402 1.00 26.91 316 LEU B CA 1
ATOM 5327 C C . LEU B 1 311 ? 81.910 133.534 -83.401 1.00 26.86 316 LEU B C 1
ATOM 5328 O O . LEU B 1 311 ? 82.599 134.206 -82.608 1.00 26.26 316 LEU B O 1
ATOM 5333 N N . GLU B 1 312 ? 81.107 134.047 -84.331 1.00 25.87 317 GLU B N 1
ATOM 5334 C CA . GLU B 1 312 ? 80.967 135.474 -84.477 1.00 24.71 317 GLU B CA 1
ATOM 5335 C C . GLU B 1 312 ? 80.493 136.084 -83.212 1.00 24.02 317 GLU B C 1
ATOM 5336 O O . GLU B 1 312 ? 80.981 137.155 -82.847 1.00 24.23 317 GLU B O 1
ATOM 5342 N N . ALA B 1 313 ? 79.561 135.397 -82.546 1.00 22.12 318 ALA B N 1
ATOM 5343 C CA . ALA B 1 313 ? 78.995 135.954 -81.359 1.00 21.79 318 ALA B CA 1
ATOM 5344 C C . ALA B 1 313 ? 79.958 135.837 -80.238 1.00 22.63 318 ALA B C 1
ATOM 5345 O O . ALA B 1 313 ? 79.901 136.554 -79.270 1.00 22.82 318 ALA B O 1
ATOM 5347 N N . MET B 1 314 ? 80.901 134.943 -80.361 1.00 24.83 319 MET B N 1
ATOM 5348 C CA . MET B 1 314 ? 81.847 134.832 -79.254 1.00 27.25 319 MET B CA 1
ATOM 5349 C C . MET B 1 314 ? 82.862 135.943 -79.374 1.00 27.64 319 MET B C 1
ATOM 5350 O O . MET B 1 314 ? 83.951 135.810 -78.838 1.00 28.22 319 MET B O 1
ATOM 5355 N N . THR B 1 315 ? 82.551 137.019 -80.081 1.00 27.31 320 THR B N 1
ATOM 5356 C CA . THR B 1 315 ? 83.543 138.073 -80.210 1.00 26.69 320 THR B CA 1
ATOM 5357 C C . THR B 1 315 ? 82.842 139.386 -80.023 1.00 27.25 320 THR B C 1
ATOM 5358 O O . THR B 1 315 ? 83.424 140.463 -80.043 1.00 25.54 320 THR B O 1
ATOM 5362 N N . HIS B 1 316 ? 81.556 139.272 -79.806 1.00 29.23 321 HIS B N 1
ATOM 5363 C CA . HIS B 1 316 ? 80.783 140.451 -79.669 1.00 31.66 321 HIS B CA 1
ATOM 5364 C C . HIS B 1 316 ? 81.170 141.251 -78.465 1.00 33.80 321 HIS B C 1
ATOM 5365 O O . HIS B 1 316 ? 81.521 140.701 -77.423 1.00 34.90 321 HIS B O 1
ATOM 5372 N N . PRO B 1 317 ? 81.152 142.574 -78.593 1.00 34.93 322 PRO B N 1
ATOM 5373 C CA . PRO B 1 317 ? 81.501 143.466 -77.496 1.00 34.31 322 PRO B CA 1
ATOM 5374 C C . PRO B 1 317 ? 80.947 143.056 -76.133 1.00 34.43 322 PRO B C 1
ATOM 5375 O O . PRO B 1 317 ? 81.520 143.373 -75.122 1.00 34.72 322 PRO B O 1
ATOM 5379 N N . TYR B 1 318 ? 79.835 142.341 -76.120 1.00 34.27 323 TYR B N 1
ATOM 5380 C CA . TYR B 1 318 ? 79.214 141.909 -74.883 1.00 35.43 323 TYR B CA 1
ATOM 5381 C C . TYR B 1 318 ? 80.211 141.079 -74.125 1.00 36.09 323 TYR B C 1
ATOM 5382 O O . TYR B 1 318 ? 80.421 141.296 -72.949 1.00 37.21 323 TYR B O 1
ATOM 5391 N N . PHE B 1 319 ? 80.869 140.156 -74.816 1.00 37.71 324 PHE B N 1
ATOM 5392 C CA . PHE B 1 319 ? 81.779 139.205 -74.161 1.00 38.61 324 PHE B CA 1
ATOM 5393 C C . PHE B 1 319 ? 83.182 139.641 -73.899 1.00 41.12 324 PHE B C 1
ATOM 5394 O O . PHE B 1 319 ? 83.926 138.922 -73.198 1.00 41.39 324 PHE B O 1
ATOM 5402 N N . GLN B 1 320 ? 83.557 140.806 -74.435 1.00 44.21 325 GLN B N 1
ATOM 5403 C CA . GLN B 1 320 ? 84.944 141.285 -74.237 1.00 46.74 325 GLN B CA 1
ATOM 5404 C C . GLN B 1 320 ? 85.416 141.025 -72.811 1.00 46.23 325 GLN B C 1
ATOM 5405 O O . GLN B 1 320 ? 86.441 140.404 -72.583 1.00 44.47 325 GLN B O 1
ATOM 5411 N N . GLN B 1 321 ? 84.647 141.490 -71.843 1.00 47.35 326 GLN B N 1
ATOM 5412 C CA . GLN B 1 321 ? 85.091 141.297 -70.489 1.00 48.88 326 GLN B CA 1
ATOM 5413 C C . GLN B 1 321 ? 85.408 139.853 -70.241 1.00 49.28 326 GLN B C 1
ATOM 5414 O O . GLN B 1 321 ? 86.536 139.521 -69.900 1.00 50.11 326 GLN B O 1
ATOM 5420 N N . VAL B 1 322 ? 84.424 138.989 -70.416 1.00 49.00 327 VAL B N 1
ATOM 5421 C CA . VAL B 1 322 ? 84.647 137.573 -70.176 1.00 48.70 327 VAL B CA 1
ATOM 5422 C C . VAL B 1 322 ? 85.797 136.989 -70.950 1.00 48.01 327 VAL B C 1
ATOM 5423 O O . VAL B 1 322 ? 86.676 136.340 -70.402 1.00 46.02 327 VAL B O 1
ATOM 5427 N N . ARG B 1 323 ? 85.761 137.204 -72.251 1.00 48.39 328 ARG B N 1
ATOM 5428 C CA . ARG B 1 323 ? 86.796 136.677 -73.095 1.00 49.26 328 ARG B CA 1
ATOM 5429 C C . ARG B 1 323 ? 88.171 137.077 -72.539 1.00 50.69 328 ARG B C 1
ATOM 5430 O O . ARG B 1 323 ? 89.147 136.362 -72.785 1.00 51.43 328 ARG B O 1
ATOM 5438 N N . ALA B 1 324 ? 88.244 138.204 -71.792 1.00 51.84 329 ALA B N 1
ATOM 5439 C CA . ALA B 1 324 ? 89.488 138.719 -71.167 1.00 51.29 329 ALA B CA 1
ATOM 5440 C C . ALA B 1 324 ? 89.890 137.712 -70.153 1.00 51.15 329 ALA B C 1
ATOM 5441 O O . ALA B 1 324 ? 90.932 137.114 -70.235 1.00 50.52 329 ALA B O 1
ATOM 5443 N N . ALA B 1 325 ? 89.004 137.537 -69.201 1.00 51.86 330 ALA B N 1
ATOM 5444 C CA . ALA B 1 325 ? 89.168 136.589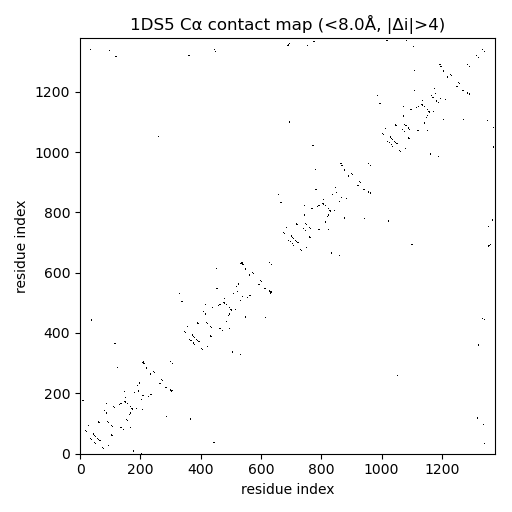 -68.123 1.00 53.70 330 ALA B CA 1
ATOM 5445 C C . ALA B 1 325 ? 89.684 135.194 -68.430 1.00 54.15 330 ALA B C 1
ATOM 5446 O O . ALA B 1 325 ? 90.142 134.537 -67.533 1.00 54.25 330 ALA B O 1
ATOM 5448 N N . GLU B 1 326 ? 89.612 134.685 -69.651 1.00 54.77 331 GLU B N 1
ATOM 5449 C CA . GLU B 1 326 ? 90.222 133.349 -69.968 1.00 55.49 331 GLU B CA 1
ATOM 5450 C C . GLU B 1 326 ? 91.770 133.538 -70.248 1.00 57.71 331 GLU B C 1
ATOM 5451 O O . GLU B 1 326 ? 92.636 132.770 -69.760 1.00 57.63 331 GLU B O 1
ATOM 5457 N N . ASN B 1 327 ? 92.063 134.560 -71.078 1.00 60.06 332 ASN B N 1
ATOM 5458 C CA . ASN B 1 327 ? 93.403 134.957 -71.508 1.00 61.89 332 ASN B CA 1
ATOM 5459 C C . ASN B 1 327 ? 94.254 135.117 -70.291 1.00 63.79 332 ASN B C 1
ATOM 5460 O O . ASN B 1 327 ? 95.219 134.367 -70.157 1.00 64.26 332 ASN B O 1
ATOM 5465 N N . SER B 1 328 ? 93.820 136.051 -69.407 1.00 65.73 333 SER B N 1
ATOM 5466 C CA . SER B 1 328 ? 94.437 136.532 -68.119 1.00 66.48 333 SER B CA 1
ATOM 5467 C C . SER B 1 328 ? 95.966 136.884 -68.287 1.00 67.37 333 SER B C 1
ATOM 5468 O O . SER B 1 328 ? 96.256 137.795 -69.151 1.00 67.53 333 SER B O 1
ATOM 5471 N N . MET C 1 1 ? 65.152 105.251 -98.373 1.00 46.83 6 MET C N 1
ATOM 5472 C CA . MET C 1 1 ? 65.411 104.698 -99.766 1.00 47.04 6 MET C CA 1
ATOM 5473 C C . MET C 1 1 ? 64.117 104.795 -100.675 1.00 44.78 6 MET C C 1
ATOM 5474 O O . MET C 1 1 ? 62.975 104.796 -100.114 1.00 45.38 6 MET C O 1
ATOM 5479 N N . SER C 1 2 ? 64.313 104.945 -102.016 1.00 40.31 7 SER C N 1
ATOM 5480 C CA . SER C 1 2 ? 63.261 104.955 -103.071 1.00 35.74 7 SER C CA 1
ATOM 5481 C C . SER C 1 2 ? 63.474 105.872 -104.278 1.00 33.65 7 SER C C 1
ATOM 5482 O O . SER C 1 2 ? 64.143 106.874 -104.176 1.00 33.81 7 SER C O 1
ATOM 5485 N N . LYS C 1 3 ? 62.891 105.489 -105.413 1.00 31.35 8 LYS C N 1
ATOM 5486 C CA . LYS C 1 3 ? 62.900 106.236 -106.652 1.00 29.92 8 LYS C CA 1
ATOM 5487 C C . LYS C 1 3 ? 62.061 105.476 -107.690 1.00 30.44 8 LYS C C 1
ATOM 5488 O O . LYS C 1 3 ? 62.076 104.224 -107.784 1.00 32.15 8 LYS C O 1
ATOM 5494 N N . ALA C 1 4 ? 61.314 106.270 -108.444 1.00 31.02 9 ALA C N 1
ATOM 5495 C CA . ALA C 1 4 ? 60.352 105.827 -109.430 1.00 30.53 9 ALA C CA 1
ATOM 5496 C C . ALA C 1 4 ? 60.883 104.790 -110.345 1.00 31.31 9 ALA C C 1
ATOM 5497 O O . ALA C 1 4 ? 62.051 104.804 -110.642 1.00 32.35 9 ALA C O 1
ATOM 5499 N N . ARG C 1 5 ? 60.084 103.873 -110.836 1.00 30.87 10 ARG C N 1
ATOM 5500 C CA . ARG C 1 5 ? 60.710 102.961 -111.766 1.00 29.90 10 ARG C CA 1
ATOM 5501 C C . ARG C 1 5 ? 60.151 103.138 -113.146 1.00 29.26 10 ARG C C 1
ATOM 5502 O O . ARG C 1 5 ? 60.292 102.265 -113.972 1.00 29.02 10 ARG C O 1
ATOM 5510 N N . VAL C 1 6 ? 59.545 104.289 -113.415 1.00 27.83 11 VAL C N 1
ATOM 5511 C CA . VAL C 1 6 ? 58.925 104.566 -114.719 1.00 25.93 11 VAL C CA 1
ATOM 5512 C C . VAL C 1 6 ? 58.741 106.082 -114.702 1.00 25.73 11 VAL C C 1
ATOM 5513 O O . VAL C 1 6 ? 58.360 106.635 -113.683 1.00 25.02 11 VAL C O 1
ATOM 5517 N N . TYR C 1 7 ? 59.035 106.771 -115.798 1.00 23.59 12 TYR C N 1
ATOM 5518 C CA . TYR C 1 7 ? 58.771 108.171 -115.763 1.00 20.69 12 TYR C CA 1
ATOM 5519 C C . TYR C 1 7 ? 59.472 108.932 -114.639 1.00 22.16 12 TYR C C 1
ATOM 5520 O O . TYR C 1 7 ? 58.835 109.810 -114.031 1.00 19.92 12 TYR C O 1
ATOM 5529 N N . ALA C 1 8 ? 60.748 108.625 -114.352 1.00 23.41 13 ALA C N 1
ATOM 5530 C CA . ALA C 1 8 ? 61.427 109.321 -113.259 1.00 25.02 13 ALA C CA 1
ATOM 5531 C C . ALA C 1 8 ? 62.006 110.609 -113.658 1.00 26.06 13 ALA C C 1
ATOM 5532 O O . ALA C 1 8 ? 62.082 111.528 -112.889 1.00 27.92 13 ALA C O 1
ATOM 5534 N N . ASP C 1 9 ? 62.407 110.703 -114.899 1.00 26.07 14 ASP C N 1
ATOM 5535 C CA . ASP C 1 9 ? 62.999 111.949 -115.404 1.00 25.81 14 ASP C CA 1
ATOM 5536 C C . ASP C 1 9 ? 62.092 112.957 -116.037 1.00 25.65 14 ASP C C 1
ATOM 5537 O O . ASP C 1 9 ? 62.476 114.088 -116.243 1.00 25.59 14 ASP C O 1
ATOM 5542 N N . VAL C 1 10 ? 60.888 112.518 -116.372 1.00 24.66 15 VAL C N 1
ATOM 5543 C CA . VAL C 1 10 ? 59.983 113.359 -117.060 1.00 22.54 15 VAL C CA 1
ATOM 5544 C C . VAL C 1 10 ? 60.068 114.805 -116.751 1.00 22.60 15 VAL C C 1
ATOM 5545 O O . VAL C 1 10 ? 60.078 115.559 -117.666 1.00 23.58 15 VAL C O 1
ATOM 5549 N N . ASN C 1 11 ? 60.154 115.236 -115.507 1.00 22.69 16 ASN C N 1
ATOM 5550 C CA . ASN C 1 11 ? 60.293 116.675 -115.275 1.00 23.11 16 ASN C CA 1
ATOM 5551 C C . ASN C 1 11 ? 61.741 117.131 -115.448 1.00 25.77 16 ASN C C 1
ATOM 5552 O O . ASN C 1 11 ? 61.988 118.249 -115.853 1.00 26.83 16 ASN C O 1
ATOM 5557 N N . VAL C 1 12 ? 62.703 116.259 -115.148 1.00 28.37 17 VAL C N 1
ATOM 5558 C CA . VAL C 1 12 ? 64.128 116.587 -115.288 1.00 30.29 17 VAL C CA 1
ATOM 5559 C C . VAL C 1 12 ? 64.392 117.144 -116.677 1.00 31.68 17 VAL C C 1
ATOM 5560 O O . VAL C 1 12 ? 64.959 118.205 -116.827 1.00 32.11 17 VAL C O 1
ATOM 5564 N N . LEU C 1 13 ? 63.955 116.400 -117.688 1.00 33.72 18 LEU C N 1
ATOM 5565 C CA . LEU C 1 13 ? 64.164 116.759 -119.077 1.00 35.53 18 LEU C CA 1
ATOM 5566 C C . LEU C 1 13 ? 63.372 117.935 -119.480 1.00 35.72 18 LEU C C 1
ATOM 5567 O O . LEU C 1 13 ? 63.801 118.683 -120.301 1.00 36.70 18 LEU C O 1
ATOM 5572 N N . ARG C 1 14 ? 62.209 118.124 -118.896 1.00 36.34 19 ARG C N 1
ATOM 5573 C CA . ARG C 1 14 ? 61.390 119.260 -119.284 1.00 37.80 19 ARG C CA 1
ATOM 5574 C C . ARG C 1 14 ? 61.832 120.646 -118.805 1.00 38.90 19 ARG C C 1
ATOM 5575 O O . ARG C 1 14 ? 62.539 120.838 -117.778 1.00 40.50 19 ARG C O 1
ATOM 5583 N N . PRO C 1 15 ? 61.414 121.651 -119.572 1.00 37.98 20 PRO C N 1
ATOM 5584 C CA . PRO C 1 15 ? 61.748 123.040 -119.266 1.00 36.62 20 PRO C CA 1
ATOM 5585 C C . PRO C 1 15 ? 61.361 123.312 -117.852 1.00 34.77 20 PRO C C 1
ATOM 5586 O O . PRO C 1 15 ? 60.336 122.860 -117.428 1.00 33.78 20 PRO C O 1
ATOM 5590 N N . LYS C 1 16 ? 62.165 124.054 -117.132 1.00 33.61 21 LYS C N 1
ATOM 5591 C CA . LYS C 1 16 ? 61.840 124.338 -115.753 1.00 33.35 21 LYS C CA 1
ATOM 5592 C C . LYS C 1 16 ? 60.438 124.862 -115.535 1.00 33.11 21 LYS C C 1
ATOM 5593 O O . LYS C 1 16 ? 59.748 124.450 -114.625 1.00 33.90 21 LYS C O 1
ATOM 5599 N N . GLU C 1 17 ? 59.970 125.758 -116.357 1.00 33.73 22 GLU C N 1
ATOM 5600 C CA . GLU C 1 17 ? 58.631 126.267 -116.077 1.00 35.47 22 GLU C CA 1
ATOM 5601 C C . GLU C 1 17 ? 57.558 125.232 -116.107 1.00 34.33 22 GLU C C 1
ATOM 5602 O O . GLU C 1 17 ? 56.513 125.427 -115.500 1.00 33.95 22 GLU C O 1
ATOM 5608 N N . TYR C 1 18 ? 57.804 124.140 -116.831 1.00 33.78 23 TYR C N 1
ATOM 5609 C CA . TYR C 1 18 ? 56.841 123.022 -116.924 1.00 31.32 23 TYR C CA 1
ATOM 5610 C C . TYR C 1 18 ? 56.366 122.506 -115.553 1.00 29.58 23 TYR C C 1
ATOM 5611 O O . TYR C 1 18 ? 55.222 122.145 -115.377 1.00 27.29 23 TYR C O 1
ATOM 5620 N N . TRP C 1 19 ? 57.273 122.451 -114.589 1.00 28.25 24 TRP C N 1
ATOM 5621 C CA . TRP C 1 19 ? 56.971 121.957 -113.248 1.00 26.58 24 TRP C CA 1
ATOM 5622 C C . TRP C 1 19 ? 57.220 122.976 -112.146 1.00 26.79 24 TRP C C 1
ATOM 5623 O O . TRP C 1 19 ? 56.911 122.720 -111.005 1.00 26.71 24 TRP C O 1
ATOM 5634 N N . ASP C 1 20 ? 57.840 124.097 -112.491 1.00 27.00 25 ASP C N 1
ATOM 5635 C CA . ASP C 1 20 ? 58.125 125.155 -111.533 1.00 26.59 25 ASP C CA 1
ATOM 5636 C C . ASP C 1 20 ? 56.865 126.039 -111.485 1.00 25.74 25 ASP C C 1
ATOM 5637 O O . ASP C 1 20 ? 56.780 127.173 -111.967 1.00 24.34 25 ASP C O 1
ATOM 5642 N N . TYR C 1 21 ? 55.865 125.474 -110.855 1.00 25.11 26 TYR C N 1
ATOM 5643 C CA . TYR C 1 21 ? 54.597 126.114 -110.780 1.00 23.91 26 TYR C CA 1
ATOM 5644 C C . TYR C 1 21 ? 54.454 127.325 -109.908 1.00 23.84 26 TYR C C 1
ATOM 5645 O O . TYR C 1 21 ? 53.484 127.998 -110.022 1.00 24.14 26 TYR C O 1
ATOM 5654 N N . GLU C 1 22 ? 55.347 127.622 -108.996 1.00 23.65 27 GLU C N 1
ATOM 5655 C CA . GLU C 1 22 ? 55.071 128.832 -108.245 1.00 23.36 27 GLU C CA 1
ATOM 5656 C C . GLU C 1 22 ? 55.381 129.977 -109.198 1.00 23.02 27 GLU C C 1
ATOM 5657 O O . GLU C 1 22 ? 54.928 131.099 -109.032 1.00 22.75 27 GLU C O 1
ATOM 5663 N N . ALA C 1 23 ? 56.128 129.635 -110.228 1.00 22.03 28 ALA C N 1
ATOM 5664 C CA . ALA C 1 23 ? 56.555 130.584 -111.219 1.00 21.91 28 ALA C CA 1
ATOM 5665 C C . ALA C 1 23 ? 55.447 130.971 -112.197 1.00 22.35 28 ALA C C 1
ATOM 5666 O O . ALA C 1 23 ? 55.581 131.882 -113.039 1.00 22.83 28 ALA C O 1
ATOM 5668 N N . LEU C 1 24 ? 54.340 130.256 -112.095 1.00 22.89 29 LEU C N 1
ATOM 5669 C CA . LEU C 1 24 ? 53.191 130.466 -112.961 1.00 21.81 29 LEU C CA 1
ATOM 5670 C C . LEU C 1 24 ? 52.615 131.853 -112.736 1.00 22.17 29 LEU C C 1
ATOM 5671 O O . LEU C 1 24 ? 52.775 132.499 -111.712 1.00 22.81 29 LEU C O 1
ATOM 5676 N N . THR C 1 25 ? 51.962 132.359 -113.730 1.00 21.98 30 THR C N 1
ATOM 5677 C CA . THR C 1 25 ? 51.329 133.613 -113.523 1.00 22.00 30 THR C CA 1
ATOM 5678 C C . THR C 1 25 ? 49.946 133.465 -114.127 1.00 21.79 30 THR C C 1
ATOM 5679 O O . THR C 1 25 ? 49.760 133.532 -115.371 1.00 21.32 30 THR C O 1
ATOM 5683 N N . VAL C 1 26 ? 48.963 133.246 -113.250 1.00 21.78 31 VAL C N 1
ATOM 5684 C CA . VAL C 1 26 ? 47.593 133.032 -113.740 1.00 22.94 31 VAL C CA 1
ATOM 5685 C C . VAL C 1 26 ? 47.066 134.117 -114.680 1.00 22.22 31 VAL C C 1
ATOM 5686 O O . VAL C 1 26 ? 47.049 135.300 -114.379 1.00 22.94 31 VAL C O 1
ATOM 5690 N N . GLN C 1 27 ? 46.610 133.657 -115.824 1.00 21.23 32 GLN C N 1
ATOM 5691 C CA . GLN C 1 27 ? 46.042 134.513 -116.825 1.00 20.32 32 GLN C CA 1
ATOM 5692 C C . GLN C 1 27 ? 44.501 134.437 -116.833 1.00 18.49 32 GLN C C 1
ATOM 5693 O O . GLN C 1 27 ? 43.930 133.837 -117.733 1.00 18.20 32 GLN C O 1
ATOM 5699 N N . TRP C 1 28 ? 43.870 135.074 -115.837 1.00 15.99 33 TRP C N 1
ATOM 5700 C CA . TRP C 1 28 ? 42.442 135.077 -115.646 1.00 14.64 33 TRP C CA 1
ATOM 5701 C C . TRP C 1 28 ? 41.610 135.466 -116.784 1.00 15.28 33 TRP C C 1
ATOM 5702 O O . TRP C 1 28 ? 41.853 136.446 -117.443 1.00 18.89 33 TRP C O 1
ATOM 5713 N N . GLY C 1 29 ? 40.578 134.684 -116.986 1.00 15.78 34 GLY C N 1
ATOM 5714 C CA . GLY C 1 29 ? 39.622 134.918 -118.041 1.00 16.32 34 GLY C CA 1
ATOM 5715 C C . GLY C 1 29 ? 38.440 135.679 -117.449 1.00 16.88 34 GLY C C 1
ATOM 5716 O O . GLY C 1 29 ? 38.413 136.109 -116.297 1.00 15.01 34 GLY C O 1
ATOM 5717 N N . GLU C 1 30 ? 37.386 135.785 -118.211 1.00 18.44 35 GLU C N 1
ATOM 5718 C CA . GLU C 1 30 ? 36.278 136.591 -117.732 1.00 20.88 35 GLU C CA 1
ATOM 5719 C C . GLU C 1 30 ? 35.200 135.966 -116.931 1.00 20.53 35 GLU C C 1
ATOM 5720 O O . GLU C 1 30 ? 34.460 135.150 -117.435 1.00 22.59 35 GLU C O 1
ATOM 5726 N N . GLN C 1 31 ? 35.045 136.369 -115.698 1.00 20.06 36 GLN C N 1
ATOM 5727 C CA . GLN C 1 31 ? 33.922 135.798 -114.930 1.00 20.58 36 GLN C CA 1
ATOM 5728 C C . GLN C 1 31 ? 32.526 135.893 -115.585 1.00 22.29 36 GLN C C 1
ATOM 5729 O O . GLN C 1 31 ? 31.877 134.897 -115.851 1.00 22.69 36 GLN C O 1
ATOM 5735 N N . ASP C 1 32 ? 32.073 137.114 -115.824 1.00 25.97 37 ASP C N 1
ATOM 5736 C CA . ASP C 1 32 ? 30.770 137.422 -116.414 1.00 27.19 37 ASP C CA 1
ATOM 5737 C C . ASP C 1 32 ? 30.462 136.459 -117.546 1.00 26.99 37 ASP C C 1
ATOM 5738 O O . ASP C 1 32 ? 29.370 136.419 -118.092 1.00 26.14 37 ASP C O 1
ATOM 5743 N N . ASP C 1 33 ? 31.462 135.706 -117.909 1.00 25.68 38 ASP C N 1
ATOM 5744 C CA . ASP C 1 33 ? 31.299 134.730 -118.900 1.00 25.74 38 ASP C CA 1
ATOM 5745 C C . ASP C 1 33 ? 30.495 133.560 -118.343 1.00 23.84 38 ASP C C 1
ATOM 5746 O O . ASP C 1 33 ? 30.015 132.714 -119.082 1.00 25.83 38 ASP C O 1
ATOM 5751 N N . TYR C 1 34 ? 30.358 133.500 -117.031 1.00 19.57 39 TYR C N 1
ATOM 5752 C CA . TYR C 1 34 ? 29.651 132.398 -116.380 1.00 15.84 39 TYR C CA 1
ATOM 5753 C C . TYR C 1 34 ? 28.574 132.803 -115.414 1.00 16.78 39 TYR C C 1
ATOM 5754 O O . TYR C 1 34 ? 28.616 133.859 -114.768 1.00 18.92 39 TYR C O 1
ATOM 5763 N N . GLU C 1 35 ? 27.608 131.925 -115.258 1.00 15.62 40 GLU C N 1
ATOM 5764 C CA . GLU C 1 35 ? 26.583 132.209 -114.297 1.00 16.43 40 GLU C CA 1
ATOM 5765 C C . GLU C 1 35 ? 26.528 130.936 -113.449 1.00 13.56 40 GLU C C 1
ATOM 5766 O O . GLU C 1 35 ? 26.756 129.866 -113.901 1.00 14.15 40 GLU C O 1
ATOM 5772 N N . VAL C 1 36 ? 26.225 131.095 -112.187 1.00 10.06 41 VAL C N 1
ATOM 5773 C CA . VAL C 1 36 ? 26.096 130.030 -111.219 1.00 8.15 41 VAL C CA 1
ATOM 5774 C C . VAL C 1 36 ? 24.655 129.478 -111.316 1.00 10.52 41 VAL C C 1
ATOM 5775 O O . VAL C 1 36 ? 23.724 130.243 -111.555 1.00 11.51 41 VAL C O 1
ATOM 5779 N N . VAL C 1 37 ? 24.453 128.172 -111.099 1.00 12.46 42 VAL C N 1
ATOM 5780 C CA . VAL C 1 37 ? 23.088 127.611 -111.123 1.00 10.57 42 VAL C CA 1
ATOM 5781 C C . VAL C 1 37 ? 22.615 126.799 -109.917 1.00 13.08 42 VAL C C 1
ATOM 5782 O O . VAL C 1 37 ? 21.484 126.912 -109.529 1.00 11.25 42 VAL C O 1
ATOM 5786 N N . ARG C 1 38 ? 23.460 125.920 -109.374 1.00 17.74 43 ARG C N 1
ATOM 5787 C CA . ARG C 1 38 ? 23.088 125.057 -108.226 1.00 19.60 43 ARG C CA 1
ATOM 5788 C C . ARG C 1 38 ? 24.339 124.559 -107.567 1.00 19.32 43 ARG C C 1
ATOM 5789 O O . ARG C 1 38 ? 25.331 124.349 -108.225 1.00 18.22 43 ARG C O 1
ATOM 5797 N N . LYS C 1 39 ? 24.320 124.407 -106.256 1.00 19.92 44 LYS C N 1
ATOM 5798 C CA . LYS C 1 39 ? 25.515 123.877 -105.618 1.00 20.96 44 LYS C CA 1
ATOM 5799 C C . LYS C 1 39 ? 25.497 122.400 -105.946 1.00 22.77 44 LYS C C 1
ATOM 5800 O O . LYS C 1 39 ? 24.452 121.831 -106.104 1.00 22.85 44 LYS C O 1
ATOM 5806 N N . VAL C 1 40 ? 26.645 121.777 -106.087 1.00 25.11 45 VAL C N 1
ATOM 5807 C CA . VAL C 1 40 ? 26.639 120.351 -106.330 1.00 27.88 45 VAL C CA 1
ATOM 5808 C C . VAL C 1 40 ? 27.664 119.554 -105.460 1.00 30.06 45 VAL C C 1
ATOM 5809 O O . VAL C 1 40 ? 27.573 118.322 -105.391 1.00 32.20 45 VAL C O 1
ATOM 5813 N N . GLY C 1 41 ? 28.615 120.218 -104.798 1.00 30.80 46 GLY C N 1
ATOM 5814 C CA . GLY C 1 41 ? 29.529 119.481 -103.966 1.00 33.12 46 GLY C CA 1
ATOM 5815 C C . GLY C 1 41 ? 30.263 120.474 -103.126 1.00 35.62 46 GLY C C 1
ATOM 5816 O O . GLY C 1 41 ? 30.195 121.653 -103.438 1.00 36.80 46 GLY C O 1
ATOM 5817 N N . ARG C 1 42 ? 30.953 120.025 -102.075 1.00 37.38 47 ARG C N 1
ATOM 5818 C CA . ARG C 1 42 ? 31.724 120.936 -101.250 1.00 38.94 47 ARG C CA 1
ATOM 5819 C C . ARG C 1 42 ? 32.809 120.216 -100.544 1.00 40.51 47 ARG C C 1
ATOM 5820 O O . ARG C 1 42 ? 32.594 119.658 -99.491 1.00 40.80 47 ARG C O 1
ATOM 5828 N N . GLY C 1 43 ? 33.984 120.223 -101.171 1.00 42.76 48 GLY C N 1
ATOM 5829 C CA . GLY C 1 43 ? 35.171 119.569 -100.621 1.00 45.60 48 GLY C CA 1
ATOM 5830 C C . GLY C 1 43 ? 35.986 120.385 -99.587 1.00 47.23 48 GLY C C 1
ATOM 5831 O O . GLY C 1 43 ? 35.749 121.592 -99.389 1.00 48.95 48 GLY C O 1
ATOM 5832 N N . LYS C 1 44 ? 36.959 119.740 -98.928 1.00 47.37 49 LYS C N 1
ATOM 5833 C CA . LYS C 1 44 ? 37.816 120.386 -97.896 1.00 46.71 49 LYS C CA 1
ATOM 5834 C C . LYS C 1 44 ? 38.319 121.766 -98.283 1.00 46.12 49 LYS C C 1
ATOM 5835 O O . LYS C 1 44 ? 38.154 122.729 -97.557 1.00 46.08 49 LYS C O 1
ATOM 5841 N N . TYR C 1 45 ? 38.884 121.843 -99.475 1.00 45.95 50 TYR C N 1
ATOM 5842 C CA . TYR C 1 45 ? 39.473 123.054 -99.993 1.00 45.02 50 TYR C CA 1
ATOM 5843 C C . TYR C 1 45 ? 38.692 123.830 -101.034 1.00 42.75 50 TYR C C 1
ATOM 5844 O O . TYR C 1 45 ? 39.146 124.874 -101.476 1.00 42.04 50 TYR C O 1
ATOM 5853 N N . SER C 1 46 ? 37.524 123.324 -101.427 1.00 40.19 51 SER C N 1
ATOM 5854 C CA . SER C 1 46 ? 36.678 123.982 -102.452 1.00 37.19 51 SER C CA 1
ATOM 5855 C C . SER C 1 46 ? 35.186 123.808 -102.266 1.00 33.87 51 SER C C 1
ATOM 5856 O O . SER C 1 46 ? 34.707 123.069 -101.422 1.00 34.33 51 SER C O 1
ATOM 5859 N N . GLU C 1 47 ? 34.464 124.472 -103.139 1.00 29.72 52 GLU C N 1
ATOM 5860 C CA . GLU C 1 47 ? 33.030 124.410 -103.118 1.00 26.43 52 GLU C CA 1
ATOM 5861 C C . GLU C 1 47 ? 32.643 124.223 -104.566 1.00 24.32 52 GLU C C 1
ATOM 5862 O O . GLU C 1 47 ? 33.105 125.002 -105.397 1.00 26.55 52 GLU C O 1
ATOM 5868 N N . VAL C 1 48 ? 31.818 123.231 -104.907 1.00 18.93 53 VAL C N 1
ATOM 5869 C CA . VAL C 1 48 ? 31.513 123.058 -106.316 1.00 13.63 53 VAL C CA 1
ATOM 5870 C C . VAL C 1 48 ? 30.096 123.371 -106.756 1.00 12.06 53 VAL C C 1
ATOM 5871 O O . VAL C 1 48 ? 29.133 122.935 -106.149 1.00 10.62 53 VAL C O 1
ATOM 5875 N N . PHE C 1 49 ? 29.981 124.177 -107.805 1.00 10.37 54 PHE C N 1
ATOM 5876 C CA . PHE C 1 49 ? 28.668 124.562 -108.310 1.00 10.68 54 PHE C CA 1
ATOM 5877 C C . PHE C 1 49 ? 28.612 124.202 -109.773 1.00 12.93 54 PHE C C 1
ATOM 5878 O O . PHE C 1 49 ? 29.626 124.117 -110.453 1.00 13.17 54 PHE C O 1
ATOM 5886 N N . GLU C 1 50 ? 27.418 123.978 -110.270 1.00 16.58 55 GLU C N 1
ATOM 5887 C CA . GLU C 1 50 ? 27.254 123.685 -111.657 1.00 20.78 55 GLU C CA 1
ATOM 5888 C C . GLU C 1 50 ? 26.885 125.139 -112.087 1.00 22.60 55 GLU C C 1
ATOM 5889 O O . GLU C 1 50 ? 26.120 125.822 -111.391 1.00 22.62 55 GLU C O 1
ATOM 5895 N N . GLY C 1 51 ? 27.488 125.636 -113.177 1.00 23.27 56 GLY C N 1
ATOM 5896 C CA . GLY C 1 51 ? 27.188 126.959 -113.654 1.00 22.74 56 GLY C CA 1
ATOM 5897 C C . GLY C 1 51 ? 26.928 126.814 -115.098 1.00 23.98 56 GLY C C 1
ATOM 5898 O O . GLY C 1 51 ? 26.572 125.782 -115.572 1.00 26.19 56 GLY C O 1
ATOM 5899 N N . ILE C 1 52 ? 27.110 127.880 -115.826 1.00 26.60 57 ILE C N 1
ATOM 5900 C CA . ILE C 1 52 ? 26.917 127.895 -117.299 1.00 26.99 57 ILE C CA 1
ATOM 5901 C C . ILE C 1 52 ? 27.744 129.004 -118.059 1.00 27.71 57 ILE C C 1
ATOM 5902 O O . ILE C 1 52 ? 28.174 130.058 -117.503 1.00 28.04 57 ILE C O 1
ATOM 5907 N N . ASN C 1 53 ? 27.974 128.732 -119.327 1.00 26.88 58 ASN C N 1
ATOM 5908 C CA . ASN C 1 53 ? 28.713 129.627 -120.124 1.00 26.72 58 ASN C CA 1
ATOM 5909 C C . ASN C 1 53 ? 27.675 130.380 -120.886 1.00 27.84 58 ASN C C 1
ATOM 5910 O O . ASN C 1 53 ? 26.982 129.782 -121.676 1.00 28.35 58 ASN C O 1
ATOM 5915 N N . VAL C 1 54 ? 27.556 131.685 -120.656 1.00 29.21 59 VAL C N 1
ATOM 5916 C CA . VAL C 1 54 ? 26.559 132.471 -121.352 1.00 30.26 59 VAL C CA 1
ATOM 5917 C C . VAL C 1 54 ? 26.837 132.676 -122.819 1.00 32.03 59 VAL C C 1
ATOM 5918 O O . VAL C 1 54 ? 25.890 132.876 -123.613 1.00 32.59 59 VAL C O 1
ATOM 5922 N N . ASN C 1 55 ? 28.111 132.636 -123.204 1.00 33.31 60 ASN C N 1
ATOM 5923 C CA . ASN C 1 55 ? 28.460 132.753 -124.605 1.00 34.74 60 ASN C CA 1
ATOM 5924 C C . ASN C 1 55 ? 28.041 131.567 -125.381 1.00 35.58 60 ASN C C 1
ATOM 5925 O O . ASN C 1 55 ? 27.175 131.720 -126.219 1.00 36.54 60 ASN C O 1
ATOM 5930 N N . ASN C 1 56 ? 28.604 130.390 -125.086 1.00 36.28 61 ASN C N 1
ATOM 5931 C CA . ASN C 1 56 ? 28.269 129.146 -125.820 1.00 35.72 61 ASN C CA 1
ATOM 5932 C C . ASN C 1 56 ? 27.105 128.286 -125.285 1.00 33.47 61 ASN C C 1
ATOM 5933 O O . ASN C 1 56 ? 26.717 127.327 -125.924 1.00 33.60 61 ASN C O 1
ATOM 5938 N N . ASN C 1 57 ? 26.564 128.629 -124.133 1.00 31.18 62 ASN C N 1
ATOM 5939 C CA . ASN C 1 57 ? 25.471 127.883 -123.544 1.00 30.54 62 ASN C CA 1
ATOM 5940 C C . ASN C 1 57 ? 25.777 126.431 -123.147 1.00 28.80 62 ASN C C 1
ATOM 5941 O O . ASN C 1 57 ? 24.970 125.537 -123.273 1.00 27.64 62 ASN C O 1
ATOM 5946 N N . GLU C 1 58 ? 26.948 126.209 -122.632 1.00 27.79 63 GLU C N 1
ATOM 5947 C CA . GLU C 1 58 ? 27.280 124.901 -122.226 1.00 28.75 63 GLU C CA 1
ATOM 5948 C C . GLU C 1 58 ? 27.345 124.816 -120.722 1.00 28.01 63 GLU C C 1
ATOM 5949 O O . GLU C 1 58 ? 27.723 125.777 -120.049 1.00 29.21 63 GLU C O 1
ATOM 5955 N N . LYS C 1 59 ? 26.974 123.660 -120.179 1.00 26.30 64 LYS C N 1
ATOM 5956 C CA . LYS C 1 59 ? 26.956 123.496 -118.730 1.00 23.86 64 LYS C CA 1
ATOM 5957 C C . LYS C 1 59 ? 28.420 123.419 -118.360 1.00 21.87 64 LYS C C 1
ATOM 5958 O O . LYS C 1 59 ? 29.218 123.030 -119.205 1.00 22.46 64 LYS C O 1
ATOM 5964 N N . CYS C 1 60 ? 28.815 123.781 -117.142 1.00 18.30 65 CYS C N 1
ATOM 5965 C CA . CYS C 1 60 ? 30.225 123.690 -116.739 1.00 15.40 65 CYS C CA 1
ATOM 5966 C C . CYS C 1 60 ? 30.318 123.498 -115.251 1.00 12.21 65 CYS C C 1
ATOM 5967 O O . CYS C 1 60 ? 29.334 123.582 -114.530 1.00 11.03 65 CYS C O 1
ATOM 5970 N N . ILE C 1 61 ? 31.488 123.204 -114.738 1.00 11.03 66 ILE C N 1
ATOM 5971 C CA . ILE C 1 61 ? 31.589 123.065 -113.261 1.00 11.81 66 ILE C CA 1
ATOM 5972 C C . ILE C 1 61 ? 32.457 124.198 -112.719 1.00 9.56 66 ILE C C 1
ATOM 5973 O O . ILE C 1 61 ? 33.488 124.448 -113.266 1.00 10.22 66 ILE C O 1
ATOM 5978 N N . ILE C 1 62 ? 32.001 124.907 -111.698 1.00 6.31 67 ILE C N 1
ATOM 5979 C CA . ILE C 1 62 ? 32.732 126.012 -111.115 1.00 4.95 67 ILE C CA 1
ATOM 5980 C C . ILE C 1 62 ? 33.078 125.493 -109.734 1.00 3.05 67 ILE C C 1
ATOM 5981 O O . ILE C 1 62 ? 32.220 125.135 -108.930 1.00 0.58 67 ILE C O 1
ATOM 5986 N N . LYS C 1 63 ? 34.369 125.465 -109.477 1.00 2.04 68 LYS C N 1
ATOM 5987 C CA . LYS C 1 63 ? 34.972 124.985 -108.238 1.00 5.84 68 LYS C CA 1
ATOM 5988 C C . LYS C 1 63 ? 35.616 126.227 -107.676 1.00 7.89 68 LYS C C 1
ATOM 5989 O O . LYS C 1 63 ? 36.620 126.763 -108.152 1.00 8.59 68 LYS C O 1
ATOM 5995 N N . ILE C 1 64 ? 35.003 126.711 -106.644 1.00 9.76 69 ILE C N 1
ATOM 5996 C CA . ILE C 1 64 ? 35.487 127.904 -106.003 1.00 12.10 69 ILE C CA 1
ATOM 5997 C C . ILE C 1 64 ? 36.496 127.573 -104.890 1.00 13.97 69 ILE C C 1
ATOM 5998 O O . ILE C 1 64 ? 36.075 127.214 -103.788 1.00 14.08 69 ILE C O 1
ATOM 6003 N N . LEU C 1 65 ? 37.805 127.711 -105.161 1.00 16.02 70 LEU C N 1
ATOM 6004 C CA . LEU C 1 65 ? 38.852 127.356 -104.189 1.00 18.85 70 LEU C CA 1
ATOM 6005 C C . LEU C 1 65 ? 38.762 128.128 -102.928 1.00 21.41 70 LEU C C 1
ATOM 6006 O O . LEU C 1 65 ? 38.771 129.335 -102.935 1.00 23.95 70 LEU C O 1
ATOM 6011 N N . LYS C 1 66 ? 38.655 127.388 -101.836 1.00 24.45 71 LYS C N 1
ATOM 6012 C CA . LYS C 1 66 ? 38.610 127.912 -100.447 1.00 26.52 71 LYS C CA 1
ATOM 6013 C C . LYS C 1 66 ? 40.047 128.466 -100.124 1.00 26.95 71 LYS C C 1
ATOM 6014 O O . LYS C 1 66 ? 41.040 128.202 -100.870 1.00 26.79 71 LYS C O 1
ATOM 6020 N N . PRO C 1 67 ? 40.166 129.248 -99.028 1.00 27.45 72 PRO C N 1
ATOM 6021 C CA . PRO C 1 67 ? 41.390 129.863 -98.521 1.00 27.06 72 PRO C CA 1
ATOM 6022 C C . PRO C 1 67 ? 42.585 128.901 -98.472 1.00 26.63 72 PRO C C 1
ATOM 6023 O O . PRO C 1 67 ? 42.626 127.977 -97.626 1.00 27.12 72 PRO C O 1
ATOM 6027 N N . VAL C 1 68 ? 43.562 129.129 -99.352 1.00 25.69 73 VAL C N 1
ATOM 6028 C CA . VAL C 1 68 ? 44.750 128.304 -99.393 1.00 24.89 73 VAL C CA 1
ATOM 6029 C C . VAL C 1 68 ? 45.919 128.982 -100.057 1.00 23.64 73 VAL C C 1
ATOM 6030 O O . VAL C 1 68 ? 45.754 129.823 -100.869 1.00 21.48 73 VAL C O 1
ATOM 6034 N N . LYS C 1 69 ? 47.124 128.572 -99.706 1.00 24.63 74 LYS C N 1
ATOM 6035 C CA . LYS C 1 69 ? 48.316 129.203 -100.255 1.00 26.79 74 LYS C CA 1
ATOM 6036 C C . LYS C 1 69 ? 48.237 129.413 -101.756 1.00 28.61 74 LYS C C 1
ATOM 6037 O O . LYS C 1 69 ? 48.003 128.481 -102.515 1.00 31.11 74 LYS C O 1
ATOM 6043 N N . LYS C 1 70 ? 48.452 130.632 -102.207 1.00 29.53 75 LYS C N 1
ATOM 6044 C CA . LYS C 1 70 ? 48.421 130.841 -103.617 1.00 29.22 75 LYS C CA 1
ATOM 6045 C C . LYS C 1 70 ? 49.276 129.818 -104.343 1.00 27.98 75 LYS C C 1
ATOM 6046 O O . LYS C 1 70 ? 48.955 129.438 -105.443 1.00 26.05 75 LYS C O 1
ATOM 6052 N N . LYS C 1 71 ? 50.358 129.363 -103.722 1.00 27.26 76 LYS C N 1
ATOM 6053 C CA . LYS C 1 71 ? 51.226 128.424 -104.386 1.00 27.82 76 LYS C CA 1
ATOM 6054 C C . LYS C 1 71 ? 50.603 127.084 -104.446 1.00 28.15 76 LYS C C 1
ATOM 6055 O O . LYS C 1 71 ? 51.040 126.265 -105.224 1.00 29.18 76 LYS C O 1
ATOM 6061 N N . LYS C 1 72 ? 49.565 126.835 -103.664 1.00 27.57 77 LYS C N 1
ATOM 6062 C CA . LYS C 1 72 ? 48.937 125.527 -103.733 1.00 26.60 77 LYS C CA 1
ATOM 6063 C C . LYS C 1 72 ? 47.866 125.558 -104.761 1.00 24.97 77 LYS C C 1
ATOM 6064 O O . LYS C 1 72 ? 47.239 124.587 -105.046 1.00 27.35 77 LYS C O 1
ATOM 6070 N N . ILE C 1 73 ? 47.654 126.705 -105.341 1.00 22.44 78 ILE C N 1
ATOM 6071 C CA . ILE C 1 73 ? 46.666 126.842 -106.403 1.00 18.48 78 ILE C CA 1
ATOM 6072 C C . ILE C 1 73 ? 47.389 126.888 -107.760 1.00 16.87 78 ILE C C 1
ATOM 6073 O O . ILE C 1 73 ? 46.908 126.403 -108.763 1.00 14.12 78 ILE C O 1
ATOM 6078 N N . LYS C 1 74 ? 48.544 127.523 -107.771 1.00 17.98 79 LYS C N 1
ATOM 6079 C CA . LYS C 1 74 ? 49.285 127.626 -108.970 1.00 20.04 79 LYS C CA 1
ATOM 6080 C C . LYS C 1 74 ? 49.623 126.222 -109.248 1.00 20.59 79 LYS C C 1
ATOM 6081 O O . LYS C 1 74 ? 49.800 125.818 -110.380 1.00 22.15 79 LYS C O 1
ATOM 6087 N N . ARG C 1 75 ? 49.663 125.407 -108.227 1.00 19.78 80 ARG C N 1
ATOM 6088 C CA . ARG C 1 75 ? 49.969 124.011 -108.541 1.00 18.36 80 ARG C CA 1
ATOM 6089 C C . ARG C 1 75 ? 48.857 123.351 -109.360 1.00 15.32 80 ARG C C 1
ATOM 6090 O O . ARG C 1 75 ? 49.094 122.970 -110.539 1.00 13.68 80 ARG C O 1
ATOM 6098 N N . GLU C 1 76 ? 47.661 123.238 -108.716 1.00 10.95 81 GLU C N 1
ATOM 6099 C CA . GLU C 1 76 ? 46.478 122.629 -109.335 1.00 10.35 81 GLU C CA 1
ATOM 6100 C C . GLU C 1 76 ? 46.516 123.214 -110.726 1.00 12.95 81 GLU C C 1
ATOM 6101 O O . GLU C 1 76 ? 46.850 122.534 -111.671 1.00 15.27 81 GLU C O 1
ATOM 6107 N N . ILE C 1 77 ? 46.286 124.504 -110.835 1.00 15.16 82 ILE C N 1
ATOM 6108 C CA . ILE C 1 77 ? 46.262 125.145 -112.110 1.00 14.85 82 ILE C CA 1
ATOM 6109 C C . ILE C 1 77 ? 47.289 124.614 -113.087 1.00 14.44 82 ILE C C 1
ATOM 6110 O O . ILE C 1 77 ? 46.925 124.131 -114.179 1.00 14.98 82 ILE C O 1
ATOM 6115 N N . LYS C 1 78 ? 48.570 124.658 -112.710 1.00 13.15 83 LYS C N 1
ATOM 6116 C CA . LYS C 1 78 ? 49.646 124.224 -113.641 1.00 12.81 83 LYS C CA 1
ATOM 6117 C C . LYS C 1 78 ? 49.498 122.816 -114.035 1.00 13.43 83 LYS C C 1
ATOM 6118 O O . LYS C 1 78 ? 49.533 122.515 -115.205 1.00 12.34 83 LYS C O 1
ATOM 6124 N N . ILE C 1 79 ? 49.346 121.955 -113.032 1.00 14.53 84 ILE C N 1
ATOM 6125 C CA . ILE C 1 79 ? 49.141 120.523 -113.263 1.00 13.32 84 ILE C CA 1
ATOM 6126 C C . ILE C 1 79 ? 48.028 120.343 -114.322 1.00 14.68 84 ILE C C 1
ATOM 6127 O O . ILE C 1 79 ? 48.220 119.617 -115.352 1.00 14.39 84 ILE C O 1
ATOM 6132 N N . LEU C 1 80 ? 46.875 121.007 -114.057 1.00 14.05 85 LEU C N 1
ATOM 6133 C CA . LEU C 1 80 ? 45.705 120.932 -114.920 1.00 13.68 85 LEU C CA 1
ATOM 6134 C C . LEU C 1 80 ? 46.098 121.388 -116.246 1.00 14.50 85 LEU C C 1
ATOM 6135 O O . LEU C 1 80 ? 45.891 120.620 -117.208 1.00 15.20 85 LEU C O 1
ATOM 6140 N N . GLN C 1 81 ? 46.714 122.568 -116.346 1.00 14.19 86 GLN C N 1
ATOM 6141 C CA . GLN C 1 81 ? 47.129 122.996 -117.672 1.00 14.70 86 GLN C CA 1
ATOM 6142 C C . GLN C 1 81 ? 48.002 121.921 -118.357 1.00 14.94 86 GLN C C 1
ATOM 6143 O O . GLN C 1 81 ? 47.816 121.558 -119.507 1.00 15.72 86 GLN C O 1
ATOM 6149 N N . ASN C 1 82 ? 48.915 121.380 -117.607 1.00 13.91 87 ASN C N 1
ATOM 6150 C CA . ASN C 1 82 ? 49.772 120.378 -118.092 1.00 13.06 87 ASN C CA 1
ATOM 6151 C C . ASN C 1 82 ? 49.050 119.193 -118.600 1.00 12.08 87 ASN C C 1
ATOM 6152 O O . ASN C 1 82 ? 49.374 118.609 -119.612 1.00 12.25 87 ASN C O 1
ATOM 6157 N N . LEU C 1 83 ? 48.050 118.806 -117.894 1.00 10.64 88 LEU C N 1
ATOM 6158 C CA . LEU C 1 83 ? 47.415 117.636 -118.343 1.00 12.10 88 LEU C CA 1
ATOM 6159 C C . LEU C 1 83 ? 46.378 117.815 -119.474 1.00 14.38 88 LEU C C 1
ATOM 6160 O O . LEU C 1 83 ? 46.219 116.936 -120.314 1.00 15.76 88 LEU C O 1
ATOM 6165 N N . CYS C 1 84 ? 45.675 118.950 -119.471 1.00 16.68 89 CYS C N 1
ATOM 6166 C CA . CYS C 1 84 ? 44.612 119.268 -120.449 1.00 18.12 89 CYS C CA 1
ATOM 6167 C C . CYS C 1 84 ? 44.813 118.552 -121.737 1.00 19.35 89 CYS C C 1
ATOM 6168 O O . CYS C 1 84 ? 45.839 118.629 -122.378 1.00 18.59 89 CYS C O 1
ATOM 6171 N N . GLY C 1 85 ? 43.780 117.865 -122.137 1.00 20.39 90 GLY C N 1
ATOM 6172 C CA . GLY C 1 85 ? 43.887 117.084 -123.342 1.00 22.79 90 GLY C CA 1
ATOM 6173 C C . GLY C 1 85 ? 44.162 115.635 -123.002 1.00 21.77 90 GLY C C 1
ATOM 6174 O O . GLY C 1 85 ? 43.837 114.755 -123.713 1.00 19.76 90 GLY C O 1
ATOM 6175 N N . GLY C 1 86 ? 44.767 115.403 -121.866 1.00 22.54 91 GLY C N 1
ATOM 6176 C CA . GLY C 1 86 ? 45.044 114.049 -121.481 1.00 21.77 91 GLY C CA 1
ATOM 6177 C C . GLY C 1 86 ? 43.798 113.178 -121.460 1.00 21.56 91 GLY C C 1
ATOM 6178 O O . GLY C 1 86 ? 42.716 113.625 -121.063 1.00 20.90 91 GLY C O 1
ATOM 6179 N N . PRO C 1 87 ? 43.937 111.925 -121.913 1.00 19.69 92 PRO C N 1
ATOM 6180 C CA . PRO C 1 87 ? 42.860 110.980 -121.951 1.00 18.09 92 PRO C CA 1
ATOM 6181 C C . PRO C 1 87 ? 42.233 110.878 -120.587 1.00 18.41 92 PRO C C 1
ATOM 6182 O O . PRO C 1 87 ? 42.933 110.682 -119.599 1.00 17.76 92 PRO C O 1
ATOM 6186 N N . ASN C 1 88 ? 40.899 111.003 -120.555 1.00 18.52 93 ASN C N 1
ATOM 6187 C CA . ASN C 1 88 ? 40.124 110.941 -119.354 1.00 17.01 93 ASN C CA 1
ATOM 6188 C C . ASN C 1 88 ? 40.600 111.872 -118.310 1.00 15.72 93 ASN C C 1
ATOM 6189 O O . ASN C 1 88 ? 40.472 111.602 -117.176 1.00 14.49 93 ASN C O 1
ATOM 6194 N N . ILE C 1 89 ? 41.150 113.002 -118.689 1.00 15.84 94 ILE C N 1
ATOM 6195 C CA . ILE C 1 89 ? 41.610 113.926 -117.664 1.00 15.02 94 ILE C CA 1
ATOM 6196 C C . ILE C 1 89 ? 40.582 114.999 -117.617 1.00 14.48 94 ILE C C 1
ATOM 6197 O O . ILE C 1 89 ? 40.063 115.394 -118.663 1.00 13.76 94 ILE C O 1
ATOM 6202 N N . VAL C 1 90 ? 40.236 115.458 -116.420 1.00 14.73 95 VAL C N 1
ATOM 6203 C CA . VAL C 1 90 ? 39.183 116.478 -116.357 1.00 13.46 95 VAL C CA 1
ATOM 6204 C C . VAL C 1 90 ? 39.837 117.592 -117.008 1.00 13.08 95 VAL C C 1
ATOM 6205 O O . VAL C 1 90 ? 41.048 117.720 -116.955 1.00 11.21 95 VAL C O 1
ATOM 6209 N N . LYS C 1 91 ? 39.008 118.397 -117.610 1.00 13.69 96 LYS C N 1
ATOM 6210 C CA . LYS C 1 91 ? 39.499 119.489 -118.337 1.00 14.47 96 LYS C CA 1
ATOM 6211 C C . LYS C 1 91 ? 39.214 120.888 -117.819 1.00 14.50 96 LYS C C 1
ATOM 6212 O O . LYS C 1 91 ? 38.090 121.324 -117.756 1.00 13.31 96 LYS C O 1
ATOM 6218 N N . LEU C 1 92 ? 40.269 121.589 -117.444 1.00 14.98 97 LEU C N 1
ATOM 6219 C CA . LEU C 1 92 ? 40.167 122.960 -116.962 1.00 14.63 97 LEU C CA 1
ATOM 6220 C C . LEU C 1 92 ? 39.819 123.863 -118.089 1.00 14.34 97 LEU C C 1
ATOM 6221 O O . LEU C 1 92 ? 40.559 124.005 -118.986 1.00 13.45 97 LEU C O 1
ATOM 6226 N N . LEU C 1 93 ? 38.730 124.559 -118.007 1.00 16.52 98 LEU C N 1
ATOM 6227 C CA . LEU C 1 93 ? 38.339 125.381 -119.131 1.00 19.85 98 LEU C CA 1
ATOM 6228 C C . LEU C 1 93 ? 38.708 126.822 -119.081 1.00 20.84 98 LEU C C 1
ATOM 6229 O O . LEU C 1 93 ? 38.777 127.519 -120.095 1.00 19.74 98 LEU C O 1
ATOM 6234 N N . ASP C 1 94 ? 38.922 127.283 -117.877 1.00 21.49 99 ASP C N 1
ATOM 6235 C CA . ASP C 1 94 ? 39.223 128.654 -117.756 1.00 21.35 99 ASP C CA 1
ATOM 6236 C C . ASP C 1 94 ? 39.427 128.835 -116.290 1.00 21.13 99 ASP C C 1
ATOM 6237 O O . ASP C 1 94 ? 38.843 128.116 -115.542 1.00 21.09 99 ASP C O 1
ATOM 6242 N N . ILE C 1 95 ? 40.293 129.740 -115.852 1.00 21.39 100 ILE C N 1
ATOM 6243 C CA . ILE C 1 95 ? 40.421 129.932 -114.409 1.00 19.52 100 ILE C CA 1
ATOM 6244 C C . ILE C 1 95 ? 39.942 131.400 -114.169 1.00 19.45 100 ILE C C 1
ATOM 6245 O O . ILE C 1 95 ? 40.148 132.268 -115.001 1.00 18.77 100 ILE C O 1
ATOM 6250 N N . VAL C 1 96 ? 39.247 131.685 -113.084 1.00 18.79 101 VAL C N 1
ATOM 6251 C CA . VAL C 1 96 ? 38.833 133.078 -112.918 1.00 17.96 101 VAL C CA 1
ATOM 6252 C C . VAL C 1 96 ? 38.965 133.721 -111.531 1.00 20.39 101 VAL C C 1
ATOM 6253 O O . VAL C 1 96 ? 39.150 133.066 -110.487 1.00 20.12 101 VAL C O 1
ATOM 6257 N N . ARG C 1 97 ? 38.909 135.034 -111.528 1.00 22.79 102 ARG C N 1
ATOM 6258 C CA . ARG C 1 97 ? 39.054 135.765 -110.283 1.00 25.08 102 ARG C CA 1
ATOM 6259 C C . ARG C 1 97 ? 37.802 136.679 -110.053 1.00 26.55 102 ARG C C 1
ATOM 6260 O O . ARG C 1 97 ? 37.129 137.108 -111.019 1.00 25.89 102 ARG C O 1
ATOM 6268 N N . ASP C 1 98 ? 37.490 136.965 -108.779 1.00 28.24 103 ASP C N 1
ATOM 6269 C CA . ASP C 1 98 ? 36.377 137.861 -108.414 1.00 30.15 103 ASP C CA 1
ATOM 6270 C C . ASP C 1 98 ? 36.871 139.264 -108.163 1.00 32.92 103 ASP C C 1
ATOM 6271 O O . ASP C 1 98 ? 37.756 139.446 -107.342 1.00 33.88 103 ASP C O 1
ATOM 6276 N N . GLN C 1 99 ? 36.300 140.250 -108.847 1.00 34.48 104 GLN C N 1
ATOM 6277 C CA . GLN C 1 99 ? 36.649 141.672 -108.641 1.00 35.27 104 GLN C CA 1
ATOM 6278 C C . GLN C 1 99 ? 37.108 141.980 -107.203 1.00 34.73 104 GLN C C 1
ATOM 6279 O O . GLN C 1 99 ? 38.307 142.281 -106.977 1.00 34.25 104 GLN C O 1
ATOM 6285 N N . HIS C 1 100 ? 36.163 141.916 -106.251 1.00 33.96 105 HIS C N 1
ATOM 6286 C CA . HIS C 1 100 ? 36.443 142.197 -104.834 1.00 35.57 105 HIS C CA 1
ATOM 6287 C C . HIS C 1 100 ? 37.493 141.323 -104.151 1.00 35.94 105 HIS C C 1
ATOM 6288 O O . HIS C 1 100 ? 38.717 141.495 -104.389 1.00 36.02 105 HIS C O 1
ATOM 6295 N N . SER C 1 101 ? 36.991 140.424 -103.277 1.00 35.64 106 SER C N 1
ATOM 6296 C CA . SER C 1 101 ? 37.792 139.463 -102.499 1.00 34.68 106 SER C CA 1
ATOM 6297 C C . SER C 1 101 ? 38.798 138.709 -103.398 1.00 34.37 106 SER C C 1
ATOM 6298 O O . SER C 1 101 ? 39.863 138.290 -102.941 1.00 33.25 106 SER C O 1
ATOM 6301 N N . LYS C 1 102 ? 38.488 138.589 -104.689 1.00 35.20 107 LYS C N 1
ATOM 6302 C CA . LYS C 1 102 ? 39.388 137.927 -105.650 1.00 35.67 107 LYS C CA 1
ATOM 6303 C C . LYS C 1 102 ? 39.537 136.436 -105.250 1.00 35.64 107 LYS C C 1
ATOM 6304 O O . LYS C 1 102 ? 40.665 135.823 -105.303 1.00 35.49 107 LYS C O 1
ATOM 6310 N N . THR C 1 103 ? 38.382 135.883 -104.824 1.00 32.56 108 THR C N 1
ATOM 6311 C CA . THR C 1 103 ? 38.260 134.501 -104.434 1.00 27.29 108 THR C CA 1
ATOM 6312 C C . THR C 1 103 ? 38.474 134.025 -105.832 1.00 24.99 108 THR C C 1
ATOM 6313 O O . THR C 1 103 ? 37.738 134.453 -106.692 1.00 24.14 108 THR C O 1
ATOM 6317 N N . PRO C 1 104 ? 39.487 133.175 -106.106 1.00 23.04 109 PRO C N 1
ATOM 6318 C CA . PRO C 1 104 ? 39.825 132.633 -107.460 1.00 21.33 109 PRO C CA 1
ATOM 6319 C C . PRO C 1 104 ? 38.910 131.416 -107.813 1.00 20.80 109 PRO C C 1
ATOM 6320 O O . PRO C 1 104 ? 38.221 130.916 -106.876 1.00 22.81 109 PRO C O 1
ATOM 6324 N N . SER C 1 105 ? 38.862 130.926 -109.067 1.00 17.43 110 SER C N 1
ATOM 6325 C CA . SER C 1 105 ? 37.982 129.786 -109.363 1.00 15.43 110 SER C CA 1
ATOM 6326 C C . SER C 1 105 ? 38.251 128.926 -110.603 1.00 17.21 110 SER C C 1
ATOM 6327 O O . SER C 1 105 ? 38.515 129.431 -111.715 1.00 18.30 110 SER C O 1
ATOM 6330 N N . LEU C 1 106 ? 38.136 127.609 -110.477 1.00 17.64 111 LEU C N 1
ATOM 6331 C CA . LEU C 1 106 ? 38.424 126.810 -111.662 1.00 17.34 111 LEU C CA 1
ATOM 6332 C C . LEU C 1 106 ? 37.142 126.440 -112.312 1.00 17.43 111 LEU C C 1
ATOM 6333 O O . LEU C 1 106 ? 36.262 125.997 -111.647 1.00 20.01 111 LEU C O 1
ATOM 6338 N N . ILE C 1 107 ? 36.997 126.668 -113.602 1.00 17.17 112 ILE C N 1
ATOM 6339 C CA . ILE C 1 107 ? 35.759 126.342 -114.319 1.00 17.85 112 ILE C CA 1
ATOM 6340 C C . ILE C 1 107 ? 36.070 125.206 -115.253 1.00 16.21 112 ILE C C 1
ATOM 6341 O O . ILE C 1 107 ? 36.593 125.441 -116.322 1.00 13.15 112 ILE C O 1
ATOM 6346 N N . PHE C 1 108 ? 35.692 123.986 -114.846 1.00 15.42 113 PHE C N 1
ATOM 6347 C CA . PHE C 1 108 ? 35.926 122.767 -115.606 1.00 11.36 113 PHE C CA 1
ATOM 6348 C C . PHE C 1 108 ? 34.815 122.459 -116.495 1.00 12.03 113 PHE C C 1
ATOM 6349 O O . PHE C 1 108 ? 33.739 123.033 -116.394 1.00 12.74 113 PHE C O 1
ATOM 6357 N N . GLU C 1 109 ? 35.092 121.488 -117.352 1.00 13.15 114 GLU C N 1
ATOM 6358 C CA . GLU C 1 109 ? 34.141 120.923 -118.326 1.00 15.27 114 GLU C CA 1
ATOM 6359 C C . GLU C 1 109 ? 33.094 120.217 -117.464 1.00 15.85 114 GLU C C 1
ATOM 6360 O O . GLU C 1 109 ? 33.404 119.789 -116.339 1.00 18.80 114 GLU C O 1
ATOM 6366 N N . TYR C 1 110 ? 31.863 120.069 -117.940 1.00 14.76 115 TYR C N 1
ATOM 6367 C CA . TYR C 1 110 ? 30.870 119.353 -117.149 1.00 13.81 115 TYR C CA 1
ATOM 6368 C C . TYR C 1 110 ? 30.837 117.808 -117.367 1.00 15.40 115 TYR C C 1
ATOM 6369 O O . TYR C 1 110 ? 31.196 117.314 -118.420 1.00 14.85 115 TYR C O 1
ATOM 6378 N N . VAL C 1 111 ? 30.508 117.035 -116.346 1.00 15.87 116 VAL C N 1
ATOM 6379 C CA . VAL C 1 111 ? 30.365 115.615 -116.565 1.00 15.64 116 VAL C CA 1
ATOM 6380 C C . VAL C 1 111 ? 29.092 115.299 -115.878 1.00 15.45 116 VAL C C 1
ATOM 6381 O O . VAL C 1 111 ? 28.771 115.790 -114.778 1.00 15.11 116 VAL C O 1
ATOM 6385 N N . ASN C 1 112 ? 28.317 114.487 -116.532 1.00 14.85 117 ASN C N 1
ATOM 6386 C CA . ASN C 1 112 ? 27.120 114.108 -115.871 1.00 15.19 117 ASN C CA 1
ATOM 6387 C C . ASN C 1 112 ? 27.688 112.939 -115.079 1.00 15.49 117 ASN C C 1
ATOM 6388 O O . ASN C 1 112 ? 28.435 112.139 -115.584 1.00 14.86 117 ASN C O 1
ATOM 6393 N N . ASN C 1 113 ? 27.372 112.870 -113.815 1.00 16.07 118 ASN C N 1
ATOM 6394 C CA . ASN C 1 113 ? 27.924 111.786 -113.029 1.00 17.98 118 ASN C CA 1
ATOM 6395 C C . ASN C 1 113 ? 26.915 111.160 -112.037 1.00 19.05 118 ASN C C 1
ATOM 6396 O O . ASN C 1 113 ? 25.869 111.754 -111.751 1.00 21.72 118 ASN C O 1
ATOM 6401 N N . THR C 1 114 ? 27.200 109.933 -111.599 1.00 18.18 119 THR C N 1
ATOM 6402 C CA . THR C 1 114 ? 26.347 109.261 -110.660 1.00 17.96 119 THR C CA 1
ATOM 6403 C C . THR C 1 114 ? 27.304 108.871 -109.526 1.00 16.21 119 THR C C 1
ATOM 6404 O O . THR C 1 114 ? 28.302 108.217 -109.767 1.00 14.75 119 THR C O 1
ATOM 6408 N N . ASP C 1 115 ? 27.030 109.317 -108.301 1.00 16.80 120 ASP C N 1
ATOM 6409 C CA . ASP C 1 115 ? 27.874 109.058 -107.145 1.00 17.13 120 ASP C CA 1
ATOM 6410 C C . ASP C 1 115 ? 28.189 107.613 -107.254 1.00 18.97 120 ASP C C 1
ATOM 6411 O O . ASP C 1 115 ? 27.330 106.828 -107.611 1.00 21.20 120 ASP C O 1
ATOM 6416 N N . PHE C 1 116 ? 29.416 107.209 -107.016 1.00 19.05 121 PHE C N 1
ATOM 6417 C CA . PHE C 1 116 ? 29.609 105.783 -107.147 1.00 17.83 121 PHE C CA 1
ATOM 6418 C C . PHE C 1 116 ? 28.674 105.004 -106.168 1.00 15.57 121 PHE C C 1
ATOM 6419 O O . PHE C 1 116 ? 28.157 103.966 -106.528 1.00 16.75 121 PHE C O 1
ATOM 6427 N N . LYS C 1 117 ? 28.393 105.504 -104.967 1.00 12.05 122 LYS C N 1
ATOM 6428 C CA . LYS C 1 117 ? 27.547 104.740 -104.107 1.00 10.17 122 LYS C CA 1
ATOM 6429 C C . LYS C 1 117 ? 26.311 104.311 -104.789 1.00 10.78 122 LYS C C 1
ATOM 6430 O O . LYS C 1 117 ? 25.854 103.193 -104.526 1.00 14.43 122 LYS C O 1
ATOM 6436 N N . VAL C 1 118 ? 25.742 105.124 -105.678 1.00 8.56 123 VAL C N 1
ATOM 6437 C CA . VAL C 1 118 ? 24.532 104.664 -106.425 1.00 6.41 123 VAL C CA 1
ATOM 6438 C C . VAL C 1 118 ? 24.863 104.039 -107.755 1.00 7.82 123 VAL C C 1
ATOM 6439 O O . VAL C 1 118 ? 24.152 103.177 -108.178 1.00 10.21 123 VAL C O 1
ATOM 6443 N N . LEU C 1 119 ? 25.929 104.462 -108.441 1.00 8.12 124 LEU C N 1
ATOM 6444 C CA . LEU C 1 119 ? 26.279 103.892 -109.743 1.00 7.47 124 LEU C CA 1
ATOM 6445 C C . LEU C 1 119 ? 26.927 102.537 -109.728 1.00 8.59 124 LEU C C 1
ATOM 6446 O O . LEU C 1 119 ? 26.480 101.628 -110.343 1.00 9.40 124 LEU C O 1
ATOM 6451 N N . TYR C 1 120 ? 28.042 102.425 -109.064 1.00 9.66 125 TYR C N 1
ATOM 6452 C CA . TYR C 1 120 ? 28.773 101.181 -109.036 1.00 11.70 125 TYR C CA 1
ATOM 6453 C C . TYR C 1 120 ? 27.931 99.868 -108.833 1.00 13.12 125 TYR C C 1
ATOM 6454 O O . TYR C 1 120 ? 28.000 98.915 -109.649 1.00 13.00 125 TYR C O 1
ATOM 6463 N N . PRO C 1 121 ? 27.132 99.787 -107.738 1.00 10.79 126 PRO C N 1
ATOM 6464 C CA . PRO C 1 121 ? 26.426 98.521 -107.697 1.00 11.72 126 PRO C CA 1
ATOM 6465 C C . PRO C 1 121 ? 25.990 98.190 -109.139 1.00 10.74 126 PRO C C 1
ATOM 6466 O O . PRO C 1 121 ? 26.501 97.268 -109.696 1.00 13.09 126 PRO C O 1
ATOM 6470 N N . THR C 1 122 ? 25.138 99.003 -109.738 1.00 9.37 127 THR C N 1
ATOM 6471 C CA . THR C 1 122 ? 24.650 98.876 -111.097 1.00 9.25 127 THR C CA 1
ATOM 6472 C C . THR C 1 122 ? 25.608 98.288 -112.072 1.00 9.21 127 THR C C 1
ATOM 6473 O O . THR C 1 122 ? 25.133 97.708 -113.014 1.00 9.49 127 THR C O 1
ATOM 6477 N N . LEU C 1 123 ? 26.937 98.464 -111.946 1.00 8.57 128 LEU C N 1
ATOM 6478 C CA . LEU C 1 123 ? 27.836 97.919 -112.996 1.00 10.91 128 LEU C CA 1
ATOM 6479 C C . LEU C 1 123 ? 28.048 96.391 -113.078 1.00 11.80 128 LEU C C 1
ATOM 6480 O O . LEU C 1 123 ? 27.913 95.641 -112.104 1.00 14.15 128 LEU C O 1
ATOM 6485 N N . THR C 1 124 ? 28.419 95.932 -114.266 1.00 11.20 129 THR C N 1
ATOM 6486 C CA . THR C 1 124 ? 28.604 94.507 -114.590 1.00 8.83 129 THR C CA 1
ATOM 6487 C C . THR C 1 124 ? 30.035 94.256 -114.682 1.00 11.73 129 THR C C 1
ATOM 6488 O O . THR C 1 124 ? 30.823 95.141 -115.038 1.00 12.87 129 THR C O 1
ATOM 6492 N N . ASP C 1 125 ? 30.382 93.009 -114.479 1.00 13.55 130 ASP C N 1
ATOM 6493 C CA . ASP C 1 125 ? 31.782 92.634 -114.582 1.00 14.22 130 ASP C CA 1
ATOM 6494 C C . ASP C 1 125 ? 32.532 93.400 -115.704 1.00 13.14 130 ASP C C 1
ATOM 6495 O O . ASP C 1 125 ? 33.637 93.966 -115.510 1.00 10.73 130 ASP C O 1
ATOM 6500 N N . TYR C 1 126 ? 31.927 93.407 -116.880 1.00 13.10 131 TYR C N 1
ATOM 6501 C CA . TYR C 1 126 ? 32.527 94.112 -117.962 1.00 14.05 131 TYR C CA 1
ATOM 6502 C C . TYR C 1 126 ? 32.535 95.577 -117.609 1.00 14.74 131 TYR C C 1
ATOM 6503 O O . TYR C 1 126 ? 33.590 96.210 -117.638 1.00 16.06 131 TYR C O 1
ATOM 6512 N N . ASP C 1 127 ? 31.385 96.132 -117.263 1.00 12.97 132 ASP C N 1
ATOM 6513 C CA . ASP C 1 127 ? 31.371 97.542 -116.939 1.00 11.56 132 ASP C CA 1
ATOM 6514 C C . ASP C 1 127 ? 32.621 97.995 -116.148 1.00 11.64 132 ASP C C 1
ATOM 6515 O O . ASP C 1 127 ? 33.298 99.010 -116.514 1.00 13.81 132 ASP C O 1
ATOM 6520 N N . ILE C 1 128 ? 32.952 97.241 -115.095 1.00 9.08 133 ILE C N 1
ATOM 6521 C CA . ILE C 1 128 ? 34.061 97.580 -114.241 1.00 7.20 133 ILE C CA 1
ATOM 6522 C C . ILE C 1 128 ? 35.326 97.471 -114.966 1.00 9.63 133 ILE C C 1
ATOM 6523 O O . ILE C 1 128 ? 36.087 98.382 -115.038 1.00 9.35 133 ILE C O 1
ATOM 6528 N N . ARG C 1 129 ? 35.580 96.324 -115.517 1.00 15.21 134 ARG C N 1
ATOM 6529 C CA . ARG C 1 129 ? 36.826 96.200 -116.237 1.00 20.12 134 ARG C CA 1
ATOM 6530 C C . ARG C 1 129 ? 37.032 97.435 -117.092 1.00 20.21 134 ARG C C 1
ATOM 6531 O O . ARG C 1 129 ? 38.069 98.069 -117.081 1.00 19.93 134 ARG C O 1
ATOM 6539 N N . TYR C 1 130 ? 36.002 97.794 -117.825 1.00 20.98 135 TYR C N 1
ATOM 6540 C CA . TYR C 1 130 ? 36.102 98.951 -118.694 1.00 22.05 135 TYR C CA 1
ATOM 6541 C C . TYR C 1 130 ? 36.560 100.247 -117.953 1.00 19.93 135 TYR C C 1
ATOM 6542 O O . TYR C 1 130 ? 37.691 100.737 -118.153 1.00 18.47 135 TYR C O 1
ATOM 6551 N N . TYR C 1 131 ? 35.678 100.759 -117.095 1.00 15.72 136 TYR C N 1
ATOM 6552 C CA . TYR C 1 131 ? 35.923 101.931 -116.349 1.00 11.70 136 TYR C CA 1
ATOM 6553 C C . TYR C 1 131 ? 37.255 101.975 -115.722 1.00 12.62 136 TYR C C 1
ATOM 6554 O O . TYR C 1 131 ? 37.788 103.073 -115.592 1.00 15.49 136 TYR C O 1
ATOM 6563 N N . ILE C 1 132 ? 37.802 100.822 -115.316 1.00 11.07 137 ILE C N 1
ATOM 6564 C CA . ILE C 1 132 ? 39.127 100.784 -114.725 1.00 9.80 137 ILE C CA 1
ATOM 6565 C C . ILE C 1 132 ? 40.152 100.906 -115.852 1.00 10.34 137 ILE C C 1
ATOM 6566 O O . ILE C 1 132 ? 41.176 101.551 -115.760 1.00 9.12 137 ILE C O 1
ATOM 6571 N N . TYR C 1 133 ? 39.862 100.271 -116.949 1.00 12.41 138 TYR C N 1
ATOM 6572 C CA . TYR C 1 133 ? 40.783 100.396 -118.035 1.00 16.29 138 TYR C CA 1
ATOM 6573 C C . TYR C 1 133 ? 40.787 101.927 -118.395 1.00 18.89 138 TYR C C 1
ATOM 6574 O O . TYR C 1 133 ? 41.803 102.537 -118.768 1.00 19.53 138 TYR C O 1
ATOM 6583 N N . GLU C 1 134 ? 39.646 102.562 -118.265 1.00 20.16 139 GLU C N 1
ATOM 6584 C CA . GLU C 1 134 ? 39.557 103.973 -118.594 1.00 21.12 139 GLU C CA 1
ATOM 6585 C C . GLU C 1 134 ? 40.325 104.806 -117.577 1.00 20.59 139 GLU C C 1
ATOM 6586 O O . GLU C 1 134 ? 41.155 105.662 -117.933 1.00 20.19 139 GLU C O 1
ATOM 6592 N N . LEU C 1 135 ? 40.051 104.527 -116.301 1.00 18.44 140 LEU C N 1
ATOM 6593 C CA . LEU C 1 135 ? 40.705 105.203 -115.198 1.00 16.29 140 LEU C CA 1
ATOM 6594 C C . LEU C 1 135 ? 42.226 105.018 -115.337 1.00 15.80 140 LEU C C 1
ATOM 6595 O O . LEU C 1 135 ? 42.977 105.857 -114.934 1.00 17.37 140 LEU C O 1
ATOM 6600 N N . LEU C 1 136 ? 42.664 103.912 -115.920 1.00 14.86 141 LEU C N 1
ATOM 6601 C CA . LEU C 1 136 ? 44.077 103.632 -116.093 1.00 13.63 141 LEU C CA 1
ATOM 6602 C C . LEU C 1 136 ? 44.702 104.527 -117.146 1.00 14.37 141 LEU C C 1
ATOM 6603 O O . LEU C 1 136 ? 45.804 105.014 -116.921 1.00 13.84 141 LEU C O 1
ATOM 6608 N N . LYS C 1 137 ? 44.035 104.728 -118.297 1.00 14.46 142 LYS C N 1
ATOM 6609 C CA . LYS C 1 137 ? 44.573 105.618 -119.324 1.00 15.21 142 LYS C CA 1
ATOM 6610 C C . LYS C 1 137 ? 44.823 106.977 -118.660 1.00 14.79 142 LYS C C 1
ATOM 6611 O O . LYS C 1 137 ? 45.805 107.636 -118.922 1.00 14.42 142 LYS C O 1
ATOM 6617 N N . ALA C 1 138 ? 43.947 107.386 -117.765 1.00 12.60 143 ALA C N 1
ATOM 6618 C CA . ALA C 1 138 ? 44.192 108.629 -117.089 1.00 9.48 143 ALA C CA 1
ATOM 6619 C C . ALA C 1 138 ? 45.507 108.513 -116.341 1.00 8.86 143 ALA C C 1
ATOM 6620 O O . ALA C 1 138 ? 46.492 109.117 -116.666 1.00 8.74 143 ALA C O 1
ATOM 6622 N N . LEU C 1 139 ? 45.546 107.711 -115.321 1.00 9.68 144 LEU C N 1
ATOM 6623 C CA . LEU C 1 139 ? 46.759 107.609 -114.565 1.00 11.70 144 LEU C CA 1
ATOM 6624 C C . LEU C 1 139 ? 48.034 107.401 -115.399 1.00 13.09 144 LEU C C 1
ATOM 6625 O O . LEU C 1 139 ? 49.044 108.062 -115.128 1.00 12.39 144 LEU C O 1
ATOM 6630 N N . ASP C 1 140 ? 48.053 106.497 -116.392 1.00 14.45 145 ASP C N 1
ATOM 6631 C CA . ASP C 1 140 ? 49.310 106.340 -117.107 1.00 15.26 145 ASP C CA 1
ATOM 6632 C C . ASP C 1 140 ? 49.679 107.611 -117.842 1.00 18.60 145 ASP C C 1
ATOM 6633 O O . ASP C 1 140 ? 50.833 107.953 -117.984 1.00 19.02 145 ASP C O 1
ATOM 6638 N N . TYR C 1 141 ? 48.688 108.316 -118.356 1.00 20.03 146 TYR C N 1
ATOM 6639 C CA . TYR C 1 141 ? 49.005 109.504 -119.067 1.00 19.66 146 TYR C CA 1
ATOM 6640 C C . TYR C 1 141 ? 49.677 110.337 -118.085 1.00 19.64 146 TYR C C 1
ATOM 6641 O O . TYR C 1 141 ? 50.893 110.416 -118.070 1.00 18.91 146 TYR C O 1
ATOM 6650 N N . CYS C 1 142 ? 48.884 110.926 -117.212 1.00 18.19 147 CYS C N 1
ATOM 6651 C CA . CYS C 1 142 ? 49.414 111.834 -116.183 1.00 18.05 147 CYS C CA 1
ATOM 6652 C C . CYS C 1 142 ? 50.756 111.507 -115.447 1.00 16.18 147 CYS C C 1
ATOM 6653 O O . CYS C 1 142 ? 51.546 112.403 -115.136 1.00 14.98 147 CYS C O 1
ATOM 6656 N N . HIS C 1 143 ? 50.985 110.236 -115.160 1.00 15.63 148 HIS C N 1
ATOM 6657 C CA . HIS C 1 143 ? 52.228 109.835 -114.561 1.00 15.67 148 HIS C CA 1
ATOM 6658 C C . HIS C 1 143 ? 53.298 110.170 -115.580 1.00 15.38 148 HIS C C 1
ATOM 6659 O O . HIS C 1 143 ? 54.347 110.716 -115.253 1.00 16.19 148 HIS C O 1
ATOM 6666 N N . SER C 1 144 ? 53.006 109.842 -116.839 1.00 14.18 149 SER C N 1
ATOM 6667 C CA . SER C 1 144 ? 53.944 109.997 -117.954 1.00 14.97 149 SER C CA 1
ATOM 6668 C C . SER C 1 144 ? 54.248 111.403 -118.140 1.00 16.72 149 SER C C 1
ATOM 6669 O O . SER C 1 144 ? 55.162 111.728 -118.902 1.00 17.24 149 SER C O 1
ATOM 6672 N N . GLN C 1 145 ? 53.476 112.249 -117.452 1.00 17.61 150 GLN C N 1
ATOM 6673 C CA . GLN C 1 145 ? 53.676 113.666 -117.583 1.00 17.35 150 GLN C CA 1
ATOM 6674 C C . GLN C 1 145 ? 54.353 114.246 -116.396 1.00 16.33 150 GLN C C 1
ATOM 6675 O O . GLN C 1 145 ? 54.392 115.446 -116.237 1.00 20.49 150 GLN C O 1
ATOM 6681 N N . GLY C 1 146 ? 54.881 113.365 -115.562 1.00 13.68 151 GLY C N 1
ATOM 6682 C CA . GLY C 1 146 ? 55.647 113.768 -114.400 1.00 9.66 151 GLY C CA 1
ATOM 6683 C C . GLY C 1 146 ? 54.809 114.044 -113.197 1.00 9.09 151 GLY C C 1
ATOM 6684 O O . GLY C 1 146 ? 55.310 114.515 -112.152 1.00 6.75 151 GLY C O 1
ATOM 6685 N N . ILE C 1 147 ? 53.532 113.731 -113.350 1.00 8.02 152 ILE C N 1
ATOM 6686 C CA . ILE C 1 147 ? 52.636 113.997 -112.297 1.00 10.86 152 ILE C CA 1
ATOM 6687 C C . ILE C 1 147 ? 52.090 112.777 -111.593 1.00 10.22 152 ILE C C 1
ATOM 6688 O O . ILE C 1 147 ? 51.913 111.752 -112.241 1.00 12.61 152 ILE C O 1
ATOM 6693 N N . MET C 1 148 ? 51.835 112.938 -110.274 1.00 6.74 153 MET C N 1
ATOM 6694 C CA . MET C 1 148 ? 51.270 111.973 -109.319 1.00 3.82 153 MET C CA 1
ATOM 6695 C C . MET C 1 148 ? 49.918 112.538 -108.945 1.00 4.59 153 MET C C 1
ATOM 6696 O O . MET C 1 148 ? 49.893 113.647 -108.446 1.00 8.93 153 MET C O 1
ATOM 6701 N N . HIS C 1 149 ? 48.805 111.820 -109.105 1.00 2.54 154 HIS C N 1
ATOM 6702 C CA . HIS C 1 149 ? 47.559 112.421 -108.710 1.00 0.58 154 HIS C CA 1
ATOM 6703 C C . HIS C 1 149 ? 47.358 112.362 -107.257 1.00 0.58 154 HIS C C 1
ATOM 6704 O O . HIS C 1 149 ? 46.411 112.849 -106.812 1.00 1.36 154 HIS C O 1
ATOM 6711 N N . ARG C 1 150 ? 48.223 111.761 -106.493 1.00 0.58 155 ARG C N 1
ATOM 6712 C CA . ARG C 1 150 ? 48.056 111.646 -105.048 1.00 1.27 155 ARG C CA 1
ATOM 6713 C C . ARG C 1 150 ? 46.654 111.661 -104.343 1.00 1.22 155 ARG C C 1
ATOM 6714 O O . ARG C 1 150 ? 46.586 111.964 -103.116 1.00 0.58 155 ARG C O 1
ATOM 6722 N N . ASP C 1 151 ? 45.570 111.356 -105.085 1.00 2.56 156 ASP C N 1
ATOM 6723 C CA . ASP C 1 151 ? 44.250 111.262 -104.497 1.00 5.00 156 ASP C CA 1
ATOM 6724 C C . ASP C 1 151 ? 43.141 110.590 -105.243 1.00 5.47 156 ASP C C 1
ATOM 6725 O O . ASP C 1 151 ? 42.113 111.215 -105.522 1.00 2.84 156 ASP C O 1
ATOM 6730 N N . VAL C 1 152 ? 43.345 109.283 -105.476 1.00 7.69 157 VAL C N 1
ATOM 6731 C CA . VAL C 1 152 ? 42.480 108.354 -106.216 1.00 7.48 157 VAL C CA 1
ATOM 6732 C C . VAL C 1 152 ? 41.601 107.662 -105.222 1.00 9.08 157 VAL C C 1
ATOM 6733 O O . VAL C 1 152 ? 42.114 107.149 -104.263 1.00 11.14 157 VAL C O 1
ATOM 6737 N N . LYS C 1 153 ? 40.288 107.696 -105.422 1.00 10.11 158 LYS C N 1
ATOM 6738 C CA . LYS C 1 153 ? 39.270 107.047 -104.600 1.00 13.36 158 LYS C CA 1
ATOM 6739 C C . LYS C 1 153 ? 38.093 107.400 -105.497 1.00 15.79 158 LYS C C 1
ATOM 6740 O O . LYS C 1 153 ? 38.173 108.336 -106.234 1.00 15.65 158 LYS C O 1
ATOM 6746 N N . PRO C 1 154 ? 36.993 106.658 -105.459 1.00 18.63 159 PRO C N 1
ATOM 6747 C CA . PRO C 1 154 ? 35.807 106.888 -106.275 1.00 19.43 159 PRO C CA 1
ATOM 6748 C C . PRO C 1 154 ? 35.357 108.334 -106.459 1.00 20.93 159 PRO C C 1
ATOM 6749 O O . PRO C 1 154 ? 35.183 108.809 -107.551 1.00 21.04 159 PRO C O 1
ATOM 6753 N N . HIS C 1 155 ? 35.189 109.037 -105.364 1.00 21.75 160 HIS C N 1
ATOM 6754 C CA . HIS C 1 155 ? 34.685 110.378 -105.386 1.00 21.34 160 HIS C CA 1
ATOM 6755 C C . HIS C 1 155 ? 35.439 111.348 -106.248 1.00 20.09 160 HIS C C 1
ATOM 6756 O O . HIS C 1 155 ? 34.922 112.453 -106.493 1.00 22.91 160 HIS C O 1
ATOM 6763 N N . ASN C 1 156 ? 36.662 111.040 -106.681 1.00 16.18 161 ASN C N 1
ATOM 6764 C CA . ASN C 1 156 ? 37.327 112.007 -107.588 1.00 12.13 161 ASN C CA 1
ATOM 6765 C C . ASN C 1 156 ? 37.513 111.436 -109.012 1.00 10.98 161 ASN C C 1
ATOM 6766 O O . ASN C 1 156 ? 38.481 111.725 -109.728 1.00 10.44 161 ASN C O 1
ATOM 6771 N N . VAL C 1 157 ? 36.543 110.586 -109.384 1.00 10.14 162 VAL C N 1
ATOM 6772 C CA . VAL C 1 157 ? 36.402 110.045 -110.761 1.00 10.33 162 VAL C CA 1
ATOM 6773 C C . VAL C 1 157 ? 34.878 110.103 -111.210 1.00 9.22 162 VAL C C 1
ATOM 6774 O O . VAL C 1 157 ? 34.012 109.415 -110.712 1.00 10.74 162 VAL C O 1
ATOM 6778 N N . MET C 1 158 ? 34.580 111.001 -112.131 1.00 7.18 163 MET C N 1
ATOM 6779 C CA . MET C 1 158 ? 33.259 111.218 -112.641 1.00 7.60 163 MET C CA 1
ATOM 6780 C C . MET C 1 158 ? 32.973 110.184 -113.674 1.00 9.51 163 MET C C 1
ATOM 6781 O O . MET C 1 158 ? 33.788 109.984 -114.527 1.00 10.23 163 MET C O 1
ATOM 6786 N N . ILE C 1 159 ? 31.817 109.537 -113.665 1.00 11.53 164 ILE C N 1
ATOM 6787 C CA . ILE C 1 159 ? 31.472 108.588 -114.743 1.00 14.78 164 ILE C CA 1
ATOM 6788 C C . ILE C 1 159 ? 30.087 108.944 -115.329 1.00 16.49 164 ILE C C 1
ATOM 6789 O O . ILE C 1 159 ? 29.090 109.146 -114.610 1.00 17.32 164 ILE C O 1
ATOM 6794 N N . ASP C 1 160 ? 30.016 109.081 -116.643 1.00 18.76 165 ASP C N 1
ATOM 6795 C CA . ASP C 1 160 ? 28.738 109.410 -117.307 1.00 22.57 165 ASP C CA 1
ATOM 6796 C C . ASP C 1 160 ? 28.496 108.070 -117.904 1.00 24.96 165 ASP C C 1
ATOM 6797 O O . ASP C 1 160 ? 28.895 107.879 -119.035 1.00 26.62 165 ASP C O 1
ATOM 6802 N N . HIS C 1 161 ? 27.855 107.156 -117.178 1.00 24.50 166 HIS C N 1
ATOM 6803 C CA . HIS C 1 161 ? 27.635 105.807 -117.664 1.00 22.87 166 HIS C CA 1
ATOM 6804 C C . HIS C 1 161 ? 26.880 105.829 -118.928 1.00 21.38 166 HIS C C 1
ATOM 6805 O O . HIS C 1 161 ? 27.031 104.952 -119.800 1.00 20.60 166 HIS C O 1
ATOM 6812 N N . GLU C 1 162 ? 26.054 106.875 -118.962 1.00 20.29 167 GLU C N 1
ATOM 6813 C CA . GLU C 1 162 ? 25.184 107.239 -120.070 1.00 21.78 167 GLU C CA 1
ATOM 6814 C C . GLU C 1 162 ? 25.993 107.161 -121.403 1.00 21.58 167 GLU C C 1
ATOM 6815 O O . GLU C 1 162 ? 25.556 106.628 -122.419 1.00 20.70 167 GLU C O 1
ATOM 6821 N N . LEU C 1 163 ? 27.192 107.713 -121.362 1.00 22.01 168 LEU C N 1
ATOM 6822 C CA . LEU C 1 163 ? 28.066 107.729 -122.516 1.00 23.47 168 LEU C CA 1
ATOM 6823 C C . LEU C 1 163 ? 29.368 106.969 -122.238 1.00 23.92 168 LEU C C 1
ATOM 6824 O O . LEU C 1 163 ? 30.382 107.219 -122.935 1.00 23.21 168 LEU C O 1
ATOM 6829 N N . ARG C 1 164 ? 29.360 106.052 -121.259 1.00 23.56 169 ARG C N 1
ATOM 6830 C CA . ARG C 1 164 ? 30.586 105.341 -120.879 1.00 23.73 169 ARG C CA 1
ATOM 6831 C C . ARG C 1 164 ? 31.882 106.252 -120.875 1.00 22.91 169 ARG C C 1
ATOM 6832 O O . ARG C 1 164 ? 32.973 105.843 -121.230 1.00 21.98 169 ARG C O 1
ATOM 6840 N N . LYS C 1 165 ? 31.724 107.492 -120.429 1.00 22.88 170 LYS C N 1
ATOM 6841 C CA . LYS C 1 165 ? 32.793 108.495 -120.388 1.00 22.41 170 LYS C CA 1
ATOM 6842 C C . LYS C 1 165 ? 33.360 108.612 -119.021 1.00 20.46 170 LYS C C 1
ATOM 6843 O O . LYS C 1 165 ? 32.646 108.538 -118.058 1.00 19.87 170 LYS C O 1
ATOM 6849 N N . LEU C 1 166 ? 34.643 108.849 -118.895 1.00 19.01 171 LEU C N 1
ATOM 6850 C CA . LEU C 1 166 ? 35.171 108.898 -117.516 1.00 17.71 171 LEU C CA 1
ATOM 6851 C C . LEU C 1 166 ? 36.219 109.959 -117.325 1.00 16.22 171 LEU C C 1
ATOM 6852 O O . LEU C 1 166 ? 37.030 110.165 -118.234 1.00 15.00 171 LEU C O 1
ATOM 6857 N N . ARG C 1 167 ? 36.185 110.625 -116.173 1.00 14.23 172 ARG C N 1
ATOM 6858 C CA . ARG C 1 167 ? 37.105 111.696 -115.897 1.00 13.99 172 ARG C CA 1
ATOM 6859 C C . ARG C 1 167 ? 37.665 111.587 -114.497 1.00 12.59 172 ARG C C 1
ATOM 6860 O O . ARG C 1 167 ? 36.925 111.332 -113.570 1.00 11.60 172 ARG C O 1
ATOM 6868 N N . LEU C 1 168 ? 38.974 111.797 -114.349 1.00 11.56 173 LEU C N 1
ATOM 6869 C CA . LEU C 1 168 ? 39.689 111.771 -113.065 1.00 11.04 173 LEU C CA 1
ATOM 6870 C C . LEU C 1 168 ? 39.711 113.262 -112.680 1.00 10.91 173 LEU C C 1
ATOM 6871 O O . LEU C 1 168 ? 40.061 114.089 -113.487 1.00 12.59 173 LEU C O 1
ATOM 6876 N N . ILE C 1 169 ? 39.346 113.610 -111.467 1.00 8.59 174 ILE C N 1
ATOM 6877 C CA . ILE C 1 169 ? 39.236 115.005 -111.137 1.00 7.23 174 ILE C CA 1
ATOM 6878 C C . ILE C 1 169 ? 39.933 115.425 -109.894 1.00 11.44 174 ILE C C 1
ATOM 6879 O O . ILE C 1 169 ? 40.604 114.616 -109.302 1.00 14.20 174 ILE C O 1
ATOM 6884 N N . ASP C 1 170 ? 39.727 116.664 -109.457 1.00 14.33 175 ASP C N 1
ATOM 6885 C CA . ASP C 1 170 ? 40.470 117.205 -108.276 1.00 17.19 175 ASP C CA 1
ATOM 6886 C C . ASP C 1 170 ? 42.019 116.964 -108.271 1.00 16.11 175 ASP C C 1
ATOM 6887 O O . ASP C 1 170 ? 42.577 115.972 -107.775 1.00 15.22 175 ASP C O 1
ATOM 6892 N N . TRP C 1 171 ? 42.750 117.906 -108.814 1.00 14.41 176 TRP C N 1
ATOM 6893 C CA . TRP C 1 171 ? 44.154 117.663 -108.824 1.00 11.41 176 TRP C CA 1
ATOM 6894 C C . TRP C 1 171 ? 44.806 118.496 -107.769 1.00 9.52 176 TRP C C 1
ATOM 6895 O O . TRP C 1 171 ? 46.026 118.763 -107.767 1.00 7.84 176 TRP C O 1
ATOM 6906 N N . GLY C 1 172 ? 43.971 118.898 -106.828 1.00 8.55 177 GLY C N 1
ATOM 6907 C CA . GLY C 1 172 ? 44.453 119.669 -105.680 1.00 10.28 177 GLY C CA 1
ATOM 6908 C C . GLY C 1 172 ? 45.456 118.898 -104.786 1.00 11.80 177 GLY C C 1
ATOM 6909 O O . GLY C 1 172 ? 46.017 119.451 -103.837 1.00 12.35 177 GLY C O 1
ATOM 6910 N N . LEU C 1 173 ? 45.654 117.601 -105.048 1.00 13.15 178 LEU C N 1
ATOM 6911 C CA . LEU C 1 173 ? 46.621 116.855 -104.278 1.00 11.08 178 LEU C CA 1
ATOM 6912 C C . LEU C 1 173 ? 47.688 116.351 -105.223 1.00 10.84 178 LEU C C 1
ATOM 6913 O O . LEU C 1 173 ? 48.804 115.999 -104.818 1.00 10.60 178 LEU C O 1
ATOM 6918 N N . ALA C 1 174 ? 47.361 116.331 -106.510 1.00 10.31 179 ALA C N 1
ATOM 6919 C CA . ALA C 1 174 ? 48.350 115.934 -107.503 1.00 11.12 179 ALA C CA 1
ATOM 6920 C C . ALA C 1 174 ? 49.563 116.877 -107.255 1.00 13.06 179 ALA C C 1
ATOM 6921 O O . ALA C 1 174 ? 49.397 118.024 -106.792 1.00 17.15 179 ALA C O 1
ATOM 6923 N N . GLU C 1 175 ? 50.746 116.371 -107.575 1.00 13.64 180 GLU C N 1
ATOM 6924 C CA . GLU C 1 175 ? 52.000 117.068 -107.427 1.00 15.36 180 GLU C CA 1
ATOM 6925 C C . GLU C 1 175 ? 52.983 116.569 -108.511 1.00 16.00 180 GLU C C 1
ATOM 6926 O O . GLU C 1 175 ? 52.734 115.524 -109.093 1.00 19.37 180 GLU C O 1
ATOM 6932 N N . PHE C 1 176 ? 54.085 117.264 -108.788 1.00 15.48 181 PHE C N 1
ATOM 6933 C CA . PHE C 1 176 ? 55.060 116.820 -109.816 1.00 15.93 181 PHE C CA 1
ATOM 6934 C C . PHE C 1 176 ? 56.040 115.809 -109.238 1.00 15.52 181 PHE C C 1
ATOM 6935 O O . PHE C 1 176 ? 56.479 115.971 -108.104 1.00 16.23 181 PHE C O 1
ATOM 6943 N N . TYR C 1 177 ? 56.445 114.794 -109.993 1.00 13.88 182 TYR C N 1
ATOM 6944 C CA . TYR C 1 177 ? 57.371 113.822 -109.414 1.00 11.57 182 TYR C CA 1
ATOM 6945 C C . TYR C 1 177 ? 58.752 114.211 -109.811 1.00 11.13 182 TYR C C 1
ATOM 6946 O O . TYR C 1 177 ? 59.017 114.511 -110.965 1.00 11.64 182 TYR C O 1
ATOM 6955 N N . HIS C 1 178 ? 59.646 114.264 -108.837 1.00 12.35 183 HIS C N 1
ATOM 6956 C CA . HIS C 1 178 ? 61.100 114.578 -109.054 1.00 15.47 183 HIS C CA 1
ATOM 6957 C C . HIS C 1 178 ? 61.858 113.422 -108.362 1.00 15.17 183 HIS C C 1
ATOM 6958 O O . HIS C 1 178 ? 61.669 113.162 -107.181 1.00 15.03 183 HIS C O 1
ATOM 6965 N N . PRO C 1 179 ? 62.748 112.762 -109.085 1.00 14.73 184 PRO C N 1
ATOM 6966 C CA . PRO C 1 179 ? 63.441 111.676 -108.483 1.00 15.97 184 PRO C CA 1
ATOM 6967 C C . PRO C 1 179 ? 64.064 112.074 -107.158 1.00 16.64 184 PRO C C 1
ATOM 6968 O O . PRO C 1 179 ? 64.639 113.135 -107.062 1.00 15.32 184 PRO C O 1
ATOM 6972 N N . GLY C 1 180 ? 63.931 111.175 -106.164 1.00 19.27 185 GLY C N 1
ATOM 6973 C CA . GLY C 1 180 ? 64.515 111.299 -104.850 1.00 19.49 185 GLY C CA 1
ATOM 6974 C C . GLY C 1 180 ? 63.909 112.306 -103.947 1.00 20.40 185 GLY C C 1
ATOM 6975 O O . GLY C 1 180 ? 64.313 112.403 -102.804 1.00 21.21 185 GLY C O 1
ATOM 6976 N N . LYS C 1 181 ? 62.927 113.047 -104.407 1.00 20.84 186 LYS C N 1
ATOM 6977 C CA . LYS C 1 181 ? 62.360 114.050 -103.527 1.00 21.92 186 LYS C CA 1
ATOM 6978 C C . LYS C 1 181 ? 61.617 113.351 -102.414 1.00 20.43 186 LYS C C 1
ATOM 6979 O O . LYS C 1 181 ? 61.026 112.290 -102.600 1.00 19.62 186 LYS C O 1
ATOM 6985 N N . GLU C 1 182 ? 61.701 113.949 -101.245 1.00 19.31 187 GLU C N 1
ATOM 6986 C CA . GLU C 1 182 ? 61.003 113.473 -100.075 1.00 19.76 187 GLU C CA 1
ATOM 6987 C C . GLU C 1 182 ? 59.736 114.317 -100.012 1.00 19.01 187 GLU C C 1
ATOM 6988 O O . GLU C 1 182 ? 59.812 115.519 -99.799 1.00 20.30 187 GLU C O 1
ATOM 6994 N N . TYR C 1 183 ? 58.583 113.678 -100.214 1.00 17.39 188 TYR C N 1
ATOM 6995 C CA . TYR C 1 183 ? 57.276 114.321 -100.253 1.00 16.25 188 TYR C CA 1
ATOM 6996 C C . TYR C 1 183 ? 56.567 114.267 -98.937 1.00 17.60 188 TYR C C 1
ATOM 6997 O O . TYR C 1 183 ? 57.119 113.808 -97.927 1.00 18.52 188 TYR C O 1
ATOM 7006 N N . ASN C 1 184 ? 55.315 114.688 -98.955 1.00 17.44 189 ASN C N 1
ATOM 7007 C CA . ASN C 1 184 ? 54.572 114.742 -97.752 1.00 18.60 189 ASN C CA 1
ATOM 7008 C C . ASN C 1 184 ? 53.612 113.598 -97.715 1.00 20.63 189 ASN C C 1
ATOM 7009 O O . ASN C 1 184 ? 52.952 113.375 -98.711 1.00 21.31 189 ASN C O 1
ATOM 7014 N N . VAL C 1 185 ? 53.491 112.899 -96.575 1.00 22.56 190 VAL C N 1
ATOM 7015 C CA . VAL C 1 185 ? 52.577 111.765 -96.492 1.00 22.49 190 VAL C CA 1
ATOM 7016 C C . VAL C 1 185 ? 51.206 112.041 -96.066 1.00 24.69 190 VAL C C 1
ATOM 7017 O O . VAL C 1 185 ? 50.472 111.079 -95.894 1.00 25.48 190 VAL C O 1
ATOM 7021 N N . ARG C 1 186 ? 50.854 113.306 -95.848 1.00 27.58 191 ARG C N 1
ATOM 7022 C CA . ARG C 1 186 ? 49.483 113.651 -95.447 1.00 30.71 191 ARG C CA 1
ATOM 7023 C C . ARG C 1 186 ? 48.789 113.945 -96.760 1.00 30.44 191 ARG C C 1
ATOM 7024 O O . ARG C 1 186 ? 48.505 115.094 -97.081 1.00 31.58 191 ARG C O 1
ATOM 7032 N N . VAL C 1 187 ? 48.533 112.897 -97.527 1.00 29.51 192 VAL C N 1
ATOM 7033 C CA . VAL C 1 187 ? 47.910 113.005 -98.813 1.00 27.90 192 VAL C CA 1
ATOM 7034 C C . VAL C 1 187 ? 46.881 111.942 -98.966 1.00 26.76 192 VAL C C 1
ATOM 7035 O O . VAL C 1 187 ? 46.613 111.225 -98.033 1.00 26.26 192 VAL C O 1
ATOM 7039 N N . ALA C 1 188 ? 46.360 111.816 -100.187 1.00 26.39 193 ALA C N 1
ATOM 7040 C CA . ALA C 1 188 ? 45.306 110.867 -100.523 1.00 27.64 193 ALA C CA 1
ATOM 7041 C C . ALA C 1 188 ? 44.208 110.996 -99.487 1.00 28.17 193 ALA C C 1
ATOM 7042 O O . ALA C 1 188 ? 44.150 111.990 -98.758 1.00 28.54 193 ALA C O 1
ATOM 7044 N N . SER C 1 189 ? 43.330 110.003 -99.417 1.00 28.59 194 SER C N 1
ATOM 7045 C CA . SER C 1 189 ? 42.282 110.035 -98.395 1.00 29.10 194 SER C CA 1
ATOM 7046 C C . SER C 1 189 ? 42.489 108.786 -97.556 1.00 28.63 194 SER C C 1
ATOM 7047 O O . SER C 1 189 ? 42.831 107.725 -98.103 1.00 30.41 194 SER C O 1
ATOM 7050 N N . ARG C 1 190 ? 42.366 108.909 -96.233 1.00 26.90 195 ARG C N 1
ATOM 7051 C CA . ARG C 1 190 ? 42.610 107.764 -95.334 1.00 24.54 195 ARG C CA 1
ATOM 7052 C C . ARG C 1 190 ? 42.566 106.423 -96.024 1.00 22.98 195 ARG C C 1
ATOM 7053 O O . ARG C 1 190 ? 43.573 105.882 -96.437 1.00 22.17 195 ARG C O 1
ATOM 7061 N N . TYR C 1 191 ? 41.346 105.916 -96.154 1.00 20.45 196 TYR C N 1
ATOM 7062 C CA . TYR C 1 191 ? 41.037 104.619 -96.789 1.00 15.54 196 TYR C CA 1
ATOM 7063 C C . TYR C 1 191 ? 41.984 104.280 -97.967 1.00 14.48 196 TYR C C 1
ATOM 7064 O O . TYR C 1 191 ? 42.402 103.106 -98.125 1.00 17.93 196 TYR C O 1
ATOM 7073 N N . PHE C 1 192 ? 42.387 105.288 -98.749 1.00 8.08 197 PHE C N 1
ATOM 7074 C CA . PHE C 1 192 ? 43.187 104.985 -99.884 1.00 3.58 197 PHE C CA 1
ATOM 7075 C C . PHE C 1 192 ? 44.652 105.326 -99.862 1.00 4.72 197 PHE C C 1
ATOM 7076 O O . PHE C 1 192 ? 45.342 105.256 -100.885 1.00 2.43 197 PHE C O 1
ATOM 7084 N N . LYS C 1 193 ? 45.156 105.695 -98.692 1.00 7.64 198 LYS C N 1
ATOM 7085 C CA . LYS C 1 193 ? 46.596 106.004 -98.531 1.00 12.46 198 LYS C CA 1
ATOM 7086 C C . LYS C 1 193 ? 47.267 104.644 -98.619 1.00 13.03 198 LYS C C 1
ATOM 7087 O O . LYS C 1 193 ? 46.710 103.640 -98.120 1.00 14.84 198 LYS C O 1
ATOM 7093 N N . GLY C 1 194 ? 48.421 104.616 -99.276 1.00 13.50 199 GLY C N 1
ATOM 7094 C CA . GLY C 1 194 ? 49.147 103.391 -99.451 1.00 15.83 199 GLY C CA 1
ATOM 7095 C C . GLY C 1 194 ? 50.004 103.210 -98.238 1.00 19.71 199 GLY C C 1
ATOM 7096 O O . GLY C 1 194 ? 50.180 104.131 -97.449 1.00 19.74 199 GLY C O 1
ATOM 7097 N N . PRO C 1 195 ? 50.574 102.031 -98.056 1.00 21.01 200 PRO C N 1
ATOM 7098 C CA . PRO C 1 195 ? 51.405 101.818 -96.886 1.00 20.59 200 PRO C CA 1
ATOM 7099 C C . PRO C 1 195 ? 52.506 102.823 -96.736 1.00 19.80 200 PRO C C 1
ATOM 7100 O O . PRO C 1 195 ? 52.739 103.298 -95.634 1.00 20.07 200 PRO C O 1
ATOM 7104 N N . GLU C 1 196 ? 53.175 103.173 -97.836 1.00 18.37 201 GLU C N 1
ATOM 7105 C CA . GLU C 1 196 ? 54.260 104.154 -97.771 1.00 18.06 201 GLU C CA 1
ATOM 7106 C C . GLU C 1 196 ? 53.847 105.423 -97.030 1.00 17.60 201 GLU C C 1
ATOM 7107 O O . GLU C 1 196 ? 54.610 105.928 -96.232 1.00 17.58 201 GLU C O 1
ATOM 7113 N N . LEU C 1 197 ? 52.647 105.941 -97.239 1.00 15.66 202 LEU C N 1
ATOM 7114 C CA . LEU C 1 197 ? 52.300 107.115 -96.493 1.00 13.26 202 LEU C CA 1
ATOM 7115 C C . LEU C 1 197 ? 52.051 106.731 -95.016 1.00 15.72 202 LEU C C 1
ATOM 7116 O O . LEU C 1 197 ? 52.214 107.552 -94.095 1.00 17.33 202 LEU C O 1
ATOM 7121 N N . LEU C 1 198 ? 51.670 105.485 -94.768 1.00 17.78 203 LEU C N 1
ATOM 7122 C CA . LEU C 1 198 ? 51.374 105.113 -93.403 1.00 18.97 203 LEU C CA 1
ATOM 7123 C C . LEU C 1 198 ? 52.517 104.733 -92.573 1.00 18.98 203 LEU C C 1
ATOM 7124 O O . LEU C 1 198 ? 52.338 104.584 -91.383 1.00 18.37 203 LEU C O 1
ATOM 7129 N N . VAL C 1 199 ? 53.683 104.555 -93.165 1.00 19.47 204 VAL C N 1
ATOM 7130 C CA . VAL C 1 199 ? 54.863 104.183 -92.396 1.00 21.88 204 VAL C CA 1
ATOM 7131 C C . VAL C 1 199 ? 55.905 105.225 -92.636 1.00 24.56 204 VAL C C 1
ATOM 7132 O O . VAL C 1 199 ? 57.093 104.971 -92.433 1.00 26.21 204 VAL C O 1
ATOM 7136 N N . ASP C 1 200 ? 55.462 106.388 -93.131 1.00 25.79 205 ASP C N 1
ATOM 7137 C CA . ASP C 1 200 ? 56.350 107.511 -93.427 1.00 25.38 205 ASP C CA 1
ATOM 7138 C C . ASP C 1 200 ? 57.514 107.319 -94.387 1.00 23.00 205 ASP C C 1
ATOM 7139 O O . ASP C 1 200 ? 58.613 107.663 -94.059 1.00 22.58 205 ASP C O 1
ATOM 7144 N N . LEU C 1 201 ? 57.305 106.790 -95.571 1.00 21.49 206 LEU C N 1
ATOM 7145 C CA . LEU C 1 201 ? 58.422 106.605 -96.465 1.00 21.41 206 LEU C CA 1
ATOM 7146 C C . LEU C 1 201 ? 58.201 107.708 -97.383 1.00 20.89 206 LEU C C 1
ATOM 7147 O O . LEU C 1 201 ? 57.560 107.529 -98.378 1.00 21.81 206 LEU C O 1
ATOM 7152 N N . GLN C 1 202 ? 58.727 108.875 -97.060 1.00 20.40 207 GLN C N 1
ATOM 7153 C CA . GLN C 1 202 ? 58.481 110.075 -97.881 1.00 18.51 207 GLN C CA 1
ATOM 7154 C C . GLN C 1 202 ? 58.888 110.208 -99.326 1.00 15.57 207 GLN C C 1
ATOM 7155 O O . GLN C 1 202 ? 58.213 110.858 -100.051 1.00 15.28 207 GLN C O 1
ATOM 7161 N N . ASP C 1 203 ? 59.997 109.634 -99.738 1.00 12.97 208 ASP C N 1
ATOM 7162 C CA . ASP C 1 203 ? 60.329 109.690 -101.137 1.00 14.79 208 ASP C CA 1
ATOM 7163 C C . ASP C 1 203 ? 59.478 108.714 -101.929 1.00 14.80 208 ASP C C 1
ATOM 7164 O O . ASP C 1 203 ? 60.002 107.731 -102.465 1.00 14.74 208 ASP C O 1
ATOM 7169 N N . TYR C 1 204 ? 58.169 108.975 -102.004 1.00 14.39 209 TYR C N 1
ATOM 7170 C CA . TYR C 1 204 ? 57.293 108.077 -102.754 1.00 14.16 209 TYR C CA 1
ATOM 7171 C C . TYR C 1 204 ? 57.206 108.473 -104.231 1.00 11.28 209 TYR C C 1
ATOM 7172 O O . TYR C 1 204 ? 57.885 109.409 -104.658 1.00 10.70 209 TYR C O 1
ATOM 7181 N N . ASP C 1 205 ? 56.426 107.732 -105.006 1.00 7.81 210 ASP C N 1
ATOM 7182 C CA . ASP C 1 205 ? 56.370 108.033 -106.422 1.00 6.31 210 ASP C CA 1
ATOM 7183 C C . ASP C 1 205 ? 54.984 107.776 -107.029 1.00 4.56 210 ASP C C 1
ATOM 7184 O O . ASP C 1 205 ? 54.014 107.760 -106.302 1.00 3.28 210 ASP C O 1
ATOM 7189 N N . TYR C 1 206 ? 54.874 107.568 -108.341 1.00 3.86 211 TYR C N 1
ATOM 7190 C CA . TYR C 1 206 ? 53.591 107.283 -108.963 1.00 6.50 211 TYR C CA 1
ATOM 7191 C C . TYR C 1 206 ? 52.949 106.123 -108.230 1.00 7.43 211 TYR C C 1
ATOM 7192 O O . TYR C 1 206 ? 51.788 106.106 -107.918 1.00 8.74 211 TYR C O 1
ATOM 7201 N N . SER C 1 207 ? 53.739 105.126 -107.978 1.00 7.37 212 SER C N 1
ATOM 7202 C CA . SER C 1 207 ? 53.311 103.956 -107.250 1.00 6.76 212 SER C CA 1
ATOM 7203 C C . SER C 1 207 ? 52.102 104.179 -106.281 1.00 7.81 212 SER C C 1
ATOM 7204 O O . SER C 1 207 ? 51.205 103.303 -106.174 1.00 8.91 212 SER C O 1
ATOM 7207 N N . LEU C 1 208 ? 52.100 105.320 -105.565 1.00 7.13 213 LEU C N 1
ATOM 7208 C CA . LEU C 1 208 ? 51.031 105.611 -104.615 1.00 5.51 213 LEU C CA 1
ATOM 7209 C C . LEU C 1 208 ? 49.699 105.542 -105.331 1.00 4.70 213 LEU C C 1
ATOM 7210 O O . LEU C 1 208 ? 48.763 104.968 -104.880 1.00 0.58 213 LEU C O 1
ATOM 7215 N N . ASP C 1 209 ? 49.590 106.115 -106.499 1.00 5.90 214 ASP C N 1
ATOM 7216 C CA . ASP C 1 209 ? 48.297 106.079 -107.075 1.00 7.82 214 ASP C CA 1
ATOM 7217 C C . ASP C 1 209 ? 47.909 104.677 -107.273 1.00 8.47 214 ASP C C 1
ATOM 7218 O O . ASP C 1 209 ? 46.747 104.366 -107.113 1.00 8.28 214 ASP C O 1
ATOM 7223 N N . MET C 1 210 ? 48.862 103.794 -107.551 1.00 9.84 215 MET C N 1
ATOM 7224 C CA . MET C 1 210 ? 48.465 102.395 -107.831 1.00 9.77 215 MET C CA 1
ATOM 7225 C C . MET C 1 210 ? 47.804 101.715 -106.681 1.00 9.20 215 MET C C 1
ATOM 7226 O O . MET C 1 210 ? 46.851 101.007 -106.867 1.00 9.00 215 MET C O 1
ATOM 7231 N N . TRP C 1 211 ? 48.312 101.908 -105.492 1.00 7.52 216 TRP C N 1
ATOM 7232 C CA . TRP C 1 211 ? 47.641 101.343 -104.371 1.00 8.70 216 TRP C CA 1
ATOM 7233 C C . TRP C 1 211 ? 46.207 101.947 -104.288 1.00 11.47 216 TRP C C 1
ATOM 7234 O O . TRP C 1 211 ? 45.242 101.188 -104.056 1.00 13.76 216 TRP C O 1
ATOM 7245 N N . SER C 1 212 ? 46.007 103.274 -104.484 1.00 13.45 217 SER C N 1
ATOM 7246 C CA . SER C 1 212 ? 44.626 103.808 -104.394 1.00 12.64 217 SER C CA 1
ATOM 7247 C C . SER C 1 212 ? 43.819 103.077 -105.442 1.00 10.86 217 SER C C 1
ATOM 7248 O O . SER C 1 212 ? 42.820 102.547 -105.055 1.00 11.07 217 SER C O 1
ATOM 7251 N N . LEU C 1 213 ? 44.262 102.981 -106.708 1.00 7.99 218 LEU C N 1
ATOM 7252 C CA . LEU C 1 213 ? 43.531 102.214 -107.688 1.00 6.95 218 LEU C CA 1
ATOM 7253 C C . LEU C 1 213 ? 43.288 100.859 -107.076 1.00 8.27 218 LEU C C 1
ATOM 7254 O O . LEU C 1 213 ? 42.242 100.253 -107.241 1.00 7.50 218 LEU C O 1
ATOM 7259 N N . GLY C 1 214 ? 44.305 100.377 -106.386 1.00 7.59 219 GLY C N 1
ATOM 7260 C CA . GLY C 1 214 ? 44.178 99.117 -105.688 1.00 6.28 219 GLY C CA 1
ATOM 7261 C C . GLY C 1 214 ? 42.935 99.147 -104.795 1.00 4.95 219 GLY C C 1
ATOM 7262 O O . GLY C 1 214 ? 41.953 98.537 -105.135 1.00 5.92 219 GLY C O 1
ATOM 7263 N N . CYS C 1 215 ? 42.948 99.859 -103.687 1.00 3.01 220 CYS C N 1
ATOM 7264 C CA . CYS C 1 215 ? 41.777 99.897 -102.871 1.00 6.57 220 CYS C CA 1
ATOM 7265 C C . CYS C 1 215 ? 40.468 100.055 -103.711 1.00 8.51 220 CYS C C 1
ATOM 7266 O O . CYS C 1 215 ? 39.551 99.272 -103.672 1.00 9.24 220 CYS C O 1
ATOM 7269 N N . MET C 1 216 ? 40.403 101.089 -104.502 1.00 12.03 221 MET C N 1
ATOM 7270 C CA . MET C 1 216 ? 39.234 101.390 -105.264 1.00 14.22 221 MET C CA 1
ATOM 7271 C C . MET C 1 216 ? 38.665 100.208 -105.934 1.00 14.82 221 MET C C 1
ATOM 7272 O O . MET C 1 216 ? 37.483 99.905 -105.812 1.00 14.48 221 MET C O 1
ATOM 7277 N N . PHE C 1 217 ? 39.529 99.520 -106.658 1.00 16.37 222 PHE C N 1
ATOM 7278 C CA . PHE C 1 217 ? 39.140 98.302 -107.464 1.00 16.39 222 PHE C CA 1
ATOM 7279 C C . PHE C 1 217 ? 38.717 97.162 -106.577 1.00 13.55 222 PHE C C 1
ATOM 7280 O O . PHE C 1 217 ? 37.633 96.594 -106.730 1.00 11.80 222 PHE C O 1
ATOM 7288 N N . ALA C 1 218 ? 39.589 96.878 -105.619 1.00 11.45 223 ALA C N 1
ATOM 7289 C CA . ALA C 1 218 ? 39.353 95.839 -104.634 1.00 10.23 223 ALA C CA 1
ATOM 7290 C C . ALA C 1 218 ? 37.945 96.014 -104.159 1.00 9.46 223 ALA C C 1
ATOM 7291 O O . ALA C 1 218 ? 37.138 95.095 -104.240 1.00 12.10 223 ALA C O 1
ATOM 7293 N N . GLY C 1 219 ? 37.619 97.202 -103.716 1.00 8.04 224 GLY C N 1
ATOM 7294 C CA . GLY C 1 219 ? 36.284 97.382 -103.208 1.00 7.82 224 GLY C CA 1
ATOM 7295 C C . GLY C 1 219 ? 35.174 97.294 -104.222 1.00 7.80 224 GLY C C 1
ATOM 7296 O O . GLY C 1 219 ? 34.024 97.067 -103.853 1.00 7.15 224 GLY C O 1
ATOM 7297 N N . MET C 1 220 ? 35.479 97.472 -105.495 1.00 7.59 225 MET C N 1
ATOM 7298 C CA . MET C 1 220 ? 34.381 97.423 -106.406 1.00 9.83 225 MET C CA 1
ATOM 7299 C C . MET C 1 220 ? 34.018 95.999 -106.700 1.00 12.06 225 MET C C 1
ATOM 7300 O O . MET C 1 220 ? 32.826 95.643 -106.678 1.00 13.77 225 MET C O 1
ATOM 7305 N N . ILE C 1 221 ? 35.001 95.152 -106.952 1.00 12.64 226 ILE C N 1
ATOM 7306 C CA . ILE C 1 221 ? 34.674 93.748 -107.250 1.00 10.24 226 ILE C CA 1
ATOM 7307 C C . ILE C 1 221 ? 34.165 93.069 -106.004 1.00 11.15 226 ILE C C 1
ATOM 7308 O O . ILE C 1 221 ? 33.347 92.219 -106.095 1.00 12.52 226 ILE C O 1
ATOM 7313 N N . PHE C 1 222 ? 34.629 93.438 -104.829 1.00 10.87 227 PHE C N 1
ATOM 7314 C CA . PHE C 1 222 ? 34.178 92.714 -103.679 1.00 12.54 227 PHE C CA 1
ATOM 7315 C C . PHE C 1 222 ? 32.927 93.289 -103.016 1.00 14.58 227 PHE C C 1
ATOM 7316 O O . PHE C 1 222 ? 32.244 92.655 -102.192 1.00 15.93 227 PHE C O 1
ATOM 7324 N N . ARG C 1 223 ? 32.605 94.513 -103.400 1.00 17.15 228 ARG C N 1
ATOM 7325 C CA . ARG C 1 223 ? 31.443 95.227 -102.826 1.00 19.20 228 ARG C CA 1
ATOM 7326 C C . ARG C 1 223 ? 31.628 95.328 -101.386 1.00 20.03 228 ARG C C 1
ATOM 7327 O O . ARG C 1 223 ? 30.952 94.662 -100.634 1.00 18.86 228 ARG C O 1
ATOM 7335 N N . LYS C 1 224 ? 32.595 96.156 -101.036 1.00 23.30 229 LYS C N 1
ATOM 7336 C CA . LYS C 1 224 ? 32.961 96.389 -99.659 1.00 26.43 229 LYS C CA 1
ATOM 7337 C C . LYS C 1 224 ? 33.699 97.746 -99.491 1.00 29.50 229 LYS C C 1
ATOM 7338 O O . LYS C 1 224 ? 34.778 97.786 -98.951 1.00 31.87 229 LYS C O 1
ATOM 7344 N N . GLU C 1 225 ? 33.149 98.859 -99.961 1.00 30.23 230 GLU C N 1
ATOM 7345 C CA . GLU C 1 225 ? 33.857 100.119 -99.778 1.00 30.23 230 GLU C CA 1
ATOM 7346 C C . GLU C 1 225 ? 33.568 100.634 -98.398 1.00 29.42 230 GLU C C 1
ATOM 7347 O O . GLU C 1 225 ? 32.478 100.459 -97.877 1.00 30.59 230 GLU C O 1
ATOM 7353 N N . PRO C 1 226 ? 34.569 101.156 -97.728 1.00 27.91 231 PRO C N 1
ATOM 7354 C CA . PRO C 1 226 ? 35.938 101.270 -98.157 1.00 29.15 231 PRO C CA 1
ATOM 7355 C C . PRO C 1 226 ? 36.477 99.883 -97.920 1.00 30.24 231 PRO C C 1
ATOM 7356 O O . PRO C 1 226 ? 35.991 99.197 -97.023 1.00 31.46 231 PRO C O 1
ATOM 7360 N N . PHE C 1 227 ? 37.474 99.443 -98.681 1.00 29.71 232 PHE C N 1
ATOM 7361 C CA . PHE C 1 227 ? 37.935 98.084 -98.462 1.00 29.43 232 PHE C CA 1
ATOM 7362 C C . PHE C 1 227 ? 38.624 98.063 -97.150 1.00 30.15 232 PHE C C 1
ATOM 7363 O O . PHE C 1 227 ? 38.237 97.318 -96.267 1.00 30.32 232 PHE C O 1
ATOM 7371 N N . PHE C 1 228 ? 39.645 98.901 -97.018 1.00 31.25 233 PHE C N 1
ATOM 7372 C CA . PHE C 1 228 ? 40.390 99.020 -95.768 1.00 32.48 233 PHE C CA 1
ATOM 7373 C C . PHE C 1 228 ? 39.747 100.224 -95.114 1.00 33.11 233 PHE C C 1
ATOM 7374 O O . PHE C 1 228 ? 39.864 101.311 -95.623 1.00 35.39 233 PHE C O 1
ATOM 7382 N N . TYR C 1 229 ? 39.089 100.021 -93.981 1.00 32.81 234 TYR C N 1
ATOM 7383 C CA . TYR C 1 229 ? 38.365 101.035 -93.250 1.00 31.98 234 TYR C CA 1
ATOM 7384 C C . TYR C 1 229 ? 39.051 101.440 -91.986 1.00 31.89 234 TYR C C 1
ATOM 7385 O O . TYR C 1 229 ? 38.670 101.015 -90.909 1.00 30.83 234 TYR C O 1
ATOM 7394 N N . GLY C 1 230 ? 40.058 102.282 -92.096 1.00 33.01 235 GLY C N 1
ATOM 7395 C CA . GLY C 1 230 ? 40.719 102.747 -90.888 1.00 34.86 235 GLY C CA 1
ATOM 7396 C C . GLY C 1 230 ? 39.941 103.887 -90.250 1.00 35.27 235 GLY C C 1
ATOM 7397 O O . GLY C 1 230 ? 39.258 104.623 -90.963 1.00 35.31 235 GLY C O 1
ATOM 7398 N N . HIS C 1 231 ? 40.004 104.022 -88.930 1.00 35.98 236 HIS C N 1
ATOM 7399 C CA . HIS C 1 231 ? 39.288 105.124 -88.292 1.00 37.79 236 HIS C CA 1
ATOM 7400 C C . HIS C 1 231 ? 40.325 106.174 -88.144 1.00 36.86 236 HIS C C 1
ATOM 7401 O O . HIS C 1 231 ? 40.014 107.338 -87.942 1.00 36.84 236 HIS C O 1
ATOM 7408 N N . ASP C 1 232 ? 41.573 105.734 -88.288 1.00 35.57 237 ASP C N 1
ATOM 7409 C CA . ASP C 1 232 ? 42.691 106.623 -88.169 1.00 34.67 237 ASP C CA 1
ATOM 7410 C C . ASP C 1 232 ? 43.931 106.085 -88.880 1.00 33.28 237 ASP C C 1
ATOM 7411 O O . ASP C 1 232 ? 44.105 104.880 -89.019 1.00 33.22 237 ASP C O 1
ATOM 7416 N N . ASN C 1 233 ? 44.790 107.000 -89.329 1.00 32.72 238 ASN C N 1
ATOM 7417 C CA . ASN C 1 233 ? 46.003 106.638 -90.055 1.00 31.26 238 ASN C CA 1
ATOM 7418 C C . ASN C 1 233 ? 46.697 105.452 -89.509 1.00 29.78 238 ASN C C 1
ATOM 7419 O O . ASN C 1 233 ? 47.001 104.590 -90.246 1.00 30.44 238 ASN C O 1
ATOM 7424 N N . HIS C 1 234 ? 46.966 105.397 -88.220 1.00 28.47 239 HIS C N 1
ATOM 7425 C CA . HIS C 1 234 ? 47.591 104.204 -87.622 1.00 25.88 239 HIS C CA 1
ATOM 7426 C C . HIS C 1 234 ? 46.671 102.988 -87.908 1.00 25.47 239 HIS C C 1
ATOM 7427 O O . HIS C 1 234 ? 47.093 102.009 -88.483 1.00 26.19 239 HIS C O 1
ATOM 7434 N N . ASP C 1 235 ? 45.409 103.061 -87.511 1.00 24.28 240 ASP C N 1
ATOM 7435 C CA . ASP C 1 235 ? 44.463 101.998 -87.752 1.00 23.95 240 ASP C CA 1
ATOM 7436 C C . ASP C 1 235 ? 44.439 101.564 -89.193 1.00 23.27 240 ASP C C 1
ATOM 7437 O O . ASP C 1 235 ? 44.268 100.400 -89.481 1.00 24.77 240 ASP C O 1
ATOM 7442 N N . GLN C 1 236 ? 44.581 102.501 -90.110 1.00 21.92 241 GLN C N 1
ATOM 7443 C CA . GLN C 1 236 ? 44.555 102.145 -91.528 1.00 20.54 241 GLN C CA 1
ATOM 7444 C C . GLN C 1 236 ? 45.600 101.031 -91.844 1.00 19.77 241 GLN C C 1
ATOM 7445 O O . GLN C 1 236 ? 45.259 99.961 -92.410 1.00 20.23 241 GLN C O 1
ATOM 7451 N N . LEU C 1 237 ? 46.850 101.260 -91.443 1.00 17.56 242 LEU C N 1
ATOM 7452 C CA . LEU C 1 237 ? 47.924 100.320 -91.676 1.00 15.20 242 LEU C CA 1
ATOM 7453 C C . LEU C 1 237 ? 47.551 99.040 -91.070 1.00 14.19 242 LEU C C 1
ATOM 7454 O O . LEU C 1 237 ? 47.725 97.992 -91.613 1.00 14.45 242 LEU C O 1
ATOM 7459 N N . VAL C 1 238 ? 47.021 99.139 -89.896 1.00 12.79 243 VAL C N 1
ATOM 7460 C CA . VAL C 1 238 ? 46.613 97.955 -89.211 1.00 13.99 243 VAL C CA 1
ATOM 7461 C C . VAL C 1 238 ? 45.613 97.153 -90.026 1.00 14.27 243 VAL C C 1
ATOM 7462 O O . VAL C 1 238 ? 45.748 95.936 -90.181 1.00 14.21 243 VAL C O 1
ATOM 7466 N N . LYS C 1 239 ? 44.583 97.860 -90.475 1.00 15.11 244 LYS C N 1
ATOM 7467 C CA . LYS C 1 239 ? 43.515 97.237 -91.218 1.00 16.72 244 LYS C CA 1
ATOM 7468 C C . LYS C 1 239 ? 44.094 96.645 -92.478 1.00 17.94 244 LYS C C 1
ATOM 7469 O O . LYS C 1 239 ? 43.586 95.622 -92.993 1.00 17.96 244 LYS C O 1
ATOM 7475 N N . ILE C 1 240 ? 45.161 97.248 -92.984 1.00 19.45 245 ILE C N 1
ATOM 7476 C CA . ILE C 1 240 ? 45.768 96.683 -94.207 1.00 21.47 245 ILE C CA 1
ATOM 7477 C C . ILE C 1 240 ? 46.465 95.380 -93.854 1.00 21.17 245 ILE C C 1
ATOM 7478 O O . ILE C 1 240 ? 46.316 94.383 -94.535 1.00 20.60 245 ILE C O 1
ATOM 7483 N N . ALA C 1 241 ? 47.200 95.436 -92.748 1.00 21.25 246 ALA C N 1
ATOM 7484 C CA . ALA C 1 241 ? 47.957 94.328 -92.221 1.00 21.86 246 ALA C CA 1
ATOM 7485 C C . ALA C 1 241 ? 47.092 93.082 -92.108 1.00 23.13 246 ALA C C 1
ATOM 7486 O O . ALA C 1 241 ? 47.480 91.995 -92.570 1.00 24.38 246 ALA C O 1
ATOM 7488 N N . LYS C 1 242 ? 45.925 93.230 -91.480 1.00 21.90 247 LYS C N 1
ATOM 7489 C CA . LYS C 1 242 ? 45.050 92.098 -91.280 1.00 20.09 247 LYS C CA 1
ATOM 7490 C C . LYS C 1 242 ? 44.520 91.500 -92.615 1.00 19.30 247 LYS C C 1
ATOM 7491 O O . LYS C 1 242 ? 43.658 90.587 -92.631 1.00 19.88 247 LYS C O 1
ATOM 7497 N N . VAL C 1 243 ? 45.032 91.992 -93.741 1.00 16.86 248 VAL C N 1
ATOM 7498 C CA . VAL C 1 243 ? 44.553 91.447 -94.989 1.00 15.53 248 VAL C CA 1
ATOM 7499 C C . VAL C 1 243 ? 45.755 90.997 -95.768 1.00 16.00 248 VAL C C 1
ATOM 7500 O O . VAL C 1 243 ? 45.765 89.933 -96.328 1.00 17.61 248 VAL C O 1
ATOM 7504 N N . LEU C 1 244 ? 46.781 91.823 -95.805 1.00 17.17 249 LEU C N 1
ATOM 7505 C CA . LEU C 1 244 ? 48.018 91.466 -96.511 1.00 17.43 249 LEU C CA 1
ATOM 7506 C C . LEU C 1 244 ? 48.961 90.724 -95.549 1.00 17.32 249 LEU C C 1
ATOM 7507 O O . LEU C 1 244 ? 49.978 90.174 -95.949 1.00 16.78 249 LEU C O 1
ATOM 7512 N N . GLY C 1 245 ? 48.613 90.744 -94.268 1.00 17.89 250 GLY C N 1
ATOM 7513 C CA . GLY C 1 245 ? 49.373 90.035 -93.263 1.00 20.56 250 GLY C CA 1
ATOM 7514 C C . GLY C 1 245 ? 50.680 90.673 -92.996 1.00 21.69 250 GLY C C 1
ATOM 7515 O O . GLY C 1 245 ? 51.326 91.034 -93.937 1.00 22.38 250 GLY C O 1
ATOM 7516 N N . THR C 1 246 ? 51.069 90.737 -91.727 1.00 23.60 251 THR C N 1
ATOM 7517 C CA . THR C 1 246 ? 52.317 91.344 -91.267 1.00 26.19 251 THR C CA 1
ATOM 7518 C C . THR C 1 246 ? 53.651 90.793 -91.790 1.00 28.68 251 THR C C 1
ATOM 7519 O O . THR C 1 246 ? 54.609 91.546 -91.885 1.00 29.64 251 THR C O 1
ATOM 7523 N N . ASP C 1 247 ? 53.711 89.504 -92.148 1.00 31.53 252 ASP C N 1
ATOM 7524 C CA . ASP C 1 247 ? 54.944 88.884 -92.663 1.00 33.58 252 ASP C CA 1
ATOM 7525 C C . ASP C 1 247 ? 55.420 89.585 -93.917 1.00 33.52 252 ASP C C 1
ATOM 7526 O O . ASP C 1 247 ? 56.528 89.428 -94.372 1.00 34.07 252 ASP C O 1
ATOM 7531 N N . GLY C 1 248 ? 54.565 90.385 -94.487 1.00 34.45 253 GLY C N 1
ATOM 7532 C CA . GLY C 1 248 ? 54.985 91.130 -95.652 1.00 36.05 253 GLY C CA 1
ATOM 7533 C C . GLY C 1 248 ? 55.341 92.549 -95.200 1.00 36.18 253 GLY C C 1
ATOM 7534 O O . GLY C 1 248 ? 56.326 93.138 -95.647 1.00 36.16 253 GLY C O 1
ATOM 7535 N N . LEU C 1 249 ? 54.523 93.095 -94.306 1.00 34.91 254 LEU C N 1
ATOM 7536 C CA . LEU C 1 249 ? 54.728 94.420 -93.821 1.00 34.62 254 LEU C CA 1
ATOM 7537 C C . LEU C 1 249 ? 56.174 94.515 -93.340 1.00 36.44 254 LEU C C 1
ATOM 7538 O O . LEU C 1 249 ? 56.823 95.585 -93.421 1.00 38.62 254 LEU C O 1
ATOM 7543 N N . ASN C 1 250 ? 56.716 93.389 -92.883 1.00 36.87 255 ASN C N 1
ATOM 7544 C CA . ASN C 1 250 ? 58.055 93.414 -92.316 1.00 37.29 255 ASN C CA 1
ATOM 7545 C C . ASN C 1 250 ? 59.152 93.368 -93.346 1.00 36.76 255 ASN C C 1
ATOM 7546 O O . ASN C 1 250 ? 60.116 94.159 -93.311 1.00 36.39 255 ASN C O 1
ATOM 7551 N N . VAL C 1 251 ? 58.989 92.445 -94.272 1.00 36.27 256 VAL C N 1
ATOM 7552 C CA . VAL C 1 251 ? 59.939 92.296 -95.322 1.00 36.41 256 VAL C CA 1
ATOM 7553 C C . VAL C 1 251 ? 60.090 93.705 -95.953 1.00 36.43 256 VAL C C 1
ATOM 7554 O O . VAL C 1 251 ? 61.179 94.178 -96.219 1.00 37.24 256 VAL C O 1
ATOM 7558 N N . TYR C 1 252 ? 58.973 94.363 -96.182 1.00 35.08 257 TYR C N 1
ATOM 7559 C CA . TYR C 1 252 ? 58.903 95.694 -96.736 1.00 33.34 257 TYR C CA 1
ATOM 7560 C C . TYR C 1 252 ? 59.696 96.666 -95.914 1.00 31.88 257 TYR C C 1
ATOM 7561 O O . TYR C 1 252 ? 60.534 97.378 -96.421 1.00 31.34 257 TYR C O 1
ATOM 7570 N N . LEU C 1 253 ? 59.373 96.727 -94.639 1.00 30.15 258 LEU C N 1
ATOM 7571 C CA . LEU C 1 253 ? 60.024 97.632 -93.744 1.00 30.67 258 LEU C CA 1
ATOM 7572 C C . LEU C 1 253 ? 61.541 97.514 -93.713 1.00 31.94 258 LEU C C 1
ATOM 7573 O O . LEU C 1 253 ? 62.279 98.523 -93.646 1.00 31.97 258 LEU C O 1
ATOM 7578 N N . ASN C 1 254 ? 62.027 96.282 -93.733 1.00 32.99 259 ASN C N 1
ATOM 7579 C CA . ASN C 1 254 ? 63.463 96.134 -93.718 1.00 33.01 259 ASN C CA 1
ATOM 7580 C C . ASN C 1 254 ? 64.032 96.574 -95.080 1.00 31.35 259 ASN C C 1
ATOM 7581 O O . ASN C 1 254 ? 64.953 97.360 -95.132 1.00 30.91 259 ASN C O 1
ATOM 7586 N N . LYS C 1 255 ? 63.473 96.128 -96.185 1.00 30.42 260 LYS C N 1
ATOM 7587 C CA . LYS C 1 255 ? 64.000 96.573 -97.462 1.00 30.39 260 LYS C CA 1
ATOM 7588 C C . LYS C 1 255 ? 64.186 98.069 -97.511 1.00 32.05 260 LYS C C 1
ATOM 7589 O O . LYS C 1 255 ? 65.157 98.540 -98.038 1.00 32.30 260 LYS C O 1
ATOM 7595 N N . TYR C 1 256 ? 63.266 98.847 -96.980 1.00 33.21 261 TYR C N 1
ATOM 7596 C CA . TYR C 1 256 ? 63.465 100.277 -97.030 1.00 33.76 261 TYR C CA 1
ATOM 7597 C C . TYR C 1 256 ? 64.006 100.907 -95.748 1.00 35.94 261 TYR C C 1
ATOM 7598 O O . TYR C 1 256 ? 63.915 102.115 -95.530 1.00 36.66 261 TYR C O 1
ATOM 7607 N N . ARG C 1 257 ? 64.589 100.067 -94.910 1.00 38.85 262 ARG C N 1
ATOM 7608 C CA . ARG C 1 257 ? 65.133 100.489 -93.633 1.00 41.79 262 ARG C CA 1
ATOM 7609 C C . ARG C 1 257 ? 64.123 101.341 -92.795 1.00 41.31 262 ARG C C 1
ATOM 7610 O O . ARG C 1 257 ? 64.519 102.137 -91.932 1.00 41.95 262 ARG C O 1
ATOM 7618 N N . ILE C 1 258 ? 62.826 101.153 -93.001 1.00 41.03 263 ILE C N 1
ATOM 7619 C CA . ILE C 1 258 ? 61.854 101.968 -92.265 1.00 40.56 263 ILE C CA 1
ATOM 7620 C C . ILE C 1 258 ? 61.572 101.419 -90.886 1.00 39.42 263 ILE C C 1
ATOM 7621 O O . ILE C 1 258 ? 61.632 100.222 -90.672 1.00 39.00 263 ILE C O 1
ATOM 7626 N N . GLU C 1 259 ? 61.265 102.295 -89.949 1.00 38.97 264 GLU C N 1
ATOM 7627 C CA . GLU C 1 259 ? 61.010 101.806 -88.609 1.00 39.70 264 GLU C CA 1
ATOM 7628 C C . GLU C 1 259 ? 59.659 102.193 -88.024 1.00 38.55 264 GLU C C 1
ATOM 7629 O O . GLU C 1 259 ? 59.387 103.352 -87.853 1.00 39.50 264 GLU C O 1
ATOM 7635 N N . LEU C 1 260 ? 58.817 101.241 -87.672 1.00 37.43 265 LEU C N 1
ATOM 7636 C CA . LEU C 1 260 ? 57.516 101.605 -87.140 1.00 36.19 265 LEU C CA 1
ATOM 7637 C C . LEU C 1 260 ? 57.635 102.280 -85.779 1.00 37.55 265 LEU C C 1
ATOM 7638 O O . LEU C 1 260 ? 58.417 101.863 -84.979 1.00 36.30 265 LEU C O 1
ATOM 7643 N N . ASP C 1 261 ? 56.890 103.348 -85.520 1.00 39.67 266 ASP C N 1
ATOM 7644 C CA . ASP C 1 261 ? 57.006 103.963 -84.217 1.00 42.29 266 ASP C CA 1
ATOM 7645 C C . ASP C 1 261 ? 56.570 102.821 -83.465 1.00 41.96 266 ASP C C 1
ATOM 7646 O O . ASP C 1 261 ? 55.722 102.102 -83.938 1.00 41.28 266 ASP C O 1
ATOM 7651 N N . PRO C 1 262 ? 57.135 102.610 -82.269 1.00 43.58 267 PRO C N 1
ATOM 7652 C CA . PRO C 1 262 ? 56.655 101.442 -81.512 1.00 44.47 267 PRO C CA 1
ATOM 7653 C C . PRO C 1 262 ? 55.224 101.882 -81.355 1.00 44.89 267 PRO C C 1
ATOM 7654 O O . PRO C 1 262 ? 54.891 103.012 -81.742 1.00 46.45 267 PRO C O 1
ATOM 7658 N N . GLN C 1 263 ? 54.378 101.054 -80.791 1.00 44.79 268 GLN C N 1
ATOM 7659 C CA . GLN C 1 263 ? 53.003 101.489 -80.619 1.00 45.18 268 GLN C CA 1
ATOM 7660 C C . GLN C 1 263 ? 52.317 101.199 -81.893 1.00 45.03 268 GLN C C 1
ATOM 7661 O O . GLN C 1 263 ? 51.362 100.418 -81.872 1.00 46.93 268 GLN C O 1
ATOM 7667 N N . LEU C 1 264 ? 52.757 101.801 -83.011 1.00 43.04 269 LEU C N 1
ATOM 7668 C CA . LEU C 1 264 ? 52.083 101.473 -84.269 1.00 41.15 269 LEU C CA 1
ATOM 7669 C C . LEU C 1 264 ? 52.445 99.991 -84.435 1.00 41.44 269 LEU C C 1
ATOM 7670 O O . LEU C 1 264 ? 51.653 99.149 -84.836 1.00 41.79 269 LEU C O 1
ATOM 7675 N N . GLU C 1 265 ? 53.651 99.671 -84.027 1.00 40.73 270 GLU C N 1
ATOM 7676 C CA . GLU C 1 265 ? 54.089 98.328 -84.110 1.00 39.62 270 GLU C CA 1
ATOM 7677 C C . GLU C 1 265 ? 53.100 97.584 -83.337 1.00 38.21 270 GLU C C 1
ATOM 7678 O O . GLU C 1 265 ? 52.488 96.662 -83.835 1.00 39.91 270 GLU C O 1
ATOM 7684 N N . ALA C 1 266 ? 52.952 97.991 -82.094 1.00 36.09 271 ALA C N 1
ATOM 7685 C CA . ALA C 1 266 ? 52.026 97.344 -81.198 1.00 35.52 271 ALA C CA 1
ATOM 7686 C C . ALA C 1 266 ? 50.682 97.152 -81.893 1.00 35.78 271 ALA C C 1
ATOM 7687 O O . ALA C 1 266 ? 50.363 96.042 -82.332 1.00 38.07 271 ALA C O 1
ATOM 7689 N N . LEU C 1 267 ? 49.895 98.213 -82.008 1.00 34.53 272 LEU C N 1
ATOM 7690 C CA . LEU C 1 267 ? 48.591 98.155 -82.651 1.00 33.54 272 LEU C CA 1
ATOM 7691 C C . LEU C 1 267 ? 48.463 97.205 -83.839 1.00 32.73 272 LEU C C 1
ATOM 7692 O O . LEU C 1 267 ? 47.463 96.504 -83.989 1.00 31.49 272 LEU C O 1
ATOM 7697 N N . VAL C 1 268 ? 49.480 97.208 -84.686 1.00 32.94 273 VAL C N 1
ATOM 7698 C CA . VAL C 1 268 ? 49.520 96.337 -85.846 1.00 34.69 273 VAL C CA 1
ATOM 7699 C C . VAL C 1 268 ? 49.554 94.931 -85.273 1.00 35.93 273 VAL C C 1
ATOM 7700 O O . VAL C 1 268 ? 48.556 94.226 -85.241 1.00 35.83 273 VAL C O 1
ATOM 7704 N N . GLY C 1 269 ? 50.685 94.515 -84.771 1.00 37.27 274 GLY C N 1
ATOM 7705 C CA . GLY C 1 269 ? 50.664 93.185 -84.229 1.00 40.77 274 GLY C CA 1
ATOM 7706 C C . GLY C 1 269 ? 51.002 92.100 -85.253 1.00 42.88 274 GLY C C 1
ATOM 7707 O O . GLY C 1 269 ? 51.467 92.398 -86.364 1.00 43.51 274 GLY C O 1
ATOM 7708 N N . ARG C 1 270 ? 50.821 90.837 -84.858 1.00 43.71 275 ARG C N 1
ATOM 7709 C CA . ARG C 1 270 ? 51.112 89.732 -85.744 1.00 44.62 275 ARG C CA 1
ATOM 7710 C C . ARG C 1 270 ? 49.784 89.298 -86.379 1.00 43.82 275 ARG C C 1
ATOM 7711 O O . ARG C 1 270 ? 48.749 89.189 -85.695 1.00 43.26 275 ARG C O 1
ATOM 7719 N N . HIS C 1 271 ? 49.823 89.076 -87.694 1.00 42.42 276 HIS C N 1
ATOM 7720 C CA . HIS C 1 271 ? 48.641 88.728 -88.482 1.00 41.87 276 HIS C CA 1
ATOM 7721 C C . HIS C 1 271 ? 49.055 88.007 -89.735 1.00 40.54 276 HIS C C 1
ATOM 7722 O O . HIS C 1 271 ? 50.019 88.349 -90.379 1.00 40.08 276 HIS C O 1
ATOM 7729 N N . SER C 1 272 ? 48.294 87.019 -90.112 1.00 39.69 277 SER C N 1
ATOM 7730 C CA . SER C 1 272 ? 48.642 86.273 -91.298 1.00 39.55 277 SER C CA 1
ATOM 7731 C C . SER C 1 272 ? 47.919 86.917 -92.413 1.00 38.10 277 SER C C 1
ATOM 7732 O O . SER C 1 272 ? 46.995 87.660 -92.185 1.00 38.06 277 SER C O 1
ATOM 7735 N N . ARG C 1 273 ? 48.312 86.628 -93.628 1.00 37.20 278 ARG C N 1
ATOM 7736 C CA . ARG C 1 273 ? 47.647 87.266 -94.724 1.00 37.38 278 ARG C CA 1
ATOM 7737 C C . ARG C 1 273 ? 46.359 86.551 -95.007 1.00 37.01 278 ARG C C 1
ATOM 7738 O O . ARG C 1 273 ? 46.305 85.364 -94.806 1.00 37.81 278 ARG C O 1
ATOM 7746 N N . LYS C 1 274 ? 45.338 87.289 -95.453 1.00 37.20 279 LYS C N 1
ATOM 7747 C CA . LYS C 1 274 ? 44.039 86.753 -95.805 1.00 37.37 279 LYS C CA 1
ATOM 7748 C C . LYS C 1 274 ? 43.966 86.738 -97.301 1.00 37.81 279 LYS C C 1
ATOM 7749 O O . LYS C 1 274 ? 43.985 87.787 -97.900 1.00 36.42 279 LYS C O 1
ATOM 7755 N N . PRO C 1 275 ? 43.880 85.534 -97.931 1.00 39.07 280 PRO C N 1
ATOM 7756 C CA . PRO C 1 275 ? 43.825 85.402 -99.415 1.00 38.46 280 PRO C CA 1
ATOM 7757 C C . PRO C 1 275 ? 42.569 85.979 -100.061 1.00 37.92 280 PRO C C 1
ATOM 7758 O O . PRO C 1 275 ? 41.457 85.805 -99.553 1.00 36.87 280 PRO C O 1
ATOM 7762 N N . TRP C 1 276 ? 42.756 86.651 -101.194 1.00 37.25 281 TRP C N 1
ATOM 7763 C CA . TRP C 1 276 ? 41.646 87.368 -101.844 1.00 36.72 281 TRP C CA 1
ATOM 7764 C C . TRP C 1 276 ? 40.319 86.631 -101.964 1.00 37.39 281 TRP C C 1
ATOM 7765 O O . TRP C 1 276 ? 39.251 87.246 -101.875 1.00 38.05 281 TRP C O 1
ATOM 7776 N N . LEU C 1 277 ? 40.373 85.317 -102.137 1.00 36.98 282 LEU C N 1
ATOM 7777 C CA . LEU C 1 277 ? 39.134 84.550 -102.262 1.00 34.79 282 LEU C CA 1
ATOM 7778 C C . LEU C 1 277 ? 38.251 84.635 -101.054 1.00 32.67 282 LEU C C 1
ATOM 7779 O O . LEU C 1 277 ? 37.052 84.437 -101.163 1.00 32.11 282 LEU C O 1
ATOM 7784 N N . LYS C 1 278 ? 38.838 84.925 -99.908 1.00 30.94 283 LYS C N 1
ATOM 7785 C CA . LYS C 1 278 ? 38.041 85.008 -98.706 1.00 32.63 283 LYS C CA 1
ATOM 7786 C C . LYS C 1 278 ? 37.153 86.304 -98.632 1.00 33.06 283 LYS C C 1
ATOM 7787 O O . LYS C 1 278 ? 36.661 86.734 -97.556 1.00 32.75 283 LYS C O 1
ATOM 7793 N N . PHE C 1 279 ? 36.920 86.911 -99.789 1.00 32.37 284 PHE C N 1
ATOM 7794 C CA . PHE C 1 279 ? 36.099 88.126 -99.836 1.00 30.54 284 PHE C CA 1
ATOM 7795 C C . PHE C 1 279 ? 35.074 87.873 -100.886 1.00 31.73 284 PHE C C 1
ATOM 7796 O O . PHE C 1 279 ? 34.193 88.749 -101.081 1.00 32.07 284 PHE C O 1
ATOM 7804 N N . MET C 1 280 ? 35.194 86.707 -101.555 1.00 31.96 285 MET C N 1
ATOM 7805 C CA . MET C 1 280 ? 34.246 86.373 -102.599 1.00 33.14 285 MET C CA 1
ATOM 7806 C C . MET C 1 280 ? 33.052 85.870 -101.898 1.00 32.58 285 MET C C 1
ATOM 7807 O O . MET C 1 280 ? 33.079 84.821 -101.353 1.00 32.91 285 MET C O 1
ATOM 7812 N N . ASN C 1 281 ? 32.026 86.692 -101.877 1.00 33.93 286 ASN C N 1
ATOM 7813 C CA . ASN C 1 281 ? 30.763 86.383 -101.241 1.00 36.63 286 ASN C CA 1
ATOM 7814 C C . ASN C 1 281 ? 29.822 86.014 -102.411 1.00 37.48 286 ASN C C 1
ATOM 7815 O O . ASN C 1 281 ? 30.260 86.021 -103.576 1.00 35.97 286 ASN C O 1
ATOM 7820 N N . ALA C 1 282 ? 28.546 85.695 -102.105 1.00 39.03 287 ALA C N 1
ATOM 7821 C CA . ALA C 1 282 ? 27.568 85.275 -103.139 1.00 39.75 287 ALA C CA 1
ATOM 7822 C C . ALA C 1 282 ? 27.131 86.418 -104.033 1.00 40.50 287 ALA C C 1
ATOM 7823 O O . ALA C 1 282 ? 27.108 86.299 -105.263 1.00 41.31 287 ALA C O 1
ATOM 7825 N N . ASP C 1 283 ? 26.795 87.551 -103.453 1.00 40.23 288 ASP C N 1
ATOM 7826 C CA . ASP C 1 283 ? 26.370 88.569 -104.356 1.00 39.68 288 ASP C CA 1
ATOM 7827 C C . ASP C 1 283 ? 27.485 89.049 -105.235 1.00 37.63 288 ASP C C 1
ATOM 7828 O O . ASP C 1 283 ? 27.283 89.238 -106.404 1.00 35.57 288 ASP C O 1
ATOM 7833 N N . ASN C 1 284 ? 28.679 89.207 -104.686 1.00 35.98 289 ASN C N 1
ATOM 7834 C CA . ASN C 1 284 ? 29.756 89.742 -105.488 1.00 35.80 289 ASN C CA 1
ATOM 7835 C C . ASN C 1 284 ? 30.439 88.781 -106.469 1.00 35.82 289 ASN C C 1
ATOM 7836 O O . ASN C 1 284 ? 31.139 89.185 -107.388 1.00 36.14 289 ASN C O 1
ATOM 7841 N N . GLN C 1 285 ? 30.196 87.502 -106.286 1.00 36.59 290 GLN C N 1
ATOM 7842 C CA . GLN C 1 285 ? 30.770 86.449 -107.108 1.00 36.87 290 GLN C CA 1
ATOM 7843 C C . GLN C 1 285 ? 30.790 86.687 -108.628 1.00 36.89 290 GLN C C 1
ATOM 7844 O O . GLN C 1 285 ? 31.660 86.183 -109.364 1.00 36.83 290 GLN C O 1
ATOM 7850 N N . HIS C 1 286 ? 29.865 87.477 -109.128 1.00 35.55 291 HIS C N 1
ATOM 7851 C CA . HIS C 1 286 ? 29.882 87.676 -110.555 1.00 34.55 291 HIS C CA 1
ATOM 7852 C C . HIS C 1 286 ? 30.993 88.557 -111.051 1.00 33.95 291 HIS C C 1
ATOM 7853 O O . HIS C 1 286 ? 31.293 88.534 -112.252 1.00 34.40 291 HIS C O 1
ATOM 7860 N N . LEU C 1 287 ? 31.614 89.319 -110.152 1.00 32.10 292 LEU C N 1
ATOM 7861 C CA . LEU C 1 287 ? 32.699 90.238 -110.557 1.00 31.32 292 LEU C CA 1
ATOM 7862 C C . LEU C 1 287 ? 34.224 89.735 -110.351 1.00 30.57 292 LEU C C 1
ATOM 7863 O O . LEU C 1 287 ? 35.236 90.183 -111.036 1.00 28.86 292 LEU C O 1
ATOM 7868 N N . VAL C 1 288 ? 34.321 88.814 -109.382 1.00 28.78 293 VAL C N 1
ATOM 7869 C CA . VAL C 1 288 ? 35.520 88.142 -108.959 1.00 26.87 293 VAL C CA 1
ATOM 7870 C C . VAL C 1 288 ? 35.888 87.042 -110.003 1.00 27.04 293 VAL C C 1
ATOM 7871 O O . VAL C 1 288 ? 35.091 86.157 -110.378 1.00 28.25 293 VAL C O 1
ATOM 7875 N N . SER C 1 289 ? 37.107 87.126 -110.496 1.00 25.51 294 SER C N 1
ATOM 7876 C CA . SER C 1 289 ? 37.603 86.208 -111.480 1.00 24.94 294 SER C CA 1
ATOM 7877 C C . SER C 1 289 ? 39.089 85.958 -111.278 1.00 26.17 294 SER C C 1
ATOM 7878 O O . SER C 1 289 ? 39.851 86.834 -110.897 1.00 25.00 294 SER C O 1
ATOM 7881 N N . PRO C 1 290 ? 39.532 84.764 -111.595 1.00 27.89 295 PRO C N 1
ATOM 7882 C CA . PRO C 1 290 ? 40.948 84.528 -111.383 1.00 29.67 295 PRO C CA 1
ATOM 7883 C C . PRO C 1 290 ? 41.768 85.710 -111.798 1.00 31.00 295 PRO C C 1
ATOM 7884 O O . PRO C 1 290 ? 42.745 85.978 -111.133 1.00 31.64 295 PRO C O 1
ATOM 7888 N N . GLU C 1 291 ? 41.378 86.424 -112.859 1.00 31.81 296 GLU C N 1
ATOM 7889 C CA . GLU C 1 291 ? 42.159 87.589 -113.310 1.00 32.24 296 GLU C CA 1
ATOM 7890 C C . GLU C 1 291 ? 41.961 88.763 -112.385 1.00 30.41 296 GLU C C 1
ATOM 7891 O O . GLU C 1 291 ? 42.931 89.357 -111.857 1.00 28.64 296 GLU C O 1
ATOM 7897 N N . ALA C 1 292 ? 40.697 89.119 -112.188 1.00 28.13 297 ALA C N 1
ATOM 7898 C CA . ALA C 1 292 ? 40.447 90.266 -111.333 1.00 26.50 297 ALA C CA 1
ATOM 7899 C C . ALA C 1 292 ? 41.347 90.105 -110.122 1.00 26.09 297 ALA C C 1
ATOM 7900 O O . ALA C 1 292 ? 41.971 91.045 -109.675 1.00 28.05 297 ALA C O 1
ATOM 7902 N N . ILE C 1 293 ? 41.485 88.894 -109.627 1.00 25.48 298 ILE C N 1
ATOM 7903 C CA . ILE C 1 293 ? 42.348 88.715 -108.469 1.00 24.21 298 ILE C CA 1
ATOM 7904 C C . ILE C 1 293 ? 43.844 88.927 -108.797 1.00 23.03 298 ILE C C 1
ATOM 7905 O O . ILE C 1 293 ? 44.579 89.544 -108.074 1.00 21.33 298 ILE C O 1
ATOM 7910 N N . ASP C 1 294 ? 44.313 88.426 -109.906 1.00 24.30 299 ASP C N 1
ATOM 7911 C CA . ASP C 1 294 ? 45.721 88.557 -110.137 1.00 27.01 299 ASP C CA 1
ATOM 7912 C C . ASP C 1 294 ? 45.946 90.014 -110.159 1.00 28.17 299 ASP C C 1
ATOM 7913 O O . ASP C 1 294 ? 46.798 90.509 -109.435 1.00 29.86 299 ASP C O 1
ATOM 7918 N N . PHE C 1 295 ? 45.145 90.701 -110.975 1.00 27.46 300 PHE C N 1
ATOM 7919 C CA . PHE C 1 295 ? 45.254 92.138 -111.147 1.00 24.40 300 PHE C CA 1
ATOM 7920 C C . PHE C 1 295 ? 45.226 92.816 -109.820 1.00 21.18 300 PHE C C 1
ATOM 7921 O O . PHE C 1 295 ? 46.156 93.410 -109.429 1.00 20.19 300 PHE C O 1
ATOM 7929 N N . LEU C 1 296 ? 44.155 92.716 -109.085 1.00 19.32 301 LEU C N 1
ATOM 7930 C CA . LEU C 1 296 ? 44.145 93.339 -107.763 1.00 18.68 301 LEU C CA 1
ATOM 7931 C C . LEU C 1 296 ? 45.425 93.028 -107.060 1.00 19.45 301 LEU C C 1
ATOM 7932 O O . LEU C 1 296 ? 46.169 93.898 -106.700 1.00 21.42 301 LEU C O 1
ATOM 7937 N N . ASP C 1 297 ? 45.715 91.760 -106.889 1.00 21.69 302 ASP C N 1
ATOM 7938 C CA . ASP C 1 297 ? 46.914 91.367 -106.164 1.00 22.32 302 ASP C CA 1
ATOM 7939 C C . ASP C 1 297 ? 48.181 92.068 -106.555 1.00 21.76 302 ASP C C 1
ATOM 7940 O O . ASP C 1 297 ? 49.028 92.305 -105.724 1.00 21.16 302 ASP C O 1
ATOM 7945 N N . LYS C 1 298 ? 48.305 92.403 -107.816 1.00 20.60 303 LYS C N 1
ATOM 7946 C CA . LYS C 1 298 ? 49.483 93.062 -108.252 1.00 22.26 303 LYS C CA 1
ATOM 7947 C C . LYS C 1 298 ? 49.438 94.587 -108.042 1.00 21.47 303 LYS C C 1
ATOM 7948 O O . LYS C 1 298 ? 50.422 95.281 -108.318 1.00 24.01 303 LYS C O 1
ATOM 7954 N N . LEU C 1 299 ? 48.321 95.117 -107.546 1.00 18.30 304 LEU C N 1
ATOM 7955 C CA . LEU C 1 299 ? 48.153 96.548 -107.293 1.00 13.31 304 LEU C CA 1
ATOM 7956 C C . LEU C 1 299 ? 48.373 96.708 -105.849 1.00 14.35 304 LEU C C 1
ATOM 7957 O O . LEU C 1 299 ? 49.033 97.622 -105.444 1.00 16.15 304 LEU C O 1
ATOM 7962 N N . LEU C 1 300 ? 47.839 95.798 -105.064 1.00 14.17 305 LEU C N 1
ATOM 7963 C CA . LEU C 1 300 ? 47.982 95.910 -103.663 1.00 16.13 305 LEU C CA 1
ATOM 7964 C C . LEU C 1 300 ? 49.216 95.362 -102.982 1.00 18.51 305 LEU C C 1
ATOM 7965 O O . LEU C 1 300 ? 49.092 94.425 -102.228 1.00 20.52 305 LEU C O 1
ATOM 7970 N N . ARG C 1 301 ? 50.404 95.921 -103.182 1.00 20.06 306 ARG C N 1
ATOM 7971 C CA . ARG C 1 301 ? 51.565 95.368 -102.483 1.00 23.59 306 ARG C CA 1
ATOM 7972 C C . ARG C 1 301 ? 52.164 96.408 -101.537 1.00 24.48 306 ARG C C 1
ATOM 7973 O O . ARG C 1 301 ? 52.140 97.627 -101.823 1.00 26.96 306 ARG C O 1
ATOM 7981 N N . TYR C 1 302 ? 52.726 95.953 -100.419 1.00 24.07 307 TYR C N 1
ATOM 7982 C CA . TYR C 1 302 ? 53.304 96.900 -99.503 1.00 24.06 307 TYR C CA 1
ATOM 7983 C C . TYR C 1 302 ? 54.357 97.713 -100.220 1.00 24.83 307 TYR C C 1
ATOM 7984 O O . TYR C 1 302 ? 54.429 98.929 -100.105 1.00 25.77 307 TYR C O 1
ATOM 7993 N N . ASP C 1 303 ? 55.155 97.013 -101.010 1.00 25.66 308 ASP C N 1
ATOM 7994 C CA . ASP C 1 303 ? 56.225 97.608 -101.802 1.00 25.08 308 ASP C CA 1
ATOM 7995 C C . ASP C 1 303 ? 55.784 98.274 -103.104 1.00 26.66 308 ASP C C 1
ATOM 7996 O O . ASP C 1 303 ? 55.538 97.607 -104.109 1.00 26.60 308 ASP C O 1
ATOM 8001 N N . HIS C 1 304 ? 55.732 99.607 -103.071 1.00 28.45 309 HIS C N 1
ATOM 8002 C CA . HIS C 1 304 ? 55.367 100.455 -104.211 1.00 27.44 309 HIS C CA 1
ATOM 8003 C C . HIS C 1 304 ? 56.157 100.142 -105.472 1.00 27.97 309 HIS C C 1
ATOM 8004 O O . HIS C 1 304 ? 55.718 100.371 -106.603 1.00 26.07 309 HIS C O 1
ATOM 8011 N N . GLN C 1 305 ? 57.348 99.607 -105.252 1.00 29.61 310 GLN C N 1
ATOM 8012 C CA . GLN C 1 305 ? 58.244 99.227 -106.320 1.00 31.03 310 GLN C CA 1
ATOM 8013 C C . GLN C 1 305 ? 57.563 98.059 -107.023 1.00 31.78 310 GLN C C 1
ATOM 8014 O O . GLN C 1 305 ? 57.405 98.052 -108.256 1.00 31.77 310 GLN C O 1
ATOM 8020 N N . GLU C 1 306 ? 57.095 97.099 -106.242 1.00 31.50 311 GLU C N 1
ATOM 8021 C CA . GLU C 1 306 ? 56.464 95.965 -106.861 1.00 31.76 311 GLU C CA 1
ATOM 8022 C C . GLU C 1 306 ? 55.055 96.102 -107.372 1.00 30.14 311 GLU C C 1
ATOM 8023 O O . GLU C 1 306 ? 54.473 95.113 -107.808 1.00 33.49 311 GLU C O 1
ATOM 8029 N N . ARG C 1 307 ? 54.469 97.286 -107.350 1.00 26.74 312 ARG C N 1
ATOM 8030 C CA . ARG C 1 307 ? 53.107 97.373 -107.874 1.00 23.40 312 ARG C CA 1
ATOM 8031 C C . ARG C 1 307 ? 53.107 97.440 -109.428 1.00 21.27 312 ARG C C 1
ATOM 8032 O O . ARG C 1 307 ? 54.139 97.554 -110.061 1.00 20.95 312 ARG C O 1
ATOM 8040 N N . LEU C 1 308 ? 51.978 97.345 -110.071 1.00 19.91 313 LEU C N 1
ATOM 8041 C CA . LEU C 1 308 ? 52.060 97.421 -111.487 1.00 22.01 313 LEU C CA 1
ATOM 8042 C C . LEU C 1 308 ? 52.186 98.876 -111.803 1.00 23.59 313 LEU C C 1
ATOM 8043 O O . LEU C 1 308 ? 51.908 99.731 -110.993 1.00 24.72 313 LEU C O 1
ATOM 8048 N N . THR C 1 309 ? 52.654 99.157 -112.992 1.00 24.04 314 THR C N 1
ATOM 8049 C CA . THR C 1 309 ? 52.767 100.487 -113.471 1.00 24.25 314 THR C CA 1
ATOM 8050 C C . THR C 1 309 ? 51.388 100.666 -114.010 1.00 24.36 314 THR C C 1
ATOM 8051 O O . THR C 1 309 ? 50.629 99.732 -114.057 1.00 24.31 314 THR C O 1
ATOM 8055 N N . ALA C 1 310 ? 51.038 101.863 -114.432 1.00 25.49 315 ALA C N 1
ATOM 8056 C CA . ALA C 1 310 ? 49.712 102.058 -115.009 1.00 24.49 315 ALA C CA 1
ATOM 8057 C C . ALA C 1 310 ? 49.705 101.230 -116.237 1.00 22.99 315 ALA C C 1
ATOM 8058 O O . ALA C 1 310 ? 48.852 100.403 -116.400 1.00 23.10 315 ALA C O 1
ATOM 8060 N N . LEU C 1 311 ? 50.709 101.478 -117.078 1.00 22.00 316 LEU C N 1
ATOM 8061 C CA . LEU C 1 311 ? 50.918 100.820 -118.377 1.00 21.88 316 LEU C CA 1
ATOM 8062 C C . LEU C 1 311 ? 50.820 99.270 -118.317 1.00 22.59 316 LEU C C 1
ATOM 8063 O O . LEU C 1 311 ? 50.071 98.610 -119.080 1.00 20.73 316 LEU C O 1
ATOM 8068 N N . GLU C 1 312 ? 51.602 98.719 -117.399 1.00 22.33 317 GLU C N 1
ATOM 8069 C CA . GLU C 1 312 ? 51.661 97.312 -117.186 1.00 21.54 317 GLU C CA 1
ATOM 8070 C C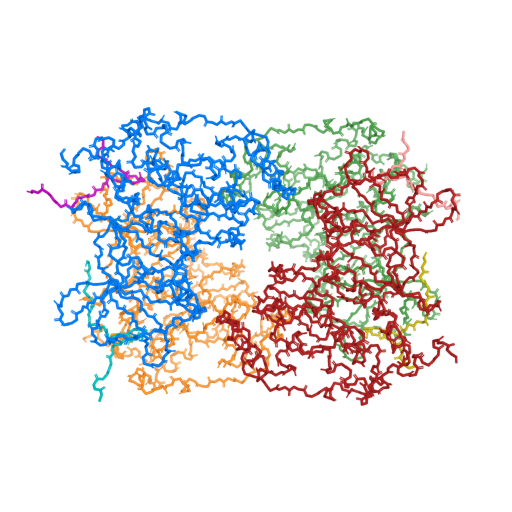 . GLU C 1 312 ? 50.310 96.822 -116.903 1.00 22.66 317 GLU C C 1
ATOM 8071 O O . GLU C 1 312 ? 49.940 95.802 -117.390 1.00 25.62 317 GLU C O 1
ATOM 8077 N N . ALA C 1 313 ? 49.542 97.522 -116.105 1.00 21.96 318 ALA C N 1
ATOM 8078 C CA . ALA C 1 313 ? 48.232 97.020 -115.802 1.00 21.32 318 ALA C CA 1
ATOM 8079 C C . ALA C 1 313 ? 47.323 97.181 -116.976 1.00 22.42 318 ALA C C 1
ATOM 8080 O O . ALA C 1 313 ? 46.298 96.534 -117.067 1.00 23.15 318 ALA C O 1
ATOM 8082 N N . MET C 1 314 ? 47.682 98.045 -117.901 1.00 23.89 319 MET C N 1
ATOM 8083 C CA . MET C 1 314 ? 46.801 98.208 -119.005 1.00 27.67 319 MET C CA 1
ATOM 8084 C C . MET C 1 314 ? 47.049 97.047 -119.947 1.00 29.83 319 MET C C 1
ATOM 8085 O O . MET C 1 314 ? 46.768 97.179 -121.147 1.00 32.93 319 MET C O 1
ATOM 8090 N N . THR C 1 315 ? 47.582 95.919 -119.487 1.00 28.65 320 THR C N 1
ATOM 8091 C CA . THR C 1 315 ? 47.813 94.830 -120.431 1.00 26.82 320 THR C CA 1
ATOM 8092 C C . THR C 1 315 ? 47.436 93.551 -119.758 1.00 28.56 320 THR C C 1
ATOM 8093 O O . THR C 1 315 ? 47.471 92.448 -120.320 1.00 27.81 320 THR C O 1
ATOM 8097 N N . HIS C 1 316 ? 47.041 93.706 -118.512 1.00 30.59 321 HIS C N 1
ATOM 8098 C CA . HIS C 1 316 ? 46.696 92.559 -117.732 1.00 31.73 321 HIS C CA 1
ATOM 8099 C C . HIS C 1 316 ? 45.535 91.802 -118.311 1.00 33.73 321 HIS C C 1
ATOM 8100 O O . HIS C 1 316 ? 44.601 92.378 -118.861 1.00 34.60 321 HIS C O 1
ATOM 8107 N N . PRO C 1 317 ? 45.590 90.474 -118.228 1.00 35.73 322 PRO C N 1
ATOM 8108 C CA . PRO C 1 317 ? 44.529 89.599 -118.734 1.00 35.10 322 PRO C CA 1
ATOM 8109 C C . PRO C 1 317 ? 43.103 90.042 -118.413 1.00 34.96 322 PRO C C 1
ATOM 8110 O O . PRO C 1 317 ? 42.189 89.639 -119.078 1.00 35.53 322 PRO C O 1
ATOM 8114 N N . TYR C 1 318 ? 42.920 90.858 -117.384 1.00 34.26 323 TYR C N 1
ATOM 8115 C CA . TYR C 1 318 ? 41.602 91.337 -116.989 1.00 33.33 323 TYR C CA 1
ATOM 8116 C C . TYR C 1 318 ? 41.071 92.211 -118.115 1.00 33.57 323 TYR C C 1
ATOM 8117 O O . TYR C 1 318 ? 39.900 92.094 -118.498 1.00 34.09 323 TYR C O 1
ATOM 8126 N N . PHE C 1 319 ? 41.951 93.022 -118.690 1.00 34.26 324 PHE C N 1
ATOM 8127 C CA . PHE C 1 319 ? 41.568 93.960 -119.721 1.00 36.51 324 PHE C CA 1
ATOM 8128 C C . PHE C 1 319 ? 41.563 93.531 -121.127 1.00 39.56 324 PHE C C 1
ATOM 8129 O O . PHE C 1 319 ? 41.158 94.312 -122.005 1.00 40.40 324 PHE C O 1
ATOM 8137 N N . GLN C 1 320 ? 42.008 92.302 -121.360 1.00 42.45 325 GLN C N 1
ATOM 8138 C CA . GLN C 1 320 ? 42.063 91.791 -122.723 1.00 45.01 325 GLN C CA 1
ATOM 8139 C C . GLN C 1 320 ? 40.773 92.094 -123.468 1.00 45.42 325 GLN C C 1
ATOM 8140 O O . GLN C 1 320 ? 40.785 92.701 -124.553 1.00 44.57 325 GLN C O 1
ATOM 8146 N N . GLN C 1 321 ? 39.651 91.715 -122.868 1.00 46.19 326 GLN C N 1
ATOM 8147 C CA . GLN C 1 321 ? 38.408 91.918 -123.560 1.00 48.04 326 GLN C CA 1
ATOM 8148 C C . GLN C 1 321 ? 38.256 93.362 -123.964 1.00 48.20 326 GLN C C 1
ATOM 8149 O O . GLN C 1 321 ? 38.167 93.676 -125.150 1.00 47.74 326 GLN C O 1
ATOM 8155 N N . VAL C 1 322 ? 38.253 94.245 -122.978 1.00 48.34 327 VAL C N 1
ATOM 8156 C CA . VAL C 1 322 ? 38.116 95.657 -123.259 1.00 47.70 327 VAL C CA 1
ATOM 8157 C C . VAL C 1 322 ? 39.120 96.140 -124.287 1.00 47.53 327 VAL C C 1
ATOM 8158 O O . VAL C 1 322 ? 38.763 96.756 -125.288 1.00 45.96 327 VAL C O 1
ATOM 8162 N N . ARG C 1 323 ? 40.388 95.869 -124.010 1.00 48.12 328 ARG C N 1
ATOM 8163 C CA . ARG C 1 323 ? 41.422 96.315 -124.880 1.00 50.11 328 ARG C CA 1
ATOM 8164 C C . ARG C 1 323 ? 41.067 95.949 -126.310 1.00 51.02 328 ARG C C 1
ATOM 8165 O O . ARG C 1 323 ? 41.409 96.668 -127.250 1.00 50.81 328 ARG C O 1
ATOM 8173 N N . ALA C 1 324 ? 40.363 94.826 -126.465 1.00 52.84 329 ALA C N 1
ATOM 8174 C CA . ALA C 1 324 ? 39.926 94.331 -127.781 1.00 54.06 329 ALA C CA 1
ATOM 8175 C C . ALA C 1 324 ? 38.997 95.385 -128.411 1.00 54.89 329 ALA C C 1
ATOM 8176 O O . ALA C 1 324 ? 39.280 96.021 -129.440 1.00 54.27 329 ALA C O 1
ATOM 8178 N N . ALA C 1 325 ? 37.879 95.559 -127.736 1.00 56.06 330 ALA C N 1
ATOM 8179 C CA . ALA C 1 325 ? 36.846 96.490 -128.129 1.00 57.78 330 ALA C CA 1
ATOM 8180 C C . ALA C 1 325 ? 37.288 97.909 -128.491 1.00 59.40 330 ALA C C 1
ATOM 8181 O O . ALA C 1 325 ? 36.639 98.563 -129.308 1.00 59.52 330 ALA C O 1
ATOM 8183 N N . GLU C 1 326 ? 38.318 98.428 -127.828 1.00 61.01 331 GLU C N 1
ATOM 8184 C CA . GLU C 1 326 ? 38.767 99.786 -128.096 1.00 61.84 331 GLU C CA 1
ATOM 8185 C C . GLU C 1 326 ? 38.966 100.013 -129.607 1.00 63.40 331 GLU C C 1
ATOM 8186 O O . GLU C 1 326 ? 39.029 101.176 -130.057 1.00 64.41 331 GLU C O 1
ATOM 8192 N N . ASN C 1 327 ? 39.048 98.905 -130.374 1.00 64.26 332 ASN C N 1
ATOM 8193 C CA . ASN C 1 327 ? 39.227 98.923 -131.845 1.00 65.25 332 ASN C CA 1
ATOM 8194 C C . ASN C 1 327 ? 38.294 97.986 -132.694 1.00 66.60 332 ASN C C 1
ATOM 8195 O O . ASN C 1 327 ? 37.815 98.386 -133.786 1.00 67.52 332 ASN C O 1
ATOM 8200 N N . SER C 1 328 ? 38.030 96.771 -132.185 1.00 66.76 333 SER C N 1
ATOM 8201 C CA . SER C 1 328 ? 37.225 95.746 -132.872 1.00 65.76 333 SER C CA 1
ATOM 8202 C C . SER C 1 328 ? 38.014 95.207 -134.077 1.00 65.98 333 SER C C 1
ATOM 8203 O O . SER C 1 328 ? 38.078 93.962 -134.222 1.00 66.25 333 SER C O 1
ATOM 8206 N N . MET D 1 1 ? 23.970 129.181 -63.621 1.00 57.75 6 MET D N 1
ATOM 8207 C CA . MET D 1 1 ? 22.585 129.155 -62.950 1.00 58.94 6 MET D CA 1
ATOM 8208 C C . MET D 1 1 ? 21.467 129.707 -63.880 1.00 58.05 6 MET D C 1
ATOM 8209 O O . MET D 1 1 ? 21.262 130.968 -63.948 1.00 58.74 6 MET D O 1
ATOM 8214 N N . SER D 1 2 ? 20.737 128.794 -64.560 1.00 55.51 7 SER D N 1
ATOM 8215 C CA . SER D 1 2 ? 19.664 129.203 -65.505 1.00 52.20 7 SER D CA 1
ATOM 8216 C C . SER D 1 2 ? 18.496 128.209 -65.595 1.00 50.19 7 SER D C 1
ATOM 8217 O O . SER D 1 2 ? 18.582 127.056 -65.137 1.00 49.76 7 SER D O 1
ATOM 8220 N N . LYS D 1 3 ? 17.396 128.721 -66.148 1.00 47.53 8 LYS D N 1
ATOM 8221 C CA . LYS D 1 3 ? 16.153 127.984 -66.345 1.00 45.10 8 LYS D CA 1
ATOM 8222 C C . LYS D 1 3 ? 15.311 128.761 -67.380 1.00 43.33 8 LYS D C 1
ATOM 8223 O O . LYS D 1 3 ? 14.951 129.944 -67.172 1.00 42.94 8 LYS D O 1
ATOM 8229 N N . ALA D 1 4 ? 15.023 128.069 -68.489 1.00 40.58 9 ALA D N 1
ATOM 8230 C CA . ALA D 1 4 ? 14.248 128.582 -69.613 1.00 37.76 9 ALA D CA 1
ATOM 8231 C C . ALA D 1 4 ? 13.289 129.684 -69.230 1.00 35.84 9 ALA D C 1
ATOM 8232 O O . ALA D 1 4 ? 12.806 129.704 -68.119 1.00 35.36 9 ALA D O 1
ATOM 8234 N N . ARG D 1 5 ? 12.996 130.622 -70.100 1.00 33.06 10 ARG D N 1
ATOM 8235 C CA . ARG D 1 5 ? 12.044 131.562 -69.588 1.00 31.20 10 ARG D CA 1
ATOM 8236 C C . ARG D 1 5 ? 10.778 131.491 -70.350 1.00 29.78 10 ARG D C 1
ATOM 8237 O O . ARG D 1 5 ? 10.015 132.439 -70.370 1.00 29.24 10 ARG D O 1
ATOM 8245 N N . VAL D 1 6 ? 10.547 130.355 -70.977 1.00 28.78 11 VAL D N 1
ATOM 8246 C CA . VAL D 1 6 ? 9.361 130.145 -71.825 1.00 27.63 11 VAL D CA 1
ATOM 8247 C C . VAL D 1 6 ? 9.336 128.655 -72.127 1.00 28.08 11 VAL D C 1
ATOM 8248 O O . VAL D 1 6 ? 10.354 128.065 -72.478 1.00 28.66 11 VAL D O 1
ATOM 8252 N N . TYR D 1 7 ? 8.199 128.011 -71.985 1.00 26.29 12 TYR D N 1
ATOM 8253 C CA . TYR D 1 7 ? 8.194 126.602 -72.270 1.00 24.37 12 TYR D CA 1
ATOM 8254 C C . TYR D 1 7 ? 9.140 125.755 -71.428 1.00 25.10 12 TYR D C 1
ATOM 8255 O O . TYR D 1 7 ? 9.730 124.840 -71.963 1.00 22.76 12 TYR D O 1
ATOM 8264 N N . ALA D 1 8 ? 9.282 126.045 -70.139 1.00 27.21 13 ALA D N 1
ATOM 8265 C CA . ALA D 1 8 ? 10.191 125.303 -69.267 1.00 30.43 13 ALA D CA 1
ATOM 8266 C C . ALA D 1 8 ? 9.633 123.974 -68.807 1.00 32.35 13 ALA D C 1
ATOM 8267 O O . ALA D 1 8 ? 10.339 122.955 -68.761 1.00 33.36 13 ALA D O 1
ATOM 8269 N N . ASP D 1 9 ? 8.358 123.954 -68.467 1.00 34.35 14 ASP D N 1
ATOM 8270 C CA . ASP D 1 9 ? 7.782 122.716 -67.980 1.00 36.95 14 ASP D CA 1
ATOM 8271 C C . ASP D 1 9 ? 6.922 122.037 -69.018 1.00 37.60 14 ASP D C 1
ATOM 8272 O O . ASP D 1 9 ? 5.946 121.366 -68.680 1.00 37.24 14 ASP D O 1
ATOM 8277 N N . VAL D 1 10 ? 7.274 122.193 -70.291 1.00 38.61 15 VAL D N 1
ATOM 8278 C CA . VAL D 1 10 ? 6.430 121.602 -71.357 1.00 39.48 15 VAL D CA 1
ATOM 8279 C C . VAL D 1 10 ? 6.826 120.177 -71.576 1.00 39.25 15 VAL D C 1
ATOM 8280 O O . VAL D 1 10 ? 6.416 119.545 -72.540 1.00 39.06 15 VAL D O 1
ATOM 8284 N N . ASN D 1 11 ? 7.697 119.705 -70.710 1.00 39.09 16 ASN D N 1
ATOM 8285 C CA . ASN D 1 11 ? 8.107 118.348 -70.822 1.00 38.75 16 ASN D CA 1
ATOM 8286 C C . ASN D 1 11 ? 7.592 117.759 -69.556 1.00 39.40 16 ASN D C 1
ATOM 8287 O O . ASN D 1 11 ? 6.873 116.748 -69.567 1.00 40.31 16 ASN D O 1
ATOM 8292 N N . VAL D 1 12 ? 7.921 118.451 -68.464 1.00 37.90 17 VAL D N 1
ATOM 8293 C CA . VAL D 1 12 ? 7.496 118.100 -67.098 1.00 36.58 17 VAL D CA 1
ATOM 8294 C C . VAL D 1 12 ? 6.065 117.592 -67.067 1.00 36.10 17 VAL D C 1
ATOM 8295 O O . VAL D 1 12 ? 5.791 116.523 -66.569 1.00 36.03 17 VAL D O 1
ATOM 8299 N N . LEU D 1 13 ? 5.162 118.389 -67.615 1.00 36.83 18 LEU D N 1
ATOM 8300 C CA . LEU D 1 13 ? 3.766 118.041 -67.635 1.00 38.19 18 LEU D CA 1
ATOM 8301 C C . LEU D 1 13 ? 3.473 116.868 -68.526 1.00 38.21 18 LEU D C 1
ATOM 8302 O O . LEU D 1 13 ? 2.592 116.095 -68.235 1.00 38.52 18 LEU D O 1
ATOM 8307 N N . ARG D 1 14 ? 4.230 116.693 -69.594 1.00 38.85 19 ARG D N 1
ATOM 8308 C CA . ARG D 1 14 ? 3.923 115.575 -70.484 1.00 39.99 19 ARG D CA 1
ATOM 8309 C C . ARG D 1 14 ? 4.221 114.159 -70.018 1.00 38.86 19 ARG D C 1
ATOM 8310 O O . ARG D 1 14 ? 5.056 113.915 -69.148 1.00 38.27 19 ARG D O 1
ATOM 8318 N N . PRO D 1 15 ? 3.492 113.205 -70.602 1.00 37.20 20 PRO D N 1
ATOM 8319 C CA . PRO D 1 15 ? 3.680 111.817 -70.256 1.00 36.02 20 PRO D CA 1
ATOM 8320 C C . PRO D 1 15 ? 5.147 111.526 -70.463 1.00 35.61 20 PRO D C 1
ATOM 8321 O O . PRO D 1 15 ? 5.742 112.004 -71.402 1.00 34.89 20 PRO D O 1
ATOM 8325 N N . LYS D 1 16 ? 5.738 110.745 -69.579 1.00 35.43 21 LYS D N 1
ATOM 8326 C CA . LYS D 1 16 ? 7.151 110.434 -69.678 1.00 34.75 21 LYS D CA 1
ATOM 8327 C C . LYS D 1 16 ? 7.570 109.892 -71.073 1.00 34.65 21 LYS D C 1
ATOM 8328 O O . LYS D 1 16 ? 8.621 110.283 -71.593 1.00 33.94 21 LYS D O 1
ATOM 8334 N N . GLU D 1 17 ? 6.771 109.033 -71.700 1.00 34.51 22 GLU D N 1
ATOM 8335 C CA . GLU D 1 17 ? 7.214 108.502 -72.966 1.00 35.75 22 GLU D CA 1
ATOM 8336 C C . GLU D 1 17 ? 7.332 109.551 -73.996 1.00 34.57 22 GLU D C 1
ATOM 8337 O O . GLU D 1 17 ? 7.987 109.322 -75.009 1.00 34.85 22 GLU D O 1
ATOM 8343 N N . TYR D 1 18 ? 6.721 110.708 -73.749 1.00 33.53 23 TYR D N 1
ATOM 8344 C CA . TYR D 1 18 ? 6.811 111.837 -74.702 1.00 32.94 23 TYR D CA 1
ATOM 8345 C C . TYR D 1 18 ? 8.252 112.304 -74.897 1.00 31.87 23 TYR D C 1
ATOM 8346 O O . TYR D 1 18 ? 8.637 112.658 -76.009 1.00 32.25 23 TYR D O 1
ATOM 8355 N N . TRP D 1 19 ? 9.033 112.337 -73.819 1.00 29.99 24 TRP D N 1
ATOM 8356 C CA . TRP D 1 19 ? 10.409 112.781 -73.916 1.00 28.98 24 TRP D CA 1
ATOM 8357 C C . TRP D 1 19 ? 11.455 111.731 -73.567 1.00 28.82 24 TRP D C 1
ATOM 8358 O O . TRP D 1 19 ? 12.642 111.954 -73.808 1.00 28.15 24 TRP D O 1
ATOM 8369 N N . ASP D 1 20 ? 11.011 110.611 -72.984 1.00 27.81 25 ASP D N 1
ATOM 8370 C CA . ASP D 1 20 ? 11.886 109.489 -72.654 1.00 25.96 25 ASP D CA 1
ATOM 8371 C C . ASP D 1 20 ? 12.140 108.662 -73.938 1.00 24.13 25 ASP D C 1
ATOM 8372 O O . ASP D 1 20 ? 11.646 107.579 -74.158 1.00 22.88 25 ASP D O 1
ATOM 8377 N N . TYR D 1 21 ? 12.949 109.219 -74.795 1.00 23.67 26 TYR D N 1
ATOM 8378 C CA . TYR D 1 21 ? 13.162 108.611 -76.061 1.00 24.84 26 TYR D CA 1
ATOM 8379 C C . TYR D 1 21 ? 13.989 107.378 -76.101 1.00 26.66 26 TYR D C 1
ATOM 8380 O O . TYR D 1 21 ? 13.974 106.739 -77.125 1.00 28.50 26 TYR D O 1
ATOM 8389 N N . GLU D 1 22 ? 14.749 107.016 -75.071 1.00 27.08 27 GLU D N 1
ATOM 8390 C CA . GLU D 1 22 ? 15.485 105.756 -75.216 1.00 26.63 27 GLU D CA 1
ATOM 8391 C C . GLU D 1 22 ? 14.457 104.616 -75.081 1.00 26.43 27 GLU D C 1
ATOM 8392 O O . GLU D 1 22 ? 14.667 103.489 -75.533 1.00 28.53 27 GLU D O 1
ATOM 8398 N N . ALA D 1 23 ? 13.328 104.938 -74.477 1.00 24.34 28 ALA D N 1
ATOM 8399 C CA . ALA D 1 23 ? 12.235 104.009 -74.319 1.00 23.31 28 ALA D CA 1
ATOM 8400 C C . ALA D 1 23 ? 11.470 103.694 -75.639 1.00 22.99 28 ALA D C 1
ATOM 8401 O O . ALA D 1 23 ? 10.637 102.809 -75.688 1.00 23.56 28 ALA D O 1
ATOM 8403 N N . LEU D 1 24 ? 11.770 104.445 -76.697 1.00 23.45 29 LEU D N 1
ATOM 8404 C CA . LEU D 1 24 ? 11.124 104.366 -78.016 1.00 22.49 29 LEU D CA 1
ATOM 8405 C C . LEU D 1 24 ? 11.401 103.040 -78.593 1.00 21.63 29 LEU D C 1
ATOM 8406 O O . LEU D 1 24 ? 12.377 102.437 -78.224 1.00 21.71 29 LEU D O 1
ATOM 8411 N N . THR D 1 25 ? 10.524 102.567 -79.460 1.00 20.67 30 THR D N 1
ATOM 8412 C CA . THR D 1 25 ? 10.755 101.274 -80.066 1.00 21.40 30 THR D CA 1
ATOM 8413 C C . THR D 1 25 ? 10.337 101.473 -81.470 1.00 19.76 30 THR D C 1
ATOM 8414 O O . THR D 1 25 ? 9.146 101.428 -81.812 1.00 19.06 30 THR D O 1
ATOM 8418 N N . VAL D 1 26 ? 11.343 101.709 -82.300 1.00 19.14 31 VAL D N 1
ATOM 8419 C CA . VAL D 1 26 ? 11.097 101.999 -83.711 1.00 20.10 31 VAL D CA 1
ATOM 8420 C C . VAL D 1 26 ? 10.250 100.960 -84.407 1.00 21.68 31 VAL D C 1
ATOM 8421 O O . VAL D 1 26 ? 10.564 99.725 -84.397 1.00 25.00 31 VAL D O 1
ATOM 8425 N N . GLN D 1 27 ? 9.204 101.487 -85.041 1.00 20.64 32 GLN D N 1
ATOM 8426 C CA . GLN D 1 27 ? 8.249 100.709 -85.813 1.00 20.99 32 GLN D CA 1
ATOM 8427 C C . GLN D 1 27 ? 8.516 100.826 -87.323 1.00 20.09 32 GLN D C 1
ATOM 8428 O O . GLN D 1 27 ? 7.791 101.491 -88.049 1.00 20.08 32 GLN D O 1
ATOM 8434 N N . TRP D 1 28 ? 9.571 100.143 -87.762 1.00 18.50 33 TRP D N 1
ATOM 8435 C CA . TRP D 1 28 ? 9.980 100.123 -89.137 1.00 18.50 33 TRP D CA 1
ATOM 8436 C C . TRP D 1 28 ? 8.927 99.786 -90.114 1.00 19.43 33 TRP D C 1
ATOM 8437 O O . TRP D 1 28 ? 8.188 98.790 -89.968 1.00 22.91 33 TRP D O 1
ATOM 8448 N N . GLY D 1 29 ? 8.940 100.619 -91.147 1.00 19.33 34 GLY D N 1
ATOM 8449 C CA . GLY D 1 29 ? 8.070 100.506 -92.307 1.00 19.81 34 GLY D CA 1
ATOM 8450 C C . GLY D 1 29 ? 8.800 99.685 -93.363 1.00 20.43 34 GLY D C 1
ATOM 8451 O O . GLY D 1 29 ? 9.902 99.133 -93.110 1.00 19.31 34 GLY D O 1
ATOM 8452 N N . GLU D 1 30 ? 8.236 99.590 -94.563 1.00 21.97 35 GLU D N 1
ATOM 8453 C CA . GLU D 1 30 ? 8.967 98.715 -95.484 1.00 23.19 35 GLU D CA 1
ATOM 8454 C C . GLU D 1 30 ? 9.901 99.408 -96.515 1.00 22.21 35 GLU D C 1
ATOM 8455 O O . GLU D 1 30 ? 9.516 100.305 -97.275 1.00 23.49 35 GLU D O 1
ATOM 8461 N N . GLN D 1 31 ? 11.172 99.026 -96.486 1.00 19.86 36 GLN D N 1
ATOM 8462 C CA . GLN D 1 31 ? 12.124 99.609 -97.411 1.00 18.37 36 GLN D CA 1
ATOM 8463 C C . GLN D 1 31 ? 11.666 99.503 -98.873 1.00 20.76 36 GLN D C 1
ATOM 8464 O O . GLN D 1 31 ? 11.535 100.497 -99.530 1.00 21.40 36 GLN D O 1
ATOM 8470 N N . ASP D 1 32 ? 11.399 98.302 -99.355 1.00 25.24 37 ASP D N 1
ATOM 8471 C CA . ASP D 1 32 ? 10.867 97.981 -100.688 1.00 28.75 37 ASP D CA 1
ATOM 8472 C C . ASP D 1 32 ? 9.910 99.039 -101.268 1.00 29.18 37 ASP D C 1
ATOM 8473 O O . ASP D 1 32 ? 9.619 99.101 -102.486 1.00 27.48 37 ASP D O 1
ATOM 8478 N N . ASP D 1 33 ? 9.366 99.821 -100.341 1.00 29.40 38 ASP D N 1
ATOM 8479 C CA . ASP D 1 33 ? 8.438 100.927 -100.634 1.00 28.84 38 ASP D CA 1
ATOM 8480 C C . ASP D 1 33 ? 9.223 102.068 -101.311 1.00 27.62 38 ASP D C 1
ATOM 8481 O O . ASP D 1 33 ? 8.606 102.959 -101.925 1.00 28.83 38 ASP D O 1
ATOM 8486 N N . TYR D 1 34 ? 10.552 102.085 -101.153 1.00 23.68 39 TYR D N 1
ATOM 8487 C CA . TYR D 1 34 ? 11.353 103.166 -101.690 1.00 20.71 39 TYR D CA 1
ATOM 8488 C C . TYR D 1 34 ? 12.511 102.710 -102.615 1.00 21.75 39 TYR D C 1
ATOM 8489 O O . TYR D 1 34 ? 13.083 101.594 -102.489 1.00 23.05 39 TYR D O 1
ATOM 8498 N N . GLU D 1 35 ? 12.868 103.573 -103.560 1.00 20.27 40 GLU D N 1
ATOM 8499 C CA . GLU D 1 35 ? 14.010 103.231 -104.372 1.00 19.14 40 GLU D CA 1
ATOM 8500 C C . GLU D 1 35 ? 14.866 104.454 -104.357 1.00 16.99 40 GLU D C 1
ATOM 8501 O O . GLU D 1 35 ? 14.292 105.532 -104.220 1.00 17.87 40 GLU D O 1
ATOM 8507 N N . VAL D 1 36 ? 16.205 104.285 -104.399 1.00 12.64 41 VAL D N 1
ATOM 8508 C CA . VAL D 1 36 ? 17.140 105.415 -104.393 1.00 8.31 41 VAL D CA 1
ATOM 8509 C C . VAL D 1 36 ? 17.314 105.906 -105.793 1.00 10.12 41 VAL D C 1
ATOM 8510 O O . VAL D 1 36 ? 17.242 105.116 -106.743 1.00 8.97 41 VAL D O 1
ATOM 8514 N N . VAL D 1 37 ? 17.553 107.215 -105.920 1.00 12.05 42 VAL D N 1
ATOM 8515 C CA . VAL D 1 37 ? 17.692 107.907 -107.231 1.00 11.28 42 VAL D CA 1
ATOM 8516 C C . VAL D 1 37 ? 19.052 108.671 -107.475 1.00 14.14 42 VAL D C 1
ATOM 8517 O O . VAL D 1 37 ? 19.697 108.471 -108.493 1.00 14.84 42 VAL D O 1
ATOM 8521 N N . ARG D 1 38 ? 19.492 109.523 -106.545 1.00 17.49 43 ARG D N 1
ATOM 8522 C CA . ARG D 1 38 ? 20.753 110.249 -106.689 1.00 20.58 43 ARG D CA 1
ATOM 8523 C C . ARG D 1 38 ? 21.248 110.705 -105.321 1.00 20.76 43 ARG D C 1
ATOM 8524 O O . ARG D 1 38 ? 20.460 110.984 -104.436 1.00 20.15 43 ARG D O 1
ATOM 8532 N N . LYS D 1 39 ? 22.547 110.757 -105.108 1.00 21.67 44 LYS D N 1
ATOM 8533 C CA . LYS D 1 39 ? 22.989 111.235 -103.808 1.00 23.49 44 LYS D CA 1
ATOM 8534 C C . LYS D 1 39 ? 22.689 112.713 -103.855 1.00 24.53 44 LYS D C 1
ATOM 8535 O O . LYS D 1 39 ? 22.660 113.288 -104.919 1.00 24.26 44 LYS D O 1
ATOM 8541 N N . VAL D 1 40 ? 22.456 113.355 -102.722 1.00 26.56 45 VAL D N 1
ATOM 8542 C CA . VAL D 1 40 ? 22.282 114.824 -102.750 1.00 28.34 45 VAL D CA 1
ATOM 8543 C C . VAL D 1 40 ? 23.080 115.526 -101.652 1.00 30.68 45 VAL D C 1
ATOM 8544 O O . VAL D 1 40 ? 23.272 116.729 -101.735 1.00 32.27 45 VAL D O 1
ATOM 8548 N N . GLY D 1 41 ? 23.526 114.816 -100.618 1.00 32.44 46 GLY D N 1
ATOM 8549 C CA . GLY D 1 41 ? 24.245 115.471 -99.541 1.00 35.34 46 GLY D CA 1
ATOM 8550 C C . GLY D 1 41 ? 24.930 114.457 -98.678 1.00 37.83 46 GLY D C 1
ATOM 8551 O O . GLY D 1 41 ? 24.601 113.287 -98.740 1.00 40.60 46 GLY D O 1
ATOM 8552 N N . ARG D 1 42 ? 25.859 114.886 -97.842 1.00 38.77 47 ARG D N 1
ATOM 8553 C CA . ARG D 1 42 ? 26.559 113.923 -97.040 1.00 40.51 47 ARG D CA 1
ATOM 8554 C C . ARG D 1 42 ? 27.030 114.558 -95.761 1.00 41.65 47 ARG D C 1
ATOM 8555 O O . ARG D 1 42 ? 28.117 115.095 -95.736 1.00 41.49 47 ARG D O 1
ATOM 8563 N N . GLY D 1 43 ? 26.210 114.483 -94.705 1.00 43.63 48 GLY D N 1
ATOM 8564 C CA . GLY D 1 43 ? 26.531 115.072 -93.390 1.00 44.81 48 GLY D CA 1
ATOM 8565 C C . GLY D 1 43 ? 27.432 114.282 -92.445 1.00 45.18 48 GLY D C 1
ATOM 8566 O O . GLY D 1 43 ? 27.718 113.128 -92.726 1.00 46.70 48 GLY D O 1
ATOM 8567 N N . LYS D 1 44 ? 27.863 114.871 -91.333 1.00 44.81 49 LYS D N 1
ATOM 8568 C CA . LYS D 1 44 ? 28.755 114.178 -90.407 1.00 45.73 49 LYS D CA 1
ATOM 8569 C C . LYS D 1 44 ? 28.259 112.764 -90.009 1.00 46.03 49 LYS D C 1
ATOM 8570 O O . LYS D 1 44 ? 28.990 111.741 -90.094 1.00 46.32 49 LYS D O 1
ATOM 8576 N N . TYR D 1 45 ? 26.989 112.721 -89.638 1.00 45.15 50 TYR D N 1
ATOM 8577 C CA . TYR D 1 45 ? 26.369 111.521 -89.170 1.00 44.75 50 TYR D CA 1
ATOM 8578 C C . TYR D 1 45 ? 25.452 110.807 -90.095 1.00 43.20 50 TYR D C 1
ATOM 8579 O O . TYR D 1 45 ? 24.897 109.767 -89.682 1.00 43.63 50 TYR D O 1
ATOM 8588 N N . SER D 1 46 ? 25.299 111.354 -91.318 1.00 40.70 51 SER D N 1
ATOM 8589 C CA . SER D 1 46 ? 24.392 110.813 -92.383 1.00 38.43 51 SER D CA 1
ATOM 8590 C C . SER D 1 46 ? 24.804 111.025 -93.837 1.00 34.86 51 SER D C 1
ATOM 8591 O O . SER D 1 46 ? 25.712 111.731 -94.155 1.00 35.11 51 SER D O 1
ATOM 8594 N N . GLU D 1 47 ? 24.049 110.411 -94.721 1.00 31.59 52 GLU D N 1
ATOM 8595 C CA . GLU D 1 47 ? 24.297 110.466 -96.131 1.00 28.49 52 GLU D CA 1
ATOM 8596 C C . GLU D 1 47 ? 22.951 110.660 -96.764 1.00 26.73 52 GLU D C 1
ATOM 8597 O O . GLU D 1 47 ? 22.072 109.820 -96.601 1.00 29.42 52 GLU D O 1
ATOM 8603 N N . VAL D 1 48 ? 22.770 111.720 -97.517 1.00 21.60 53 VAL D N 1
ATOM 8604 C CA . VAL D 1 48 ? 21.455 111.956 -98.074 1.00 18.57 53 VAL D CA 1
ATOM 8605 C C . VAL D 1 48 ? 21.160 111.692 -99.552 1.00 16.39 53 VAL D C 1
ATOM 8606 O O . VAL D 1 48 ? 21.839 112.151 -100.451 1.00 15.94 53 VAL D O 1
ATOM 8610 N N . PHE D 1 49 ? 20.108 110.971 -99.845 1.00 14.21 54 PHE D N 1
ATOM 8611 C CA . PHE D 1 49 ? 19.845 110.647 -101.244 1.00 12.83 54 PHE D CA 1
ATOM 8612 C C . PHE D 1 49 ? 18.465 111.047 -101.519 1.00 14.18 54 PHE D C 1
ATOM 8613 O O . PHE D 1 49 ? 17.654 111.019 -100.610 1.00 14.88 54 PHE D O 1
ATOM 8621 N N . GLU D 1 50 ? 18.172 111.371 -102.770 1.00 15.20 55 GLU D N 1
ATOM 8622 C CA . GLU D 1 50 ? 16.827 111.682 -103.150 1.00 17.80 55 GLU D CA 1
ATOM 8623 C C . GLU D 1 50 ? 16.374 110.310 -103.598 1.00 19.76 55 GLU D C 1
ATOM 8624 O O . GLU D 1 50 ? 17.114 109.616 -104.278 1.00 20.17 55 GLU D O 1
ATOM 8630 N N . GLY D 1 51 ? 15.181 109.902 -103.192 1.00 21.33 56 GLY D N 1
ATOM 8631 C CA . GLY D 1 51 ? 14.678 108.605 -103.601 1.00 23.34 56 GLY D CA 1
ATOM 8632 C C . GLY D 1 51 ? 13.259 108.729 -104.135 1.00 24.69 56 GLY D C 1
ATOM 8633 O O . GLY D 1 51 ? 12.854 109.802 -104.608 1.00 25.79 56 GLY D O 1
ATOM 8634 N N . ILE D 1 52 ? 12.503 107.638 -104.069 1.00 25.21 57 ILE D N 1
ATOM 8635 C CA . ILE D 1 52 ? 11.152 107.671 -104.522 1.00 25.07 57 ILE D CA 1
ATOM 8636 C C . ILE D 1 52 ? 10.306 106.596 -103.873 1.00 26.38 57 ILE D C 1
ATOM 8637 O O . ILE D 1 52 ? 10.783 105.545 -103.451 1.00 26.18 57 ILE D O 1
ATOM 8642 N N . ASN D 1 53 ? 9.031 106.888 -103.781 1.00 27.27 58 ASN D N 1
ATOM 8643 C CA . ASN D 1 53 ? 8.075 105.990 -103.198 1.00 27.60 58 ASN D CA 1
ATOM 8644 C C . ASN D 1 53 ? 7.429 105.303 -104.382 1.00 28.91 58 ASN D C 1
ATOM 8645 O O . ASN D 1 53 ? 6.755 105.928 -105.194 1.00 30.46 58 ASN D O 1
ATOM 8650 N N . VAL D 1 54 ? 7.619 104.012 -104.505 1.00 29.77 59 VAL D N 1
ATOM 8651 C CA . VAL D 1 54 ? 7.065 103.307 -105.653 1.00 30.26 59 VAL D CA 1
ATOM 8652 C C . VAL D 1 54 ? 5.567 103.217 -105.663 1.00 31.79 59 VAL D C 1
ATOM 8653 O O . VAL D 1 54 ? 4.941 103.188 -106.721 1.00 30.90 59 VAL D O 1
ATOM 8657 N N . ASN D 1 55 ? 4.981 103.153 -104.473 1.00 34.06 60 ASN D N 1
ATOM 8658 C CA . ASN D 1 55 ? 3.535 103.098 -104.358 1.00 36.53 60 ASN D CA 1
ATOM 8659 C C . ASN D 1 55 ? 2.859 104.385 -104.883 1.00 37.63 60 ASN D C 1
ATOM 8660 O O . ASN D 1 55 ? 2.164 104.341 -105.925 1.00 37.84 60 ASN D O 1
ATOM 8665 N N . ASN D 1 56 ? 3.100 105.523 -104.215 1.00 37.68 61 ASN D N 1
ATOM 8666 C CA . ASN D 1 56 ? 2.481 106.788 -104.617 1.00 36.14 61 ASN D CA 1
ATOM 8667 C C . ASN D 1 56 ? 3.201 107.623 -105.638 1.00 33.97 61 ASN D C 1
ATOM 8668 O O . ASN D 1 56 ? 2.632 108.593 -106.092 1.00 33.73 61 ASN D O 1
ATOM 8673 N N . ASN D 1 57 ? 4.435 107.244 -105.976 1.00 33.21 62 ASN D N 1
ATOM 8674 C CA . ASN D 1 57 ? 5.315 107.950 -106.933 1.00 34.55 62 ASN D CA 1
ATOM 8675 C C . ASN D 1 57 ? 5.729 109.348 -106.535 1.00 34.77 62 ASN D C 1
ATOM 8676 O O . ASN D 1 57 ? 5.833 110.248 -107.376 1.00 36.59 62 ASN D O 1
ATOM 8681 N N . GLU D 1 58 ? 5.975 109.545 -105.258 1.00 32.78 63 GLU D N 1
ATOM 8682 C CA . GLU D 1 58 ? 6.352 110.830 -104.804 1.00 32.14 63 GLU D CA 1
ATOM 8683 C C . GLU D 1 58 ? 7.836 110.861 -104.461 1.00 30.57 63 GLU D C 1
ATOM 8684 O O . GLU D 1 58 ? 8.371 109.870 -103.917 1.00 31.15 63 GLU D O 1
ATOM 8690 N N . LYS D 1 59 ? 8.484 111.998 -104.785 1.00 28.02 64 LYS D N 1
ATOM 8691 C CA . LYS D 1 59 ? 9.906 112.167 -104.557 1.00 24.97 64 LYS D CA 1
ATOM 8692 C C . LYS D 1 59 ? 10.073 112.226 -103.085 1.00 21.48 64 LYS D C 1
ATOM 8693 O O . LYS D 1 59 ? 9.186 112.646 -102.455 1.00 20.29 64 LYS D O 1
ATOM 8699 N N . CYS D 1 60 ? 11.192 111.794 -102.531 1.00 18.52 65 CYS D N 1
ATOM 8700 C CA . CYS D 1 60 ? 11.402 111.821 -101.092 1.00 17.46 65 CYS D CA 1
ATOM 8701 C C . CYS D 1 60 ? 12.886 111.907 -100.760 1.00 15.86 65 CYS D C 1
ATOM 8702 O O . CYS D 1 60 ? 13.745 111.699 -101.623 1.00 14.30 65 CYS D O 1
ATOM 8705 N N . ILE D 1 61 ? 13.209 112.224 -99.505 1.00 13.75 66 ILE D N 1
ATOM 8706 C CA . ILE D 1 61 ? 14.634 112.274 -99.096 1.00 12.23 66 ILE D CA 1
ATOM 8707 C C . ILE D 1 61 ? 14.999 111.023 -98.231 1.00 13.09 66 ILE D C 1
ATOM 8708 O O . ILE D 1 61 ? 14.303 110.664 -97.267 1.00 15.75 66 ILE D O 1
ATOM 8713 N N . ILE D 1 62 ? 16.032 110.303 -98.585 1.00 9.45 67 ILE D N 1
ATOM 8714 C CA . ILE D 1 62 ? 16.370 109.175 -97.788 1.00 8.84 67 ILE D CA 1
ATOM 8715 C C . ILE D 1 62 ? 17.630 109.685 -97.155 1.00 8.46 67 ILE D C 1
ATOM 8716 O O . ILE D 1 62 ? 18.554 110.061 -97.864 1.00 7.55 67 ILE D O 1
ATOM 8721 N N . LYS D 1 63 ? 17.674 109.745 -95.823 1.00 9.10 68 LYS D N 1
ATOM 8722 C CA . LYS D 1 63 ? 18.875 110.210 -95.101 1.00 11.20 68 LYS D CA 1
ATOM 8723 C C . LYS D 1 63 ? 19.298 108.980 -94.313 1.00 11.74 68 LYS D C 1
ATOM 8724 O O . LYS D 1 63 ? 18.671 108.596 -93.334 1.00 10.73 68 LYS D O 1
ATOM 8730 N N . ILE D 1 64 ? 20.359 108.359 -94.790 1.00 13.19 69 ILE D N 1
ATOM 8731 C CA . ILE D 1 64 ? 20.921 107.148 -94.236 1.00 16.34 69 ILE D CA 1
ATOM 8732 C C . ILE D 1 64 ? 21.843 107.412 -93.023 1.00 16.77 69 ILE D C 1
ATOM 8733 O O . ILE D 1 64 ? 22.963 107.784 -93.219 1.00 17.31 69 ILE D O 1
ATOM 8738 N N . LEU D 1 65 ? 21.383 107.195 -91.787 1.00 17.87 70 LEU D N 1
ATOM 8739 C CA . LEU D 1 65 ? 22.183 107.448 -90.594 1.00 18.87 70 LEU D CA 1
ATOM 8740 C C . LEU D 1 65 ? 23.406 106.611 -90.480 1.00 19.83 70 LEU D C 1
ATOM 8741 O O . LEU D 1 65 ? 23.341 105.390 -90.485 1.00 22.69 70 LEU D O 1
ATOM 8746 N N . LYS D 1 66 ? 24.525 107.312 -90.364 1.00 21.19 71 LYS D N 1
ATOM 8747 C CA . LYS D 1 66 ? 25.848 106.755 -90.207 1.00 21.75 71 LYS D CA 1
ATOM 8748 C C . LYS D 1 66 ? 25.912 106.175 -88.790 1.00 22.87 71 LYS D C 1
ATOM 8749 O O . LYS D 1 66 ? 25.006 106.442 -87.989 1.00 22.48 71 LYS D O 1
ATOM 8755 N N . PRO D 1 67 ? 26.954 105.326 -88.491 1.00 24.84 72 PRO D N 1
ATOM 8756 C CA . PRO D 1 67 ? 27.264 104.654 -87.220 1.00 24.53 72 PRO D CA 1
ATOM 8757 C C . PRO D 1 67 ? 27.168 105.561 -86.022 1.00 24.71 72 PRO D C 1
ATOM 8758 O O . PRO D 1 67 ? 27.946 106.483 -85.885 1.00 24.80 72 PRO D O 1
ATOM 8762 N N . VAL D 1 68 ? 26.207 105.310 -85.154 1.00 25.25 73 VAL D N 1
ATOM 8763 C CA . VAL D 1 68 ? 26.016 106.148 -83.977 1.00 24.76 73 VAL D CA 1
ATOM 8764 C C . VAL D 1 68 ? 25.121 105.452 -82.954 1.00 25.44 73 VAL D C 1
ATOM 8765 O O . VAL D 1 68 ? 24.308 104.622 -83.295 1.00 26.38 73 VAL D O 1
ATOM 8769 N N . LYS D 1 69 ? 25.270 105.783 -81.687 1.00 25.50 74 LYS D N 1
ATOM 8770 C CA . LYS D 1 69 ? 24.471 105.131 -80.660 1.00 27.13 74 LYS D CA 1
ATOM 8771 C C . LYS D 1 69 ? 22.996 105.028 -80.946 1.00 28.98 74 LYS D C 1
ATOM 8772 O O . LYS D 1 69 ? 22.315 106.018 -81.240 1.00 29.73 74 LYS D O 1
ATOM 8778 N N . LYS D 1 70 ? 22.473 103.820 -80.833 1.00 30.94 75 LYS D N 1
ATOM 8779 C CA . LYS D 1 70 ? 21.059 103.652 -81.092 1.00 32.01 75 LYS D CA 1
ATOM 8780 C C . LYS D 1 70 ? 20.243 104.749 -80.377 1.00 30.85 75 LYS D C 1
ATOM 8781 O O . LYS D 1 70 ? 19.294 105.300 -80.944 1.00 29.66 75 LYS D O 1
ATOM 8787 N N . LYS D 1 71 ? 20.656 105.102 -79.162 1.00 29.48 76 LYS D N 1
ATOM 8788 C CA . LYS D 1 71 ? 19.923 106.095 -78.422 1.00 29.16 76 LYS D CA 1
ATOM 8789 C C . LYS D 1 71 ? 19.986 107.467 -79.045 1.00 29.58 76 LYS D C 1
ATOM 8790 O O . LYS D 1 71 ? 19.135 108.325 -78.780 1.00 30.29 76 LYS D O 1
ATOM 8796 N N . LYS D 1 72 ? 20.950 107.716 -79.909 1.00 28.50 77 LYS D N 1
ATOM 8797 C CA . LYS D 1 72 ? 21.004 109.056 -80.497 1.00 26.30 77 LYS D CA 1
ATOM 8798 C C . LYS D 1 72 ? 20.163 109.074 -81.738 1.00 24.27 77 LYS D C 1
ATOM 8799 O O . LYS D 1 72 ? 20.033 110.083 -82.413 1.00 23.98 77 LYS D O 1
ATOM 8805 N N . ILE D 1 73 ? 19.578 107.929 -82.030 1.00 21.39 78 ILE D N 1
ATOM 8806 C CA . ILE D 1 73 ? 18.745 107.820 -83.178 1.00 17.36 78 ILE D CA 1
ATOM 8807 C C . ILE D 1 73 ? 17.330 107.823 -82.700 1.00 17.23 78 ILE D C 1
ATOM 8808 O O . ILE D 1 73 ? 16.453 108.434 -83.268 1.00 15.75 78 ILE D O 1
ATOM 8813 N N . LYS D 1 74 ? 17.093 107.107 -81.633 1.00 18.58 79 LYS D N 1
ATOM 8814 C CA . LYS D 1 74 ? 15.746 107.064 -81.156 1.00 21.31 79 LYS D CA 1
ATOM 8815 C C . LYS D 1 74 ? 15.406 108.516 -80.799 1.00 20.85 79 LYS D C 1
ATOM 8816 O O . LYS D 1 74 ? 14.242 108.941 -80.849 1.00 20.63 79 LYS D O 1
ATOM 8822 N N . ARG D 1 75 ? 16.442 109.295 -80.497 1.00 20.10 80 ARG D N 1
ATOM 8823 C CA . ARG D 1 75 ? 16.185 110.724 -80.203 1.00 17.79 80 ARG D CA 1
ATOM 8824 C C . ARG D 1 75 ? 15.607 111.448 -81.459 1.00 14.53 80 ARG D C 1
ATOM 8825 O O . ARG D 1 75 ? 14.404 111.785 -81.499 1.00 12.73 80 ARG D O 1
ATOM 8833 N N . GLU D 1 76 ? 16.489 111.685 -82.457 1.00 10.40 81 GLU D N 1
ATOM 8834 C CA . GLU D 1 76 ? 16.125 112.306 -83.717 1.00 10.15 81 GLU D CA 1
ATOM 8835 C C . GLU D 1 76 ? 14.719 111.854 -84.107 1.00 11.74 81 GLU D C 1
ATOM 8836 O O . GLU D 1 76 ? 13.839 112.735 -84.259 1.00 11.77 81 GLU D O 1
ATOM 8842 N N . ILE D 1 77 ? 14.499 110.510 -84.163 1.00 15.30 82 ILE D N 1
ATOM 8843 C CA . ILE D 1 77 ? 13.207 109.831 -84.513 1.00 15.72 82 ILE D CA 1
ATOM 8844 C C . ILE D 1 77 ? 12.056 110.330 -83.638 1.00 16.72 82 ILE D C 1
ATOM 8845 O O . ILE D 1 77 ? 11.047 110.884 -84.176 1.00 16.00 82 ILE D O 1
ATOM 8850 N N . LYS D 1 78 ? 12.202 110.158 -82.306 1.00 16.22 83 LYS D N 1
ATOM 8851 C CA . LYS D 1 78 ? 11.130 110.589 -81.402 1.00 16.08 83 LYS D CA 1
ATOM 8852 C C . LYS D 1 78 ? 10.829 112.088 -81.621 1.00 17.31 83 LYS D C 1
ATOM 8853 O O . LYS D 1 78 ? 9.689 112.446 -81.870 1.00 16.72 83 LYS D O 1
ATOM 8859 N N . ILE D 1 79 ? 11.858 112.941 -81.547 1.00 18.53 84 ILE D N 1
ATOM 8860 C CA . ILE D 1 79 ? 11.712 114.401 -81.753 1.00 17.93 84 ILE D CA 1
ATOM 8861 C C . ILE D 1 79 ? 10.908 114.665 -83.027 1.00 16.73 84 ILE D C 1
ATOM 8862 O O . ILE D 1 79 ? 9.912 115.421 -83.055 1.00 14.46 84 ILE D O 1
ATOM 8867 N N . LEU D 1 80 ? 11.402 114.039 -84.101 1.00 15.65 85 LEU D N 1
ATOM 8868 C CA . LEU D 1 80 ? 10.729 114.146 -85.390 1.00 16.39 85 LEU D CA 1
ATOM 8869 C C . LEU D 1 80 ? 9.289 113.722 -85.253 1.00 17.49 85 LEU D C 1
ATOM 8870 O O . LEU D 1 80 ? 8.416 114.453 -85.674 1.00 17.22 85 LEU D O 1
ATOM 8875 N N . GLN D 1 81 ? 9.017 112.555 -84.674 1.00 19.18 86 GLN D N 1
ATOM 8876 C CA . GLN D 1 81 ? 7.609 112.144 -84.499 1.00 19.99 86 GLN D CA 1
ATOM 8877 C C . GLN D 1 81 ? 6.867 113.218 -83.640 1.00 19.09 86 GLN D C 1
ATOM 8878 O O . GLN D 1 81 ? 5.762 113.665 -83.957 1.00 19.53 86 GLN D O 1
ATOM 8884 N N . ASN D 1 82 ? 7.512 113.693 -82.601 1.00 16.91 87 ASN D N 1
ATOM 8885 C CA . ASN D 1 82 ? 6.913 114.677 -81.793 1.00 16.01 87 ASN D CA 1
ATOM 8886 C C . ASN D 1 82 ? 6.575 115.908 -82.533 1.00 16.49 87 ASN D C 1
ATOM 8887 O O . ASN D 1 82 ? 5.540 116.503 -82.292 1.00 17.35 87 ASN D O 1
ATOM 8892 N N . LEU D 1 83 ? 7.463 116.366 -83.407 1.00 15.77 88 LEU D N 1
ATOM 8893 C CA . LEU D 1 83 ? 7.164 117.631 -84.139 1.00 15.21 88 LEU D CA 1
ATOM 8894 C C . LEU D 1 83 ? 6.194 117.510 -85.397 1.00 18.02 88 LEU D C 1
ATOM 8895 O O . LEU D 1 83 ? 5.464 118.453 -85.717 1.00 16.68 88 LEU D O 1
ATOM 8900 N N . CYS D 1 84 ? 6.206 116.325 -86.054 1.00 21.61 89 CYS D N 1
ATOM 8901 C CA . CYS D 1 84 ? 5.471 116.035 -87.265 1.00 23.88 89 CYS D CA 1
ATOM 8902 C C . CYS D 1 84 ? 4.222 116.797 -87.244 1.00 24.12 89 CYS D C 1
ATOM 8903 O O . CYS D 1 84 ? 3.476 116.699 -86.270 1.00 23.52 89 CYS D O 1
ATOM 8906 N N . GLY D 1 85 ? 4.007 117.549 -88.322 1.00 23.78 90 GLY D N 1
ATOM 8907 C CA . GLY D 1 85 ? 2.811 118.354 -88.399 1.00 25.09 90 GLY D CA 1
ATOM 8908 C C . GLY D 1 85 ? 3.121 119.781 -88.001 1.00 25.04 90 GLY D C 1
ATOM 8909 O O . GLY D 1 85 ? 2.443 120.722 -88.397 1.00 23.88 90 GLY D O 1
ATOM 8910 N N . GLY D 1 86 ? 4.156 119.955 -87.196 1.00 25.59 91 GLY D N 1
ATOM 8911 C CA . GLY D 1 86 ? 4.516 121.311 -86.826 1.00 24.22 91 GLY D CA 1
ATOM 8912 C C . GLY D 1 86 ? 4.835 122.208 -88.033 1.00 23.52 91 GLY D C 1
ATOM 8913 O O . GLY D 1 86 ? 5.477 121.798 -89.023 1.00 23.53 91 GLY D O 1
ATOM 8914 N N . PRO D 1 87 ? 4.380 123.463 -87.983 1.00 21.77 92 PRO D N 1
ATOM 8915 C CA . PRO D 1 87 ? 4.598 124.456 -89.040 1.00 19.79 92 PRO D CA 1
ATOM 8916 C C . PRO D 1 87 ? 6.054 124.479 -89.470 1.00 18.96 92 PRO D C 1
ATOM 8917 O O . PRO D 1 87 ? 6.946 124.559 -88.648 1.00 18.54 92 PRO D O 1
ATOM 8921 N N . ASN D 1 88 ? 6.295 124.373 -90.765 1.00 18.17 93 ASN D N 1
ATOM 8922 C CA . ASN D 1 88 ? 7.657 124.408 -91.255 1.00 18.25 93 ASN D CA 1
ATOM 8923 C C . ASN D 1 88 ? 8.625 123.402 -90.658 1.00 17.14 93 ASN D C 1
ATOM 8924 O O . ASN D 1 88 ? 9.831 123.598 -90.613 1.00 15.44 93 ASN D O 1
ATOM 8929 N N . ILE D 1 89 ? 8.101 122.319 -90.162 1.00 16.38 94 ILE D N 1
ATOM 8930 C CA . ILE D 1 89 ? 9.009 121.348 -89.639 1.00 16.09 94 ILE D CA 1
ATOM 8931 C C . ILE D 1 89 ? 9.169 120.275 -90.684 1.00 16.37 94 ILE D C 1
ATOM 8932 O O . ILE D 1 89 ? 8.199 119.847 -91.342 1.00 16.65 94 ILE D O 1
ATOM 8937 N N . VAL D 1 90 ? 10.395 119.809 -90.875 1.00 16.54 95 VAL D N 1
ATOM 8938 C CA . VAL D 1 90 ? 10.580 118.799 -91.897 1.00 15.05 95 VAL D CA 1
ATOM 8939 C C . VAL D 1 90 ? 9.760 117.652 -91.411 1.00 14.71 95 VAL D C 1
ATOM 8940 O O . VAL D 1 90 ? 9.581 117.405 -90.235 1.00 13.99 95 VAL D O 1
ATOM 8944 N N . LYS D 1 91 ? 9.214 116.955 -92.346 1.00 17.10 96 LYS D N 1
ATOM 8945 C CA . LYS D 1 91 ? 8.386 115.855 -91.976 1.00 19.36 96 LYS D CA 1
ATOM 8946 C C . LYS D 1 91 ? 8.933 114.428 -92.234 1.00 19.58 96 LYS D C 1
ATOM 8947 O O . LYS D 1 91 ? 9.245 114.018 -93.388 1.00 17.81 96 LYS D O 1
ATOM 8953 N N . LEU D 1 92 ? 9.012 113.676 -91.134 1.00 19.41 97 LEU D N 1
ATOM 8954 C CA . LEU D 1 92 ? 9.471 112.304 -91.191 1.00 18.85 97 LEU D CA 1
ATOM 8955 C C . LEU D 1 92 ? 8.403 111.469 -91.740 1.00 18.29 97 LEU D C 1
ATOM 8956 O O . LEU D 1 92 ? 7.361 111.412 -91.133 1.00 16.38 97 LEU D O 1
ATOM 8961 N N . LEU D 1 93 ? 8.664 110.792 -92.847 1.00 19.20 98 LEU D N 1
ATOM 8962 C CA . LEU D 1 93 ? 7.620 110.020 -93.467 1.00 21.49 98 LEU D CA 1
ATOM 8963 C C . LEU D 1 93 ? 7.571 108.582 -93.109 1.00 22.74 98 LEU D C 1
ATOM 8964 O O . LEU D 1 93 ? 6.519 107.946 -93.221 1.00 23.76 98 LEU D O 1
ATOM 8969 N N . ASP D 1 94 ? 8.679 108.052 -92.651 1.00 22.28 99 ASP D N 1
ATOM 8970 C CA . ASP D 1 94 ? 8.657 106.663 -92.380 1.00 21.57 99 ASP D CA 1
ATOM 8971 C C . ASP D 1 94 ? 10.043 106.398 -91.929 1.00 19.77 99 ASP D C 1
ATOM 8972 O O . ASP D 1 94 ? 10.909 107.093 -92.331 1.00 20.27 99 ASP D O 1
ATOM 8977 N N . ILE D 1 95 ? 10.294 105.428 -91.078 1.00 17.93 100 ILE D N 1
ATOM 8978 C CA . ILE D 1 95 ? 11.689 105.199 -90.749 1.00 16.33 100 ILE D CA 1
ATOM 8979 C C . ILE D 1 95 ? 11.976 103.743 -91.225 1.00 15.89 100 ILE D C 1
ATOM 8980 O O . ILE D 1 95 ? 11.077 102.916 -91.131 1.00 17.29 100 ILE D O 1
ATOM 8985 N N . VAL D 1 96 ? 13.180 103.472 -91.791 1.00 13.35 101 VAL D N 1
ATOM 8986 C CA . VAL D 1 96 ? 13.558 102.153 -92.335 1.00 9.59 101 VAL D CA 1
ATOM 8987 C C . VAL D 1 96 ? 14.945 101.652 -91.972 1.00 12.52 101 VAL D C 1
ATOM 8988 O O . VAL D 1 96 ? 15.773 102.372 -91.373 1.00 12.26 101 VAL D O 1
ATOM 8992 N N . ARG D 1 97 ? 15.199 100.392 -92.321 1.00 15.43 102 ARG D N 1
ATOM 8993 C CA . ARG D 1 97 ? 16.459 99.835 -91.896 1.00 18.44 102 ARG D CA 1
ATOM 8994 C C . ARG D 1 97 ? 17.000 98.720 -92.800 1.00 19.73 102 ARG D C 1
ATOM 8995 O O . ARG D 1 97 ? 16.282 97.942 -93.377 1.00 21.67 102 ARG D O 1
ATOM 9003 N N . ASP D 1 98 ? 18.302 98.711 -92.941 1.00 21.88 103 ASP D N 1
ATOM 9004 C CA . ASP D 1 98 ? 18.962 97.741 -93.721 1.00 23.75 103 ASP D CA 1
ATOM 9005 C C . ASP D 1 98 ? 18.915 96.520 -92.980 1.00 24.50 103 ASP D C 1
ATOM 9006 O O . ASP D 1 98 ? 19.434 96.425 -91.911 1.00 23.31 103 ASP D O 1
ATOM 9011 N N . GLN D 1 99 ? 18.370 95.558 -93.659 1.00 27.19 104 GLN D N 1
ATOM 9012 C CA . GLN D 1 99 ? 18.180 94.206 -93.224 1.00 29.25 104 GLN D CA 1
ATOM 9013 C C . GLN D 1 99 ? 19.456 93.608 -92.633 1.00 30.23 104 GLN D C 1
ATOM 9014 O O . GLN D 1 99 ? 19.456 92.914 -91.605 1.00 29.07 104 GLN D O 1
ATOM 9020 N N . HIS D 1 100 ? 20.566 93.950 -93.252 1.00 31.64 105 HIS D N 1
ATOM 9021 C CA . HIS D 1 100 ? 21.791 93.320 -92.867 1.00 33.70 105 HIS D CA 1
ATOM 9022 C C . HIS D 1 100 ? 22.966 94.202 -92.447 1.00 33.04 105 HIS D C 1
ATOM 9023 O O . HIS D 1 100 ? 23.767 93.776 -91.648 1.00 33.06 105 HIS D O 1
ATOM 9030 N N . SER D 1 101 ? 23.083 95.414 -92.989 1.00 33.28 106 SER D N 1
ATOM 9031 C CA . SER D 1 101 ? 24.181 96.341 -92.657 1.00 32.06 106 SER D CA 1
ATOM 9032 C C . SER D 1 101 ? 23.795 97.117 -91.443 1.00 32.01 106 SER D C 1
ATOM 9033 O O . SER D 1 101 ? 24.576 97.894 -90.912 1.00 30.47 106 SER D O 1
ATOM 9036 N N . LYS D 1 102 ? 22.543 96.937 -91.046 1.00 33.44 107 LYS D N 1
ATOM 9037 C CA . LYS D 1 102 ? 21.983 97.574 -89.858 1.00 35.11 107 LYS D CA 1
ATOM 9038 C C . LYS D 1 102 ? 21.830 99.118 -90.105 1.00 35.69 107 LYS D C 1
ATOM 9039 O O . LYS D 1 102 ? 21.108 99.858 -89.388 1.00 35.54 107 LYS D O 1
ATOM 9045 N N . THR D 1 103 ? 22.450 99.563 -91.200 1.00 34.39 108 THR D N 1
ATOM 9046 C CA . THR D 1 103 ? 22.383 100.942 -91.618 1.00 32.05 108 THR D CA 1
ATOM 9047 C C . THR D 1 103 ? 20.926 101.438 -91.730 1.00 29.72 108 THR D C 1
ATOM 9048 O O . THR D 1 103 ? 20.232 101.363 -92.787 1.00 28.47 108 THR D O 1
ATOM 9052 N N . PRO D 1 104 ? 20.471 102.010 -90.613 1.00 27.69 109 PRO D N 1
ATOM 9053 C CA . PRO D 1 104 ? 19.140 102.574 -90.414 1.00 25.02 109 PRO D CA 1
ATOM 9054 C C . PRO D 1 104 ? 19.034 103.745 -91.381 1.00 23.89 109 PRO D C 1
ATOM 9055 O O . PRO D 1 104 ? 20.040 104.123 -91.977 1.00 23.92 109 PRO D O 1
ATOM 9059 N N . SER D 1 105 ? 17.832 104.298 -91.535 1.00 22.61 110 SER D N 1
ATOM 9060 C CA . SER D 1 105 ? 17.596 105.457 -92.402 1.00 21.31 110 SER D CA 1
ATOM 9061 C C . SER D 1 105 ? 16.221 106.157 -92.280 1.00 20.02 110 SER D C 1
ATOM 9062 O O . SER D 1 105 ? 15.216 105.519 -92.185 1.00 19.39 110 SER D O 1
ATOM 9065 N N . LEU D 1 106 ? 16.205 107.483 -92.328 1.00 20.44 111 LEU D N 1
ATOM 9066 C CA . LEU D 1 106 ? 14.973 108.285 -92.244 1.00 20.37 111 LEU D CA 1
ATOM 9067 C C . LEU D 1 106 ? 14.539 108.844 -93.652 1.00 20.64 111 LEU D C 1
ATOM 9068 O O . LEU D 1 106 ? 15.315 109.483 -94.362 1.00 19.77 111 LEU D O 1
ATOM 9073 N N . ILE D 1 107 ? 13.301 108.547 -94.055 1.00 20.47 112 ILE D N 1
ATOM 9074 C CA . ILE D 1 107 ? 12.764 108.926 -95.337 1.00 18.98 112 ILE D CA 1
ATOM 9075 C C . ILE D 1 107 ? 11.853 110.073 -95.156 1.00 17.56 112 ILE D C 1
ATOM 9076 O O . ILE D 1 107 ? 10.682 109.883 -94.835 1.00 17.05 112 ILE D O 1
ATOM 9081 N N . PHE D 1 108 ? 12.381 111.258 -95.402 1.00 15.85 113 PHE D N 1
ATOM 9082 C CA . PHE D 1 108 ? 11.635 112.499 -95.249 1.00 12.99 113 PHE D CA 1
ATOM 9083 C C . PHE D 1 108 ? 10.907 112.894 -96.454 1.00 12.49 113 PHE D C 1
ATOM 9084 O O . PHE D 1 108 ? 11.079 112.271 -97.504 1.00 10.39 113 PHE D O 1
ATOM 9092 N N . GLU D 1 109 ? 10.119 113.964 -96.259 1.00 13.38 114 GLU D N 1
ATOM 9093 C CA . GLU D 1 109 ? 9.310 114.593 -97.295 1.00 14.44 114 GLU D CA 1
ATOM 9094 C C . GLU D 1 109 ? 10.333 115.280 -98.158 1.00 13.43 114 GLU D C 1
ATOM 9095 O O . GLU D 1 109 ? 11.343 115.652 -97.668 1.00 12.50 114 GLU D O 1
ATOM 9101 N N . TYR D 1 110 ? 10.097 115.474 -99.431 1.00 13.01 115 TYR D N 1
ATOM 9102 C CA . TYR D 1 110 ? 11.103 116.123 -100.237 1.00 14.46 115 TYR D CA 1
ATOM 9103 C C . TYR D 1 110 ? 10.948 117.626 -100.331 1.00 17.30 115 TYR D C 1
ATOM 9104 O O . TYR D 1 110 ? 9.814 118.122 -100.380 1.00 18.66 115 TYR D O 1
ATOM 9113 N N . VAL D 1 111 ? 12.037 118.391 -100.331 1.00 17.20 116 VAL D N 1
ATOM 9114 C CA . VAL D 1 111 ? 11.826 119.843 -100.514 1.00 16.71 116 VAL D CA 1
ATOM 9115 C C . VAL D 1 111 ? 12.686 120.230 -101.632 1.00 18.45 116 VAL D C 1
ATOM 9116 O O . VAL D 1 111 ? 13.800 119.760 -101.718 1.00 20.06 116 VAL D O 1
ATOM 9120 N N . ASN D 1 112 ? 12.183 121.061 -102.521 1.00 19.01 117 ASN D N 1
ATOM 9121 C CA . ASN D 1 112 ? 13.042 121.497 -103.588 1.00 18.89 117 ASN D CA 1
ATOM 9122 C C . ASN D 1 112 ? 13.799 122.565 -102.863 1.00 18.40 117 ASN D C 1
ATOM 9123 O O . ASN D 1 112 ? 13.180 123.390 -102.260 1.00 19.16 117 ASN D O 1
ATOM 9128 N N . ASN D 1 113 ? 15.117 122.565 -102.910 1.00 17.53 118 ASN D N 1
ATOM 9129 C CA . ASN D 1 113 ? 15.895 123.601 -102.231 1.00 17.05 118 ASN D CA 1
ATOM 9130 C C . ASN D 1 113 ? 17.063 124.166 -103.040 1.00 18.43 118 ASN D C 1
ATOM 9131 O O . ASN D 1 113 ? 17.585 123.516 -103.936 1.00 21.80 118 ASN D O 1
ATOM 9136 N N . THR D 1 114 ? 17.436 125.407 -102.777 1.00 17.21 119 THR D N 1
ATOM 9137 C CA . THR D 1 114 ? 18.584 125.984 -103.453 1.00 13.82 119 THR D CA 1
ATOM 9138 C C . THR D 1 114 ? 19.513 126.354 -102.317 1.00 13.76 119 THR D C 1
ATOM 9139 O O . THR D 1 114 ? 19.132 127.014 -101.311 1.00 10.21 119 THR D O 1
ATOM 9143 N N . ASP D 1 115 ? 20.744 125.882 -102.437 1.00 13.83 120 ASP D N 1
ATOM 9144 C CA . ASP D 1 115 ? 21.643 126.127 -101.337 1.00 14.48 120 ASP D CA 1
ATOM 9145 C C . ASP D 1 115 ? 21.581 127.594 -101.054 1.00 17.40 120 ASP D C 1
ATOM 9146 O O . ASP D 1 115 ? 21.429 128.411 -101.974 1.00 18.57 120 ASP D O 1
ATOM 9151 N N . PHE D 1 116 ? 21.648 127.955 -99.778 1.00 17.90 121 PHE D N 1
ATOM 9152 C CA . PHE D 1 116 ? 21.600 129.361 -99.486 1.00 15.91 121 PHE D CA 1
ATOM 9153 C C . PHE D 1 116 ? 22.722 130.082 -100.253 1.00 14.52 121 PHE D C 1
ATOM 9154 O O . PHE D 1 116 ? 22.509 131.129 -100.847 1.00 15.69 121 PHE D O 1
ATOM 9162 N N . LYS D 1 117 ? 23.911 129.516 -100.299 1.00 12.29 122 LYS D N 1
ATOM 9163 C CA . LYS D 1 117 ? 24.963 130.216 -100.991 1.00 11.49 122 LYS D CA 1
ATOM 9164 C C . LYS D 1 117 ? 24.524 130.787 -102.306 1.00 9.99 122 LYS D C 1
ATOM 9165 O O . LYS D 1 117 ? 24.952 131.856 -102.639 1.00 10.19 122 LYS D O 1
ATOM 9171 N N . VAL D 1 118 ? 23.657 130.071 -103.025 1.00 7.66 123 VAL D N 1
ATOM 9172 C CA . VAL D 1 118 ? 23.189 130.489 -104.321 1.00 7.25 123 VAL D CA 1
ATOM 9173 C C . VAL D 1 118 ? 21.849 131.161 -104.155 1.00 7.31 123 VAL D C 1
ATOM 9174 O O . VAL D 1 118 ? 21.578 132.122 -104.777 1.00 9.01 123 VAL D O 1
ATOM 9178 N N . LEU D 1 119 ? 20.984 130.704 -103.294 1.00 7.41 124 LEU D N 1
ATOM 9179 C CA . LEU D 1 119 ? 19.728 131.419 -103.255 1.00 7.86 124 LEU D CA 1
ATOM 9180 C C . LEU D 1 119 ? 19.643 132.717 -102.481 1.00 8.91 124 LEU D C 1
ATOM 9181 O O . LEU D 1 119 ? 19.090 133.646 -102.985 1.00 9.29 124 LEU D O 1
ATOM 9186 N N . TYR D 1 120 ? 20.170 132.796 -101.266 1.00 10.39 125 TYR D N 1
ATOM 9187 C CA . TYR D 1 120 ? 20.094 134.033 -100.465 1.00 11.70 125 TYR D CA 1
ATOM 9188 C C . TYR D 1 120 ? 20.440 135.304 -101.200 1.00 12.75 125 TYR D C 1
ATOM 9189 O O . TYR D 1 120 ? 19.691 136.268 -101.204 1.00 13.10 125 TYR D O 1
ATOM 9198 N N . PRO D 1 121 ? 21.591 135.341 -101.811 1.00 12.39 126 PRO D N 1
ATOM 9199 C CA . PRO D 1 121 ? 21.838 136.610 -102.498 1.00 11.07 126 PRO D CA 1
ATOM 9200 C C . PRO D 1 121 ? 20.553 137.012 -103.207 1.00 11.06 126 PRO D C 1
ATOM 9201 O O . PRO D 1 121 ? 20.022 138.033 -102.906 1.00 14.68 126 PRO D O 1
ATOM 9205 N N . THR D 1 122 ? 20.035 136.156 -104.078 1.00 8.95 127 THR D N 1
ATOM 9206 C CA . THR D 1 122 ? 18.794 136.337 -104.830 1.00 7.14 127 THR D CA 1
ATOM 9207 C C . THR D 1 122 ? 17.624 136.995 -104.074 1.00 7.78 127 THR D C 1
ATOM 9208 O O . THR D 1 122 ? 16.847 137.663 -104.678 1.00 7.04 127 THR D O 1
ATOM 9212 N N . LEU D 1 123 ? 17.479 136.816 -102.774 1.00 7.89 128 LEU D N 1
ATOM 9213 C CA . LEU D 1 123 ? 16.334 137.404 -102.084 1.00 10.38 128 LEU D CA 1
ATOM 9214 C C . LEU D 1 123 ? 16.242 138.964 -101.896 1.00 11.25 128 LEU D C 1
ATOM 9215 O O . LEU D 1 123 ? 17.229 139.758 -101.967 1.00 14.05 128 LEU D O 1
ATOM 9220 N N . THR D 1 124 ? 15.027 139.403 -101.616 1.00 7.55 129 THR D N 1
ATOM 9221 C CA . THR D 1 124 ? 14.757 140.796 -101.440 1.00 5.22 129 THR D CA 1
ATOM 9222 C C . THR D 1 124 ? 14.468 141.071 -100.036 1.00 7.62 129 THR D C 1
ATOM 9223 O O . THR D 1 124 ? 13.966 140.209 -99.346 1.00 7.68 129 THR D O 1
ATOM 9227 N N . ASP D 1 125 ? 14.672 142.312 -99.632 1.00 10.34 130 ASP D N 1
ATOM 9228 C CA . ASP D 1 125 ? 14.379 142.687 -98.251 1.00 11.73 130 ASP D CA 1
ATOM 9229 C C . ASP D 1 125 ? 13.186 141.949 -97.714 1.00 10.36 130 ASP D C 1
ATOM 9230 O O . ASP D 1 125 ? 13.231 141.290 -96.719 1.00 7.94 130 ASP D O 1
ATOM 9235 N N . TYR D 1 126 ? 12.102 142.057 -98.414 1.00 12.31 131 TYR D N 1
ATOM 9236 C CA . TYR D 1 126 ? 10.920 141.337 -97.998 1.00 16.58 131 TYR D CA 1
ATOM 9237 C C . TYR D 1 126 ? 11.182 139.784 -97.938 1.00 18.04 131 TYR D C 1
ATOM 9238 O O . TYR D 1 126 ? 10.875 139.093 -96.895 1.00 17.57 131 TYR D O 1
ATOM 9247 N N . ASP D 1 127 ? 11.714 139.241 -99.055 1.00 16.43 132 ASP D N 1
ATOM 9248 C CA . ASP D 1 127 ? 11.989 137.807 -99.143 1.00 11.74 132 ASP D CA 1
ATOM 9249 C C . ASP D 1 127 ? 12.557 137.365 -97.810 1.00 11.42 132 ASP D C 1
ATOM 9250 O O . ASP D 1 127 ? 12.030 136.452 -97.157 1.00 13.83 132 ASP D O 1
ATOM 9255 N N . ILE D 1 128 ? 13.588 138.043 -97.358 1.00 8.45 133 ILE D N 1
ATOM 9256 C CA . ILE D 1 128 ? 14.161 137.633 -96.126 1.00 7.70 133 ILE D CA 1
ATOM 9257 C C . ILE D 1 128 ? 13.217 137.740 -94.981 1.00 10.68 133 ILE D C 1
ATOM 9258 O O . ILE D 1 128 ? 13.021 136.783 -94.272 1.00 11.27 133 ILE D O 1
ATOM 9263 N N . ARG D 1 129 ? 12.633 138.906 -94.792 1.00 15.77 134 ARG D N 1
ATOM 9264 C CA . ARG D 1 129 ? 11.734 139.104 -93.682 1.00 19.74 134 ARG D CA 1
ATOM 9265 C C . ARG D 1 129 ? 10.849 137.923 -93.636 1.00 20.48 134 ARG D C 1
ATOM 9266 O O . ARG D 1 129 ? 10.701 137.294 -92.592 1.00 21.87 134 ARG D O 1
ATOM 9274 N N . TYR D 1 130 ? 10.291 137.588 -94.795 1.00 20.46 135 TYR D N 1
ATOM 9275 C CA . TYR D 1 130 ? 9.385 136.453 -94.862 1.00 19.96 135 TYR D CA 1
ATOM 9276 C C . TYR D 1 130 ? 9.976 135.150 -94.324 1.00 17.28 135 TYR D C 1
ATOM 9277 O O . TYR D 1 130 ? 9.592 134.615 -93.286 1.00 15.15 135 TYR D O 1
ATOM 9286 N N . TYR D 1 131 ? 10.964 134.674 -95.041 1.00 15.65 136 TYR D N 1
ATOM 9287 C CA . TYR D 1 131 ? 11.608 133.442 -94.683 1.00 13.71 136 TYR D CA 1
ATOM 9288 C C . TYR D 1 131 ? 11.997 133.330 -93.254 1.00 13.91 136 TYR D C 1
ATOM 9289 O O . TYR D 1 131 ? 12.002 132.204 -92.731 1.00 16.92 136 TYR D O 1
ATOM 9298 N N . ILE D 1 132 ? 12.309 134.452 -92.608 1.00 11.32 137 ILE D N 1
ATOM 9299 C CA . ILE D 1 132 ? 12.722 134.366 -91.218 1.00 9.29 137 ILE D CA 1
ATOM 9300 C C . ILE D 1 132 ? 11.511 134.231 -90.366 1.00 9.70 137 ILE D C 1
ATOM 9301 O O . ILE D 1 132 ? 11.499 133.613 -89.326 1.00 7.41 137 ILE D O 1
ATOM 9306 N N . TYR D 1 133 ? 10.460 134.835 -90.849 1.00 11.94 138 TYR D N 1
ATOM 9307 C CA . TYR D 1 133 ? 9.195 134.790 -90.128 1.00 15.87 138 TYR D CA 1
ATOM 9308 C C . TYR D 1 133 ? 8.744 133.327 -90.238 1.00 18.06 138 TYR D C 1
ATOM 9309 O O . TYR D 1 133 ? 8.156 132.770 -89.335 1.00 19.18 138 TYR D O 1
ATOM 9318 N N . GLU D 1 134 ? 9.042 132.695 -91.347 1.00 19.66 139 GLU D N 1
ATOM 9319 C CA . GLU D 1 134 ? 8.680 131.286 -91.528 1.00 20.43 139 GLU D CA 1
ATOM 9320 C C . GLU D 1 134 ? 9.567 130.356 -90.678 1.00 19.21 139 GLU D C 1
ATOM 9321 O O . GLU D 1 134 ? 9.116 129.413 -90.050 1.00 18.74 139 GLU D O 1
ATOM 9327 N N . LEU D 1 135 ? 10.852 130.651 -90.679 1.00 16.51 140 LEU D N 1
ATOM 9328 C CA . LEU D 1 135 ? 11.810 129.935 -89.883 1.00 15.58 140 LEU D CA 1
ATOM 9329 C C . LEU D 1 135 ? 11.414 130.073 -88.430 1.00 16.41 140 LEU D C 1
ATOM 9330 O O . LEU D 1 135 ? 11.633 129.173 -87.632 1.00 18.25 140 LEU D O 1
ATOM 9335 N N . LEU D 1 136 ? 10.847 131.224 -88.081 1.00 17.32 141 LEU D N 1
ATOM 9336 C CA . LEU D 1 136 ? 10.424 131.495 -86.707 1.00 17.22 141 LEU D CA 1
ATOM 9337 C C . LEU D 1 136 ? 9.280 130.610 -86.261 1.00 16.75 141 LEU D C 1
ATOM 9338 O O . LEU D 1 136 ? 9.301 130.085 -85.154 1.00 15.33 141 LEU D O 1
ATOM 9343 N N . LYS D 1 137 ? 8.267 130.459 -87.101 1.00 16.39 142 LYS D N 1
ATOM 9344 C CA . LYS D 1 137 ? 7.160 129.600 -86.721 1.00 17.52 142 LYS D CA 1
ATOM 9345 C C . LYS D 1 137 ? 7.729 128.201 -86.455 1.00 17.77 142 LYS D C 1
ATOM 9346 O O . LYS D 1 137 ? 7.221 127.473 -85.606 1.00 20.16 142 LYS D O 1
ATOM 9352 N N . ALA D 1 138 ? 8.765 127.780 -87.167 1.00 14.81 143 ALA D N 1
ATOM 9353 C CA . ALA D 1 138 ? 9.256 126.467 -86.885 1.00 10.50 143 ALA D CA 1
ATOM 9354 C C . ALA D 1 138 ? 9.824 126.522 -85.533 1.00 10.10 143 ALA D C 1
ATOM 9355 O O . ALA D 1 138 ? 9.344 125.833 -84.679 1.00 8.93 143 ALA D O 1
ATOM 9357 N N . LEU D 1 139 ? 10.808 127.375 -85.289 1.00 11.96 144 LEU D N 1
ATOM 9358 C CA . LEU D 1 139 ? 11.381 127.402 -83.920 1.00 16.11 144 LEU D CA 1
ATOM 9359 C C . LEU D 1 139 ? 10.350 127.601 -82.772 1.00 17.89 144 LEU D C 1
ATOM 9360 O O . LEU D 1 139 ? 10.420 126.907 -81.771 1.00 16.79 144 LEU D O 1
ATOM 9365 N N . ASP D 1 140 ? 9.381 128.524 -82.894 1.00 20.99 145 ASP D N 1
ATOM 9366 C CA . ASP D 1 140 ? 8.470 128.690 -81.779 1.00 22.26 145 ASP D CA 1
ATOM 9367 C C . ASP D 1 140 ? 7.686 127.472 -81.566 1.00 22.92 145 ASP D C 1
ATOM 9368 O O . ASP D 1 140 ? 7.391 127.145 -80.444 1.00 23.81 145 ASP D O 1
ATOM 9373 N N . TYR D 1 141 ? 7.320 126.812 -82.648 1.00 23.17 146 TYR D N 1
ATOM 9374 C CA . TYR D 1 141 ? 6.569 125.604 -82.525 1.00 22.75 146 TYR D CA 1
ATOM 9375 C C . TYR D 1 141 ? 7.379 124.635 -81.735 1.00 21.15 146 TYR D C 1
ATOM 9376 O O . TYR D 1 141 ? 7.184 124.419 -80.557 1.00 20.04 146 TYR D O 1
ATOM 9385 N N . CYS D 1 142 ? 8.348 124.061 -82.393 1.00 18.59 147 CYS D N 1
ATOM 9386 C CA . CYS D 1 142 ? 9.133 123.079 -81.714 1.00 17.98 147 CYS D CA 1
ATOM 9387 C C . CYS D 1 142 ? 9.630 123.413 -80.283 1.00 18.28 147 CYS D C 1
ATOM 9388 O O . CYS D 1 142 ? 9.759 122.453 -79.494 1.00 20.36 147 CYS D O 1
ATOM 9391 N N . HIS D 1 143 ? 9.912 124.691 -79.919 1.00 18.31 148 HIS D N 1
ATOM 9392 C CA . HIS D 1 143 ? 10.373 125.053 -78.537 1.00 18.76 148 HIS D CA 1
ATOM 9393 C C . HIS D 1 143 ? 9.210 124.725 -77.595 1.00 19.37 148 HIS D C 1
ATOM 9394 O O . HIS D 1 143 ? 9.371 124.102 -76.510 1.00 19.52 148 HIS D O 1
ATOM 9401 N N . SER D 1 144 ? 8.029 125.161 -78.036 1.00 17.96 149 SER D N 1
ATOM 9402 C CA . SER D 1 144 ? 6.771 124.983 -77.314 1.00 18.01 149 SER D CA 1
ATOM 9403 C C . SER D 1 144 ? 6.494 123.525 -77.129 1.00 18.51 149 SER D C 1
ATOM 9404 O O . SER D 1 144 ? 5.529 123.168 -76.440 1.00 19.68 149 SER D O 1
ATOM 9407 N N . GLN D 1 145 ? 7.264 122.673 -77.791 1.00 17.49 150 GLN D N 1
ATOM 9408 C CA . GLN D 1 145 ? 6.998 121.286 -77.666 1.00 16.88 150 GLN D CA 1
ATOM 9409 C C . GLN D 1 145 ? 8.054 120.677 -76.836 1.00 16.57 150 GLN D C 1
ATOM 9410 O O . GLN D 1 145 ? 8.195 119.457 -76.776 1.00 20.55 150 GLN D O 1
ATOM 9416 N N . GLY D 1 146 ? 8.823 121.532 -76.180 1.00 13.78 151 GLY D N 1
ATOM 9417 C CA . GLY D 1 146 ? 9.842 121.024 -75.278 1.00 10.75 151 GLY D CA 1
ATOM 9418 C C . GLY D 1 146 ? 11.190 120.713 -75.879 1.00 9.66 151 GLY D C 1
ATOM 9419 O O . GLY D 1 146 ? 12.127 120.230 -75.193 1.00 7.17 151 GLY D O 1
ATOM 9420 N N . ILE D 1 147 ? 11.288 121.032 -77.169 1.00 8.97 152 ILE D N 1
ATOM 9421 C CA . ILE D 1 147 ? 12.482 120.764 -77.912 1.00 9.87 152 ILE D CA 1
ATOM 9422 C C . ILE D 1 147 ? 13.307 121.965 -78.347 1.00 7.85 152 ILE D C 1
ATOM 9423 O O . ILE D 1 147 ? 12.792 123.032 -78.670 1.00 8.49 152 ILE D O 1
ATOM 9428 N N . MET D 1 148 ? 14.609 121.738 -78.299 1.00 4.39 153 MET D N 1
ATOM 9429 C CA . MET D 1 148 ? 15.633 122.664 -78.736 1.00 3.28 153 MET D CA 1
ATOM 9430 C C . MET D 1 148 ? 16.168 122.114 -80.058 1.00 4.16 153 MET D C 1
ATOM 9431 O O . MET D 1 148 ? 16.566 120.953 -80.124 1.00 9.81 153 MET D O 1
ATOM 9436 N N . HIS D 1 149 ? 16.262 122.894 -81.100 1.00 1.46 154 HIS D N 1
ATOM 9437 C CA . HIS D 1 149 ? 16.840 122.318 -82.289 1.00 0.58 154 HIS D CA 1
ATOM 9438 C C . HIS D 1 149 ? 18.374 122.289 -82.282 1.00 0.58 154 HIS D C 1
ATOM 9439 O O . HIS D 1 149 ? 18.983 121.766 -83.173 1.00 1.06 154 HIS D O 1
ATOM 9446 N N . ARG D 1 150 ? 18.999 122.846 -81.274 1.00 0.58 155 ARG D N 1
ATOM 9447 C CA . ARG D 1 150 ? 20.420 122.916 -81.179 1.00 1.12 155 ARG D CA 1
ATOM 9448 C C . ARG D 1 150 ? 21.321 122.872 -82.439 1.00 3.02 155 ARG D C 1
ATOM 9449 O O . ARG D 1 150 ? 22.506 122.484 -82.322 1.00 1.82 155 ARG D O 1
ATOM 9457 N N . ASP D 1 151 ? 20.813 123.311 -83.628 1.00 5.31 156 ASP D N 1
ATOM 9458 C CA . ASP D 1 151 ? 21.644 123.383 -84.902 1.00 6.79 156 ASP D CA 1
ATOM 9459 C C . ASP D 1 151 ? 21.100 124.222 -86.074 1.00 6.05 156 ASP D C 1
ATOM 9460 O O . ASP D 1 151 ? 20.983 123.784 -87.217 1.00 3.90 156 ASP D O 1
ATOM 9465 N N . VAL D 1 152 ? 20.773 125.469 -85.795 1.00 6.84 157 VAL D N 1
ATOM 9466 C CA . VAL D 1 152 ? 20.125 126.259 -86.817 1.00 4.64 157 VAL D CA 1
ATOM 9467 C C . VAL D 1 152 ? 21.255 126.688 -87.553 1.00 4.87 157 VAL D C 1
ATOM 9468 O O . VAL D 1 152 ? 22.302 126.592 -87.003 1.00 6.39 157 VAL D O 1
ATOM 9472 N N . LYS D 1 153 ? 21.053 127.031 -88.817 1.00 5.15 158 LYS D N 1
ATOM 9473 C CA . LYS D 1 153 ? 22.041 127.538 -89.757 1.00 8.50 158 LYS D CA 1
ATOM 9474 C C . LYS D 1 153 ? 21.433 127.415 -91.123 1.00 10.84 158 LYS D C 1
ATOM 9475 O O . LYS D 1 153 ? 20.455 126.701 -91.376 1.00 9.17 158 LYS D O 1
ATOM 9481 N N . PRO D 1 154 ? 21.976 128.174 -92.058 1.00 15.62 159 PRO D N 1
ATOM 9482 C CA . PRO D 1 154 ? 21.360 128.018 -93.377 1.00 18.45 159 PRO D CA 1
ATOM 9483 C C . PRO D 1 154 ? 21.223 126.552 -93.861 1.00 19.59 159 PRO D C 1
ATOM 9484 O O . PRO D 1 154 ? 20.139 126.083 -94.082 1.00 20.63 159 PRO D O 1
ATOM 9488 N N . HIS D 1 155 ? 22.321 125.829 -93.996 1.00 19.76 160 HIS D N 1
ATOM 9489 C CA . HIS D 1 155 ? 22.309 124.457 -94.450 1.00 17.76 160 HIS D CA 1
ATOM 9490 C C . HIS D 1 155 ? 21.289 123.550 -93.781 1.00 15.39 160 HIS D C 1
ATOM 9491 O O . HIS D 1 155 ? 21.092 122.454 -94.239 1.00 18.47 160 HIS D O 1
ATOM 9498 N N . ASN D 1 156 ? 20.665 123.970 -92.695 1.00 10.37 161 ASN D N 1
ATOM 9499 C CA . ASN D 1 156 ? 19.675 123.155 -92.048 1.00 6.51 161 ASN D CA 1
ATOM 9500 C C . ASN D 1 156 ? 18.293 123.745 -92.243 1.00 5.16 161 ASN D C 1
ATOM 9501 O O . ASN D 1 156 ? 17.389 123.560 -91.498 1.00 3.50 161 ASN D O 1
ATOM 9506 N N . VAL D 1 157 ? 18.114 124.504 -93.280 1.00 6.34 162 VAL D N 1
ATOM 9507 C CA . VAL D 1 157 ? 16.781 125.012 -93.581 1.00 6.49 162 VAL D CA 1
ATOM 9508 C C . VAL D 1 157 ? 16.575 125.043 -95.107 1.00 6.62 162 VAL D C 1
ATOM 9509 O O . VAL D 1 157 ? 17.220 125.729 -95.851 1.00 7.13 162 VAL D O 1
ATOM 9513 N N . MET D 1 158 ? 15.667 124.207 -95.545 1.00 8.36 163 MET D N 1
ATOM 9514 C CA . MET D 1 158 ? 15.324 124.050 -96.953 1.00 10.49 163 MET D CA 1
ATOM 9515 C C . MET D 1 158 ? 14.353 125.165 -97.403 1.00 12.26 163 MET D C 1
ATOM 9516 O O . MET D 1 158 ? 13.427 125.514 -96.705 1.00 11.40 163 MET D O 1
ATOM 9521 N N . ILE D 1 159 ? 14.553 125.741 -98.565 1.00 13.78 164 ILE D N 1
ATOM 9522 C CA . ILE D 1 159 ? 13.608 126.725 -99.028 1.00 15.48 164 ILE D CA 1
ATOM 9523 C C . ILE D 1 159 ? 13.306 126.410 -100.504 1.00 17.29 164 ILE D C 1
ATOM 9524 O O . ILE D 1 159 ? 14.188 126.215 -101.343 1.00 17.23 164 ILE D O 1
ATOM 9529 N N . ASP D 1 160 ? 12.027 126.277 -100.801 1.00 19.69 165 ASP D N 1
ATOM 9530 C CA . ASP D 1 160 ? 11.585 126.030 -102.164 1.00 23.94 165 ASP D CA 1
ATOM 9531 C C . ASP D 1 160 ? 11.143 127.435 -102.423 1.00 26.47 165 ASP D C 1
ATOM 9532 O O . ASP D 1 160 ? 9.942 127.721 -102.350 1.00 28.31 165 ASP D O 1
ATOM 9537 N N . HIS D 1 161 ? 12.126 128.319 -102.643 1.00 26.72 166 HIS D N 1
ATOM 9538 C CA . HIS D 1 161 ? 11.862 129.719 -102.862 1.00 24.58 166 HIS D CA 1
ATOM 9539 C C . HIS D 1 161 ? 11.020 129.951 -104.004 1.00 24.16 166 HIS D C 1
ATOM 9540 O O . HIS D 1 161 ? 10.822 131.073 -104.329 1.00 24.46 166 HIS D O 1
ATOM 9547 N N . GLU D 1 162 ? 10.590 128.891 -104.672 1.00 24.76 167 GLU D N 1
ATOM 9548 C CA . GLU D 1 162 ? 9.650 129.045 -105.756 1.00 25.51 167 GLU D CA 1
ATOM 9549 C C . GLU D 1 162 ? 8.306 129.110 -105.040 1.00 24.56 167 GLU D C 1
ATOM 9550 O O . GLU D 1 162 ? 7.638 130.138 -105.055 1.00 25.84 167 GLU D O 1
ATOM 9556 N N . LEU D 1 163 ? 7.914 128.038 -104.369 1.00 23.08 168 LEU D N 1
ATOM 9557 C CA . LEU D 1 163 ? 6.631 128.013 -103.647 1.00 22.97 168 LEU D CA 1
ATOM 9558 C C . LEU D 1 163 ? 6.755 128.741 -102.296 1.00 22.66 168 LEU D C 1
ATOM 9559 O O . LEU D 1 163 ? 5.968 128.478 -101.405 1.00 23.23 168 LEU D O 1
ATOM 9564 N N . ARG D 1 164 ? 7.698 129.655 -102.118 1.00 22.33 169 ARG D N 1
ATOM 9565 C CA . ARG D 1 164 ? 7.859 130.311 -100.809 1.00 22.29 169 ARG D CA 1
ATOM 9566 C C . ARG D 1 164 ? 7.582 129.350 -99.586 1.00 22.77 169 ARG D C 1
ATOM 9567 O O . ARG D 1 164 ? 7.024 129.803 -98.561 1.00 23.39 169 ARG D O 1
ATOM 9575 N N . LYS D 1 165 ? 7.989 128.064 -99.711 1.00 21.45 170 LYS D N 1
ATOM 9576 C CA . LYS D 1 165 ? 7.859 127.038 -98.672 1.00 20.49 170 LYS D CA 1
ATOM 9577 C C . LYS D 1 165 ? 9.153 126.841 -97.877 1.00 19.78 170 LYS D C 1
ATOM 9578 O O . LYS D 1 165 ? 10.227 126.876 -98.418 1.00 19.89 170 LYS D O 1
ATOM 9584 N N . LEU D 1 166 ? 9.087 126.560 -96.595 1.00 18.69 171 LEU D N 1
ATOM 9585 C CA . LEU D 1 166 ? 10.336 126.439 -95.888 1.00 17.63 171 LEU D CA 1
ATOM 9586 C C . LEU D 1 166 ? 10.321 125.340 -94.894 1.00 16.47 171 LEU D C 1
ATOM 9587 O O . LEU D 1 166 ? 9.352 125.183 -94.229 1.00 16.36 171 LEU D O 1
ATOM 9592 N N . ARG D 1 167 ? 11.395 124.596 -94.773 1.00 14.52 172 ARG D N 1
ATOM 9593 C CA . ARG D 1 167 ? 11.444 123.537 -93.797 1.00 13.37 172 ARG D CA 1
ATOM 9594 C C . ARG D 1 167 ? 12.705 123.576 -92.930 1.00 11.46 172 ARG D C 1
ATOM 9595 O O . ARG D 1 167 ? 13.791 123.846 -93.466 1.00 11.38 172 ARG D O 1
ATOM 9603 N N . LEU D 1 168 ? 12.585 123.342 -91.613 1.00 8.91 173 LEU D N 1
ATOM 9604 C CA . LEU D 1 168 ? 13.754 123.282 -90.736 1.00 9.53 173 LEU D CA 1
ATOM 9605 C C . LEU D 1 168 ? 14.095 121.753 -90.732 1.00 12.44 173 LEU D C 1
ATOM 9606 O O . LEU D 1 168 ? 13.204 120.909 -90.688 1.00 15.11 173 LEU D O 1
ATOM 9611 N N . ILE D 1 169 ? 15.368 121.357 -90.804 1.00 11.83 174 ILE D N 1
ATOM 9612 C CA . ILE D 1 169 ? 15.705 119.939 -90.935 1.00 8.92 174 ILE D CA 1
ATOM 9613 C C . ILE D 1 169 ? 16.889 119.562 -90.057 1.00 12.43 174 ILE D C 1
ATOM 9614 O O . ILE D 1 169 ? 17.398 120.402 -89.335 1.00 12.80 174 ILE D O 1
ATOM 9619 N N . ASP D 1 170 ? 17.307 118.290 -90.101 1.00 15.91 175 ASP D N 1
ATOM 9620 C CA . ASP D 1 170 ? 18.452 117.824 -89.308 1.00 16.41 175 ASP D CA 1
ATOM 9621 C C . ASP D 1 170 ? 18.212 117.961 -87.761 1.00 16.71 175 ASP D C 1
ATOM 9622 O O . ASP D 1 170 ? 18.735 118.869 -87.051 1.00 17.13 175 ASP D O 1
ATOM 9627 N N . TRP D 1 171 ? 17.375 117.067 -87.235 1.00 15.76 176 TRP D N 1
ATOM 9628 C CA . TRP D 1 171 ? 17.061 117.161 -85.820 1.00 13.97 176 TRP D CA 1
ATOM 9629 C C . TRP D 1 171 ? 17.998 116.257 -85.054 1.00 12.10 176 TRP D C 1
ATOM 9630 O O . TRP D 1 171 ? 17.808 115.931 -83.863 1.00 10.13 176 TRP D O 1
ATOM 9641 N N . GLY D 1 172 ? 19.065 115.907 -85.751 1.00 10.57 177 GLY D N 1
ATOM 9642 C CA . GLY D 1 172 ? 20.080 115.099 -85.112 1.00 12.70 177 GLY D CA 1
ATOM 9643 C C . GLY D 1 172 ? 20.793 115.738 -83.911 1.00 12.33 177 GLY D C 1
ATOM 9644 O O . GLY D 1 172 ? 21.542 115.100 -83.170 1.00 11.79 177 GLY D O 1
ATOM 9645 N N . LEU D 1 173 ? 20.583 117.029 -83.738 1.00 13.84 178 LEU D N 1
ATOM 9646 C CA . LEU D 1 173 ? 21.208 117.688 -82.647 1.00 11.57 178 LEU D CA 1
ATOM 9647 C C . LEU D 1 173 ? 20.123 118.164 -81.773 1.00 12.00 178 LEU D C 1
ATOM 9648 O O . LEU D 1 173 ? 20.381 118.395 -80.582 1.00 12.21 178 LEU D O 1
ATOM 9653 N N . ALA D 1 174 ? 18.902 118.302 -82.310 1.00 12.19 179 ALA D N 1
ATOM 9654 C CA . ALA D 1 174 ? 17.779 118.672 -81.425 1.00 14.72 179 ALA D CA 1
ATOM 9655 C C . ALA D 1 174 ? 17.710 117.693 -80.225 1.00 17.30 179 ALA D C 1
ATOM 9656 O O . ALA D 1 174 ? 18.021 116.469 -80.326 1.00 19.60 179 ALA D O 1
ATOM 9658 N N . GLU D 1 175 ? 17.259 118.258 -79.108 1.00 18.58 180 GLU D N 1
ATOM 9659 C CA . GLU D 1 175 ? 17.154 117.567 -77.835 1.00 19.40 180 GLU D CA 1
ATOM 9660 C C . GLU D 1 175 ? 15.952 118.138 -77.022 1.00 18.95 180 GLU D C 1
ATOM 9661 O O . GLU D 1 175 ? 15.508 119.279 -77.253 1.00 18.85 180 GLU D O 1
ATOM 9667 N N . PHE D 1 176 ? 15.418 117.340 -76.090 1.00 18.06 181 PHE D N 1
ATOM 9668 C CA . PHE D 1 176 ? 14.301 117.766 -75.225 1.00 16.77 181 PHE D CA 1
ATOM 9669 C C . PHE D 1 176 ? 14.790 118.720 -74.127 1.00 16.79 181 PHE D C 1
ATOM 9670 O O . PHE D 1 176 ? 15.856 118.472 -73.504 1.00 15.87 181 PHE D O 1
ATOM 9678 N N . TYR D 1 177 ? 14.024 119.779 -73.847 1.00 15.13 182 TYR D N 1
ATOM 9679 C CA . TYR D 1 177 ? 14.467 120.709 -72.806 1.00 14.10 182 TYR D CA 1
ATOM 9680 C C . TYR D 1 177 ? 13.836 120.333 -71.473 1.00 13.23 182 TYR D C 1
ATOM 9681 O O . TYR D 1 177 ? 12.598 120.090 -71.386 1.00 11.57 182 TYR D O 1
ATOM 9690 N N . HIS D 1 178 ? 14.676 120.244 -70.441 1.00 13.04 183 HIS D N 1
ATOM 9691 C CA . HIS D 1 178 ? 14.173 119.916 -69.093 1.00 16.46 183 HIS D CA 1
ATOM 9692 C C . HIS D 1 178 ? 14.789 121.020 -68.252 1.00 18.03 183 HIS D C 1
ATOM 9693 O O . HIS D 1 178 ? 15.995 121.267 -68.318 1.00 19.57 183 HIS D O 1
ATOM 9700 N N . PRO D 1 179 ? 13.995 121.692 -67.450 1.00 18.49 184 PRO D N 1
ATOM 9701 C CA . PRO D 1 179 ? 14.524 122.778 -66.620 1.00 19.04 184 PRO D CA 1
ATOM 9702 C C . PRO D 1 179 ? 15.678 122.357 -65.733 1.00 19.83 184 PRO D C 1
ATOM 9703 O O . PRO D 1 179 ? 15.660 121.298 -65.109 1.00 20.32 184 PRO D O 1
ATOM 9707 N N . GLY D 1 180 ? 16.682 123.214 -65.653 1.00 20.91 185 GLY D N 1
ATOM 9708 C CA . GLY D 1 180 ? 17.822 122.875 -64.810 1.00 21.64 185 GLY D CA 1
ATOM 9709 C C . GLY D 1 180 ? 18.773 121.788 -65.336 1.00 22.19 185 GLY D C 1
ATOM 9710 O O . GLY D 1 180 ? 19.789 121.553 -64.726 1.00 22.18 185 GLY D O 1
ATOM 9711 N N . LYS D 1 181 ? 18.484 121.129 -66.453 1.00 22.33 186 LYS D N 1
ATOM 9712 C CA . LYS D 1 181 ? 19.415 120.142 -66.961 1.00 24.03 186 LYS D CA 1
ATOM 9713 C C . LYS D 1 181 ? 20.736 120.809 -67.449 1.00 23.46 186 LYS D C 1
ATOM 9714 O O . LYS D 1 181 ? 20.742 121.914 -68.031 1.00 24.57 186 LYS D O 1
ATOM 9720 N N . GLU D 1 182 ? 21.853 120.136 -67.181 1.00 22.26 187 GLU D N 1
ATOM 9721 C CA . GLU D 1 182 ? 23.162 120.587 -67.654 1.00 22.86 187 GLU D CA 1
ATOM 9722 C C . GLU D 1 182 ? 23.381 119.811 -68.927 1.00 20.98 187 GLU D C 1
ATOM 9723 O O . GLU D 1 182 ? 23.522 118.603 -68.854 1.00 24.16 187 GLU D O 1
ATOM 9729 N N . TYR D 1 183 ? 23.386 120.477 -70.071 1.00 18.33 188 TYR D N 1
ATOM 9730 C CA . TYR D 1 183 ? 23.521 119.799 -71.351 1.00 16.64 188 TYR D CA 1
ATOM 9731 C C . TYR D 1 183 ? 24.917 119.828 -71.846 1.00 17.58 188 TYR D C 1
ATOM 9732 O O . TYR D 1 183 ? 25.833 120.201 -71.117 1.00 17.59 188 TYR D O 1
ATOM 9741 N N . ASN D 1 184 ? 25.084 119.467 -73.103 1.00 18.46 189 ASN D N 1
ATOM 9742 C CA . ASN D 1 184 ? 26.411 119.382 -73.662 1.00 20.23 189 ASN D CA 1
ATOM 9743 C C . ASN D 1 184 ? 26.680 120.543 -74.555 1.00 21.22 189 ASN D C 1
ATOM 9744 O O . ASN D 1 184 ? 25.869 120.796 -75.422 1.00 22.19 189 ASN D O 1
ATOM 9749 N N . VAL D 1 185 ? 27.817 121.215 -74.428 1.00 22.18 190 VAL D N 1
ATOM 9750 C CA . VAL D 1 185 ? 28.062 122.345 -75.330 1.00 22.57 190 VAL D CA 1
ATOM 9751 C C . VAL D 1 185 ? 28.660 122.079 -76.678 1.00 24.72 190 VAL D C 1
ATOM 9752 O O . VAL D 1 185 ? 28.887 123.040 -77.423 1.00 24.97 190 VAL D O 1
ATOM 9756 N N . ARG D 1 186 ? 28.945 120.814 -76.973 1.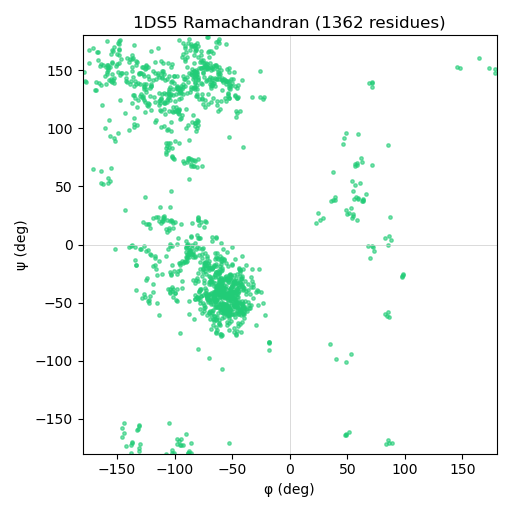00 27.37 191 ARG D N 1
ATOM 9757 C CA . ARG D 1 186 ? 29.534 120.445 -78.248 1.00 31.81 191 ARG D CA 1
ATOM 9758 C C . ARG D 1 186 ? 28.329 120.221 -79.127 1.00 32.56 191 ARG D C 1
ATOM 9759 O O . ARG D 1 186 ? 27.982 119.083 -79.451 1.00 34.83 191 ARG D O 1
ATOM 9767 N N . VAL D 1 187 ? 27.663 121.303 -79.503 1.00 32.52 192 VAL D N 1
ATOM 9768 C CA . VAL D 1 187 ? 26.472 121.246 -80.350 1.00 30.63 192 VAL D CA 1
ATOM 9769 C C . VAL D 1 187 ? 26.530 122.351 -81.380 1.00 30.08 192 VAL D C 1
ATOM 9770 O O . VAL D 1 187 ? 27.544 123.071 -81.458 1.00 30.66 192 VAL D O 1
ATOM 9774 N N . ALA D 1 188 ? 25.430 122.512 -82.124 1.00 28.52 193 ALA D N 1
ATOM 9775 C CA . ALA D 1 188 ? 25.330 123.522 -83.195 1.00 29.91 193 ALA D CA 1
ATOM 9776 C C . ALA D 1 188 ? 26.539 123.376 -84.120 1.00 29.61 193 ALA D C 1
ATOM 9777 O O . ALA D 1 188 ? 27.210 122.327 -84.117 1.00 30.52 193 ALA D O 1
ATOM 9779 N N . SER D 1 189 ? 26.824 124.423 -84.892 1.00 27.73 194 SER D N 1
ATOM 9780 C CA . SER D 1 189 ? 27.963 124.347 -85.753 1.00 26.78 194 SER D CA 1
ATOM 9781 C C . SER D 1 189 ? 28.811 125.539 -85.408 1.00 26.75 194 SER D C 1
ATOM 9782 O O . SER D 1 189 ? 28.281 126.629 -85.211 1.00 30.03 194 SER D O 1
ATOM 9785 N N . ARG D 1 190 ? 30.116 125.355 -85.327 1.00 24.21 195 ARG D N 1
ATOM 9786 C CA . ARG D 1 190 ? 30.982 126.469 -84.930 1.00 22.04 195 ARG D CA 1
ATOM 9787 C C . ARG D 1 190 ? 30.352 127.841 -85.062 1.00 20.15 195 ARG D C 1
ATOM 9788 O O . ARG D 1 190 ? 29.818 128.362 -84.103 1.00 19.03 195 ARG D O 1
ATOM 9796 N N . TYR D 1 191 ? 30.413 128.368 -86.270 1.00 16.71 196 TYR D N 1
ATOM 9797 C CA . TYR D 1 191 ? 29.953 129.653 -86.605 1.00 13.45 196 TYR D CA 1
ATOM 9798 C C . TYR D 1 191 ? 28.740 130.072 -85.902 1.00 13.33 196 TYR D C 1
ATOM 9799 O O . TYR D 1 191 ? 28.583 131.266 -85.566 1.00 16.55 196 TYR D O 1
ATOM 9808 N N . PHE D 1 192 ? 27.864 129.109 -85.639 1.00 8.86 197 PHE D N 1
ATOM 9809 C CA . PHE D 1 192 ? 26.587 129.438 -84.970 1.00 5.31 197 PHE D CA 1
ATOM 9810 C C . PHE D 1 192 ? 26.310 129.013 -83.503 1.00 5.57 197 PHE D C 1
ATOM 9811 O O . PHE D 1 192 ? 25.143 128.946 -83.041 1.00 1.77 197 PHE D O 1
ATOM 9819 N N . LYS D 1 193 ? 27.401 128.778 -82.765 1.00 8.28 198 LYS D N 1
ATOM 9820 C CA . LYS D 1 193 ? 27.322 128.362 -81.371 1.00 12.60 198 LYS D CA 1
ATOM 9821 C C . LYS D 1 193 ? 27.155 129.683 -80.759 1.00 12.57 198 LYS D C 1
ATOM 9822 O O . LYS D 1 193 ? 27.687 130.669 -81.254 1.00 12.69 198 LYS D O 1
ATOM 9828 N N . GLY D 1 194 ? 26.353 129.684 -79.706 1.00 14.84 199 GLY D N 1
ATOM 9829 C CA . GLY D 1 194 ? 26.059 130.883 -78.931 1.00 17.17 199 GLY D CA 1
ATOM 9830 C C . GLY D 1 194 ? 27.087 130.994 -77.843 1.00 19.92 199 GLY D C 1
ATOM 9831 O O . GLY D 1 194 ? 27.736 130.026 -77.457 1.00 21.14 199 GLY D O 1
ATOM 9832 N N . PRO D 1 195 ? 27.234 132.162 -77.279 1.00 21.66 200 PRO D N 1
ATOM 9833 C CA . PRO D 1 195 ? 28.254 132.271 -76.236 1.00 19.37 200 PRO D CA 1
ATOM 9834 C C . PRO D 1 195 ? 28.168 131.210 -75.154 1.00 17.37 200 PRO D C 1
ATOM 9835 O O . PRO D 1 195 ? 29.153 130.699 -74.734 1.00 15.47 200 PRO D O 1
ATOM 9839 N N . GLU D 1 196 ? 26.975 130.866 -74.733 1.00 15.74 201 GLU D N 1
ATOM 9840 C CA . GLU D 1 196 ? 26.847 129.914 -73.671 1.00 17.62 201 GLU D CA 1
ATOM 9841 C C . GLU D 1 196 ? 27.572 128.606 -73.983 1.00 18.82 201 GLU D C 1
ATOM 9842 O O . GLU D 1 196 ? 28.136 127.969 -73.093 1.00 19.23 201 GLU D O 1
ATOM 9848 N N . LEU D 1 197 ? 27.584 128.166 -75.230 1.00 17.74 202 LEU D N 1
ATOM 9849 C CA . LEU D 1 197 ? 28.316 126.935 -75.473 1.00 15.60 202 LEU D CA 1
ATOM 9850 C C . LEU D 1 197 ? 29.805 127.272 -75.456 1.00 17.16 202 LEU D C 1
ATOM 9851 O O . LEU D 1 197 ? 30.623 126.407 -75.151 1.00 18.83 202 LEU D O 1
ATOM 9856 N N . LEU D 1 198 ? 30.179 128.518 -75.785 1.00 18.47 203 LEU D N 1
ATOM 9857 C CA . LEU D 1 198 ? 31.604 128.855 -75.858 1.00 18.77 203 LEU D CA 1
ATOM 9858 C C . LEU D 1 198 ? 32.267 129.176 -74.555 1.00 19.74 203 LEU D C 1
ATOM 9859 O O . LEU D 1 198 ? 33.461 129.292 -74.529 1.00 19.64 203 LEU D O 1
ATOM 9864 N N . VAL D 1 199 ? 31.493 129.322 -73.484 1.00 20.44 204 VAL D N 1
ATOM 9865 C CA . VAL D 1 199 ? 32.013 129.644 -72.181 1.00 21.00 204 VAL D CA 1
ATOM 9866 C C . VAL D 1 199 ? 31.565 128.570 -71.221 1.00 22.57 204 VAL D C 1
ATOM 9867 O O . VAL D 1 199 ? 31.563 128.745 -70.015 1.00 23.71 204 VAL D O 1
ATOM 9871 N N . ASP D 1 200 ? 31.156 127.454 -71.770 1.00 22.64 205 ASP D N 1
ATOM 9872 C CA . ASP D 1 200 ? 30.676 126.357 -70.978 1.00 22.72 205 ASP D CA 1
ATOM 9873 C C . ASP D 1 200 ? 29.558 126.546 -70.002 1.00 21.35 205 ASP D C 1
ATOM 9874 O O . ASP D 1 200 ? 29.642 126.042 -68.903 1.00 20.41 205 ASP D O 1
ATOM 9879 N N . LEU D 1 201 ? 28.485 127.215 -70.400 1.00 20.56 206 LEU D N 1
ATOM 9880 C CA . LEU D 1 201 ? 27.382 127.381 -69.494 1.00 21.98 206 LEU D CA 1
ATOM 9881 C C . LEU D 1 201 ? 26.433 126.267 -69.851 1.00 22.41 206 LEU D C 1
ATOM 9882 O O . LEU D 1 201 ? 25.523 126.500 -70.629 1.00 24.82 206 LEU D O 1
ATOM 9887 N N . GLN D 1 202 ? 26.610 125.084 -69.267 1.00 21.27 207 GLN D N 1
ATOM 9888 C CA . GLN D 1 202 ? 25.795 123.918 -69.621 1.00 19.40 207 GLN D CA 1
ATOM 9889 C C . GLN D 1 202 ? 24.305 123.819 -69.456 1.00 16.80 207 GLN D C 1
ATOM 9890 O O . GLN D 1 202 ? 23.654 123.140 -70.234 1.00 16.69 207 GLN D O 1
ATOM 9896 N N . ASP D 1 203 ? 23.738 124.426 -68.439 1.00 15.08 208 ASP D N 1
ATOM 9897 C CA . ASP D 1 203 ? 22.293 124.342 -68.350 1.00 16.89 208 ASP D CA 1
ATOM 9898 C C . ASP D 1 203 ? 21.674 125.360 -69.280 1.00 17.71 208 ASP D C 1
ATOM 9899 O O . ASP D 1 203 ? 21.062 126.294 -68.734 1.00 18.45 208 ASP D O 1
ATOM 9904 N N . TYR D 1 204 ? 21.816 125.217 -70.630 1.00 16.43 209 TYR D N 1
ATOM 9905 C CA . TYR D 1 204 ? 21.280 126.195 -71.593 1.00 13.53 209 TYR D CA 1
ATOM 9906 C C . TYR D 1 204 ? 19.861 125.859 -71.943 1.00 10.42 209 TYR D C 1
ATOM 9907 O O . TYR D 1 204 ? 19.284 124.897 -71.351 1.00 11.03 209 TYR D O 1
ATOM 9916 N N . ASP D 1 205 ? 19.255 126.667 -72.817 1.00 6.99 210 ASP D N 1
ATOM 9917 C CA . ASP D 1 205 ? 17.854 126.409 -73.160 1.00 7.30 210 ASP D CA 1
ATOM 9918 C C . ASP D 1 205 ? 17.565 126.746 -74.574 1.00 4.40 210 ASP D C 1
ATOM 9919 O O . ASP D 1 205 ? 18.492 126.885 -75.341 1.00 0.58 210 ASP D O 1
ATOM 9924 N N . TYR D 1 206 ? 16.281 126.847 -74.937 1.00 5.79 211 TYR D N 1
ATOM 9925 C CA . TYR D 1 206 ? 15.885 127.207 -76.330 1.00 8.60 211 TYR D CA 1
ATOM 9926 C C . TYR D 1 206 ? 16.729 128.415 -76.783 1.00 8.55 211 TYR D C 1
ATOM 9927 O O . TYR D 1 206 ? 17.190 128.490 -77.913 1.00 7.55 211 TYR D O 1
ATOM 9936 N N . SER D 1 207 ? 16.917 129.364 -75.886 1.00 8.31 212 SER D N 1
ATOM 9937 C CA . SER D 1 207 ? 17.720 130.550 -76.174 1.00 9.39 212 SER D CA 1
ATOM 9938 C C . SER D 1 207 ? 18.850 130.302 -77.233 1.00 10.34 212 SER D C 1
ATOM 9939 O O . SER D 1 207 ? 19.184 131.134 -78.120 1.00 8.84 212 SER D O 1
ATOM 9942 N N . LEU D 1 208 ? 19.458 129.128 -77.123 1.00 12.00 213 LEU D N 1
ATOM 9943 C CA . LEU D 1 208 ? 20.563 128.789 -78.033 1.00 10.99 213 LEU D CA 1
ATOM 9944 C C . LEU D 1 208 ? 20.052 128.918 -79.458 1.00 8.12 213 LEU D C 1
ATOM 9945 O O . LEU D 1 208 ? 20.687 129.494 -80.296 1.00 6.46 213 LEU D O 1
ATOM 9950 N N . ASP D 1 209 ? 18.897 128.402 -79.746 1.00 5.54 214 ASP D N 1
ATOM 9951 C CA . ASP D 1 209 ? 18.565 128.536 -81.098 1.00 7.14 214 ASP D CA 1
ATOM 9952 C C . ASP D 1 209 ? 18.474 129.960 -81.529 1.00 7.71 214 ASP D C 1
ATOM 9953 O O . ASP D 1 209 ? 18.810 130.297 -82.672 1.00 5.42 214 ASP D O 1
ATOM 9958 N N . MET D 1 210 ? 18.077 130.828 -80.594 1.00 10.54 215 MET D N 1
ATOM 9959 C CA . MET D 1 210 ? 17.906 132.253 -80.934 1.00 8.91 215 MET D CA 1
ATOM 9960 C C . MET D 1 210 ? 19.169 132.849 -81.403 1.00 7.06 215 MET D C 1
ATOM 9961 O O . MET D 1 210 ? 19.137 133.569 -82.417 1.00 6.47 215 MET D O 1
ATOM 9966 N N . TRP D 1 211 ? 20.275 132.580 -80.713 1.00 5.17 216 TRP D N 1
ATOM 9967 C CA . TRP D 1 211 ? 21.543 133.116 -81.217 1.00 7.98 216 TRP D CA 1
ATOM 9968 C C . TRP D 1 211 ? 21.893 132.545 -82.649 1.00 10.52 216 TRP D C 1
ATOM 9969 O O . TRP D 1 211 ? 22.427 133.266 -83.518 1.00 12.21 216 TRP D O 1
ATOM 9980 N N . SER D 1 212 ? 21.557 131.286 -82.939 1.00 12.19 217 SER D N 1
ATOM 9981 C CA . SER D 1 212 ? 21.860 130.778 -84.271 1.00 12.86 217 SER D CA 1
ATOM 9982 C C . SER D 1 212 ? 21.066 131.579 -85.214 1.00 10.21 217 SER D C 1
ATOM 9983 O O . SER D 1 212 ? 21.623 132.126 -86.140 1.00 6.22 217 SER D O 1
ATOM 9986 N N . LEU D 1 213 ? 19.764 131.685 -84.967 1.00 8.38 218 LEU D N 1
ATOM 9987 C CA . LEU D 1 213 ? 18.936 132.527 -85.833 1.00 7.11 218 LEU D CA 1
ATOM 9988 C C . LEU D 1 213 ? 19.664 133.860 -85.893 1.00 8.86 218 LEU D C 1
ATOM 9989 O O . LEU D 1 213 ? 19.810 134.469 -86.983 1.00 9.53 218 LEU D O 1
ATOM 9994 N N . GLY D 1 214 ? 20.102 134.324 -84.722 1.00 8.46 219 GLY D N 1
ATOM 9995 C CA . GLY D 1 214 ? 20.898 135.530 -84.672 1.00 9.35 219 GLY D CA 1
ATOM 9996 C C . GLY D 1 214 ? 21.937 135.525 -85.804 1.00 9.70 219 GLY D C 1
ATOM 9997 O O . GLY D 1 214 ? 21.782 136.211 -86.851 1.00 9.19 219 GLY D O 1
ATOM 9998 N N . CYS D 1 215 ? 22.989 134.731 -85.635 1.00 10.56 220 CYS D N 1
ATOM 9999 C CA . CYS D 1 215 ? 24.023 134.684 -86.697 1.00 14.57 220 CYS D CA 1
ATOM 10000 C C . CYS D 1 215 ? 23.417 134.600 -88.147 1.00 16.16 220 CYS D C 1
ATOM 10001 O O . CYS D 1 215 ? 23.596 135.505 -88.998 1.00 16.34 220 CYS D O 1
ATOM 10004 N N . MET D 1 216 ? 22.653 133.533 -88.366 1.00 18.48 221 MET D N 1
ATOM 10005 C CA . MET D 1 216 ? 22.023 133.274 -89.645 1.00 19.17 221 MET D CA 1
ATOM 10006 C C . MET D 1 216 ? 21.500 134.497 -90.268 1.00 18.75 221 MET D C 1
ATOM 10007 O O . MET D 1 216 ? 21.920 134.779 -91.429 1.00 18.57 221 MET D O 1
ATOM 10012 N N . PHE D 1 217 ? 20.588 135.177 -89.514 1.00 17.67 222 PHE D N 1
ATOM 10013 C CA . PHE D 1 217 ? 19.943 136.460 -89.928 1.00 16.15 222 PHE D CA 1
ATOM 10014 C C . PHE D 1 217 ? 21.016 137.591 -90.155 1.00 13.08 222 PHE D C 1
ATOM 10015 O O . PHE D 1 217 ? 21.137 138.188 -91.250 1.00 10.20 222 PHE D O 1
ATOM 10023 N N . ALA D 1 218 ? 21.830 137.806 -89.126 1.00 10.86 223 ALA D N 1
ATOM 10024 C CA . ALA D 1 218 ? 22.810 138.852 -89.207 1.00 10.88 223 ALA D CA 1
ATOM 10025 C C . ALA D 1 218 ? 23.516 138.665 -90.546 1.00 10.62 223 ALA D C 1
ATOM 10026 O O . ALA D 1 218 ? 23.588 139.576 -91.368 1.00 14.76 223 ALA D O 1
ATOM 10028 N N . GLY D 1 219 ? 23.969 137.477 -90.827 1.00 8.22 224 GLY D N 1
ATOM 10029 C CA . GLY D 1 219 ? 24.694 137.395 -92.059 1.00 6.93 224 GLY D CA 1
ATOM 10030 C C . GLY D 1 219 ? 23.899 137.597 -93.331 1.00 5.23 224 GLY D C 1
ATOM 10031 O O . GLY D 1 219 ? 24.473 137.931 -94.419 1.00 3.22 224 GLY D O 1
ATOM 10032 N N . MET D 1 220 ? 22.598 137.393 -93.241 1.00 5.60 225 MET D N 1
ATOM 10033 C CA . MET D 1 220 ? 21.850 137.497 -94.471 1.00 9.10 225 MET D CA 1
ATOM 10034 C C . MET D 1 220 ? 21.687 138.950 -94.878 1.00 11.59 225 MET D C 1
ATOM 10035 O O . MET D 1 220 ? 21.863 139.278 -96.056 1.00 12.75 225 MET D O 1
ATOM 10040 N N . ILE D 1 221 ? 21.369 139.832 -93.914 1.00 12.34 226 ILE D N 1
ATOM 10041 C CA . ILE D 1 221 ? 21.127 141.212 -94.234 1.00 8.62 226 ILE D CA 1
ATOM 10042 C C . ILE D 1 221 ? 22.464 141.820 -94.506 1.00 10.26 226 ILE D C 1
ATOM 10043 O O . ILE D 1 221 ? 22.579 142.678 -95.339 1.00 13.24 226 ILE D O 1
ATOM 10048 N N . PHE D 1 222 ? 23.515 141.375 -93.845 1.00 10.99 227 PHE D N 1
ATOM 10049 C CA . PHE D 1 222 ? 24.793 142.016 -94.061 1.00 13.29 227 PHE D CA 1
ATOM 10050 C C . PHE D 1 222 ? 25.610 141.460 -95.162 1.00 15.48 227 PHE D C 1
ATOM 10051 O O . PHE D 1 222 ? 26.580 142.098 -95.608 1.00 17.87 227 PHE D O 1
ATOM 10059 N N . ARG D 1 223 ? 25.216 140.272 -95.619 1.00 18.23 228 ARG D N 1
ATOM 10060 C CA . ARG D 1 223 ? 25.889 139.545 -96.710 1.00 18.89 228 ARG D CA 1
ATOM 10061 C C . ARG D 1 223 ? 27.274 139.344 -96.302 1.00 19.56 228 ARG D C 1
ATOM 10062 O O . ARG D 1 223 ? 28.164 139.957 -96.881 1.00 18.36 228 ARG D O 1
ATOM 10070 N N . LYS D 1 224 ? 27.438 138.507 -95.294 1.00 21.48 229 LYS D N 1
ATOM 10071 C CA . LYS D 1 224 ? 28.756 138.247 -94.749 1.00 25.70 229 LYS D CA 1
ATOM 10072 C C . LYS D 1 224 ? 28.761 136.907 -94.014 1.00 30.31 229 LYS D C 1
ATOM 10073 O O . LYS D 1 224 ? 29.084 136.877 -92.821 1.00 32.45 229 LYS D O 1
ATOM 10079 N N . GLU D 1 225 ? 28.398 135.800 -94.692 1.00 32.47 230 GLU D N 1
ATOM 10080 C CA . GLU D 1 225 ? 28.395 134.474 -94.056 1.00 31.69 230 GLU D CA 1
ATOM 10081 C C . GLU D 1 225 ? 29.748 133.877 -94.150 1.00 30.39 230 GLU D C 1
ATOM 10082 O O . GLU D 1 225 ? 30.411 133.997 -95.150 1.00 30.87 230 GLU D O 1
ATOM 10088 N N . PRO D 1 226 ? 30.220 133.303 -93.081 1.00 28.92 231 PRO D N 1
ATOM 10089 C CA . PRO D 1 226 ? 29.561 133.230 -91.793 1.00 30.30 231 PRO D CA 1
ATOM 10090 C C . PRO D 1 226 ? 29.737 134.618 -91.164 1.00 30.90 231 PRO D C 1
ATOM 10091 O O . PRO D 1 226 ? 30.717 135.289 -91.485 1.00 30.63 231 PRO D O 1
ATOM 10095 N N . PHE D 1 227 ? 28.829 135.071 -90.300 1.00 30.43 232 PHE D N 1
ATOM 10096 C CA . PHE D 1 227 ? 29.038 136.396 -89.697 1.00 31.13 232 PHE D CA 1
ATOM 10097 C C . PHE D 1 227 ? 30.229 136.336 -88.760 1.00 30.39 232 PHE D C 1
ATOM 10098 O O . PHE D 1 227 ? 31.208 137.013 -88.952 1.00 30.72 232 PHE D O 1
ATOM 10106 N N . PHE D 1 228 ? 30.142 135.497 -87.751 1.00 30.91 233 PHE D N 1
ATOM 10107 C CA . PHE D 1 228 ? 31.254 135.316 -86.863 1.00 31.37 233 PHE D CA 1
ATOM 10108 C C . PHE D 1 228 ? 31.932 134.095 -87.439 1.00 32.02 233 PHE D C 1
ATOM 10109 O O . PHE D 1 228 ? 31.319 133.034 -87.440 1.00 32.75 233 PHE D O 1
ATOM 10117 N N . TYR D 1 229 ? 33.177 134.258 -87.913 1.00 32.37 234 TYR D N 1
ATOM 10118 C CA . TYR D 1 229 ? 34.012 133.209 -88.539 1.00 32.18 234 TYR D CA 1
ATOM 10119 C C . TYR D 1 229 ? 35.133 132.712 -87.638 1.00 32.88 234 TYR D C 1
ATOM 10120 O O . TYR D 1 229 ? 36.279 133.165 -87.752 1.00 32.16 234 TYR D O 1
ATOM 10129 N N . GLY D 1 230 ? 34.807 131.802 -86.721 1.00 33.88 235 GLY D N 1
ATOM 10130 C CA . GLY D 1 230 ? 35.842 131.279 -85.846 1.00 35.42 235 GLY D CA 1
ATOM 10131 C C . GLY D 1 230 ? 36.622 130.174 -86.549 1.00 36.05 235 GLY D C 1
ATOM 10132 O O . GLY D 1 230 ? 36.046 129.469 -87.368 1.00 35.61 235 GLY D O 1
ATOM 10133 N N . HIS D 1 231 ? 37.920 130.038 -86.302 1.00 36.79 236 HIS D N 1
ATOM 10134 C CA . HIS D 1 231 ? 38.616 128.941 -86.919 1.00 39.26 236 HIS D CA 1
ATOM 10135 C C . HIS D 1 231 ? 38.565 127.839 -85.904 1.00 38.97 236 HIS D C 1
ATOM 10136 O O . HIS D 1 231 ? 38.785 126.657 -86.210 1.00 39.77 236 HIS D O 1
ATOM 10143 N N . ASP D 1 232 ? 38.202 128.234 -84.693 1.00 37.56 237 ASP D N 1
ATOM 10144 C CA . ASP D 1 232 ? 38.094 127.297 -83.584 1.00 36.71 237 ASP D CA 1
ATOM 10145 C C . ASP D 1 232 ? 37.213 127.787 -82.427 1.00 34.09 237 ASP D C 1
ATOM 10146 O O . ASP D 1 232 ? 37.088 128.958 -82.175 1.00 34.01 237 ASP D O 1
ATOM 10151 N N . ASN D 1 233 ? 36.636 126.869 -81.697 1.00 32.45 238 ASN D N 1
ATOM 10152 C CA . ASN D 1 233 ? 35.756 127.272 -80.657 1.00 33.11 238 ASN D CA 1
ATOM 10153 C C . ASN D 1 233 ? 36.191 128.463 -79.836 1.00 32.56 238 ASN D C 1
ATOM 10154 O O . ASN D 1 233 ? 35.407 129.410 -79.648 1.00 33.56 238 ASN D O 1
ATOM 10159 N N . HIS D 1 234 ? 37.423 128.436 -79.329 1.00 30.45 239 HIS D N 1
ATOM 10160 C CA . HIS D 1 234 ? 37.948 129.583 -78.597 1.00 27.48 239 HIS D CA 1
ATOM 10161 C C . HIS D 1 234 ? 37.825 130.839 -79.522 1.00 26.68 239 HIS D C 1
ATOM 10162 O O . HIS D 1 234 ? 37.174 131.830 -79.198 1.00 26.15 239 HIS D O 1
ATOM 10169 N N . ASP D 1 235 ? 38.457 130.778 -80.678 1.00 25.89 240 ASP D N 1
ATOM 10170 C CA . ASP D 1 235 ? 38.421 131.881 -81.634 1.00 25.56 240 ASP D CA 1
ATOM 10171 C C . ASP D 1 235 ? 37.056 132.398 -81.921 1.00 24.95 240 ASP D C 1
ATOM 10172 O O . ASP D 1 235 ? 36.923 133.592 -82.208 1.00 25.35 240 ASP D O 1
ATOM 10177 N N . GLN D 1 236 ? 36.059 131.495 -81.900 1.00 24.35 241 GLN D N 1
ATOM 10178 C CA . GLN D 1 236 ? 34.665 131.887 -82.172 1.00 23.65 241 GLN D CA 1
ATOM 10179 C C . GLN D 1 236 ? 34.257 132.970 -81.109 1.00 23.55 241 GLN D C 1
ATOM 10180 O O . GLN D 1 236 ? 33.872 134.121 -81.483 1.00 24.16 241 GLN D O 1
ATOM 10186 N N . LEU D 1 237 ? 34.390 132.638 -79.816 1.00 21.46 242 LEU D N 1
ATOM 10187 C CA . LEU D 1 237 ? 34.050 133.581 -78.770 1.00 18.63 242 LEU D CA 1
ATOM 10188 C C . LEU D 1 237 ? 34.751 134.880 -79.047 1.00 17.80 242 LEU D C 1
ATOM 10189 O O . LEU D 1 237 ? 34.164 135.942 -78.981 1.00 18.09 242 LEU D O 1
ATOM 10194 N N . VAL D 1 238 ? 36.028 134.774 -79.344 1.00 15.41 243 VAL D N 1
ATOM 10195 C CA . VAL D 1 238 ? 36.807 135.937 -79.662 1.00 13.93 243 VAL D CA 1
ATOM 10196 C C . VAL D 1 238 ? 36.147 136.738 -80.775 1.00 14.12 243 VAL D C 1
ATOM 10197 O O . VAL D 1 238 ? 35.861 137.919 -80.578 1.00 14.72 243 VAL D O 1
ATOM 10201 N N . LYS D 1 239 ? 35.943 136.108 -81.942 1.00 12.77 244 LYS D N 1
ATOM 10202 C CA . LYS D 1 239 ? 35.369 136.774 -83.080 1.00 12.43 244 LYS D CA 1
ATOM 10203 C C . LYS D 1 239 ? 34.058 137.387 -82.665 1.00 14.13 244 LYS D C 1
ATOM 10204 O O . LYS D 1 239 ? 33.689 138.411 -83.235 1.00 15.50 244 LYS D O 1
ATOM 10210 N N . ILE D 1 240 ? 33.348 136.812 -81.693 1.00 15.73 245 ILE D N 1
ATOM 10211 C CA . ILE D 1 240 ? 32.083 137.421 -81.252 1.00 19.81 245 ILE D CA 1
ATOM 10212 C C . ILE D 1 240 ? 32.367 138.748 -80.425 1.00 21.89 245 ILE D C 1
ATOM 10213 O O . ILE D 1 240 ? 31.715 139.825 -80.625 1.00 22.28 245 ILE D O 1
ATOM 10218 N N . ALA D 1 241 ? 33.361 138.649 -79.521 1.00 22.42 246 ALA D N 1
ATOM 10219 C CA . ALA D 1 241 ? 33.769 139.727 -78.649 1.00 21.64 246 ALA D CA 1
ATOM 10220 C C . ALA D 1 241 ? 34.117 140.955 -79.456 1.00 22.25 246 ALA D C 1
ATOM 10221 O O . ALA D 1 241 ? 33.721 142.083 -79.131 1.00 24.40 246 ALA D O 1
ATOM 10223 N N . LYS D 1 242 ? 34.867 140.759 -80.517 1.00 20.69 247 LYS D N 1
ATOM 10224 C CA . LYS D 1 242 ? 35.232 141.888 -81.352 1.00 19.45 247 LYS D CA 1
ATOM 10225 C C . LYS D 1 242 ? 34.014 142.501 -82.095 1.00 19.25 247 LYS D C 1
ATOM 10226 O O . LYS D 1 242 ? 34.172 143.404 -82.939 1.00 21.02 247 LYS D O 1
ATOM 10232 N N . VAL D 1 243 ? 32.803 142.033 -81.789 1.00 17.73 248 VAL D N 1
ATOM 10233 C CA . VAL D 1 243 ? 31.650 142.641 -82.425 1.00 17.63 248 VAL D CA 1
ATOM 10234 C C . VAL D 1 243 ? 30.741 143.129 -81.337 1.00 16.49 248 VAL D C 1
ATOM 10235 O O . VAL D 1 243 ? 30.320 144.244 -81.345 1.00 16.25 248 VAL D O 1
ATOM 10239 N N . LEU D 1 244 ? 30.472 142.292 -80.364 1.00 16.78 249 LEU D N 1
ATOM 10240 C CA . LEU D 1 244 ? 29.609 142.706 -79.260 1.00 15.91 249 LEU D CA 1
ATOM 10241 C C . LEU D 1 244 ? 30.412 143.387 -78.166 1.00 14.82 249 LEU D C 1
ATOM 10242 O O . LEU D 1 244 ? 29.837 143.866 -77.200 1.00 11.83 249 LEU D O 1
ATOM 10247 N N . GLY D 1 245 ? 31.733 143.383 -78.311 1.00 14.84 250 GLY D N 1
ATOM 10248 C CA . GLY D 1 245 ? 32.607 144.015 -77.350 1.00 19.77 250 GLY D CA 1
ATOM 10249 C C . GLY D 1 245 ? 32.653 143.304 -76.004 1.00 22.99 250 GLY D C 1
ATOM 10250 O O . GLY D 1 245 ? 31.600 142.897 -75.461 1.00 23.44 250 GLY D O 1
ATOM 10251 N N . THR D 1 246 ? 33.864 143.202 -75.425 1.00 25.49 251 THR D N 1
ATOM 10252 C CA . THR D 1 246 ? 34.097 142.519 -74.142 1.00 28.41 251 THR D CA 1
ATOM 10253 C C . THR D 1 246 ? 33.366 143.021 -72.867 1.00 31.52 251 THR D C 1
ATOM 10254 O O . THR D 1 246 ? 33.039 142.215 -71.970 1.00 32.65 251 THR D O 1
ATOM 10258 N N . ASP D 1 247 ? 33.085 144.325 -72.806 1.00 34.97 252 ASP D N 1
ATOM 10259 C CA . ASP D 1 247 ? 32.389 144.958 -71.683 1.00 37.61 252 ASP D CA 1
ATOM 10260 C C . ASP D 1 247 ? 31.035 144.327 -71.437 1.00 36.97 252 ASP D C 1
ATOM 10261 O O . ASP D 1 247 ? 30.404 144.554 -70.411 1.00 37.29 252 ASP D O 1
ATOM 10266 N N . GLY D 1 248 ? 30.587 143.539 -72.390 1.00 36.49 253 GLY D N 1
ATOM 10267 C CA . GLY D 1 248 ? 29.343 142.858 -72.177 1.00 37.41 253 GLY D CA 1
ATOM 10268 C C . GLY D 1 248 ? 29.660 141.406 -71.843 1.00 37.26 253 GLY D C 1
ATOM 10269 O O . GLY D 1 248 ? 28.996 140.767 -71.017 1.00 36.93 253 GLY D O 1
ATOM 10270 N N . LEU D 1 249 ? 30.673 140.867 -72.513 1.00 36.63 254 LEU D N 1
ATOM 10271 C CA . LEU D 1 249 ? 31.012 139.490 -72.271 1.00 36.27 254 LEU D CA 1
ATOM 10272 C C . LEU D 1 249 ? 31.272 139.329 -70.779 1.00 36.59 254 LEU D C 1
ATOM 10273 O O . LEU D 1 249 ? 31.003 138.279 -70.209 1.00 36.75 254 LEU D O 1
ATOM 10278 N N . ASN D 1 250 ? 31.748 140.401 -70.138 1.00 36.42 255 ASN D N 1
ATOM 10279 C CA . ASN D 1 250 ? 32.076 140.317 -68.716 1.00 36.35 255 ASN D CA 1
ATOM 10280 C C . ASN D 1 250 ? 30.922 140.421 -67.790 1.00 36.19 255 ASN D C 1
ATOM 10281 O O . ASN D 1 250 ? 30.829 139.648 -66.861 1.00 36.52 255 ASN D O 1
ATOM 10286 N N . VAL D 1 251 ? 30.060 141.394 -68.030 1.00 36.31 256 VAL D N 1
ATOM 10287 C CA . VAL D 1 251 ? 28.853 141.536 -67.236 1.00 35.58 256 VAL D CA 1
ATOM 10288 C C . VAL D 1 251 ? 28.149 140.155 -67.235 1.00 35.59 256 VAL D C 1
ATOM 10289 O O . VAL D 1 251 ? 27.650 139.733 -66.210 1.00 35.95 256 VAL D O 1
ATOM 10293 N N . TYR D 1 252 ? 28.143 139.476 -68.395 1.00 34.19 257 TYR D N 1
ATOM 10294 C CA . TYR D 1 252 ? 27.500 138.183 -68.643 1.00 31.60 257 TYR D CA 1
ATOM 10295 C C . TYR D 1 252 ? 28.087 137.128 -67.747 1.00 30.36 257 TYR D C 1
ATOM 10296 O O . TYR D 1 252 ? 27.433 136.447 -67.010 1.00 29.39 257 TYR D O 1
ATOM 10305 N N . LEU D 1 253 ? 29.374 136.994 -67.856 1.00 29.14 258 LEU D N 1
ATOM 10306 C CA . LEU D 1 253 ? 30.104 136.040 -67.082 1.00 27.88 258 LEU D CA 1
ATOM 10307 C C . LEU D 1 253 ? 29.826 136.184 -65.597 1.00 29.30 258 LEU D C 1
ATOM 10308 O O . LEU D 1 253 ? 29.559 135.218 -64.887 1.00 29.68 258 LEU D O 1
ATOM 10313 N N . ASN D 1 254 ? 29.882 137.399 -65.090 1.00 31.17 259 ASN D N 1
ATOM 10314 C CA . ASN D 1 254 ? 29.644 137.522 -63.687 1.00 31.73 259 ASN D CA 1
ATOM 10315 C C . ASN D 1 254 ? 28.244 137.109 -63.388 1.00 30.90 259 ASN D C 1
ATOM 10316 O O . ASN D 1 254 ? 28.047 136.292 -62.540 1.00 30.52 259 ASN D O 1
ATOM 10321 N N . LYS D 1 255 ? 27.262 137.612 -64.114 1.00 31.01 260 LYS D N 1
ATOM 10322 C CA . LYS D 1 255 ? 25.883 137.242 -63.842 1.00 31.18 260 LYS D CA 1
ATOM 10323 C C . LYS D 1 255 ? 25.762 135.753 -63.665 1.00 32.57 260 LYS D C 1
ATOM 10324 O O . LYS D 1 255 ? 25.104 135.299 -62.770 1.00 32.87 260 LYS D O 1
ATOM 10330 N N . TYR D 1 256 ? 26.412 134.957 -64.490 1.00 33.53 261 TYR D N 1
ATOM 10331 C CA . TYR D 1 256 ? 26.239 133.536 -64.299 1.00 33.40 261 TYR D CA 1
ATOM 10332 C C . TYR D 1 256 ? 27.397 132.859 -63.620 1.00 35.55 261 TYR D C 1
ATOM 10333 O O . TYR D 1 256 ? 27.591 131.657 -63.678 1.00 36.46 261 TYR D O 1
ATOM 10342 N N . ARG D 1 257 ? 28.173 133.660 -62.934 1.00 38.51 262 ARG D N 1
ATOM 10343 C CA . ARG D 1 257 ? 29.299 133.152 -62.195 1.00 40.99 262 ARG D CA 1
ATOM 10344 C C . ARG D 1 257 ? 30.201 132.259 -63.067 1.00 40.31 262 ARG D C 1
ATOM 10345 O O . ARG D 1 257 ? 30.896 131.380 -62.573 1.00 42.02 262 ARG D O 1
ATOM 10353 N N . ILE D 1 258 ? 30.221 132.486 -64.361 1.00 38.84 263 ILE D N 1
ATOM 10354 C CA . ILE D 1 258 ? 31.083 131.682 -65.220 1.00 38.40 263 ILE D CA 1
ATOM 10355 C C . ILE D 1 258 ? 32.535 132.177 -65.257 1.00 38.76 263 ILE D C 1
ATOM 10356 O O . ILE D 1 258 ? 32.786 133.371 -65.147 1.00 39.68 263 ILE D O 1
ATOM 10361 N N . GLU D 1 259 ? 33.493 131.270 -65.419 1.00 39.18 264 GLU D N 1
ATOM 10362 C CA . GLU D 1 259 ? 34.892 131.695 -65.451 1.00 40.16 264 GLU D CA 1
ATOM 10363 C C . GLU D 1 259 ? 35.679 131.333 -66.710 1.00 39.02 264 GLU D C 1
ATOM 10364 O O . GLU D 1 259 ? 35.849 130.174 -67.018 1.00 39.86 264 GLU D O 1
ATOM 10370 N N . LEU D 1 260 ? 36.204 132.307 -67.416 1.00 37.99 265 LEU D N 1
ATOM 10371 C CA . LEU D 1 260 ? 36.895 131.967 -68.605 1.00 37.10 265 LEU D CA 1
ATOM 10372 C C . LEU D 1 260 ? 38.162 131.237 -68.291 1.00 37.75 265 LEU D C 1
ATOM 10373 O O . LEU D 1 260 ? 38.841 131.601 -67.376 1.00 36.59 265 LEU D O 1
ATOM 10378 N N . ASP D 1 261 ? 38.475 130.167 -69.007 1.00 40.54 266 ASP D N 1
ATOM 10379 C CA . ASP D 1 261 ? 39.749 129.499 -68.737 1.00 43.32 266 ASP D CA 1
ATOM 10380 C C . ASP D 1 261 ? 40.635 130.657 -69.007 1.00 42.84 266 ASP D C 1
ATOM 10381 O O . ASP D 1 261 ? 40.364 131.458 -69.898 1.00 42.17 266 ASP D O 1
ATOM 10386 N N . PRO D 1 262 ? 41.708 130.792 -68.254 1.00 43.48 267 PRO D N 1
ATOM 10387 C CA . PRO D 1 262 ? 42.554 131.928 -68.579 1.00 44.87 267 PRO D CA 1
ATOM 10388 C C . PRO D 1 262 ? 42.934 131.465 -69.952 1.00 45.94 267 PRO D C 1
ATOM 10389 O O . PRO D 1 262 ? 42.614 130.340 -70.325 1.00 47.48 267 PRO D O 1
ATOM 10393 N N . GLN D 1 263 ? 43.640 132.291 -70.690 1.00 47.12 268 GLN D N 1
ATOM 10394 C CA . GLN D 1 263 ? 44.053 131.929 -72.027 1.00 47.70 268 GLN D CA 1
ATOM 10395 C C . GLN D 1 263 ? 42.909 132.314 -72.898 1.00 47.09 268 GLN D C 1
ATOM 10396 O O . GLN D 1 263 ? 43.054 133.178 -73.753 1.00 48.44 268 GLN D O 1
ATOM 10402 N N . LEU D 1 264 ? 41.749 131.710 -72.693 1.00 45.40 269 LEU D N 1
ATOM 10403 C CA . LEU D 1 264 ? 40.660 132.118 -73.559 1.00 44.02 269 LEU D CA 1
ATOM 10404 C C . LEU D 1 264 ? 40.497 133.571 -73.200 1.00 43.03 269 LEU D C 1
ATOM 10405 O O . LEU D 1 264 ? 40.291 134.432 -74.050 1.00 42.49 269 LEU D O 1
ATOM 10410 N N . GLU D 1 265 ? 40.654 133.830 -71.921 1.00 41.81 270 GLU D N 1
ATOM 10411 C CA . GLU D 1 265 ? 40.543 135.175 -71.489 1.00 41.32 270 GLU D CA 1
ATOM 10412 C C . GLU D 1 265 ? 41.550 135.890 -72.307 1.00 39.42 270 GLU D C 1
ATOM 10413 O O . GLU D 1 265 ? 41.217 136.839 -73.009 1.00 39.13 270 GLU D O 1
ATOM 10419 N N . ALA D 1 266 ? 42.782 135.417 -72.223 1.00 36.40 271 ALA D N 1
ATOM 10420 C CA . ALA D 1 266 ? 43.832 136.051 -72.937 1.00 35.56 271 ALA D CA 1
ATOM 10421 C C . ALA D 1 266 ? 43.376 136.323 -74.361 1.00 36.24 271 ALA D C 1
ATOM 10422 O O . ALA D 1 266 ? 43.074 137.467 -74.688 1.00 37.68 271 ALA D O 1
ATOM 10424 N N . LEU D 1 267 ? 43.301 135.276 -75.194 1.00 36.57 272 LEU D N 1
ATOM 10425 C CA . LEU D 1 267 ? 42.884 135.380 -76.609 1.00 35.52 272 LEU D CA 1
ATOM 10426 C C . LEU D 1 267 ? 41.781 136.361 -76.902 1.00 35.20 272 LEU D C 1
ATOM 10427 O O . LEU D 1 267 ? 41.853 137.033 -77.942 1.00 35.31 272 LEU D O 1
ATOM 10432 N N . VAL D 1 268 ? 40.771 136.422 -76.017 1.00 34.57 273 VAL D N 1
ATOM 10433 C CA . VAL D 1 268 ? 39.656 137.356 -76.165 1.00 34.76 273 VAL D CA 1
ATOM 10434 C C . VAL D 1 268 ? 40.232 138.760 -75.997 1.00 34.89 273 VAL D C 1
ATOM 10435 O O . VAL D 1 268 ? 40.333 139.530 -76.948 1.00 33.35 273 VAL D O 1
ATOM 10439 N N . GLY D 1 269 ? 40.647 139.113 -74.809 1.00 36.28 274 GLY D N 1
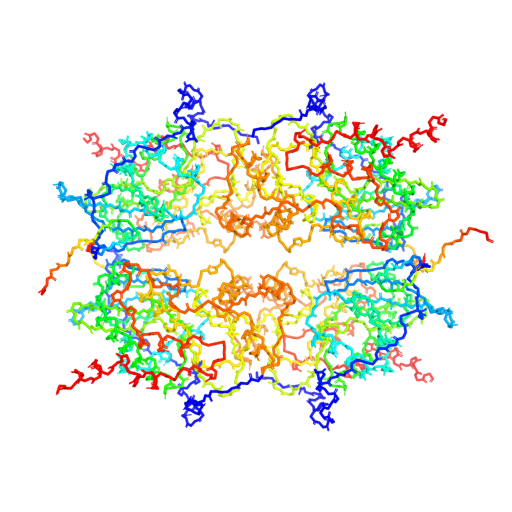ATOM 10440 C CA . GLY D 1 269 ? 41.261 140.422 -74.703 1.00 39.35 274 GLY D CA 1
ATOM 10441 C C . GLY D 1 269 ? 40.274 141.512 -74.491 1.00 41.83 274 GLY D C 1
ATOM 10442 O O . GLY D 1 269 ? 39.123 141.237 -74.223 1.00 43.00 274 GLY D O 1
ATOM 10443 N N . ARG D 1 270 ? 40.710 142.754 -74.574 1.00 43.39 275 ARG D N 1
ATOM 10444 C CA . ARG D 1 270 ? 39.785 143.866 -74.368 1.00 43.93 275 ARG D CA 1
ATOM 10445 C C . ARG D 1 270 ? 39.379 144.315 -75.774 1.00 43.17 275 ARG D C 1
ATOM 10446 O O . ARG D 1 270 ? 40.246 144.391 -76.684 1.00 41.77 275 ARG D O 1
ATOM 10454 N N . HIS D 1 271 ? 38.066 144.573 -75.950 1.00 42.06 276 HIS D N 1
ATOM 10455 C CA . HIS D 1 271 ? 37.495 144.995 -77.244 1.00 41.83 276 HIS D CA 1
ATOM 10456 C C . HIS D 1 271 ? 36.239 145.771 -77.032 1.00 40.38 276 HIS D C 1
ATOM 10457 O O . HIS D 1 271 ? 35.434 145.379 -76.211 1.00 39.32 276 HIS D O 1
ATOM 10464 N N . SER D 1 272 ? 36.047 146.834 -77.805 1.00 39.05 277 SER D N 1
ATOM 10465 C CA . SER D 1 272 ? 34.852 147.621 -77.627 1.00 37.05 277 SER D CA 1
ATOM 10466 C C . SER D 1 272 ? 33.853 147.048 -78.546 1.00 35.47 277 SER D C 1
ATOM 10467 O O . SER D 1 272 ? 34.198 146.370 -79.493 1.00 35.53 277 SER D O 1
ATOM 10470 N N . ARG D 1 273 ? 32.603 147.307 -78.288 1.00 34.34 278 ARG D N 1
ATOM 10471 C CA . ARG D 1 273 ? 31.596 146.793 -79.176 1.00 35.62 278 ARG D CA 1
ATOM 10472 C C . ARG D 1 273 ? 31.541 147.561 -80.478 1.00 35.53 278 ARG D C 1
ATOM 10473 O O . ARG D 1 273 ? 31.726 148.762 -80.488 1.00 36.26 278 ARG D O 1
ATOM 10481 N N . LYS D 1 274 ? 31.277 146.862 -81.572 1.00 36.45 279 LYS D N 1
ATOM 10482 C CA . LYS D 1 274 ? 31.135 147.471 -82.898 1.00 37.42 279 LYS D CA 1
ATOM 10483 C C . LYS D 1 274 ? 29.624 147.579 -83.213 1.00 37.95 279 LYS D C 1
ATOM 10484 O O . LYS D 1 274 ? 28.937 146.577 -83.284 1.00 38.86 279 LYS D O 1
ATOM 10490 N N . PRO D 1 275 ? 29.083 148.791 -83.405 1.00 37.93 280 PRO D N 1
ATOM 10491 C CA . PRO D 1 275 ? 27.653 148.971 -83.701 1.00 37.60 280 PRO D CA 1
ATOM 10492 C C . PRO D 1 275 ? 27.242 148.422 -85.050 1.00 37.34 280 PRO D C 1
ATOM 10493 O O . PRO D 1 275 ? 27.939 148.610 -86.046 1.00 37.27 280 PRO D O 1
ATOM 10497 N N . TRP D 1 276 ? 26.084 147.772 -85.094 1.00 36.87 281 TRP D N 1
ATOM 10498 C CA . TRP D 1 276 ? 25.605 147.120 -86.319 1.00 35.27 281 TRP D CA 1
ATOM 10499 C C . TRP D 1 276 ? 25.734 147.918 -87.601 1.00 34.54 281 TRP D C 1
ATOM 10500 O O . TRP D 1 276 ? 26.005 147.353 -88.652 1.00 34.60 281 TRP D O 1
ATOM 10511 N N . LEU D 1 277 ? 25.569 149.228 -87.527 1.00 33.41 282 LEU D N 1
ATOM 10512 C CA . LEU D 1 277 ? 25.664 150.005 -88.712 1.00 31.61 282 LEU D CA 1
ATOM 10513 C C . LEU D 1 277 ? 26.974 149.880 -89.328 1.00 30.35 282 LEU D C 1
ATOM 10514 O O . LEU D 1 277 ? 27.081 150.140 -90.483 1.00 31.35 282 LEU D O 1
ATOM 10519 N N . LYS D 1 278 ? 27.993 149.470 -88.597 1.00 28.94 283 LYS D N 1
ATOM 10520 C CA . LYS D 1 278 ? 29.329 149.387 -89.210 1.00 30.46 283 LYS D CA 1
ATOM 10521 C C . LYS D 1 278 ? 29.501 148.194 -90.166 1.00 30.65 283 LYS D C 1
ATOM 10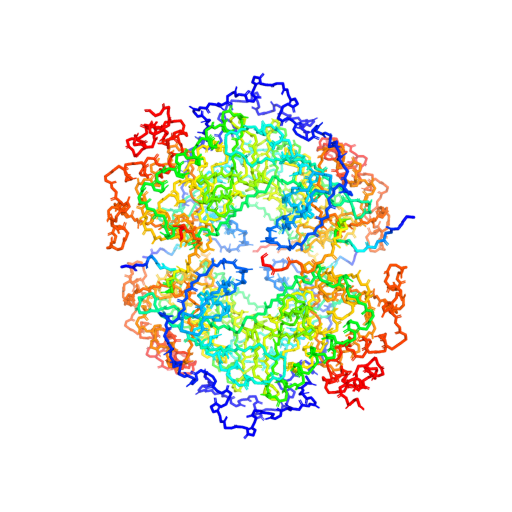522 O O . LYS D 1 278 ? 30.637 147.828 -90.566 1.00 30.48 283 LYS D O 1
ATOM 10528 N N . PHE D 1 279 ? 28.366 147.600 -90.544 1.00 30.59 284 PHE D N 1
ATOM 10529 C CA . PHE D 1 279 ? 28.349 146.434 -91.432 1.00 28.87 284 PHE D CA 1
ATOM 10530 C C . PHE D 1 279 ? 27.519 146.739 -92.623 1.00 30.90 284 PHE D C 1
ATOM 10531 O O . PHE D 1 279 ? 27.426 145.914 -93.535 1.00 31.28 284 PHE D O 1
ATOM 10539 N N . MET D 1 280 ? 26.889 147.918 -92.604 1.00 33.12 285 MET D N 1
ATOM 10540 C CA . MET D 1 280 ? 26.045 148.332 -93.709 1.00 34.05 285 MET D CA 1
ATOM 10541 C C . MET D 1 280 ? 26.983 148.842 -94.738 1.00 33.70 285 MET D C 1
ATOM 10542 O O . MET D 1 280 ? 27.597 149.866 -94.577 1.00 34.07 285 MET D O 1
ATOM 10547 N N . ASN D 1 281 ? 27.126 148.055 -95.775 1.00 34.05 286 ASN D N 1
ATOM 10548 C CA . ASN D 1 281 ? 27.969 148.404 -96.870 1.00 36.39 286 ASN D CA 1
ATOM 10549 C C . ASN D 1 281 ? 26.998 148.879 -97.971 1.00 37.19 286 ASN D C 1
ATOM 10550 O O . ASN D 1 281 ? 25.783 148.924 -97.731 1.00 36.48 286 ASN D O 1
ATOM 10555 N N . ALA D 1 282 ? 27.507 149.213 -99.166 1.00 37.81 287 ALA D N 1
ATOM 10556 C CA . ALA D 1 282 ? 26.651 149.663 -100.281 1.00 37.92 287 ALA D CA 1
ATOM 10557 C C . ALA D 1 282 ? 25.811 148.562 -100.865 1.00 38.69 287 ALA D C 1
ATOM 10558 O O . ALA D 1 282 ? 24.613 148.710 -101.066 1.00 38.74 287 ALA D O 1
ATOM 10560 N N . ASP D 1 283 ? 26.462 147.454 -101.162 1.00 39.15 288 ASP D N 1
ATOM 10561 C CA . ASP D 1 283 ? 25.769 146.327 -101.713 1.00 39.22 288 ASP D CA 1
ATOM 10562 C C . ASP D 1 283 ? 24.631 145.848 -100.869 1.00 37.90 288 ASP D C 1
ATOM 10563 O O . ASP D 1 283 ? 23.579 145.566 -101.423 1.00 37.33 288 ASP D O 1
ATOM 10568 N N . ASN D 1 284 ? 24.831 145.752 -99.557 1.00 35.99 289 ASN D N 1
ATOM 10569 C CA . ASN D 1 284 ? 23.820 145.226 -98.666 1.00 36.21 289 ASN D CA 1
ATOM 10570 C C . ASN D 1 284 ? 22.795 146.195 -98.119 1.00 36.05 289 ASN D C 1
ATOM 10571 O O . ASN D 1 284 ? 21.789 145.808 -97.534 1.00 34.92 289 ASN D O 1
ATOM 10576 N N . GLN D 1 285 ? 23.056 147.468 -98.331 1.00 37.51 290 GLN D N 1
ATOM 10577 C CA . GLN D 1 285 ? 22.189 148.549 -97.843 1.00 38.59 290 GLN D CA 1
ATOM 10578 C C . GLN D 1 285 ? 20.657 148.375 -98.072 1.00 38.41 290 GLN D C 1
ATOM 10579 O O . GLN D 1 285 ? 19.803 148.906 -97.317 1.00 38.79 290 GLN D O 1
ATOM 10585 N N . HIS D 1 286 ? 20.280 147.613 -99.078 1.00 36.70 291 HIS D N 1
ATOM 10586 C CA . HIS D 1 286 ? 18.872 147.496 -99.287 1.00 36.32 291 HIS D CA 1
ATOM 10587 C C . HIS D 1 286 ? 18.158 146.600 -98.318 1.00 34.98 291 HIS D C 1
ATOM 10588 O O . HIS D 1 286 ? 16.932 146.611 -98.295 1.00 35.10 291 HIS D O 1
ATOM 10595 N N . LEU D 1 287 ? 18.893 145.822 -97.529 1.00 33.89 292 LEU D N 1
ATOM 10596 C CA . LEU D 1 287 ? 18.260 144.889 -96.589 1.00 32.72 292 LEU D CA 1
ATOM 10597 C C . LEU D 1 287 ? 18.264 145.368 -95.129 1.00 32.31 292 LEU D C 1
ATOM 10598 O O . LEU D 1 287 ? 17.417 144.963 -94.294 1.00 32.68 292 LEU D O 1
ATOM 10603 N N . VAL D 1 288 ? 19.244 146.220 -94.850 1.00 31.42 293 VAL D N 1
ATOM 10604 C CA . VAL D 1 288 ? 19.485 146.850 -93.542 1.00 31.60 293 VAL D CA 1
ATOM 10605 C C . VAL D 1 288 ? 18.485 148.011 -93.256 1.00 31.10 293 VAL D C 1
ATOM 10606 O O . VAL D 1 288 ? 18.345 148.953 -94.047 1.00 32.11 293 VAL D O 1
ATOM 10610 N N . SER D 1 289 ? 17.812 147.918 -92.114 1.00 29.49 294 SER D N 1
ATOM 10611 C CA . SER D 1 289 ? 16.791 148.841 -91.738 1.00 29.15 294 SER D CA 1
ATOM 10612 C C . SER D 1 289 ? 16.753 149.022 -90.247 1.00 30.14 294 SER D C 1
ATOM 10613 O O . SER D 1 289 ? 16.956 148.095 -89.467 1.00 29.10 294 SER D O 1
ATOM 10616 N N . PRO D 1 290 ? 16.432 150.237 -89.824 1.00 32.28 295 PRO D N 1
ATOM 10617 C CA . PRO D 1 290 ? 16.418 150.446 -88.397 1.00 32.65 295 PRO D CA 1
ATOM 10618 C C . PRO D 1 290 ? 15.781 149.265 -87.686 1.00 33.17 295 PRO D C 1
ATOM 10619 O O . PRO D 1 290 ? 16.245 148.964 -86.572 1.00 33.68 295 PRO D O 1
ATOM 10623 N N . GLU D 1 291 ? 14.767 148.607 -88.299 1.00 32.27 296 GLU D N 1
ATOM 10624 C CA . GLU D 1 291 ? 14.124 147.455 -87.654 1.00 32.62 296 GLU D CA 1
ATOM 10625 C C . GLU D 1 291 ? 15.009 146.233 -87.744 1.00 31.37 296 GLU D C 1
ATOM 10626 O O . GLU D 1 291 ? 15.258 145.557 -86.741 1.00 31.26 296 GLU D O 1
ATOM 10632 N N . ALA D 1 292 ? 15.482 145.930 -88.950 1.00 28.77 297 ALA D N 1
ATOM 10633 C CA . ALA D 1 292 ? 16.341 144.758 -89.125 1.00 25.81 297 ALA D CA 1
ATOM 10634 C C . ALA D 1 292 ? 17.369 144.848 -88.027 1.00 25.07 297 ALA D C 1
ATOM 10635 O O . ALA D 1 292 ? 17.626 143.877 -87.342 1.00 27.23 297 ALA D O 1
ATOM 10637 N N . ILE D 1 293 ? 17.910 146.019 -87.785 1.00 23.15 298 ILE D N 1
ATOM 10638 C CA . ILE D 1 293 ? 18.881 146.078 -86.738 1.00 22.11 298 ILE D CA 1
ATOM 10639 C C . ILE D 1 293 ? 18.329 145.852 -85.292 1.00 22.82 298 ILE D C 1
ATOM 10640 O O . ILE D 1 293 ? 18.956 145.182 -84.440 1.00 21.67 298 ILE D O 1
ATOM 10645 N N . ASP D 1 294 ? 17.172 146.431 -84.979 1.00 24.41 299 ASP D N 1
ATOM 10646 C CA . ASP D 1 294 ? 16.649 146.264 -83.636 1.00 26.18 299 ASP D CA 1
ATOM 10647 C C . ASP D 1 294 ? 16.514 144.766 -83.394 1.00 27.27 299 ASP D C 1
ATOM 10648 O O . ASP D 1 294 ? 17.041 144.232 -82.431 1.00 26.84 299 ASP D O 1
ATOM 10653 N N . PHE D 1 295 ? 15.832 144.108 -84.326 1.00 28.07 300 PHE D N 1
ATOM 10654 C CA . PHE D 1 295 ? 15.584 142.686 -84.272 1.00 26.89 300 PHE D CA 1
ATOM 10655 C C . PHE D 1 295 ? 16.874 141.916 -84.123 1.00 24.38 300 PHE D C 1
ATOM 10656 O O . PHE D 1 295 ? 17.051 141.140 -83.190 1.00 22.31 300 PHE D O 1
ATOM 10664 N N . LEU D 1 296 ? 17.791 142.120 -85.039 1.00 22.22 301 LEU D N 1
ATOM 10665 C CA . LEU D 1 296 ? 19.046 141.413 -84.904 1.00 22.43 301 LEU D CA 1
ATOM 10666 C C . LEU D 1 296 ? 19.496 141.680 -83.505 1.00 23.22 301 LEU D C 1
ATOM 10667 O O . LEU D 1 296 ? 19.517 140.790 -82.679 1.00 24.18 301 LEU D O 1
ATOM 10672 N N . ASP D 1 297 ? 19.804 142.931 -83.213 1.00 25.07 302 ASP D N 1
ATOM 10673 C CA . ASP D 1 297 ? 20.313 143.257 -81.908 1.00 25.22 302 ASP D CA 1
ATOM 10674 C C . ASP D 1 297 ? 19.646 142.570 -80.766 1.00 24.44 302 ASP D C 1
ATOM 10675 O O . ASP D 1 297 ? 20.280 142.352 -79.773 1.00 23.86 302 ASP D O 1
ATOM 10680 N N . LYS D 1 298 ? 18.380 142.235 -80.910 1.00 23.79 303 LYS D N 1
ATOM 10681 C CA . LYS D 1 298 ? 17.666 141.562 -79.851 1.00 25.58 303 LYS D CA 1
ATOM 10682 C C . LYS D 1 298 ? 17.770 140.040 -79.883 1.00 23.94 303 LYS D C 1
ATOM 10683 O O . LYS D 1 298 ? 17.202 139.367 -78.988 1.00 25.69 303 LYS D O 1
ATOM 10689 N N . LEU D 1 299 ? 18.460 139.519 -80.908 1.00 20.19 304 LEU D N 1
ATOM 10690 C CA . LEU D 1 299 ? 18.731 138.094 -81.055 1.00 16.45 304 LEU D CA 1
ATOM 10691 C C . LEU D 1 299 ? 20.135 137.855 -80.521 1.00 18.05 304 LEU D C 1
ATOM 10692 O O . LEU D 1 299 ? 20.369 136.992 -79.696 1.00 20.90 304 LEU D O 1
ATOM 10697 N N . LEU D 1 300 ? 21.092 138.662 -80.949 1.00 18.83 305 LEU D N 1
ATOM 10698 C CA . LEU D 1 300 ? 22.473 138.505 -80.530 1.00 19.39 305 LEU D CA 1
ATOM 10699 C C . LEU D 1 300 ? 22.909 139.068 -79.221 1.00 20.82 305 LEU D C 1
ATOM 10700 O O . LEU D 1 300 ? 23.637 140.045 -79.202 1.00 22.07 305 LEU D O 1
ATOM 10705 N N . ARG D 1 301 ? 22.503 138.475 -78.115 1.00 22.82 306 ARG D N 1
ATOM 10706 C CA . ARG D 1 301 ? 22.992 138.995 -76.833 1.00 25.62 306 ARG D CA 1
ATOM 10707 C C . ARG D 1 301 ? 23.766 137.880 -76.148 1.00 24.93 306 ARG D C 1
ATOM 10708 O O . ARG D 1 301 ? 23.471 136.704 -76.324 1.00 25.09 306 ARG D O 1
ATOM 10716 N N . TYR D 1 302 ? 24.754 138.262 -75.369 1.00 24.96 307 TYR D N 1
ATOM 10717 C CA . TYR D 1 302 ? 25.537 137.284 -74.674 1.00 25.11 307 TYR D CA 1
ATOM 10718 C C . TYR D 1 302 ? 24.581 136.549 -73.750 1.00 25.51 307 TYR D C 1
ATOM 10719 O O . TYR D 1 302 ? 24.606 135.338 -73.635 1.00 28.27 307 TYR D O 1
ATOM 10728 N N . ASP D 1 303 ? 23.691 137.280 -73.128 1.00 24.71 308 ASP D N 1
ATOM 10729 C CA . ASP D 1 303 ? 22.786 136.664 -72.207 1.00 25.58 308 ASP D CA 1
ATOM 10730 C C . ASP D 1 303 ? 21.586 136.010 -72.847 1.00 27.02 308 ASP D C 1
ATOM 10731 O O . ASP D 1 303 ? 20.640 136.710 -73.220 1.00 27.76 308 ASP D O 1
ATOM 10736 N N . HIS D 1 304 ? 21.604 134.678 -72.922 1.00 28.21 309 HIS D N 1
ATOM 10737 C CA . HIS D 1 304 ? 20.522 133.912 -73.511 1.00 28.06 309 HIS D CA 1
ATOM 10738 C C . HIS D 1 304 ? 19.178 134.282 -72.952 1.00 28.96 309 HIS D C 1
ATOM 10739 O O . HIS D 1 304 ? 18.138 134.126 -73.671 1.00 28.66 309 HIS D O 1
ATOM 10746 N N . GLN D 1 305 ? 19.204 134.751 -71.688 1.00 29.73 310 GLN D N 1
ATOM 10747 C CA . GLN D 1 305 ? 17.991 135.169 -70.957 1.00 31.39 310 GLN D CA 1
ATOM 10748 C C . GLN D 1 305 ? 17.416 136.397 -71.660 1.00 31.20 310 GLN D C 1
ATOM 10749 O O . GLN D 1 305 ? 16.220 136.503 -71.917 1.00 29.43 310 GLN D O 1
ATOM 10755 N N . GLU D 1 306 ? 18.301 137.307 -72.011 1.00 32.24 311 GLU D N 1
ATOM 10756 C CA . GLU D 1 306 ? 17.846 138.487 -72.723 1.00 33.77 311 GLU D CA 1
ATOM 10757 C C . GLU D 1 306 ? 17.574 138.440 -74.226 1.00 32.31 311 GLU D C 1
ATOM 10758 O O . GLU D 1 306 ? 17.331 139.507 -74.829 1.00 32.59 311 GLU D O 1
ATOM 10764 N N . ARG D 1 307 ? 17.607 137.253 -74.838 1.00 30.31 312 ARG D N 1
ATOM 10765 C CA . ARG D 1 307 ? 17.342 137.161 -76.276 1.00 27.96 312 ARG D CA 1
ATOM 10766 C C . ARG D 1 307 ? 15.866 137.137 -76.492 1.00 26.39 312 ARG D C 1
ATOM 10767 O O . ARG D 1 307 ? 15.117 136.960 -75.542 1.00 26.34 312 ARG D O 1
ATOM 10775 N N . LEU D 1 308 ? 15.420 137.322 -77.725 1.00 25.38 313 LEU D N 1
ATOM 10776 C CA . LEU D 1 308 ? 14.001 137.279 -77.932 1.00 25.21 313 LEU D CA 1
ATOM 10777 C C . LEU D 1 308 ? 13.558 135.848 -77.902 1.00 23.82 313 LEU D C 1
ATOM 10778 O O . LEU D 1 308 ? 14.337 134.937 -78.107 1.00 24.33 313 LEU D O 1
ATOM 10783 N N . THR D 1 309 ? 12.293 135.679 -77.599 1.00 23.71 314 THR D N 1
ATOM 10784 C CA . THR D 1 309 ? 11.656 134.397 -77.609 1.00 25.71 314 THR D CA 1
ATOM 10785 C C . THR D 1 309 ? 11.366 134.242 -79.076 1.00 26.42 314 THR D C 1
ATOM 10786 O O . THR D 1 309 ? 11.452 135.188 -79.834 1.00 26.00 314 THR D O 1
ATOM 10790 N N . ALA D 1 310 ? 10.986 133.051 -79.482 1.00 27.74 315 ALA D N 1
ATOM 10791 C CA . ALA D 1 310 ? 10.668 132.913 -80.864 1.00 27.45 315 ALA D CA 1
ATOM 10792 C C . ALA D 1 310 ? 9.489 133.827 -81.013 1.00 25.95 315 ALA D C 1
ATOM 10793 O O . ALA D 1 310 ? 9.495 134.756 -81.843 1.00 25.25 315 ALA D O 1
ATOM 10795 N N . LEU D 1 311 ? 8.511 133.553 -80.145 1.00 24.46 316 LEU D N 1
ATOM 10796 C CA . LEU D 1 311 ? 7.224 134.237 -80.128 1.00 24.35 316 LEU D CA 1
ATOM 10797 C C . LEU D 1 311 ? 7.323 135.713 -80.194 1.00 23.98 316 LEU D C 1
ATOM 10798 O O . LEU D 1 311 ? 6.701 136.358 -80.997 1.00 24.13 316 LEU D O 1
ATOM 10803 N N . GLU D 1 312 ? 8.108 136.245 -79.287 1.00 24.18 317 GLU D N 1
ATOM 10804 C CA . GLU D 1 312 ? 8.316 137.666 -79.193 1.00 21.57 317 GLU D CA 1
ATOM 10805 C C . GLU D 1 312 ? 8.840 138.206 -80.490 1.00 20.55 317 GLU D C 1
ATOM 10806 O O . GLU D 1 312 ? 8.437 139.254 -80.934 1.00 19.92 317 GLU D O 1
ATOM 10812 N N . ALA D 1 313 ? 9.757 137.482 -81.089 1.00 20.54 318 ALA D N 1
ATOM 10813 C CA . ALA D 1 313 ? 10.318 137.948 -82.303 1.00 22.54 318 ALA D CA 1
ATOM 10814 C C . ALA D 1 313 ? 9.297 137.916 -83.412 1.00 24.05 318 ALA D C 1
ATOM 10815 O O . ALA D 1 313 ? 9.347 138.703 -84.350 1.00 25.95 318 ALA D O 1
ATOM 10817 N N . MET D 1 314 ? 8.356 137.005 -83.348 1.00 25.05 319 MET D N 1
ATOM 10818 C CA . MET D 1 314 ? 7.396 136.969 -84.440 1.00 26.26 319 MET D CA 1
ATOM 10819 C C . MET D 1 314 ? 6.487 138.160 -84.309 1.00 26.63 319 MET D C 1
ATOM 10820 O O . MET D 1 314 ? 5.391 138.099 -84.821 1.00 28.06 319 MET D O 1
ATOM 10825 N N . THR D 1 315 ? 6.878 139.196 -83.582 1.00 26.77 320 THR D N 1
ATOM 10826 C CA . THR D 1 315 ? 5.978 140.338 -83.393 1.00 27.42 320 THR D CA 1
ATOM 10827 C C . THR D 1 315 ? 6.773 141.612 -83.602 1.00 28.67 320 THR D C 1
ATOM 10828 O O . THR D 1 315 ? 6.276 142.737 -83.550 1.00 28.51 320 THR D O 1
ATOM 10832 N N . HIS D 1 316 ? 8.044 141.423 -83.843 1.00 29.91 321 HIS D N 1
ATOM 10833 C CA . HIS D 1 316 ? 8.880 142.545 -84.027 1.00 31.00 321 HIS D CA 1
ATOM 10834 C C . HIS D 1 316 ? 8.539 143.357 -85.263 1.00 32.91 321 HIS D C 1
ATOM 10835 O O . HIS D 1 316 ? 8.140 142.847 -86.317 1.00 32.83 321 HIS D O 1
ATOM 10842 N N . PRO D 1 317 ? 8.667 144.663 -85.143 1.00 34.57 322 PRO D N 1
ATOM 10843 C CA . PRO D 1 317 ? 8.389 145.580 -86.242 1.00 35.10 322 PRO D CA 1
ATOM 10844 C C . PRO D 1 317 ? 8.914 145.164 -87.592 1.00 34.24 322 PRO D C 1
ATOM 10845 O O . PRO D 1 317 ? 8.450 145.620 -88.610 1.00 33.89 322 PRO D O 1
ATOM 10849 N N . TYR D 1 318 ? 9.900 144.305 -87.604 1.00 33.25 323 TYR D N 1
ATOM 10850 C CA . TYR D 1 318 ? 10.451 143.847 -88.868 1.00 33.63 323 TYR D CA 1
ATOM 10851 C C . TYR D 1 318 ? 9.388 143.037 -89.608 1.00 33.48 323 TYR D C 1
ATOM 10852 O O . TYR D 1 318 ? 9.186 143.184 -90.803 1.00 32.84 323 TYR D O 1
ATOM 10861 N N . PHE D 1 319 ? 8.685 142.209 -88.868 1.00 34.77 324 PHE D N 1
ATOM 10862 C CA . PHE D 1 319 ? 7.724 141.333 -89.475 1.00 37.57 324 PHE D CA 1
ATOM 10863 C C . PHE D 1 319 ? 6.330 141.863 -89.694 1.00 40.82 324 PHE D C 1
ATOM 10864 O O . PHE D 1 319 ? 5.477 141.140 -90.319 1.00 42.34 324 PHE D O 1
ATOM 10872 N N . GLN D 1 320 ? 6.055 143.079 -89.192 1.00 42.86 325 GLN D N 1
ATOM 10873 C CA . GLN D 1 320 ? 4.701 143.640 -89.360 1.00 44.28 325 GLN D CA 1
ATOM 10874 C C . GLN D 1 320 ? 4.200 143.369 -90.750 1.00 43.97 325 GLN D C 1
ATOM 10875 O O . GLN D 1 320 ? 3.163 142.746 -90.917 1.00 41.31 325 GLN D O 1
ATOM 10881 N N . GLN D 1 321 ? 4.979 143.788 -91.746 1.00 45.74 326 GLN D N 1
ATOM 10882 C CA . GLN D 1 321 ? 4.534 143.624 -93.108 1.00 48.59 326 GLN D CA 1
ATOM 10883 C C . GLN D 1 321 ? 4.082 142.211 -93.389 1.00 49.40 326 GLN D C 1
ATOM 10884 O O . GLN D 1 321 ? 2.911 141.969 -93.766 1.00 49.05 326 GLN D O 1
ATOM 10890 N N . VAL D 1 322 ? 5.008 141.274 -93.201 1.00 49.94 327 VAL D N 1
ATOM 10891 C CA . VAL D 1 322 ? 4.710 139.865 -93.442 1.00 48.89 327 VAL D CA 1
ATOM 10892 C C . VAL D 1 322 ? 3.523 139.401 -92.663 1.00 48.66 327 VAL D C 1
ATOM 10893 O O . VAL D 1 322 ? 2.603 138.805 -93.229 1.00 47.96 327 VAL D O 1
ATOM 10897 N N . ARG D 1 323 ? 3.553 139.674 -91.359 1.00 48.58 328 ARG D N 1
ATOM 10898 C CA . ARG D 1 323 ? 2.477 139.237 -90.492 1.00 49.34 328 ARG D CA 1
ATOM 10899 C C . ARG D 1 323 ? 1.126 139.676 -91.031 1.00 50.04 328 ARG D C 1
ATOM 10900 O O . ARG D 1 323 ? 0.103 139.006 -90.847 1.00 50.01 328 ARG D O 1
ATOM 10908 N N . ALA D 1 324 ? 1.138 140.810 -91.719 1.00 51.70 329 ALA D N 1
ATOM 10909 C CA . ALA D 1 324 ? -0.068 141.371 -92.346 1.00 52.96 329 ALA D CA 1
ATOM 10910 C C . ALA D 1 324 ? -0.571 140.366 -93.373 1.00 54.66 329 ALA D C 1
ATOM 10911 O O . ALA D 1 324 ? -1.634 139.755 -93.208 1.00 54.73 329 ALA D O 1
ATOM 10913 N N . ALA D 1 325 ? 0.245 140.215 -94.427 1.00 56.36 330 ALA D N 1
ATOM 10914 C CA . ALA D 1 325 ? 0.027 139.326 -95.556 1.00 56.86 330 ALA D CA 1
ATOM 10915 C C . ALA D 1 325 ? -0.481 137.947 -95.167 1.00 58.16 330 ALA D C 1
ATOM 10916 O O . ALA D 1 325 ? -1.093 137.263 -95.981 1.00 58.12 330 ALA D O 1
ATOM 10918 N N . GLU D 1 326 ? -0.212 137.547 -93.924 1.00 60.14 331 GLU D N 1
ATOM 10919 C CA . GLU D 1 326 ? -0.573 136.221 -93.426 1.00 61.63 331 GLU D CA 1
ATOM 10920 C C . GLU D 1 326 ? -2.105 135.973 -93.372 1.00 62.83 331 GLU D C 1
ATOM 10921 O O . GLU D 1 326 ? -2.636 135.235 -94.240 1.00 61.67 331 GLU D O 1
ATOM 10927 N N . ASN D 1 327 ? -2.798 136.563 -92.379 1.00 64.52 332 ASN D N 1
ATOM 10928 C CA . ASN D 1 327 ? -4.270 136.419 -92.266 1.00 66.21 332 ASN D CA 1
ATOM 10929 C C . ASN D 1 327 ? -4.788 137.112 -93.529 1.00 68.15 332 ASN D C 1
ATOM 10930 O O . ASN D 1 327 ? -5.868 136.775 -94.084 1.00 67.58 332 ASN D O 1
ATOM 10935 N N . SER D 1 328 ? -3.914 138.040 -93.965 1.00 70.25 333 SER D N 1
ATOM 10936 C CA . SER D 1 328 ? -4.013 138.935 -95.142 1.00 71.59 333 SER D CA 1
ATOM 10937 C C . SER D 1 328 ? -5.369 139.568 -95.184 1.00 71.77 333 SER D C 1
ATOM 10938 O O . SER D 1 328 ? -5.395 140.824 -95.191 1.00 72.19 333 SER D O 1
ATOM 10941 N N . TYR E 2 8 ? 69.297 88.548 -55.211 1.00 61.49 188 TYR E N 1
ATOM 10942 C CA . TYR E 2 8 ? 68.308 89.347 -56.071 1.00 62.54 188 TYR E CA 1
ATOM 10943 C C . TYR E 2 8 ? 68.626 90.849 -56.237 1.00 62.04 188 TYR E C 1
ATOM 10944 O O . TYR E 2 8 ? 68.571 91.360 -57.385 1.00 62.95 188 TYR E O 1
ATOM 10953 N N . GLY E 2 9 ? 68.908 91.525 -55.091 1.00 60.16 189 GLY E N 1
ATOM 10954 C CA . GLY E 2 9 ? 69.172 92.963 -55.002 1.00 55.97 189 GLY E CA 1
ATOM 10955 C C . GLY E 2 9 ? 68.048 93.611 -55.778 1.00 53.90 189 GLY E C 1
ATOM 10956 O O . GLY E 2 9 ? 68.154 93.668 -57.004 1.00 55.78 189 GLY E O 1
ATOM 10957 N N . PHE E 2 10 ? 66.973 94.067 -55.144 1.00 49.01 190 PHE E N 1
ATOM 10958 C CA . PHE E 2 10 ? 65.885 94.643 -55.934 1.00 44.71 190 PHE E CA 1
ATOM 10959 C C . PHE E 2 10 ? 66.373 95.552 -57.083 1.00 41.20 190 PHE E C 1
ATOM 10960 O O . PHE E 2 10 ? 67.345 96.270 -56.897 1.00 40.72 190 PHE E O 1
ATOM 10968 N N . LYS E 2 11 ? 65.735 95.531 -58.261 1.00 36.50 191 LYS E N 1
ATOM 10969 C CA . LYS E 2 11 ? 66.277 96.327 -59.376 1.00 33.52 191 LYS E CA 1
ATOM 10970 C C . LYS E 2 11 ? 65.282 97.142 -60.228 1.00 33.20 191 LYS E C 1
ATOM 10971 O O . LYS E 2 11 ? 64.157 96.694 -60.385 1.00 33.35 191 LYS E O 1
ATOM 10977 N N . ILE E 2 12 ? 65.681 98.360 -60.697 1.00 31.89 192 ILE E N 1
ATOM 10978 C CA . ILE E 2 12 ? 64.847 99.254 -61.555 1.00 30.61 192 ILE E CA 1
ATOM 10979 C C . ILE E 2 12 ? 65.377 99.227 -62.951 1.00 31.39 192 ILE E C 1
ATOM 10980 O O . ILE E 2 12 ? 66.525 99.543 -63.211 1.00 30.34 192 ILE E O 1
ATOM 10985 N N . HIS E 2 13 ? 64.479 98.847 -63.852 1.00 33.20 193 HIS E N 1
ATOM 10986 C CA . HIS E 2 13 ? 64.780 98.680 -65.259 1.00 34.85 193 HIS E CA 1
ATOM 10987 C C . HIS E 2 13 ? 66.014 97.839 -65.126 1.00 35.68 193 HIS E C 1
ATOM 10988 O O . HIS E 2 13 ? 65.988 96.648 -64.746 1.00 36.46 193 HIS E O 1
ATOM 10995 N N . PRO E 2 14 ? 67.139 98.487 -65.284 1.00 36.33 194 PRO E N 1
ATOM 10996 C CA . PRO E 2 14 ? 68.092 97.408 -65.121 1.00 35.04 194 PRO E CA 1
ATOM 10997 C C . PRO E 2 14 ? 69.048 97.429 -63.940 1.00 33.13 194 PRO E C 1
ATOM 10998 O O . PRO E 2 14 ? 69.476 96.383 -63.550 1.00 33.41 194 PRO E O 1
ATOM 11002 N N . MET E 2 15 ? 69.384 98.603 -63.395 1.00 31.32 195 MET E N 1
ATOM 11003 C CA . MET E 2 15 ? 70.351 98.745 -62.297 1.00 29.25 195 MET E CA 1
ATOM 11004 C C . MET E 2 15 ? 69.817 98.528 -60.904 1.00 28.48 195 MET E C 1
ATOM 11005 O O . MET E 2 15 ? 68.679 98.788 -60.683 1.00 26.59 195 MET E O 1
ATOM 11010 N N . ALA E 2 16 ? 70.633 98.039 -59.973 1.00 30.29 196 ALA E N 1
ATOM 11011 C CA . ALA E 2 16 ? 70.165 97.798 -58.608 1.00 35.32 196 ALA E CA 1
ATOM 11012 C C . ALA E 2 16 ? 70.013 99.204 -58.072 1.00 38.33 196 ALA E C 1
ATOM 11013 O O . ALA E 2 16 ? 70.295 100.140 -58.798 1.00 39.99 196 ALA E O 1
ATOM 11015 N N . TYR E 2 17 ? 69.574 99.384 -56.836 1.00 41.58 197 TYR E N 1
ATOM 11016 C CA . TYR E 2 17 ? 69.434 100.736 -56.353 1.00 45.94 197 TYR E CA 1
ATOM 11017 C C . TYR E 2 17 ? 70.265 100.906 -55.160 1.00 47.85 197 TYR E C 1
ATOM 11018 O O . TYR E 2 17 ? 70.191 100.081 -54.248 1.00 49.50 197 TYR E O 1
ATOM 11027 N N . GLN E 2 18 ? 70.990 102.015 -55.126 1.00 48.77 198 GLN E N 1
ATOM 11028 C CA . GLN E 2 18 ? 71.819 102.369 -53.993 1.00 49.38 198 GLN E CA 1
ATOM 11029 C C . GLN E 2 18 ? 70.903 102.290 -52.790 1.00 51.00 198 GLN E C 1
ATOM 11030 O O . GLN E 2 18 ? 69.749 101.898 -52.876 1.00 49.43 198 GLN E O 1
ATOM 11036 N N . LEU E 2 19 ? 71.405 102.749 -51.665 1.00 54.29 199 LEU E N 1
ATOM 11037 C CA . LEU E 2 19 ? 70.615 102.714 -50.455 1.00 57.19 199 LEU E CA 1
ATOM 11038 C C . LEU E 2 19 ? 70.694 104.003 -49.620 1.00 58.74 199 LEU E C 1
ATOM 11039 O O . LEU E 2 19 ? 71.596 104.815 -49.795 1.00 58.43 199 LEU E O 1
ATOM 11044 N N . GLN E 2 20 ? 69.691 104.163 -48.752 1.00 60.66 200 GLN E N 1
ATOM 11045 C CA . GLN E 2 20 ? 69.528 105.244 -47.772 1.00 62.30 200 GLN E CA 1
ATOM 11046 C C . GLN E 2 20 ? 70.195 104.485 -46.660 1.00 62.28 200 GLN E C 1
ATOM 11047 O O . GLN E 2 20 ? 70.466 103.325 -46.835 1.00 63.71 200 GLN E O 1
ATOM 11053 N N . LEU E 2 21 ? 70.470 105.007 -45.495 1.00 61.71 201 LEU E N 1
ATOM 11054 C CA . LEU E 2 21 ? 71.020 103.976 -44.661 1.00 60.98 201 LEU E CA 1
ATOM 11055 C C . LEU E 2 21 ? 70.188 103.591 -43.475 1.00 60.36 201 LEU E C 1
ATOM 11056 O O . LEU E 2 21 ? 69.191 104.207 -43.145 1.00 59.42 201 LEU E O 1
ATOM 11061 N N . GLN E 2 22 ? 70.622 102.502 -42.876 1.00 61.03 202 GLN E N 1
ATOM 11062 C CA . GLN E 2 22 ? 69.999 101.909 -41.710 1.00 61.85 202 GLN E CA 1
ATOM 11063 C C . GLN E 2 22 ? 71.064 101.078 -40.919 1.00 61.63 202 GLN E C 1
ATOM 11064 O O . GLN E 2 22 ? 70.985 99.839 -40.844 1.00 61.85 202 GLN E O 1
ATOM 11070 N N . ALA E 2 23 ? 72.055 101.800 -40.362 1.00 60.78 203 ALA E N 1
ATOM 11071 C CA . ALA E 2 23 ? 73.216 101.312 -39.544 1.00 59.60 203 ALA E CA 1
ATOM 11072 C C . ALA E 2 23 ? 74.545 101.592 -40.289 1.00 58.71 203 ALA E C 1
ATOM 11073 O O . ALA E 2 23 ? 75.667 101.309 -39.762 1.00 57.70 203 ALA E O 1
ATOM 11076 N N . ARG F 2 6 ? 61.681 149.438 -49.455 1.00 62.41 186 ARG F N 1
ATOM 11077 C CA . ARG F 2 6 ? 61.228 148.038 -49.730 1.00 63.21 186 ARG F CA 1
ATOM 11078 C C . ARG F 2 6 ? 62.364 147.089 -50.178 1.00 62.95 186 ARG F C 1
ATOM 11079 O O . ARG F 2 6 ? 62.253 146.521 -51.250 1.00 64.28 186 ARG F O 1
ATOM 11087 N N . LEU F 2 7 ? 63.431 146.886 -49.398 1.00 62.49 187 LEU F N 1
ATOM 11088 C CA . LEU F 2 7 ? 64.502 145.958 -49.839 1.00 62.60 187 LEU F CA 1
ATOM 11089 C C . LEU F 2 7 ? 63.964 144.661 -50.525 1.00 62.99 187 LEU F C 1
ATOM 11090 O O . LEU F 2 7 ? 63.830 143.608 -49.905 1.00 63.81 187 LEU F O 1
ATOM 11095 N N . TYR F 2 8 ? 63.685 144.776 -51.824 1.00 63.20 188 TYR F N 1
ATOM 11096 C CA . TYR F 2 8 ? 63.157 143.706 -52.662 1.00 63.13 188 TYR F CA 1
ATOM 11097 C C . TYR F 2 8 ? 64.274 143.309 -53.668 1.00 63.42 188 TYR F C 1
ATOM 11098 O O . TYR F 2 8 ? 65.263 144.058 -53.910 1.00 62.41 188 TYR F O 1
ATOM 11107 N N . GLY F 2 9 ? 64.118 142.074 -54.154 1.00 63.14 189 GLY F N 1
ATOM 11108 C CA . GLY F 2 9 ? 65.016 141.468 -55.108 1.00 61.33 189 GLY F CA 1
ATOM 11109 C C . GLY F 2 9 ? 65.009 139.983 -54.801 1.00 60.00 189 GLY F C 1
ATOM 11110 O O . GLY F 2 9 ? 64.762 139.620 -53.643 1.00 60.15 189 GLY F O 1
ATOM 11111 N N . PHE F 2 10 ? 65.260 139.159 -55.832 1.00 57.84 190 PHE F N 1
ATOM 11112 C CA . PHE F 2 10 ? 65.339 137.700 -55.748 1.00 54.37 190 PHE F CA 1
ATOM 11113 C C . PHE F 2 10 ? 64.013 136.967 -55.522 1.00 50.99 190 PHE F C 1
ATOM 11114 O O . PHE F 2 10 ? 63.792 136.373 -54.447 1.00 51.25 190 PHE F O 1
ATOM 11122 N N . LYS F 2 11 ? 63.119 136.967 -56.504 1.00 46.16 191 LYS F N 1
ATOM 11123 C CA . LYS F 2 11 ? 61.858 136.259 -56.270 1.00 41.78 191 LYS F CA 1
ATOM 11124 C C . LYS F 2 11 ? 61.208 135.592 -57.506 1.00 40.61 191 LYS F C 1
ATOM 11125 O O . LYS F 2 11 ? 60.990 136.253 -58.538 1.00 40.42 191 LYS F O 1
ATOM 11131 N N . ILE F 2 12 ? 60.952 134.275 -57.388 1.00 38.19 192 ILE F N 1
ATOM 11132 C CA . ILE F 2 12 ? 60.294 133.511 -58.430 1.00 35.74 192 ILE F CA 1
ATOM 11133 C C . ILE F 2 12 ? 58.813 133.574 -58.134 1.00 34.41 192 ILE F C 1
ATOM 11134 O O . ILE F 2 12 ? 58.356 133.545 -57.010 1.00 30.64 192 ILE F O 1
ATOM 11139 N N . HIS F 2 13 ? 58.079 133.660 -59.219 1.00 35.78 193 HIS F N 1
ATOM 11140 C CA . HIS F 2 13 ? 56.649 133.808 -59.205 1.00 37.03 193 HIS F CA 1
ATOM 11141 C C . HIS F 2 13 ? 56.576 134.784 -58.051 1.00 36.91 193 HIS F C 1
ATOM 11142 O O . HIS F 2 13 ? 56.905 135.952 -58.196 1.00 38.87 193 HIS F O 1
ATOM 11149 N N . PRO F 2 14 ? 56.303 134.330 -56.872 1.00 36.46 194 PRO F N 1
ATOM 11150 C CA . PRO F 2 14 ? 56.352 135.634 -56.224 1.00 35.92 194 PRO F CA 1
ATOM 11151 C C . PRO F 2 14 ? 57.198 135.668 -54.991 1.00 34.93 194 PRO F C 1
ATOM 11152 O O . PRO F 2 14 ? 57.415 136.717 -54.399 1.00 35.66 194 PRO F O 1
ATOM 11156 N N . MET F 2 15 ? 57.703 134.500 -54.630 1.00 33.79 195 MET F N 1
ATOM 11157 C CA . MET F 2 15 ? 58.481 134.319 -53.403 1.00 31.74 195 MET F CA 1
ATOM 11158 C C . MET F 2 15 ? 60.017 134.684 -53.414 1.00 30.81 195 MET F C 1
ATOM 11159 O O . MET F 2 15 ? 60.744 134.522 -54.399 1.00 28.61 195 MET F O 1
ATOM 11164 N N . ALA F 2 16 ? 60.511 135.233 -52.317 1.00 30.56 196 ALA F N 1
ATOM 11165 C CA . ALA F 2 16 ? 61.892 135.607 -52.396 1.00 31.52 196 ALA F CA 1
ATOM 11166 C C . ALA F 2 16 ? 62.521 134.241 -52.401 1.00 30.85 196 ALA F C 1
ATOM 11167 O O . ALA F 2 16 ? 61.844 133.317 -51.953 1.00 31.52 196 ALA F O 1
ATOM 11169 N N . TYR F 2 17 ? 63.712 134.059 -52.990 1.00 30.92 197 TYR F N 1
ATOM 11170 C CA . TYR F 2 17 ? 64.452 132.772 -52.780 1.00 33.27 197 TYR F CA 1
ATOM 11171 C C . TYR F 2 17 ? 65.932 133.055 -52.663 1.00 33.26 197 TYR F C 1
ATOM 11172 O O . TYR F 2 17 ? 66.415 133.972 -53.339 1.00 34.05 197 TYR F O 1
ATOM 11181 N N . GLN F 2 18 ? 66.637 132.234 -51.857 1.00 31.66 198 GLN F N 1
ATOM 11182 C CA . GLN F 2 18 ? 68.051 132.445 -51.473 1.00 30.40 198 GLN F CA 1
ATOM 11183 C C . GLN F 2 18 ? 69.366 132.030 -52.156 1.00 32.93 198 GLN F C 1
ATOM 11184 O O . GLN F 2 18 ? 70.243 132.891 -52.457 1.00 31.57 198 GLN F O 1
ATOM 11190 N N . LEU F 2 19 ? 69.491 130.693 -52.307 1.00 35.59 199 LEU F N 1
ATOM 11191 C CA . LEU F 2 19 ? 70.681 129.993 -52.831 1.00 36.40 199 LEU F CA 1
ATOM 11192 C C . LEU F 2 19 ? 70.502 128.657 -53.644 1.00 36.16 199 LEU F C 1
ATOM 11193 O O . LEU F 2 19 ? 69.454 128.024 -53.677 1.00 33.60 199 LEU F O 1
ATOM 11198 N N . GLN F 2 20 ? 71.585 128.259 -54.289 1.00 37.62 200 GLN F N 1
ATOM 11199 C CA . GLN F 2 20 ? 71.636 127.024 -55.013 1.00 38.30 200 GLN F CA 1
ATOM 11200 C C . GLN F 2 20 ? 72.004 125.996 -53.936 1.00 39.99 200 GLN F C 1
ATOM 11201 O O . GLN F 2 20 ? 73.181 125.555 -53.863 1.00 39.32 200 GLN F O 1
ATOM 11207 N N . LEU F 2 21 ? 71.027 125.682 -53.044 1.00 41.60 201 LEU F N 1
ATOM 11208 C CA . LEU F 2 21 ? 71.182 124.632 -51.960 1.00 40.72 201 LEU F CA 1
ATOM 11209 C C . LEU F 2 21 ? 70.774 123.345 -52.654 1.00 41.62 201 LEU F C 1
ATOM 11210 O O . LEU F 2 21 ? 69.607 122.930 -52.612 1.00 39.00 201 LEU F O 1
ATOM 11215 N N . GLN F 2 22 ? 71.790 122.722 -53.243 1.00 44.08 202 GLN F N 1
ATOM 11216 C CA . GLN F 2 22 ? 71.612 121.568 -54.096 1.00 47.12 202 GLN F CA 1
ATOM 11217 C C . GLN F 2 22 ? 72.016 120.066 -53.732 1.00 47.54 202 GLN F C 1
ATOM 11218 O O . GLN F 2 22 ? 73.233 119.669 -53.645 1.00 46.82 202 GLN F O 1
ATOM 11224 N N . ALA F 2 23 ? 70.929 119.270 -53.579 1.00 45.73 203 ALA F N 1
ATOM 11225 C CA . ALA F 2 23 ? 70.945 117.868 -53.229 1.00 44.44 203 ALA F CA 1
ATOM 11226 C C . ALA F 2 23 ? 69.847 117.648 -52.125 1.00 44.75 203 ALA F C 1
ATOM 11227 O O . ALA F 2 23 ? 69.501 118.641 -51.439 1.00 42.26 203 ALA F O 1
ATOM 11230 N N . TYR G 2 8 ? 19.407 143.165 -108.988 1.00 50.28 188 TYR G N 1
ATOM 11231 C CA . TYR G 2 8 ? 20.450 143.619 -107.953 1.00 51.31 188 TYR G CA 1
ATOM 11232 C C . TYR G 2 8 ? 21.887 143.003 -108.016 1.00 49.69 188 TYR G C 1
ATOM 11233 O O . TYR G 2 8 ? 22.542 142.792 -106.966 1.00 49.14 188 TYR G O 1
ATOM 11242 N N . GLY G 2 9 ? 22.372 142.771 -109.248 1.00 47.93 189 GLY G N 1
ATOM 11243 C CA . GLY G 2 9 ? 23.690 142.220 -109.425 1.00 44.78 189 GLY G CA 1
ATOM 11244 C C . GLY G 2 9 ? 23.748 141.259 -108.275 1.00 43.72 189 GLY G C 1
ATOM 11245 O O . GLY G 2 9 ? 24.524 141.486 -107.335 1.00 42.32 189 GLY G O 1
ATOM 11246 N N . PHE G 2 10 ? 22.822 140.279 -108.339 1.00 42.22 190 PHE G N 1
ATOM 11247 C CA . PHE G 2 10 ? 22.672 139.152 -107.431 1.00 40.00 190 PHE G CA 1
ATOM 11248 C C . PHE G 2 10 ? 23.705 138.133 -107.900 1.00 38.17 190 PHE G C 1
ATOM 11249 O O . PHE G 2 10 ? 23.379 137.412 -108.836 1.00 37.76 190 PHE G O 1
ATOM 11257 N N . LYS G 2 11 ? 24.901 138.093 -107.248 1.00 36.00 191 LYS G N 1
ATOM 11258 C CA . LYS G 2 11 ? 26.114 137.252 -107.517 1.00 34.81 191 LYS G CA 1
ATOM 11259 C C . LYS G 2 11 ? 26.705 136.393 -106.336 1.00 34.79 191 LYS G C 1
ATOM 11260 O O . LYS G 2 11 ? 26.687 136.829 -105.191 1.00 34.64 191 LYS G O 1
ATOM 11266 N N . ILE G 2 12 ? 27.247 135.199 -106.609 1.00 34.18 192 ILE G N 1
ATOM 11267 C CA . ILE G 2 12 ? 27.861 134.399 -105.539 1.00 34.44 192 ILE G CA 1
ATOM 11268 C C . ILE G 2 12 ? 29.313 134.382 -105.792 1.00 34.95 192 ILE G C 1
ATOM 11269 O O . ILE G 2 12 ? 29.744 134.276 -106.958 1.00 32.05 192 ILE G O 1
ATOM 11274 N N . HIS G 2 13 ? 30.031 134.404 -104.651 1.00 36.90 193 HIS G N 1
ATOM 11275 C CA . HIS G 2 13 ? 31.508 134.527 -104.529 1.00 37.94 193 HIS G CA 1
ATOM 11276 C C . HIS G 2 13 ? 31.718 135.428 -105.665 1.00 36.82 193 HIS G C 1
ATOM 11277 O O . HIS G 2 13 ? 31.672 136.640 -105.520 1.00 38.21 193 HIS G O 1
ATOM 11284 N N . PRO G 2 14 ? 31.855 134.886 -106.831 1.00 35.69 194 PRO G N 1
ATOM 11285 C CA . PRO G 2 14 ? 32.017 136.066 -107.676 1.00 34.72 194 PRO G CA 1
ATOM 11286 C C . PRO G 2 14 ? 31.021 136.170 -108.823 1.00 32.50 194 PRO G C 1
ATOM 11287 O O . PRO G 2 14 ? 30.674 137.234 -109.269 1.00 33.21 194 PRO G O 1
ATOM 11291 N N . MET G 2 15 ? 30.560 135.044 -109.294 1.00 29.65 195 MET G N 1
ATOM 11292 C CA . MET G 2 15 ? 29.709 135.035 -110.451 1.00 26.40 195 MET G CA 1
ATOM 11293 C C . MET G 2 15 ? 28.242 135.478 -110.341 1.00 26.79 195 MET G C 1
ATOM 11294 O O . MET G 2 15 ? 27.581 135.315 -109.319 1.00 25.41 195 MET G O 1
ATOM 11299 N N . ALA G 2 16 ? 27.706 136.065 -111.393 1.00 28.04 196 ALA G N 1
ATOM 11300 C CA . ALA G 2 16 ? 26.304 136.430 -111.274 1.00 31.20 196 ALA G CA 1
ATOM 11301 C C . ALA G 2 16 ? 25.687 135.034 -111.311 1.00 31.71 196 ALA G C 1
ATOM 11302 O O . ALA G 2 16 ? 26.424 134.067 -111.415 1.00 31.87 196 ALA G O 1
ATOM 11304 N N . TYR G 2 17 ? 24.370 134.911 -111.192 1.00 32.50 197 TYR G N 1
ATOM 11305 C CA . TYR G 2 17 ? 23.712 133.612 -111.392 1.00 33.54 197 TYR G CA 1
ATOM 11306 C C . TYR G 2 17 ? 22.296 133.932 -111.707 1.00 32.68 197 TYR G C 1
ATOM 11307 O O . TYR G 2 17 ? 21.897 135.069 -111.571 1.00 34.51 197 TYR G O 1
ATOM 11316 N N . GLN G 2 18 ? 21.510 132.932 -112.028 1.00 32.00 198 GLN G N 1
ATOM 11317 C CA . GLN G 2 18 ? 20.128 133.159 -112.501 1.00 32.44 198 GLN G CA 1
ATOM 11318 C C . GLN G 2 18 ? 18.683 132.845 -111.924 1.00 34.52 198 GLN G C 1
ATOM 11319 O O . GLN G 2 18 ? 17.815 133.733 -111.780 1.00 33.63 198 GLN G O 1
ATOM 11325 N N . LEU G 2 19 ? 18.409 131.549 -111.714 1.00 37.29 199 LEU G N 1
ATOM 11326 C CA . LEU G 2 19 ? 17.094 131.063 -111.234 1.00 37.82 199 LEU G CA 1
ATOM 11327 C C . LEU G 2 19 ? 17.158 129.801 -110.360 1.00 38.67 199 LEU G C 1
ATOM 11328 O O . LEU G 2 19 ? 18.216 129.155 -110.261 1.00 36.80 199 LEU G O 1
ATOM 11333 N N . GLN G 2 20 ? 16.009 129.492 -109.720 1.00 40.91 200 GLN G N 1
ATOM 11334 C CA . GLN G 2 20 ? 15.827 128.302 -108.851 1.00 41.10 200 GLN G CA 1
ATOM 11335 C C . GLN G 2 20 ? 15.580 127.182 -109.861 1.00 41.00 200 GLN G C 1
ATOM 11336 O O . GLN G 2 20 ? 14.477 127.041 -110.435 1.00 39.39 200 GLN G O 1
ATOM 11342 N N . LEU G 2 21 ? 16.669 126.439 -110.100 1.00 40.79 201 LEU G N 1
ATOM 11343 C CA . LEU G 2 21 ? 16.690 125.345 -111.068 1.00 41.19 201 LEU G CA 1
ATOM 11344 C C . LEU G 2 21 ? 17.161 124.051 -110.472 1.00 43.70 201 LEU G C 1
ATOM 11345 O O . LEU G 2 21 ? 17.877 123.317 -111.106 1.00 45.21 201 LEU G O 1
ATOM 11350 N N . GLN G 2 22 ? 16.744 123.721 -109.274 1.00 45.90 202 GLN G N 1
ATOM 11351 C CA . GLN G 2 22 ? 17.264 122.506 -108.711 1.00 47.83 202 GLN G CA 1
ATOM 11352 C C . GLN G 2 22 ? 16.539 121.327 -109.275 1.00 48.54 202 GLN G C 1
ATOM 11353 O O . GLN G 2 22 ? 15.323 121.405 -109.529 1.00 47.75 202 GLN G O 1
ATOM 11359 N N . ALA G 2 23 ? 17.291 120.239 -109.470 1.00 48.86 203 ALA G N 1
ATOM 11360 C CA . ALA G 2 23 ? 16.711 118.996 -110.001 1.00 49.53 203 ALA G CA 1
ATOM 11361 C C . ALA G 2 23 ? 17.731 117.988 -110.626 1.00 49.47 203 ALA G C 1
ATOM 11362 O O . ALA G 2 23 ? 17.327 116.846 -111.029 1.00 49.15 203 ALA G O 1
ATOM 11365 N N . TYR H 2 8 ? 21.160 88.619 -108.236 1.00 47.37 188 TYR H N 1
ATOM 11366 C CA . TYR H 2 8 ? 21.498 90.096 -108.294 1.00 46.44 188 TYR H CA 1
ATOM 11367 C C . TYR H 2 8 ? 20.483 91.006 -107.547 1.00 45.56 188 TYR H C 1
ATOM 11368 O O . TYR H 2 8 ? 20.166 90.738 -106.409 1.00 44.24 188 TYR H O 1
ATOM 11377 N N . GLY H 2 9 ? 19.939 92.040 -108.198 1.00 45.58 189 GLY H N 1
ATOM 11378 C CA . GLY H 2 9 ? 19.039 92.981 -107.514 1.00 43.80 189 GLY H CA 1
ATOM 11379 C C . GLY H 2 9 ? 20.045 93.959 -106.889 1.00 43.03 189 GLY H C 1
ATOM 11380 O O . GLY H 2 9 ? 20.513 93.789 -105.750 1.00 42.40 189 GLY H O 1
ATOM 11381 N N . PHE H 2 10 ? 20.448 94.942 -107.683 1.00 41.11 190 PHE H N 1
ATOM 11382 C CA . PHE H 2 10 ? 21.414 95.959 -107.302 1.00 39.15 190 PHE H CA 1
ATOM 11383 C C . PHE H 2 10 ? 20.901 96.760 -106.117 1.00 37.54 190 PHE H C 1
ATOM 11384 O O . PHE H 2 10 ? 19.926 97.440 -106.248 1.00 37.49 190 PHE H O 1
ATOM 11392 N N . LYS H 2 11 ? 21.552 96.722 -104.960 1.00 35.81 191 LYS H N 1
ATOM 11393 C CA . LYS H 2 11 ? 21.036 97.448 -103.788 1.00 34.41 191 LYS H CA 1
ATOM 11394 C C . LYS H 2 11 ? 22.042 98.425 -103.108 1.00 34.33 191 LYS H C 1
ATOM 11395 O O . LYS H 2 11 ? 23.190 98.051 -102.956 1.00 34.40 191 LYS H O 1
ATOM 11401 N N . ILE H 2 12 ? 21.629 99.654 -102.730 1.00 33.71 192 ILE H N 1
ATOM 11402 C CA . ILE H 2 12 ? 22.528 100.594 -102.038 1.00 33.86 192 ILE H CA 1
ATOM 11403 C C . ILE H 2 12 ? 22.084 100.706 -100.641 1.00 34.51 192 ILE H C 1
ATOM 11404 O O . ILE H 2 12 ? 20.961 101.115 -100.318 1.00 31.53 192 ILE H O 1
ATOM 11409 N N . HIS H 2 13 ? 23.064 100.374 -99.819 1.00 37.32 193 HIS H N 1
ATOM 11410 C CA . HIS H 2 13 ? 22.920 100.331 -98.406 1.00 39.02 193 HIS H CA 1
ATOM 11411 C C . HIS H 2 13 ? 21.699 99.424 -98.369 1.00 38.09 193 HIS H C 1
ATOM 11412 O O . HIS H 2 13 ? 21.838 98.206 -98.550 1.00 39.49 193 HIS H O 1
ATOM 11419 N N . PRO H 2 14 ? 20.492 99.983 -98.307 1.00 36.52 194 PRO H N 1
ATOM 11420 C CA . PRO H 2 14 ? 19.415 98.964 -98.261 1.00 34.40 194 PRO H CA 1
ATOM 11421 C C . PRO H 2 14 ? 18.316 98.879 -99.383 1.00 30.51 194 PRO H C 1
ATOM 11422 O O . PRO H 2 14 ? 17.834 97.793 -99.749 1.00 29.24 194 PRO H O 1
ATOM 11426 N N . MET H 2 15 ? 17.963 100.044 -99.913 1.00 27.87 195 MET H N 1
ATOM 11427 C CA . MET H 2 15 ? 16.956 100.201 -100.950 1.00 23.21 195 MET H CA 1
ATOM 11428 C C . MET H 2 15 ? 17.462 99.809 -102.320 1.00 21.65 195 MET H C 1
ATOM 11429 O O . MET H 2 15 ? 18.628 99.752 -102.519 1.00 18.15 195 MET H O 1
ATOM 11434 N N . ALA H 2 16 ? 16.585 99.494 -103.248 1.00 23.72 196 ALA H N 1
ATOM 11435 C CA . ALA H 2 16 ? 17.080 99.166 -104.576 1.00 28.09 196 ALA H CA 1
ATOM 11436 C C . ALA H 2 16 ? 17.173 100.563 -105.183 1.00 29.92 196 ALA H C 1
ATOM 11437 O O . ALA H 2 16 ? 16.868 101.524 -104.464 1.00 29.79 196 ALA H O 1
ATOM 11439 N N . TYR H 2 17 ? 17.587 100.693 -106.454 1.00 31.76 197 TYR H N 1
ATOM 11440 C CA . TYR H 2 17 ? 17.696 102.022 -107.047 1.00 35.07 197 TYR H CA 1
ATOM 11441 C C . TYR H 2 17 ? 16.965 102.090 -108.267 1.00 36.47 197 TYR H C 1
ATOM 11442 O O . TYR H 2 17 ? 17.086 101.224 -109.131 1.00 35.15 197 TYR H O 1
ATOM 11451 N N . GLN H 2 18 ? 16.263 103.211 -108.337 1.00 38.90 198 GLN H N 1
ATOM 11452 C CA . GLN H 2 18 ? 15.405 103.570 -109.448 1.00 40.43 198 GLN H CA 1
ATOM 11453 C C . GLN H 2 18 ? 16.350 103.469 -110.547 1.00 42.82 198 GLN H C 1
ATOM 11454 O O . GLN H 2 18 ? 17.540 103.335 -110.317 1.00 42.01 198 GLN H O 1
ATOM 11460 N N . LEU H 2 19 ? 15.813 103.594 -111.738 1.00 46.65 199 LEU H N 1
ATOM 11461 C CA . LEU H 2 19 ? 16.623 103.518 -112.910 1.00 51.00 199 LEU H CA 1
ATOM 11462 C C . LEU H 2 19 ? 16.508 104.815 -113.708 1.00 54.40 199 LEU H C 1
ATOM 11463 O O . LEU H 2 19 ? 15.638 105.667 -113.440 1.00 55.10 199 LEU H O 1
ATOM 11468 N N . GLN H 2 20 ? 17.435 104.949 -114.650 1.00 57.62 200 GLN H N 1
ATOM 11469 C CA . GLN H 2 20 ? 17.603 106.063 -115.592 1.00 61.95 200 GLN H CA 1
ATOM 11470 C C . GLN H 2 20 ? 16.690 105.758 -116.778 1.00 63.29 200 GLN H C 1
ATOM 11471 O O . GLN H 2 20 ? 15.954 104.798 -116.817 1.00 65.36 200 GLN H O 1
ATOM 11477 N N . LEU H 2 21 ? 16.849 106.557 -117.805 1.00 64.13 201 LEU H N 1
ATOM 11478 C CA . LEU H 2 21 ? 16.192 106.254 -119.013 1.00 65.48 201 LEU H CA 1
ATOM 11479 C C . LEU H 2 21 ? 17.406 105.735 -119.823 1.00 67.44 201 LEU H C 1
ATOM 11480 O O . LEU H 2 21 ? 18.545 106.214 -119.620 1.00 66.43 201 LEU H O 1
ATOM 11485 N N . GLN H 2 22 ? 17.177 104.739 -120.690 1.00 70.23 202 GLN H N 1
ATOM 11486 C CA . GLN H 2 22 ? 18.229 104.181 -121.586 1.00 73.16 202 GLN H CA 1
ATOM 11487 C C . GLN H 2 22 ? 18.399 104.958 -123.020 1.00 75.74 202 GLN H C 1
ATOM 11488 O O . GLN H 2 22 ? 18.288 104.319 -124.121 1.00 77.00 202 GLN H O 1
ATOM 11494 N N . ALA H 2 23 ? 18.664 106.296 -122.987 1.00 77.02 203 ALA H N 1
ATOM 11495 C CA . ALA H 2 23 ? 18.877 107.203 -124.170 1.00 77.71 203 ALA H CA 1
ATOM 11496 C C . ALA H 2 23 ? 18.571 108.704 -123.882 1.00 78.00 203 ALA H C 1
ATOM 11497 O O . ALA H 2 23 ? 18.266 109.042 -122.717 1.00 78.50 203 ALA H O 1
#

B-factor: mean 26.18, std 13.77, range [0.58, 101.48]

Nearest PDB structures (foldseek):
  1ds5-assembly1_F  TM=1.059E+00  e=3.337E-01  unclassified
  2pvl-assembly1_A  TM=9.961E-01  e=3.495E-58  Zea mays
  4dgm-assembly1_A  TM=9.985E-01  e=8.389E-58  Zea mays
  1j91-assembly1_A  TM=9.924E-01  e=8.824E-57  Zea mays
  6xx7-assembly1_A  TM=9.935E-01  e=6.327E-56  Arabidopsis thaliana

InterPro domains:
  IPR000719 Protein kinase domain [PF00069] (34-319)
  IPR000719 Protein kinase domain [PS50011] (34-319)
  IPR000719 Protein kinase domain [SM00220] (34-319)
  IPR008271 Serine/threonine-protein kinase, active site [PS00108] (147-159)
  IPR011009 Protein kinase-like domain superfamily [SSF56112] (11-323)
  IPR017441 Protein kinase, ATP binding site [PS00107] (40-63)
  IPR045216 Casein Kinase 2, subunit alpha [PTHR24054] (2-329)
  IPR045216 Casein Kinase 2, subunit alpha [cd14132] (15-320)

CATH classification: 3.30.200.20 (+1 more: 1.10.510.10)